Protein AF-0000000066074441 (afdb_homodimer)

Foldseek 3Di:
DPPPPDPPPPVVVVVCVQVVLQLVQLLLLLVLVVCCVVVPPPRDPVVSVVCVVDDDPDPDPSVVSSVVVLCPQWQFQWFADQWKKFKAFLPQQWTQKIWPCCQVVQFPAPPPPPDDDDGPRDDGRDHVPSFWDVVQSVLVNVCSPDPDSQVSFFGWTATPRHRWIWTWGWDDDDRIIMTITGTDDPVCVVVVVVVLVVLQVLLVVLLVVLVPDPFQDPLVSQQSLQVSCCVSAVFQKKFWWFADPSQKIARCYMDGDPPDDDRHGPIGGNSVQRSSNQVLCVVAFKEKDQFLPDDIIGMGGHPDDPDRTTCSHPNGRRDDPVVSVVCVVSLQGIKMKGWQKAFDPPPPPPPPPVDDPPPPGDIDGGTMIMGGHNHGDDDDPSNRVSSNVSSHSSSVSVRVNVVVVVVVVVVLVVVLVVVQVVQCVVPVDPVCQPPNVVHVCVSDPDQWDWDQDPNDIDIDHPDDDPVVVVVVVVVCVVPPVDPPDDDDPDPVVVD/DPPPPDPPPPVVVVVCVQVVLQLVQLLLLLVLVVCCVVVPPPRDPVVSVVCVVDDDPDDDPSVVSSVVVLCPQWQFQWFADQWKKFKAFLPQQWTQKIWPCCQVVQFPAPPPPPDDDDGPRDDGGDHVPSFWDVVQSVLVNVCSPDPPSQVSFFGWTATPRHRWIWTWGWDDDVRIIMTITGTDDPVCVVVVVVVLVVLQVLLVVLLVVLVPDPFQDPLVSQQSLQVSCCVSAVFQKKFWWFADPSQKIARCYMDGDPPDDDRHGPIGGNSVQGSSNQVLCVVAFKEKDQFLPDDIIGMGGHPDDPDRTTCSHPNGRRDDPVVSVVCVVSLQGIKMKGWQKAFDPPPPDPDPPPDPCPPPGDIDGGTMIMGGHNHGDDDDPSNRVSSNVSSHSSSVSVRVNVVVVVVVVVVLVVVLVVVQVVQCVVPVDPVCQPVNVVHVCVSDPDQWDWDQDPNDIDIDHPDDDPVVVVVVVVVCVVPPVDPPDDDDPDPVVVD

pLDDT: mean 79.34, std 18.64, range [24.34, 98.81]

Radius of gyration: 34.81 Å; Cα contacts (8 Å, |Δi|>4): 1486; chains: 2; bounding box: 88×107×91 Å

InterPro domains:
  IPR001294 Phytochrome [PR01033] (132-154)
  IPR001294 Phytochrome [PR01033] (232-251)
  IPR001294 Phytochrome [PR01033] (317-338)
  IPR001294 Phytochrome [PR01033] (433-453)
  IPR003018 GAF domain [PF01590] (218-399)
  IPR003018 GAF domain [SM00065] (217-412)
  IPR013515 Phytochrome, central region [PF00360] (416-493)
  IPR013516 Phytochrome chromophore binding site [PS00245] (317-326)
  IPR013654 PAS fold-2 [PF08446] (68-184)
  IPR016132 Phytochrome chromophore attachment domain [PS50046] (217-392)
  IPR029016 GAF-like domain superfamily [G3DSA:3.30.450.40] (186-406)
  IPR035965 PAS domain superfamily [SSF55785] (73-185)
  IPR043150 Phytochrome, PHY domain superfamily [G3DSA:3.30.450.270] (407-492)

Organism: Avena sativa (NCBI:txid4498)

Solvent-accessible surface area (backbone atoms only — not comparable to full-atom values): 54812 Å² total; per-residue (Å²): 136,82,77,79,74,78,82,65,63,62,68,57,52,55,51,53,44,52,55,47,47,50,52,53,45,34,42,50,36,23,51,52,50,53,46,29,70,71,47,52,94,67,56,59,68,66,58,51,58,57,55,63,73,45,78,86,76,83,77,77,76,46,58,59,45,30,48,51,41,47,45,53,74,42,52,44,58,33,22,39,73,81,41,34,37,40,28,24,32,70,85,79,44,22,26,44,26,34,26,71,59,27,47,62,72,51,42,46,58,59,78,78,71,79,73,78,75,81,64,78,72,73,47,76,63,36,49,52,62,75,46,24,32,70,68,26,29,50,54,57,55,53,46,70,74,41,90,66,38,64,72,57,49,55,38,73,31,30,22,54,66,44,56,52,44,26,37,34,38,51,35,85,39,79,80,27,36,38,32,41,34,33,72,53,59,68,90,34,48,88,39,35,27,49,47,39,49,40,31,42,50,53,31,51,52,43,46,50,55,61,68,68,52,89,70,85,43,70,64,60,54,44,46,50,52,30,50,42,50,32,70,72,69,64,47,44,26,22,28,35,34,36,46,46,95,86,47,28,34,28,26,75,26,68,48,65,46,89,90,62,85,83,58,64,71,42,68,44,61,38,68,78,58,33,56,65,56,54,51,44,31,72,73,32,42,57,46,58,42,40,44,55,84,57,69,68,38,50,52,47,63,49,90,84,59,93,63,75,72,55,35,64,74,47,66,46,45,43,78,54,69,70,58,33,51,52,28,54,76,68,51,29,27,7,40,42,36,32,40,25,57,27,64,54,79,75,76,78,74,74,68,71,78,76,65,82,76,75,66,79,66,54,71,37,77,45,30,34,41,41,29,32,19,72,48,68,49,83,75,57,66,52,48,49,51,24,49,43,50,42,35,51,53,49,18,53,51,50,45,46,40,51,51,49,51,51,48,49,50,51,45,48,50,38,50,38,50,38,52,49,47,53,44,39,65,72,64,74,32,80,58,36,46,74,71,35,92,73,26,51,63,75,62,39,96,57,76,40,42,74,49,80,53,94,90,39,77,48,74,37,86,67,42,78,52,71,69,50,49,51,50,50,52,51,46,35,62,70,73,48,73,62,89,83,70,88,88,73,98,40,69,74,80,73,104,135,84,79,78,76,78,81,65,63,62,68,58,51,56,51,53,44,52,55,47,46,50,51,52,45,34,43,50,37,23,52,52,49,52,46,30,71,71,47,51,94,70,57,58,68,67,59,52,59,56,54,64,74,46,79,86,77,85,77,78,78,45,59,58,46,29,48,51,41,47,44,52,73,42,50,45,58,34,23,38,72,81,42,32,36,40,28,24,33,70,84,81,43,20,26,44,26,35,25,72,59,27,45,60,72,50,42,46,57,58,79,78,68,75,74,84,74,76,66,79,74,73,47,75,61,36,48,53,63,75,48,24,32,68,68,26,29,50,53,57,54,53,44,69,74,41,90,67,38,64,71,58,48,56,37,72,30,30,22,56,67,43,57,52,44,26,37,35,39,53,34,83,39,80,82,29,35,39,32,42,35,33,73,53,58,68,90,34,48,89,39,35,29,48,46,38,51,41,30,41,49,53,31,49,52,44,45,51,55,62,67,66,51,90,70,87,44,69,65,59,54,46,47,50,52,30,51,43,50,32,70,72,69,65,48,45,27,22,28,33,34,36,45,47,94,86,47,28,33,30,26,74,28,68,49,63,46,91,90,62,83,82,58,65,71,42,70,43,61,39,67,77,57,34,56,65,56,54,50,44,33,72,73,31,43,58,47,57,43,38,43,55,83,58,68,69,36,50,51,48,63,50,92,82,57,95,62,76,71,56,36,63,75,47,67,46,45,43,78,54,70,69,58,32,50,53,28,55,77,67,50,29,26,8,38,41,35,33,40,25,58,27,65,54,78,76,75,76,74,75,70,70,79,75,64,84,73,77,65,77,67,52,73,37,76,45,30,33,41,41,30,32,19,72,48,70,49,84,75,58,66,51,47,50,51,25,50,44,51,42,35,51,53,48,17,54,51,52,46,46,41,52,52,49,51,51,49,51,51,51,46,49,50,37,50,38,49,39,53,50,48,52,47,39,65,71,63,74,33,78,59,37,44,73,70,35,93,72,26,51,63,78,63,39,98,58,75,40,44,73,47,79,56,93,90,40,77,48,74,37,85,66,43,77,52,71,71,52,48,51,52,50,51,50,45,35,61,70,73,48,72,62,89,82,67,88,88,72,97,39,70,74,79,73,106

Structure (mmCIF, N/CA/C/O backbone):
data_AF-0000000066074441-model_v1
#
loop_
_entity.id
_entity.type
_entity.pdbx_description
1 polymer 'Phytochrome A type 5'
#
loop_
_atom_site.group_PDB
_atom_site.id
_atom_site.type_symbol
_atom_site.label_atom_id
_atom_site.label_alt_id
_atom_site.label_comp_id
_atom_site.label_asym_id
_atom_site.label_entity_id
_atom_site.label_seq_id
_atom_site.pdbx_PDB_ins_code
_atom_site.Cartn_x
_atom_site.Cartn_y
_atom_site.Cartn_z
_atom_site.occupancy
_atom_site.B_iso_or_equiv
_atom_site.auth_seq_id
_atom_site.auth_comp_id
_atom_site.auth_asym_id
_atom_site.auth_atom_id
_atom_site.pdbx_PDB_model_num
ATOM 1 N N . MET A 1 1 ? 4.07 55.906 -12.766 1 24.48 1 MET A N 1
ATOM 2 C CA . MET A 1 1 ? 3.779 54.781 -13.656 1 24.48 1 MET A CA 1
ATOM 3 C C . MET A 1 1 ? 4.777 53.656 -13.445 1 24.48 1 MET A C 1
ATOM 5 O O . MET A 1 1 ? 5.672 53.438 -14.266 1 24.48 1 MET A O 1
ATOM 9 N N . SER A 1 2 ? 5.23 53.312 -12.219 1 24.97 2 SER A N 1
ATOM 10 C CA . SER A 1 2 ? 6.363 52.531 -11.758 1 24.97 2 SER A CA 1
ATOM 11 C C . SER A 1 2 ? 6.168 51.062 -12.102 1 24.97 2 SER A C 1
ATOM 13 O O . SER A 1 2 ? 5.145 50.469 -11.758 1 24.97 2 SER A O 1
ATOM 15 N N . SER A 1 3 ? 6.691 50.594 -13.273 1 27.22 3 SER A N 1
ATOM 16 C CA . SER A 1 3 ? 6.703 49.312 -13.922 1 27.22 3 SER A CA 1
ATOM 17 C C . SER A 1 3 ? 7.176 48.219 -12.961 1 27.22 3 SER A C 1
ATOM 19 O O . SER A 1 3 ? 8.234 48.344 -12.344 1 27.22 3 SER A O 1
ATOM 21 N N . SER A 1 4 ? 6.219 47.594 -12.289 1 29.89 4 SER A N 1
ATOM 22 C CA . SER A 1 4 ? 6.355 46.5 -11.344 1 29.89 4 SER A CA 1
ATOM 23 C C . SER A 1 4 ? 7.141 45.344 -11.953 1 29.89 4 SER A C 1
ATOM 25 O O . SER A 1 4 ? 6.75 44.781 -12.984 1 29.89 4 SER A O 1
ATOM 27 N N . ARG A 1 5 ? 8.508 45.438 -11.867 1 32.75 5 ARG A N 1
ATOM 28 C CA . ARG A 1 5 ? 9.438 44.438 -12.367 1 32.75 5 ARG A CA 1
ATOM 29 C C . ARG A 1 5 ? 9.047 43.062 -11.891 1 32.75 5 ARG A C 1
ATOM 31 O O . ARG A 1 5 ? 8.82 42.844 -10.695 1 32.75 5 ARG A O 1
ATOM 38 N N . PRO A 1 6 ? 8.617 42.188 -12.844 1 31.47 6 PRO A N 1
ATOM 39 C CA . PRO A 1 6 ? 8.109 40.844 -12.578 1 31.47 6 PRO A CA 1
ATOM 40 C C . PRO A 1 6 ? 9.125 39.969 -11.836 1 31.47 6 PRO A C 1
ATOM 42 O O . PRO A 1 6 ? 10.328 40.031 -12.102 1 31.47 6 PRO A O 1
ATOM 45 N N . ALA A 1 7 ? 8.883 39.594 -10.617 1 32.12 7 ALA A N 1
ATOM 46 C CA . ALA A 1 7 ? 9.523 38.719 -9.641 1 32.12 7 ALA A CA 1
ATOM 47 C C . ALA A 1 7 ? 9.734 37.312 -10.211 1 32.12 7 ALA A C 1
ATOM 49 O O . ALA A 1 7 ? 9.867 36.344 -9.461 1 32.12 7 ALA A O 1
ATOM 50 N N . SER A 1 8 ? 9.742 37.156 -11.625 1 31.59 8 SER A N 1
ATOM 51 C CA . SER A 1 8 ? 9.766 35.812 -12.188 1 31.59 8 SER A CA 1
ATOM 52 C C . SER A 1 8 ? 11.125 35.156 -11.977 1 31.59 8 SER A C 1
ATOM 54 O O . SER A 1 8 ? 11.367 34.031 -12.461 1 31.59 8 SER A O 1
ATOM 56 N N . SER A 1 9 ? 12.148 35.875 -11.562 1 31.39 9 SER A N 1
ATOM 57 C CA . SER A 1 9 ? 13.492 35.375 -11.844 1 31.39 9 SER A CA 1
ATOM 58 C C . SER A 1 9 ? 13.852 34.188 -10.961 1 31.39 9 SER A C 1
ATOM 60 O O . SER A 1 9 ? 14.82 33.469 -11.227 1 31.39 9 SER A O 1
ATOM 62 N N . SER A 1 10 ? 13.156 34.062 -9.859 1 33.94 10 SER A N 1
ATOM 63 C CA . SER A 1 10 ? 13.828 33.125 -8.953 1 33.94 10 SER A CA 1
ATOM 64 C C . SER A 1 10 ? 13.555 31.672 -9.344 1 33.94 10 SER A C 1
ATOM 66 O O . SER A 1 10 ? 14.32 30.781 -8.992 1 33.94 10 SER A O 1
ATOM 68 N N . SER A 1 11 ? 12.383 31.406 -9.93 1 37.59 11 SER A N 1
ATOM 69 C CA . SER A 1 11 ? 12.023 30.031 -10.219 1 37.59 11 SER A CA 1
ATOM 70 C C . SER A 1 11 ? 12.93 29.438 -11.297 1 37.59 11 SER A C 1
ATOM 72 O O . SER A 1 11 ? 13.141 28.219 -11.336 1 37.59 11 SER A O 1
ATOM 74 N N . SER A 1 12 ? 13.297 30.234 -12.273 1 38.34 12 SER A N 1
ATOM 75 C CA . SER A 1 12 ? 14.148 29.844 -13.391 1 38.34 12 SER A CA 1
ATOM 76 C C . SER A 1 12 ? 15.562 29.516 -12.906 1 38.34 12 SER A C 1
ATOM 78 O O . SER A 1 12 ? 16.266 28.734 -13.555 1 38.34 12 SER A O 1
ATOM 80 N N . ARG A 1 13 ? 15.914 30.094 -11.82 1 37.94 13 ARG A N 1
ATOM 81 C CA . ARG A 1 13 ? 17.297 29.922 -11.398 1 37.94 13 ARG A CA 1
ATOM 82 C C . ARG A 1 13 ? 17.516 28.578 -10.711 1 37.94 13 ARG A C 1
ATOM 84 O O . ARG A 1 13 ? 18.531 27.922 -10.906 1 37.94 13 ARG A O 1
ATOM 91 N N . ASN A 1 14 ? 16.438 28.047 -10.016 1 42.72 14 ASN A N 1
ATOM 92 C CA . ASN A 1 14 ? 16.656 26.797 -9.305 1 42.72 14 ASN A CA 1
ATOM 93 C C . ASN A 1 14 ? 16.562 25.594 -10.242 1 42.72 14 ASN A C 1
ATOM 95 O O . ASN A 1 14 ? 17.297 24.625 -10.086 1 42.72 14 ASN A O 1
ATOM 99 N N . ARG A 1 15 ? 15.648 25.703 -11.234 1 45.44 15 ARG A N 1
ATOM 100 C CA . ARG A 1 15 ? 15.602 24.688 -12.281 1 45.44 15 ARG A CA 1
ATOM 101 C C . ARG A 1 15 ? 16.875 24.703 -13.109 1 45.44 15 ARG A C 1
ATOM 103 O O . ARG A 1 15 ? 17.375 23.641 -13.5 1 45.44 15 ARG A O 1
ATOM 110 N N . GLN A 1 16 ? 17.203 25.812 -13.508 1 47.09 16 GLN A N 1
ATOM 111 C CA . GLN A 1 16 ? 18.453 25.969 -14.258 1 47.09 16 GLN A CA 1
ATOM 112 C C . GLN A 1 16 ? 19.641 25.391 -13.484 1 47.09 16 GLN A C 1
ATOM 114 O O . GLN A 1 16 ? 20.547 24.797 -14.07 1 47.09 16 GLN A O 1
ATOM 119 N N . SER A 1 17 ? 19.25 25.312 -12.109 1 61.41 17 SER A N 1
ATOM 120 C CA . SER A 1 17 ? 20.328 24.812 -11.266 1 61.41 17 SER A CA 1
ATOM 121 C C . SER A 1 17 ? 20.344 23.297 -11.219 1 61.41 17 SER A C 1
ATOM 123 O O . SER A 1 17 ? 21.422 22.672 -11.305 1 61.41 17 SER A O 1
ATOM 125 N N . SER A 1 18 ? 19.141 22.672 -11.344 1 63.56 18 SER A N 1
ATOM 126 C CA . SER A 1 18 ? 19.125 21.219 -11.297 1 63.56 18 SER A CA 1
ATOM 127 C C . SER A 1 18 ? 19.594 20.625 -12.617 1 63.56 18 SER A C 1
ATOM 129 O O . SER A 1 18 ? 20.375 19.672 -12.641 1 63.56 18 SER A O 1
ATOM 131 N N . GLN A 1 19 ? 19.062 21.172 -13.711 1 62.84 19 GLN A N 1
ATOM 132 C CA . GLN A 1 19 ? 19.484 20.688 -15.023 1 62.84 19 GLN A CA 1
ATOM 133 C C . GLN A 1 19 ? 20.969 20.922 -15.25 1 62.84 19 GLN A C 1
ATOM 135 O O . GLN A 1 19 ? 21.656 20.062 -15.828 1 62.84 19 GLN A O 1
ATOM 140 N N . ALA A 1 20 ? 21.328 22.109 -14.805 1 62.06 20 ALA A N 1
ATOM 141 C CA . ALA A 1 20 ? 22.75 22.422 -14.93 1 62.06 20 ALA A CA 1
ATOM 142 C C . ALA A 1 20 ? 23.609 21.453 -14.125 1 62.06 20 ALA A C 1
ATOM 144 O O . ALA A 1 20 ? 24.672 21.016 -14.578 1 62.06 20 ALA A O 1
ATOM 145 N N . ARG A 1 21 ? 23.109 21.062 -13.055 1 68.75 21 ARG A N 1
ATOM 146 C CA . ARG A 1 21 ? 23.828 20.109 -12.211 1 68.75 21 ARG A CA 1
ATOM 147 C C . ARG A 1 21 ? 23.859 18.734 -12.867 1 68.75 21 ARG A C 1
ATOM 149 O O . ARG A 1 21 ? 24.891 18.062 -12.859 1 68.75 21 ARG A O 1
ATOM 156 N N . VAL A 1 22 ? 22.781 18.344 -13.445 1 70.12 22 VAL A N 1
ATOM 157 C CA . VAL A 1 22 ? 22.688 17.047 -14.102 1 70.12 22 VAL A CA 1
ATOM 158 C C . VAL A 1 22 ? 23.641 17 -15.297 1 70.12 22 VAL A C 1
ATOM 160 O O . VAL A 1 22 ? 24.359 16.016 -15.492 1 70.12 22 VAL A O 1
ATOM 163 N N . LEU A 1 23 ? 23.641 18.047 -16.047 1 66.5 23 LEU A N 1
ATOM 164 C CA . LEU A 1 23 ? 24.516 18.109 -17.219 1 66.5 23 LEU A CA 1
ATOM 165 C C . LEU A 1 23 ? 25.969 18.094 -16.797 1 66.5 23 LEU A C 1
ATOM 167 O O . LEU A 1 23 ? 26.797 17.422 -17.422 1 66.5 23 LEU A O 1
ATOM 171 N N . ALA A 1 24 ? 26.203 18.891 -15.75 1 68 24 ALA A N 1
ATOM 172 C CA . ALA A 1 24 ? 27.562 18.922 -15.234 1 68 24 ALA A CA 1
ATOM 173 C C . ALA A 1 24 ? 28.016 17.547 -14.758 1 68 24 ALA A C 1
ATOM 175 O O . ALA A 1 24 ? 29.125 17.109 -15.062 1 68 24 ALA A O 1
ATOM 176 N N . GLN A 1 25 ? 27.219 16.891 -14.141 1 70.31 25 GLN A N 1
ATOM 177 C CA . GLN A 1 25 ? 27.562 15.562 -13.633 1 70.31 25 GLN A CA 1
ATOM 178 C C . GLN A 1 25 ? 27.672 14.555 -14.773 1 70.31 25 GLN A C 1
ATOM 180 O O . GLN A 1 25 ? 28.531 13.672 -14.742 1 70.31 25 GLN A O 1
ATOM 185 N N . THR A 1 26 ? 26.812 14.656 -15.719 1 68.06 26 THR A N 1
ATOM 186 C CA . THR A 1 26 ? 26.875 13.75 -16.859 1 68.06 26 THR A CA 1
ATOM 187 C C . THR A 1 26 ? 28.219 13.859 -17.578 1 68.06 26 THR A C 1
ATOM 189 O O . THR A 1 26 ? 28.781 12.859 -18 1 68.06 26 THR A O 1
ATOM 192 N N . THR A 1 27 ? 28.578 15.086 -17.734 1 63.53 27 THR A N 1
ATOM 193 C CA . THR A 1 27 ? 29.875 15.328 -18.359 1 63.53 27 THR A CA 1
ATOM 194 C C . THR A 1 27 ? 30.984 14.688 -17.547 1 63.53 27 THR A C 1
ATOM 196 O O . THR A 1 27 ? 31.875 14.039 -18.109 1 63.53 27 THR A O 1
ATOM 199 N N . LEU A 1 28 ? 30.922 14.906 -16.266 1 67.44 28 LEU A N 1
ATOM 200 C CA . LEU A 1 28 ? 31.906 14.305 -15.383 1 67.44 28 LEU A CA 1
ATOM 201 C C . LEU A 1 28 ? 31.859 12.789 -15.453 1 67.44 28 LEU A C 1
ATOM 203 O O . LEU A 1 28 ? 32.906 12.125 -15.469 1 67.44 28 LEU A O 1
ATOM 207 N N . ASP A 1 29 ? 30.797 12.25 -15.469 1 69.44 29 ASP A N 1
ATOM 208 C CA . ASP A 1 29 ? 30.609 10.812 -15.578 1 69.44 29 ASP A CA 1
ATOM 209 C C . ASP A 1 29 ? 31.281 10.266 -16.844 1 69.44 29 ASP A C 1
ATOM 211 O O . ASP A 1 29 ? 31.953 9.227 -16.797 1 69.44 29 ASP A O 1
ATOM 215 N N . ALA A 1 30 ? 31 10.953 -17.906 1 68.38 30 ALA A N 1
ATOM 216 C CA . ALA A 1 30 ? 31.578 10.539 -19.188 1 68.38 30 ALA A CA 1
ATOM 217 C C . ALA A 1 30 ? 33.094 10.562 -19.156 1 68.38 30 ALA A C 1
ATOM 219 O O . ALA A 1 30 ? 33.75 9.664 -19.672 1 68.38 30 ALA A O 1
ATOM 220 N N . GLU A 1 31 ? 33.594 11.562 -18.547 1 67.44 31 GLU A N 1
ATOM 221 C CA . GLU A 1 31 ? 35.031 11.68 -18.422 1 67.44 31 GLU A CA 1
ATOM 222 C C . GLU A 1 31 ? 35.625 10.555 -17.578 1 67.44 31 GLU A C 1
ATOM 224 O O . GLU A 1 31 ? 36.656 9.977 -17.922 1 67.44 31 GLU A O 1
ATOM 229 N N . LEU A 1 32 ? 34.938 10.312 -16.531 1 65.31 32 LEU A N 1
ATOM 230 C CA . LEU A 1 32 ? 35.375 9.25 -15.648 1 65.31 32 LEU A CA 1
ATOM 231 C C . LEU A 1 32 ? 35.344 7.895 -16.359 1 65.31 32 LEU A C 1
ATOM 233 O O . LEU A 1 32 ? 36.25 7.078 -16.203 1 65.31 32 LEU A O 1
ATOM 237 N N . ASN A 1 33 ? 34.375 7.652 -17.031 1 65.56 33 ASN A N 1
ATOM 238 C CA . ASN A 1 33 ? 34.25 6.406 -17.781 1 65.56 33 ASN A CA 1
ATOM 239 C C . ASN A 1 33 ? 35.344 6.258 -18.828 1 65.56 33 ASN A C 1
ATOM 241 O O . ASN A 1 33 ? 35.906 5.172 -19 1 65.56 33 ASN A O 1
ATOM 245 N N . ALA A 1 34 ? 35.562 7.34 -19.547 1 65.69 34 ALA A N 1
ATOM 246 C CA . ALA A 1 34 ? 36.625 7.328 -20.562 1 65.69 34 ALA A CA 1
ATOM 247 C C . ALA A 1 34 ? 37.969 7.004 -19.938 1 65.69 34 ALA A C 1
ATOM 249 O O . ALA A 1 34 ? 38.75 6.227 -20.5 1 65.69 34 ALA A O 1
ATOM 250 N N . GLU A 1 35 ? 38.188 7.594 -18.812 1 65.25 35 GLU A N 1
ATOM 251 C CA . GLU A 1 35 ? 39.438 7.328 -18.109 1 65.25 35 GLU A CA 1
ATOM 252 C C . GLU A 1 35 ? 39.531 5.867 -17.672 1 65.25 35 GLU A C 1
ATOM 254 O O . GLU A 1 35 ? 40.594 5.258 -17.719 1 65.25 35 GLU A O 1
ATOM 259 N N . TYR A 1 36 ? 38.469 5.426 -17.234 1 63.94 36 TYR A N 1
ATOM 260 C CA . TYR A 1 36 ? 38.438 4.027 -16.812 1 63.94 36 TYR A CA 1
ATOM 261 C C . TYR A 1 36 ? 38.719 3.102 -18 1 63.94 36 TYR A C 1
ATOM 263 O O . TYR A 1 36 ? 39.469 2.133 -17.859 1 63.94 36 TYR A O 1
ATOM 271 N N . GLU A 1 37 ? 38.031 3.352 -19.078 1 67.5 37 GLU A N 1
ATOM 272 C CA . GLU A 1 37 ? 38.219 2.508 -20.25 1 67.5 37 GLU A CA 1
ATOM 273 C C . GLU A 1 37 ? 39.656 2.541 -20.734 1 67.5 37 GLU A C 1
ATOM 275 O O . GLU A 1 37 ? 40.188 1.543 -21.234 1 67.5 37 GLU A O 1
ATOM 280 N N . GLU A 1 38 ? 40.188 3.725 -20.5 1 62.16 38 GLU A N 1
ATOM 281 C CA . GLU A 1 38 ? 41.594 3.881 -20.922 1 62.16 38 GLU A CA 1
ATOM 282 C C . GLU A 1 38 ? 42.531 3.244 -19.922 1 62.16 38 GLU A C 1
ATOM 284 O O . GLU A 1 38 ? 43.531 2.623 -20.312 1 62.16 38 GLU A O 1
ATOM 289 N N . SER A 1 39 ? 42.156 3.496 -18.625 1 59.28 39 SER A N 1
ATOM 290 C CA . SER A 1 39 ? 43.094 3.098 -17.594 1 59.28 39 SER A CA 1
ATOM 291 C C . SER A 1 39 ? 42.906 1.646 -17.172 1 59.28 39 SER A C 1
ATOM 293 O O . SER A 1 39 ? 43.781 1.021 -16.609 1 59.28 39 SER A O 1
ATOM 295 N N . GLY A 1 40 ? 41.75 1.029 -17.641 1 52.41 40 GLY A N 1
ATOM 296 C CA . GLY A 1 40 ? 41.469 -0.354 -17.297 1 52.41 40 GLY A CA 1
ATOM 297 C C . GLY A 1 40 ? 41.469 -0.598 -15.797 1 52.41 40 GLY A C 1
ATOM 298 O O . GLY A 1 40 ? 40.781 0.107 -15.055 1 52.41 40 GLY A O 1
ATOM 299 N N . ASP A 1 41 ? 42.281 -1.611 -15.211 1 52.22 41 ASP A N 1
ATOM 300 C CA . ASP A 1 41 ? 42.375 -2.096 -13.836 1 52.22 41 ASP A CA 1
ATOM 301 C C . ASP A 1 41 ? 43 -1.039 -12.922 1 52.22 41 ASP A C 1
ATOM 303 O O . ASP A 1 41 ? 42.969 -1.177 -11.703 1 52.22 41 ASP A O 1
ATOM 307 N N . SER A 1 42 ? 43.625 -0.051 -13.391 1 49.91 42 SER A N 1
ATOM 308 C CA . SER A 1 42 ? 44.375 0.905 -12.594 1 49.91 42 SER A CA 1
ATOM 309 C C . SER A 1 42 ? 43.562 2.176 -12.336 1 49.91 42 SER A C 1
ATOM 311 O O . SER A 1 42 ? 44.125 3.201 -11.938 1 49.91 42 SER A O 1
ATOM 313 N N . PHE A 1 43 ? 42.344 2.078 -12.539 1 48.19 43 PHE A N 1
ATOM 314 C CA . PHE A 1 43 ? 41.531 3.27 -12.383 1 48.19 43 PHE A CA 1
ATOM 315 C C . PHE A 1 43 ? 41.438 3.676 -10.914 1 48.19 43 PHE A C 1
ATOM 317 O O . PHE A 1 43 ? 41.156 2.846 -10.047 1 48.19 43 PHE A O 1
ATOM 324 N N . ASP A 1 44 ? 42.125 4.816 -10.43 1 45.81 44 ASP A N 1
ATOM 325 C CA . ASP A 1 44 ? 42.062 5.395 -9.094 1 45.81 44 ASP A CA 1
ATOM 326 C C . ASP A 1 44 ? 41 6.488 -9.016 1 45.81 44 ASP A C 1
ATOM 328 O O . ASP A 1 44 ? 41.188 7.598 -9.508 1 45.81 44 ASP A O 1
ATOM 332 N N . TYR A 1 45 ? 39.906 6.219 -8.547 1 48.38 45 TYR A N 1
ATOM 333 C CA . TYR A 1 45 ? 38.75 7.102 -8.383 1 48.38 45 TYR A CA 1
ATOM 334 C C . TYR A 1 45 ? 39.125 8.352 -7.605 1 48.38 45 TYR A C 1
ATOM 336 O O . TYR A 1 45 ? 38.594 9.438 -7.859 1 48.38 45 TYR A O 1
ATOM 344 N N . SER A 1 46 ? 40.062 8.227 -6.637 1 46.75 46 SER A N 1
ATOM 345 C CA . SER A 1 46 ? 40.438 9.352 -5.785 1 46.75 46 SER A CA 1
ATOM 346 C C . SER A 1 46 ? 41.094 10.461 -6.594 1 46.75 46 SER A C 1
ATOM 348 O O . SER A 1 46 ? 40.938 11.641 -6.281 1 46.75 46 SER A O 1
ATOM 350 N N . LYS A 1 47 ? 41.844 10.078 -7.508 1 47.16 47 LYS A N 1
ATOM 351 C CA . LYS A 1 47 ? 42.531 11.094 -8.281 1 47.16 47 LYS A CA 1
ATOM 352 C C . LYS A 1 47 ? 41.562 11.945 -9.086 1 47.16 47 LYS A C 1
ATOM 354 O O . LYS A 1 47 ? 41.812 13.141 -9.289 1 47.16 47 LYS A O 1
ATOM 359 N N . LEU A 1 48 ? 40.562 11.305 -9.484 1 43.91 48 LEU A N 1
ATOM 360 C CA . LEU A 1 48 ? 39.625 12.039 -10.32 1 43.91 48 LEU A CA 1
ATOM 361 C C . LEU A 1 48 ? 38.781 12.992 -9.484 1 43.91 48 LEU A C 1
ATOM 363 O O . LEU A 1 48 ? 38.469 14.109 -9.922 1 43.91 48 LEU A O 1
ATOM 367 N N . VAL A 1 49 ? 38.5 12.609 -8.32 1 45.25 49 VAL A N 1
ATOM 368 C CA . VAL A 1 49 ? 37.781 13.516 -7.426 1 45.25 49 VAL A CA 1
ATOM 369 C C . VAL A 1 49 ? 38.656 14.75 -7.145 1 45.25 49 VAL A C 1
ATOM 371 O O . VAL A 1 49 ? 38.125 15.867 -7.074 1 45.25 49 VAL A O 1
ATOM 374 N N . GLU A 1 50 ? 39.938 14.492 -7.035 1 44.09 50 GLU A N 1
ATOM 375 C CA . GLU A 1 50 ? 40.844 15.602 -6.781 1 44.09 50 GLU A CA 1
ATOM 376 C C . GLU A 1 50 ? 40.938 16.516 -8 1 44.09 50 GLU A C 1
ATOM 378 O O . GLU A 1 50 ? 41.062 17.734 -7.855 1 44.09 50 GLU A O 1
ATOM 383 N N . ALA A 1 51 ? 40.938 15.969 -9.156 1 42.62 51 ALA A N 1
ATOM 384 C CA . ALA A 1 51 ? 41.094 16.781 -10.359 1 42.62 51 ALA A CA 1
ATOM 385 C C . ALA A 1 51 ? 39.875 17.656 -10.602 1 42.62 51 ALA A C 1
ATOM 387 O O . ALA A 1 51 ? 39.969 18.719 -11.203 1 42.62 51 ALA A O 1
ATOM 388 N N . GLN A 1 52 ? 38.719 17.156 -10.281 1 41.69 52 GLN A N 1
ATOM 389 C CA . GLN A 1 52 ? 37.469 17.891 -10.477 1 41.69 52 GLN A CA 1
ATOM 390 C C . GLN A 1 52 ? 37.406 19.094 -9.539 1 41.69 52 GLN A C 1
ATOM 392 O O . GLN A 1 52 ? 36.594 20 -9.742 1 41.69 52 GLN A O 1
ATOM 397 N N . ARG A 1 53 ? 38 19.016 -8.414 1 39.91 53 ARG A N 1
ATOM 398 C CA . ARG A 1 53 ? 38.062 20.219 -7.582 1 39.91 53 ARG A CA 1
ATOM 399 C C . ARG A 1 53 ? 38.719 21.359 -8.344 1 39.91 53 ARG A C 1
ATOM 401 O O . ARG A 1 53 ? 38.594 22.531 -7.941 1 39.91 53 ARG A O 1
ATOM 408 N N . ASP A 1 54 ? 39.625 20.938 -9.227 1 39.03 54 ASP A N 1
ATOM 409 C CA . ASP A 1 54 ? 40.219 22.047 -9.961 1 39.03 54 ASP A CA 1
ATOM 410 C C . ASP A 1 54 ? 39.25 22.578 -11.016 1 39.03 54 ASP A C 1
ATOM 412 O O . ASP A 1 54 ? 38.25 21.938 -11.336 1 39.03 54 ASP A O 1
ATOM 416 N N . GLY A 1 55 ? 39.562 23.562 -12.023 1 38.34 55 GLY A N 1
ATOM 417 C CA . GLY A 1 55 ? 38.906 24.516 -12.898 1 38.34 55 GLY A CA 1
ATOM 418 C C . GLY A 1 55 ? 38.062 23.859 -13.969 1 38.34 55 GLY A C 1
ATOM 419 O O . GLY A 1 55 ? 38.156 22.656 -14.203 1 38.34 55 GLY A O 1
ATOM 420 N N . PRO A 1 56 ? 36.969 24.531 -14.492 1 39.47 56 PRO A N 1
ATOM 421 C CA . PRO A 1 56 ? 35.938 24.219 -15.5 1 39.47 56 PRO A CA 1
ATOM 422 C C . PRO A 1 56 ? 36.531 23.609 -16.766 1 39.47 56 PRO A C 1
ATOM 424 O O . PRO A 1 56 ? 37.438 24.203 -17.391 1 39.47 56 PRO A O 1
ATOM 427 N N . PRO A 1 57 ? 36.75 22.266 -16.969 1 39.28 57 PRO A N 1
ATOM 428 C CA . PRO A 1 57 ? 37.406 21.906 -18.234 1 39.28 57 PRO A CA 1
ATOM 429 C C . PRO A 1 57 ? 36.719 22.531 -19.438 1 39.28 57 PRO A C 1
ATOM 431 O O . PRO A 1 57 ? 35.531 22.891 -19.359 1 39.28 57 PRO A O 1
ATOM 434 N N . VAL A 1 58 ? 37.406 22.703 -20.594 1 38.41 58 VAL A N 1
ATOM 435 C CA . VAL A 1 58 ? 37.125 23.266 -21.906 1 38.41 58 VAL A CA 1
ATOM 436 C C . VAL A 1 58 ? 35.938 22.547 -22.531 1 38.41 58 VAL A C 1
ATOM 438 O O . VAL A 1 58 ? 35.812 21.328 -22.438 1 38.41 58 VAL A O 1
ATOM 441 N N . GLN A 1 59 ? 34.781 23.172 -23.094 1 39.19 59 GLN A N 1
ATOM 442 C CA . GLN A 1 59 ? 33.406 23.031 -23.562 1 39.19 59 GLN A CA 1
ATOM 443 C C . GLN A 1 59 ? 33.312 21.984 -24.672 1 39.19 59 GLN A C 1
ATOM 445 O O . GLN A 1 59 ? 32.25 21.328 -24.812 1 39.19 59 GLN A O 1
ATOM 450 N N . GLN A 1 60 ? 34.125 21.922 -25.781 1 38.88 60 GLN A N 1
ATOM 451 C CA . GLN A 1 60 ? 33.781 21.406 -27.109 1 38.88 60 GLN A CA 1
ATOM 452 C C . GLN A 1 60 ? 33.719 19.891 -27.094 1 38.88 60 GLN A C 1
ATOM 454 O O . GLN A 1 60 ? 32.812 19.312 -27.719 1 38.88 60 GLN A O 1
ATOM 459 N N . GLY A 1 61 ? 34.75 19.109 -26.797 1 42.28 61 GLY A N 1
ATOM 460 C CA . GLY A 1 61 ? 34.906 17.672 -26.969 1 42.28 61 GLY A CA 1
ATOM 461 C C . GLY A 1 61 ? 34.031 16.859 -26.016 1 42.28 61 GLY A C 1
ATOM 462 O O . GLY A 1 61 ? 34.094 15.633 -25.984 1 42.28 61 GLY A O 1
ATOM 463 N N . ARG A 1 62 ? 33.281 17.438 -25.172 1 47.72 62 ARG A N 1
ATOM 464 C CA . ARG A 1 62 ? 32.531 17 -24 1 47.72 62 ARG A CA 1
ATOM 465 C C . ARG A 1 62 ? 31.188 16.375 -24.406 1 47.72 62 ARG A C 1
ATOM 467 O O . ARG A 1 62 ? 30.797 15.344 -23.875 1 47.72 62 ARG A O 1
ATOM 474 N N . SER A 1 63 ? 30.625 16.922 -25.469 1 54.91 63 SER A N 1
ATOM 475 C CA . SER A 1 63 ? 29.281 16.5 -25.859 1 54.91 63 SER A CA 1
ATOM 476 C C . SER A 1 63 ? 29.297 15.102 -26.484 1 54.91 63 SER A C 1
ATOM 478 O O . SER A 1 63 ? 28.438 14.273 -26.172 1 54.91 63 SER A O 1
ATOM 480 N N . GLU A 1 64 ? 30.438 14.805 -27.188 1 54.09 64 GLU A N 1
ATOM 481 C CA . GLU A 1 64 ? 30.469 13.516 -27.875 1 54.09 64 GLU A CA 1
ATOM 482 C C . GLU A 1 64 ? 30.703 12.375 -26.891 1 54.09 64 GLU A C 1
ATOM 484 O O . GLU A 1 64 ? 30.094 11.305 -27 1 54.09 64 GLU A O 1
ATOM 489 N N . LYS A 1 65 ? 31.594 12.664 -25.969 1 54.19 65 LYS A N 1
ATOM 490 C CA . LYS A 1 65 ? 31.906 11.633 -24.984 1 54.19 65 LYS A CA 1
ATOM 491 C C . LYS A 1 65 ? 30.688 11.352 -24.094 1 54.19 65 LYS A C 1
ATOM 493 O O . LYS A 1 65 ? 30.422 10.195 -23.766 1 54.19 65 LYS A O 1
ATOM 498 N N . VAL A 1 66 ? 30.047 12.375 -23.844 1 57.28 66 VAL A N 1
ATOM 499 C CA . VAL A 1 66 ? 28.844 12.234 -23.016 1 57.28 66 VAL A CA 1
ATOM 500 C C . VAL A 1 66 ? 27.797 11.406 -23.75 1 57.28 66 VAL A C 1
ATOM 502 O O . VAL A 1 66 ? 27.188 10.5 -23.172 1 57.28 66 VAL A O 1
ATOM 505 N N . ILE A 1 67 ? 27.672 11.664 -24.969 1 56.06 67 ILE A N 1
ATOM 506 C CA . ILE A 1 67 ? 26.688 10.93 -25.781 1 56.06 67 ILE A CA 1
ATOM 507 C C . ILE A 1 67 ? 27.109 9.461 -25.875 1 56.06 67 ILE A C 1
ATOM 509 O O . ILE A 1 67 ? 26.266 8.562 -25.719 1 56.06 67 ILE A O 1
ATOM 513 N N . ALA A 1 68 ? 28.375 9.328 -26.172 1 58.88 68 ALA A N 1
ATOM 514 C CA . ALA A 1 68 ? 28.875 7.961 -26.297 1 58.88 68 ALA A CA 1
ATOM 515 C C . ALA A 1 68 ? 28.688 7.184 -25 1 58.88 68 ALA A C 1
ATOM 517 O O . ALA A 1 68 ? 28.312 6.012 -25.016 1 58.88 68 ALA A O 1
ATOM 518 N N . TYR A 1 69 ? 28.953 7.852 -23.984 1 60.78 69 TYR A N 1
ATOM 519 C CA . TYR A 1 69 ? 28.797 7.234 -22.672 1 60.78 69 TYR A CA 1
ATOM 520 C C . TYR A 1 69 ? 27.328 6.863 -22.422 1 60.78 69 TYR A C 1
ATOM 522 O O . TYR A 1 69 ? 27.031 5.75 -21.969 1 60.78 69 TYR A O 1
ATOM 530 N N . LEU A 1 70 ? 26.547 7.719 -22.75 1 60.56 70 LEU A N 1
ATOM 531 C CA . LEU A 1 70 ? 25.125 7.469 -22.547 1 60.56 70 LEU A CA 1
ATOM 532 C C . LEU A 1 70 ? 24.641 6.324 -23.422 1 60.56 70 LEU A C 1
ATOM 534 O O . LEU A 1 70 ? 23.844 5.484 -22.984 1 60.56 70 LEU A O 1
ATOM 538 N N . GLN A 1 71 ? 25.141 6.367 -24.609 1 59.56 71 GLN A N 1
ATOM 539 C CA . GLN A 1 71 ? 24.797 5.285 -25.516 1 59.56 71 GLN A CA 1
ATOM 540 C C . GLN A 1 71 ? 25.312 3.943 -25 1 59.56 71 GLN A C 1
ATOM 542 O O . GLN A 1 71 ? 24.625 2.926 -25.125 1 59.56 71 GLN A O 1
ATOM 547 N N . HIS A 1 72 ? 26.5 4.082 -24.484 1 62.03 72 HIS A N 1
ATOM 548 C CA . HIS A 1 72 ? 27.125 2.867 -23.984 1 62.03 72 HIS A CA 1
ATOM 549 C C . HIS A 1 72 ? 26.344 2.301 -22.797 1 62.03 72 HIS A C 1
ATOM 551 O O . HIS A 1 72 ? 26.141 1.088 -22.703 1 62.03 72 HIS A O 1
ATOM 557 N N . ILE A 1 73 ? 25.922 3.119 -22.016 1 62.97 73 ILE A N 1
ATOM 558 C CA . ILE A 1 73 ? 25.219 2.674 -20.812 1 62.97 73 ILE A CA 1
ATOM 559 C C . ILE A 1 73 ? 23.828 2.162 -21.188 1 62.97 73 ILE A C 1
ATOM 561 O O . ILE A 1 73 ? 23.312 1.231 -20.562 1 62.97 73 ILE A O 1
ATOM 565 N N . GLN A 1 74 ? 23.297 2.701 -22.266 1 61.19 74 GLN A N 1
ATOM 566 C CA . GLN A 1 74 ? 21.922 2.371 -22.641 1 61.19 74 GLN A CA 1
ATOM 567 C C . GLN A 1 74 ? 21.891 1.195 -23.609 1 61.19 74 GLN A C 1
ATOM 569 O O . GLN A 1 74 ? 20.891 0.466 -23.672 1 61.19 74 GLN A O 1
ATOM 574 N N . LYS A 1 75 ? 22.922 1.132 -24.438 1 60.44 75 LYS A N 1
ATOM 575 C CA . LYS A 1 75 ? 22.828 0.201 -25.562 1 60.44 75 LYS A CA 1
ATOM 576 C C . LYS A 1 75 ? 23.703 -1.03 -25.328 1 60.44 75 LYS A C 1
ATOM 578 O O . LYS A 1 75 ? 24.578 -1.337 -26.125 1 60.44 75 LYS A O 1
ATOM 583 N N . GLY A 1 76 ? 23.547 -1.609 -24.172 1 64.31 76 GLY A N 1
ATOM 584 C CA . GLY A 1 76 ? 24.344 -2.812 -23.984 1 64.31 76 GLY A CA 1
ATOM 585 C C . GLY A 1 76 ? 23.812 -4.012 -24.734 1 64.31 76 GLY A C 1
ATOM 586 O O . GLY A 1 76 ? 22.594 -4.121 -24.953 1 64.31 76 GLY A O 1
ATOM 587 N N . LYS A 1 77 ? 24.656 -4.633 -25.562 1 85.25 77 LYS A N 1
ATOM 588 C CA . LYS A 1 77 ? 24.281 -5.844 -26.281 1 85.25 77 LYS A CA 1
ATOM 589 C C . LYS A 1 77 ? 24.703 -7.098 -25.531 1 85.25 77 LYS A C 1
ATOM 591 O O . LYS A 1 77 ? 25.047 -8.117 -26.125 1 85.25 77 LYS A O 1
ATOM 596 N N . LEU A 1 78 ? 24.859 -6.867 -24.234 1 93.25 78 LEU A N 1
ATOM 597 C CA . LEU A 1 78 ? 25.25 -7.977 -23.375 1 93.25 78 LEU A CA 1
ATOM 598 C C . LEU A 1 78 ? 24.188 -8.219 -22.297 1 93.25 78 LEU A C 1
ATOM 600 O O . LEU A 1 78 ? 23.562 -7.273 -21.812 1 93.25 78 LEU A O 1
ATOM 604 N N . ILE A 1 79 ? 24.031 -9.5 -21.984 1 96.31 79 ILE A N 1
ATOM 605 C CA . ILE A 1 79 ? 23.078 -9.82 -20.938 1 96.31 79 ILE A CA 1
ATOM 606 C C . ILE A 1 79 ? 23.75 -10.695 -19.875 1 96.31 79 ILE A C 1
ATOM 608 O O . ILE A 1 79 ? 24.844 -11.211 -20.094 1 96.31 79 ILE A O 1
ATOM 612 N N . GLN A 1 80 ? 23.156 -10.781 -18.734 1 96.81 80 GLN A N 1
ATOM 613 C CA . GLN A 1 80 ? 23.609 -11.68 -17.672 1 96.81 80 GLN A CA 1
ATOM 614 C C . GLN A 1 80 ? 23.281 -13.133 -18.016 1 96.81 80 GLN A C 1
ATOM 616 O O . GLN A 1 80 ? 22.484 -13.406 -18.906 1 96.81 80 GLN A O 1
ATOM 621 N N . THR A 1 81 ? 23.766 -14.094 -17.234 1 96.06 81 THR A N 1
ATOM 622 C CA . THR A 1 81 ? 23.734 -15.508 -17.594 1 96.06 81 THR A CA 1
ATOM 623 C C . THR A 1 81 ? 22.531 -16.203 -16.953 1 96.06 81 THR A C 1
ATOM 625 O O . THR A 1 81 ? 22.25 -17.359 -17.266 1 96.06 81 THR A O 1
ATOM 628 N N . PHE A 1 82 ? 21.812 -15.547 -16.047 1 95.56 82 PHE A N 1
ATOM 629 C CA . PHE A 1 82 ? 20.781 -16.25 -15.281 1 95.56 82 PHE A CA 1
ATOM 630 C C . PHE A 1 82 ? 19.547 -16.484 -16.125 1 95.56 82 PHE A C 1
ATOM 632 O O . PHE A 1 82 ? 18.641 -17.25 -15.734 1 95.56 82 PHE A O 1
ATOM 639 N N . GLY A 1 83 ? 19.484 -15.914 -17.312 1 96.94 83 GLY A N 1
ATOM 640 C CA . GLY A 1 83 ? 18.422 -16.094 -18.281 1 96.94 83 GLY A CA 1
ATOM 641 C C . GLY A 1 83 ? 18.875 -15.93 -19.703 1 96.94 83 GLY A C 1
ATOM 642 O O . GLY A 1 83 ? 20.078 -15.875 -19.984 1 96.94 83 GLY A O 1
ATOM 643 N N . CYS A 1 84 ? 17.891 -16.031 -20.641 1 97.25 84 CYS A N 1
ATOM 644 C CA . CYS A 1 84 ? 18.188 -15.75 -22.047 1 97.25 84 CYS A CA 1
ATOM 645 C C . CYS A 1 84 ? 17.172 -14.773 -22.625 1 97.25 84 CYS A C 1
ATOM 647 O O . CYS A 1 84 ? 16.172 -14.445 -21.984 1 97.25 84 CYS A O 1
ATOM 649 N N . LEU A 1 85 ? 17.484 -14.25 -23.781 1 97.31 85 LEU A N 1
ATOM 650 C CA . LEU A 1 85 ? 16.719 -13.141 -24.328 1 97.31 85 LEU A CA 1
ATOM 651 C C . LEU A 1 85 ? 16.344 -13.398 -25.781 1 97.31 85 LEU A C 1
ATOM 653 O O . LEU A 1 85 ? 17.172 -13.883 -26.562 1 97.31 85 LEU A O 1
ATOM 657 N N . LEU A 1 86 ? 15.125 -13.133 -26.156 1 96.75 86 LEU A N 1
ATOM 658 C CA . LEU A 1 86 ? 14.672 -13.047 -27.547 1 96.75 86 LEU A CA 1
ATOM 659 C C . LEU A 1 86 ? 14.07 -11.68 -27.844 1 96.75 86 LEU A C 1
ATOM 661 O O . LEU A 1 86 ? 13.352 -11.117 -27 1 96.75 86 LEU A O 1
ATOM 665 N N . ALA A 1 87 ? 14.391 -11.094 -28.906 1 95.81 87 ALA A N 1
ATOM 666 C CA . ALA A 1 87 ? 13.672 -9.938 -29.438 1 95.81 87 ALA A CA 1
ATOM 667 C C . ALA A 1 87 ? 12.766 -10.344 -30.594 1 95.81 87 ALA A C 1
ATOM 669 O O . ALA A 1 87 ? 13.203 -11.008 -31.531 1 95.81 87 ALA A O 1
ATOM 670 N N . LEU A 1 88 ? 11.562 -9.953 -30.516 1 94.94 88 LEU A N 1
ATOM 671 C CA . LEU A 1 88 ? 10.555 -10.367 -31.484 1 94.94 88 LEU A CA 1
ATOM 672 C C . LEU A 1 88 ? 10.039 -9.18 -32.281 1 94.94 88 LEU A C 1
ATOM 674 O O . LEU A 1 88 ? 9.812 -8.102 -31.734 1 94.94 88 LEU A O 1
ATOM 678 N N . ASP A 1 89 ? 9.945 -9.453 -33.5 1 92.06 89 ASP A N 1
ATOM 679 C CA . ASP A 1 89 ? 9.281 -8.461 -34.344 1 92.06 89 ASP A CA 1
ATOM 680 C C . ASP A 1 89 ? 7.805 -8.328 -34 1 92.06 89 ASP A C 1
ATOM 682 O O . ASP A 1 89 ? 7.109 -9.336 -33.844 1 92.06 89 ASP A O 1
ATOM 686 N N . GLU A 1 90 ? 7.281 -7.148 -33.844 1 87.75 90 GLU A N 1
ATOM 687 C CA . GLU A 1 90 ? 5.93 -6.902 -33.344 1 87.75 90 GLU A CA 1
ATOM 688 C C . GLU A 1 90 ? 4.879 -7.383 -34.344 1 87.75 90 GLU A C 1
ATOM 690 O O . GLU A 1 90 ? 3.775 -7.766 -33.938 1 87.75 90 GLU A O 1
ATOM 695 N N . LYS A 1 91 ? 5.168 -7.402 -35.562 1 86.94 91 LYS A N 1
ATOM 696 C CA . LYS A 1 91 ? 4.191 -7.75 -36.594 1 86.94 91 LYS A CA 1
ATOM 697 C C . LYS A 1 91 ? 4.242 -9.242 -36.906 1 86.94 91 LYS A C 1
ATOM 699 O O . LYS A 1 91 ? 3.221 -9.93 -36.875 1 86.94 91 LYS A O 1
ATOM 704 N N . SER A 1 92 ? 5.453 -9.742 -37.188 1 88.75 92 SER A N 1
ATOM 705 C CA . SER A 1 92 ? 5.598 -11.117 -37.656 1 88.75 92 SER A CA 1
ATOM 706 C C . SER A 1 92 ? 5.762 -12.094 -36.5 1 88.75 92 SER A C 1
ATOM 708 O O . SER A 1 92 ? 5.586 -13.305 -36.688 1 88.75 92 SER A O 1
ATOM 710 N N . PHE A 1 93 ? 6.223 -11.625 -35.281 1 92.75 93 PHE A N 1
ATOM 711 C CA . PHE A 1 93 ? 6.457 -12.438 -34.094 1 92.75 93 PHE A CA 1
ATOM 712 C C . PHE A 1 93 ? 7.645 -13.375 -34.312 1 92.75 93 PHE A C 1
ATOM 714 O O . PHE A 1 93 ? 7.773 -14.383 -33.625 1 92.75 93 PHE A O 1
ATOM 721 N N . ASN A 1 94 ? 8.469 -12.977 -35.344 1 93.56 94 ASN A N 1
ATOM 722 C CA . ASN A 1 94 ? 9.703 -13.703 -35.594 1 93.56 94 ASN A CA 1
ATOM 723 C C . ASN A 1 94 ? 10.852 -13.172 -34.75 1 93.56 94 ASN A C 1
ATOM 725 O O . ASN A 1 94 ? 10.875 -11.992 -34.406 1 93.56 94 ASN A O 1
ATOM 729 N N . VAL A 1 95 ? 11.773 -14.031 -34.5 1 95.5 95 VAL A N 1
ATOM 730 C CA . VAL A 1 95 ? 12.961 -13.656 -33.719 1 95.5 95 VAL A CA 1
ATOM 731 C C . VAL A 1 95 ? 13.867 -12.773 -34.594 1 95.5 95 VAL A C 1
ATOM 733 O O . VAL A 1 95 ? 14.25 -13.156 -35.688 1 95.5 95 VAL A O 1
ATOM 736 N N . ILE A 1 96 ? 14.18 -11.586 -34.125 1 95.38 96 ILE A N 1
ATOM 737 C CA . ILE A 1 96 ? 15.062 -10.695 -34.844 1 95.38 96 ILE A CA 1
ATOM 738 C C . ILE A 1 96 ? 16.391 -10.562 -34.125 1 95.38 96 ILE A C 1
ATOM 740 O O . ILE A 1 96 ? 17.375 -10.062 -34.688 1 95.38 96 ILE A O 1
ATOM 744 N N . ALA A 1 97 ? 16.453 -10.969 -32.906 1 95.62 97 ALA A N 1
ATOM 745 C CA . ALA A 1 97 ? 17.672 -11.039 -32.094 1 95.62 97 ALA A CA 1
ATOM 746 C C . ALA A 1 97 ? 17.531 -12.055 -30.969 1 95.62 97 ALA A C 1
ATOM 748 O O . ALA A 1 97 ? 16.422 -12.367 -30.531 1 95.62 97 ALA A O 1
ATOM 749 N N . PHE A 1 98 ? 18.562 -12.672 -30.531 1 96.38 98 PHE A N 1
ATOM 750 C CA . PHE A 1 98 ? 18.547 -13.609 -29.422 1 96.38 98 PHE A CA 1
ATOM 751 C C . PHE A 1 98 ? 19.906 -13.688 -28.75 1 96.38 98 PHE A C 1
ATOM 753 O O . PHE A 1 98 ? 20.922 -13.352 -29.359 1 96.38 98 PHE A O 1
ATOM 760 N N . SER A 1 99 ? 19.906 -13.984 -27.516 1 97.25 99 SER A N 1
ATOM 761 C CA . SER A 1 99 ? 21.172 -14.141 -26.812 1 97.25 99 SER A CA 1
ATOM 762 C C . SER A 1 99 ? 21.859 -15.445 -27.203 1 97.25 99 SER A C 1
ATOM 764 O O . SER A 1 99 ? 21.203 -16.438 -27.5 1 97.25 99 SER A O 1
ATOM 766 N N . GLU A 1 100 ? 23.141 -15.492 -27.109 1 96.19 100 GLU A N 1
ATOM 767 C CA . GLU A 1 100 ? 23.969 -16.609 -27.531 1 96.19 100 GLU A CA 1
ATOM 768 C C . GLU A 1 100 ? 23.578 -17.891 -26.812 1 96.19 100 GLU A C 1
ATOM 770 O O . GLU A 1 100 ? 23.703 -19 -27.359 1 96.19 100 GLU A O 1
ATOM 775 N N . ASN A 1 101 ? 23.109 -17.797 -25.641 1 95.56 101 ASN A N 1
ATOM 776 C CA . ASN A 1 101 ? 22.797 -18.984 -24.844 1 95.56 101 ASN A CA 1
ATOM 777 C C . ASN A 1 101 ? 21.344 -19.406 -25.016 1 95.56 101 ASN A C 1
ATOM 779 O O . ASN A 1 101 ? 20.922 -20.391 -24.406 1 95.56 101 ASN A O 1
ATOM 783 N N . ALA A 1 102 ? 20.594 -18.703 -25.781 1 96.12 102 ALA A N 1
ATOM 784 C CA . ALA A 1 102 ? 19.156 -18.953 -25.922 1 96.12 102 ALA A CA 1
ATOM 785 C C . ALA A 1 102 ? 18.906 -20.328 -26.531 1 96.12 102 ALA A C 1
ATOM 787 O O . ALA A 1 102 ? 18.078 -21.094 -26.047 1 96.12 102 ALA A O 1
ATOM 788 N N . PRO A 1 103 ? 19.656 -20.75 -27.625 1 93.31 103 PRO A N 1
ATOM 789 C CA . PRO A 1 103 ? 19.406 -22.062 -28.203 1 93.31 103 PRO A CA 1
ATOM 790 C C . PRO A 1 103 ? 19.625 -23.203 -27.219 1 93.31 103 PRO A C 1
ATOM 792 O O . PRO A 1 103 ? 18.812 -24.125 -27.141 1 93.31 103 PRO A O 1
ATOM 795 N N . GLU A 1 104 ? 20.625 -23.078 -26.469 1 91.75 104 GLU A N 1
ATOM 796 C CA . GLU A 1 104 ? 20.906 -24.125 -25.484 1 91.75 104 GLU A CA 1
ATOM 797 C C . GLU A 1 104 ? 19.875 -24.125 -24.359 1 91.75 104 GLU A C 1
ATOM 799 O O . GLU A 1 104 ? 19.438 -25.188 -23.906 1 91.75 104 GLU A O 1
ATOM 804 N N . MET A 1 105 ? 19.469 -23 -23.953 1 93.31 105 MET A N 1
ATOM 805 C CA . MET A 1 105 ? 18.562 -22.891 -22.812 1 93.31 105 MET A CA 1
ATOM 806 C C . MET A 1 105 ? 17.141 -23.266 -23.203 1 93.31 105 MET A C 1
ATOM 808 O O . MET A 1 105 ? 16.422 -23.906 -22.422 1 93.31 105 MET A O 1
ATOM 812 N N . LEU A 1 106 ? 16.75 -22.922 -24.391 1 92.69 106 LEU A N 1
ATOM 813 C CA . LEU A 1 106 ? 15.352 -23.062 -24.766 1 92.69 106 LEU A CA 1
ATOM 814 C C . LEU A 1 106 ? 15.133 -24.344 -25.562 1 92.69 106 LEU A C 1
ATOM 816 O O . LEU A 1 106 ? 14.016 -24.859 -25.625 1 92.69 106 LEU A O 1
ATOM 820 N N . THR A 1 107 ? 16.078 -24.875 -26.328 1 80 107 THR A N 1
ATOM 821 C CA . THR A 1 107 ? 15.82 -25.969 -27.266 1 80 107 THR A CA 1
ATOM 822 C C . THR A 1 107 ? 16.547 -27.234 -26.828 1 80 107 THR A C 1
ATOM 824 O O . THR A 1 107 ? 16.344 -28.312 -27.422 1 80 107 THR A O 1
ATOM 827 N N . THR A 1 108 ? 17.469 -27.125 -25.906 1 66.88 108 THR A N 1
ATOM 828 C CA . THR A 1 108 ? 18.219 -28.344 -25.578 1 66.88 108 THR A CA 1
ATOM 829 C C . THR A 1 108 ? 17.297 -29.422 -25.047 1 66.88 108 THR A C 1
ATOM 831 O O . THR A 1 108 ? 16.469 -29.172 -24.156 1 66.88 108 THR A O 1
ATOM 834 N N . VAL A 1 109 ? 17.188 -30.562 -25.859 1 61.06 109 VAL A N 1
ATOM 835 C CA . VAL A 1 109 ? 16.359 -31.734 -25.594 1 61.06 109 VAL A CA 1
ATOM 836 C C . VAL A 1 109 ? 16.859 -32.469 -24.359 1 61.06 109 VAL A C 1
ATOM 838 O O . VAL A 1 109 ? 18.062 -32.531 -24.109 1 61.06 109 VAL A O 1
ATOM 841 N N . SER A 1 110 ? 16.172 -32.531 -23.25 1 53.16 110 SER A N 1
ATOM 842 C CA . SER A 1 110 ? 16.5 -33.469 -22.188 1 53.16 110 SER A CA 1
ATOM 843 C C . SER A 1 110 ? 16.812 -34.875 -22.766 1 53.16 110 SER A C 1
ATOM 845 O O . SER A 1 110 ? 16.219 -35.281 -23.766 1 53.16 110 SER A O 1
ATOM 847 N N . HIS A 1 111 ? 18.031 -35.344 -22.703 1 47.88 111 HIS A N 1
ATOM 848 C CA . HIS A 1 111 ? 18.578 -36.594 -23.219 1 47.88 111 HIS A CA 1
ATOM 849 C C . HIS A 1 111 ? 17.5 -37.656 -23.281 1 47.88 111 HIS A C 1
ATOM 851 O O . HIS A 1 111 ? 17.766 -38.781 -23.703 1 47.88 111 HIS A O 1
ATOM 857 N N . ALA A 1 112 ? 16.516 -37.812 -22.375 1 44.72 112 ALA A N 1
ATOM 858 C CA . ALA A 1 112 ? 15.867 -39.094 -22.328 1 44.72 112 ALA A CA 1
ATOM 859 C C . ALA A 1 112 ? 15.234 -39.438 -23.672 1 44.72 112 ALA A C 1
ATOM 861 O O . ALA A 1 112 ? 14.812 -40.594 -23.906 1 44.72 112 ALA A O 1
ATOM 862 N N . VAL A 1 113 ? 14.445 -38.562 -24.25 1 42.62 113 VAL A N 1
ATOM 863 C CA . VAL A 1 113 ? 13.688 -39.188 -25.344 1 42.62 113 VAL A CA 1
ATOM 864 C C . VAL A 1 113 ? 14.484 -39.062 -26.641 1 42.62 113 VAL A C 1
ATOM 866 O O . VAL A 1 113 ? 14.797 -37.938 -27.078 1 42.62 113 VAL A O 1
ATOM 869 N N . PRO A 1 114 ? 15.25 -40.094 -27.031 1 40.47 114 PRO A N 1
ATOM 870 C CA . PRO A 1 114 ? 16.047 -40.219 -28.266 1 40.47 114 PRO A CA 1
ATOM 871 C C . PRO A 1 114 ? 15.352 -39.594 -29.484 1 40.47 114 PRO A C 1
ATOM 873 O O . PRO A 1 114 ? 15.875 -39.688 -30.594 1 40.47 114 PRO A O 1
ATOM 876 N N . SER A 1 115 ? 14.008 -39.875 -29.641 1 40.5 115 SER A N 1
ATOM 877 C CA . SER A 1 115 ? 13.5 -40.094 -31 1 40.5 115 SER A CA 1
ATOM 878 C C . SER A 1 115 ? 13.734 -38.875 -31.875 1 40.5 115 SER A C 1
ATOM 880 O O . SER A 1 115 ? 13.719 -38.969 -33.094 1 40.5 115 SER A O 1
ATOM 882 N N . VAL A 1 116 ? 12.914 -37.781 -31.594 1 44.25 116 VAL A N 1
ATOM 883 C CA . VAL A 1 116 ? 12.32 -37.062 -32.719 1 44.25 116 VAL A CA 1
ATOM 884 C C . VAL A 1 116 ? 13.414 -36.312 -33.5 1 44.25 116 VAL A C 1
ATOM 886 O O . VAL A 1 116 ? 14.5 -36.062 -32.938 1 44.25 116 VAL A O 1
ATOM 889 N N . ASP A 1 117 ? 12.984 -35.594 -34.688 1 46.31 117 ASP A N 1
ATOM 890 C CA . ASP A 1 117 ? 13.492 -34.719 -35.75 1 46.31 117 ASP A CA 1
ATOM 891 C C . ASP A 1 117 ? 14.344 -33.594 -35.156 1 46.31 117 ASP A C 1
ATOM 893 O O . ASP A 1 117 ? 14.258 -33.312 -33.969 1 46.31 117 ASP A O 1
ATOM 897 N N . ASP A 1 118 ? 15.219 -33 -36 1 50.28 118 ASP A N 1
ATOM 898 C CA . ASP A 1 118 ? 16.141 -31.859 -35.844 1 50.28 118 ASP A CA 1
ATOM 899 C C . ASP A 1 118 ? 15.531 -30.797 -34.938 1 50.28 118 ASP A C 1
ATOM 901 O O . ASP A 1 118 ? 14.477 -30.234 -35.25 1 50.28 118 ASP A O 1
ATOM 905 N N . PRO A 1 119 ? 15.742 -30.891 -33.719 1 55.09 119 PRO A N 1
ATOM 906 C CA . PRO A 1 119 ? 15.172 -29.859 -32.844 1 55.09 119 PRO A CA 1
ATOM 907 C C . PRO A 1 119 ? 15.188 -28.484 -33.5 1 55.09 119 PRO A C 1
ATOM 909 O O . PRO A 1 119 ? 16.078 -28.172 -34.312 1 55.09 119 PRO A O 1
ATOM 912 N N . PRO A 1 120 ? 14.008 -27.828 -33.688 1 60.22 120 PRO A N 1
ATOM 913 C CA . PRO A 1 120 ? 14.008 -26.484 -34.281 1 60.22 120 PRO A CA 1
ATOM 914 C C . PRO A 1 120 ? 15.172 -25.625 -33.812 1 60.22 120 PRO A C 1
ATOM 916 O O . PRO A 1 120 ? 15.453 -25.578 -32.594 1 60.22 120 PRO A O 1
ATOM 919 N N . ARG A 1 121 ? 16.172 -25.406 -34.656 1 78.25 121 ARG A N 1
ATOM 920 C CA . ARG A 1 121 ? 17.297 -24.516 -34.406 1 78.25 121 ARG A CA 1
ATOM 921 C C . ARG A 1 121 ? 16.844 -23.078 -34.219 1 78.25 121 ARG A C 1
ATOM 923 O O . ARG A 1 121 ? 16.125 -22.531 -35.094 1 78.25 121 ARG A O 1
ATOM 930 N N . LEU A 1 122 ? 16.969 -22.641 -33.031 1 90.06 122 LEU A N 1
ATOM 931 C CA . LEU A 1 122 ? 16.688 -21.234 -32.781 1 90.06 122 LEU A CA 1
ATOM 932 C C . LEU A 1 122 ? 17.656 -20.344 -33.562 1 90.06 122 LEU A C 1
ATOM 934 O O . LEU A 1 122 ? 18.875 -20.5 -33.469 1 90.06 122 LEU A O 1
ATOM 938 N N . GLY A 1 123 ? 17.156 -19.594 -34.5 1 91 123 GLY A N 1
ATOM 939 C CA . GLY A 1 123 ? 17.891 -18.625 -35.281 1 91 123 GLY A CA 1
ATOM 940 C C . GLY A 1 123 ? 17.062 -17.391 -35.625 1 91 123 GLY A C 1
ATOM 941 O O . GLY A 1 123 ? 15.914 -17.281 -35.219 1 91 123 GLY A O 1
ATOM 942 N N . ILE A 1 124 ? 17.703 -16.484 -36.312 1 94.19 124 ILE A N 1
ATOM 943 C CA . ILE A 1 124 ? 17 -15.312 -36.781 1 94.19 124 ILE A CA 1
ATOM 944 C C . ILE A 1 124 ? 15.891 -15.734 -37.75 1 94.19 124 ILE A C 1
ATOM 946 O O . ILE A 1 124 ? 16.094 -16.578 -38.594 1 94.19 124 ILE A O 1
ATOM 950 N N . GLY A 1 125 ? 14.703 -15.242 -37.5 1 93.25 125 GLY A N 1
ATOM 951 C CA . GLY A 1 125 ? 13.57 -15.562 -38.344 1 93.25 125 GLY A CA 1
ATOM 952 C C . GLY A 1 125 ? 12.688 -16.656 -37.781 1 93.25 125 GLY A C 1
ATOM 953 O O . GLY A 1 125 ? 11.578 -16.891 -38.25 1 93.25 125 GLY A O 1
ATOM 954 N N . THR A 1 126 ? 13.18 -17.359 -36.75 1 93.31 126 THR A N 1
ATOM 955 C CA . THR A 1 126 ? 12.391 -18.406 -36.094 1 93.31 126 THR A CA 1
ATOM 956 C C . THR A 1 126 ? 11.109 -17.828 -35.531 1 93.31 126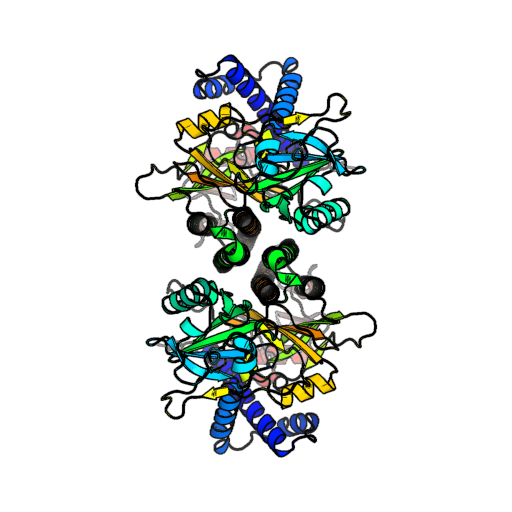 THR A C 1
ATOM 958 O O . THR A 1 126 ? 11.125 -16.75 -34.906 1 93.31 126 THR A O 1
ATOM 961 N N . ASN A 1 127 ? 10 -18.484 -35.781 1 92.94 127 ASN A N 1
ATOM 962 C CA . ASN A 1 127 ? 8.742 -18.094 -35.156 1 92.94 127 ASN A CA 1
ATOM 963 C C . ASN A 1 127 ? 8.625 -18.609 -33.719 1 92.94 127 ASN A C 1
ATOM 965 O O . ASN A 1 127 ? 8.859 -19.797 -33.469 1 92.94 127 ASN A O 1
ATOM 969 N N . VAL A 1 128 ? 8.297 -17.781 -32.875 1 91 128 VAL A N 1
ATOM 970 C CA . VAL A 1 128 ? 8.281 -18.094 -31.438 1 91 128 VAL A CA 1
ATOM 971 C C . VAL A 1 128 ? 7.301 -19.234 -31.156 1 91 128 VAL A C 1
ATOM 973 O O . VAL A 1 128 ? 7.465 -19.969 -30.188 1 91 128 VAL A O 1
ATOM 976 N N . ARG A 1 129 ? 6.254 -19.438 -32 1 91.31 129 ARG A N 1
ATOM 977 C CA . ARG A 1 129 ? 5.246 -20.484 -31.844 1 91.31 129 ARG A CA 1
ATOM 978 C C . ARG A 1 129 ? 5.879 -21.875 -31.938 1 91.31 129 ARG A C 1
ATOM 980 O O . ARG A 1 129 ? 5.344 -22.844 -31.391 1 91.31 129 ARG A O 1
ATOM 987 N N . SER A 1 130 ? 7 -21.953 -32.562 1 91.62 130 SER A N 1
ATOM 988 C CA . SER A 1 130 ? 7.676 -23.234 -32.719 1 91.62 130 SER A CA 1
ATOM 989 C C . SER A 1 130 ? 8.516 -23.578 -31.5 1 91.62 130 SER A C 1
ATOM 991 O O . SER A 1 130 ? 8.938 -24.719 -31.344 1 91.62 130 SER A O 1
ATOM 993 N N . LEU A 1 131 ? 8.75 -22.625 -30.641 1 93 131 LEU A N 1
ATOM 994 C CA . LEU A 1 131 ? 9.672 -22.797 -29.531 1 93 131 LEU A CA 1
ATOM 995 C C . LEU A 1 131 ? 8.93 -23.203 -28.266 1 93 131 LEU A C 1
ATOM 997 O O . LEU A 1 131 ? 9.5 -23.844 -27.375 1 93 131 LEU A O 1
ATOM 1001 N N . PHE A 1 132 ? 7.656 -22.828 -28.188 1 93 132 PHE A N 1
ATOM 1002 C CA . PHE A 1 132 ? 6.93 -23.016 -26.938 1 93 132 PHE A CA 1
ATOM 1003 C C . PHE A 1 132 ? 5.621 -23.766 -27.172 1 93 132 PHE A C 1
ATOM 1005 O O . PHE A 1 132 ? 5.191 -23.922 -28.312 1 93 132 PHE A O 1
ATOM 1012 N N . SER A 1 133 ? 5.113 -24.297 -26 1 90.62 133 SER A N 1
ATOM 1013 C CA . SER A 1 133 ? 3.797 -24.922 -26.062 1 90.62 133 SER A CA 1
ATOM 1014 C C . SER A 1 133 ? 2.748 -23.969 -26.609 1 90.62 133 SER A C 1
ATOM 1016 O O . SER A 1 133 ? 2.951 -22.75 -26.594 1 90.62 133 SER A O 1
ATOM 1018 N N . ASP A 1 134 ? 1.603 -24.453 -27.078 1 89.56 134 ASP A N 1
ATOM 1019 C CA . ASP A 1 134 ? 0.543 -23.641 -27.672 1 89.56 134 ASP A CA 1
ATOM 1020 C C . ASP A 1 134 ? 0.008 -22.625 -26.672 1 89.56 134 ASP A C 1
ATOM 1022 O O . ASP A 1 134 ? -0.263 -21.469 -27.031 1 89.56 134 ASP A O 1
ATOM 1026 N N . GLN A 1 135 ? -0.09 -23.062 -25.547 1 84.25 135 GLN A N 1
ATOM 1027 C CA . GLN A 1 135 ? -0.592 -22.172 -24.516 1 84.25 135 GLN A CA 1
ATOM 1028 C C . GLN A 1 135 ? 0.374 -21.016 -24.266 1 84.25 135 GLN A C 1
ATOM 1030 O O . GLN A 1 135 ? -0.04 -19.844 -24.219 1 84.25 135 GLN A O 1
ATOM 1035 N N . GLY A 1 136 ? 1.628 -21.375 -24.172 1 87.56 136 GLY A N 1
ATOM 1036 C CA . GLY A 1 136 ? 2.639 -20.359 -23.938 1 87.56 136 GLY A CA 1
ATOM 1037 C C . GLY A 1 136 ? 2.789 -19.406 -25.109 1 87.56 136 GLY A C 1
ATOM 1038 O O . GLY A 1 136 ? 2.881 -18.188 -24.922 1 87.56 136 GLY A O 1
ATOM 1039 N N . ALA A 1 137 ? 2.734 -19.984 -26.25 1 90.19 137 ALA A N 1
ATOM 1040 C CA . ALA A 1 137 ? 2.877 -19.172 -27.453 1 90.19 137 ALA A CA 1
ATOM 1041 C C . ALA A 1 137 ? 1.691 -18.219 -27.625 1 90.19 137 ALA A C 1
ATOM 1043 O O . ALA A 1 137 ? 1.863 -17.062 -28.016 1 90.19 137 ALA A O 1
ATOM 1044 N N . THR A 1 138 ? 0.561 -18.672 -27.359 1 89.81 138 THR A N 1
ATOM 1045 C CA . THR A 1 138 ? -0.643 -17.859 -27.453 1 89.81 138 THR A CA 1
ATOM 1046 C C . THR A 1 138 ? -0.607 -16.719 -26.438 1 89.81 138 THR A C 1
ATOM 1048 O O . THR A 1 138 ? -0.979 -15.586 -26.766 1 89.81 138 THR A O 1
ATOM 1051 N N . ALA A 1 139 ? -0.149 -17.031 -25.281 1 86.25 139 ALA A N 1
ATOM 1052 C CA . ALA A 1 139 ? -0.043 -16.016 -24.234 1 86.25 139 ALA A CA 1
ATOM 1053 C C . ALA A 1 139 ? 0.943 -14.914 -24.641 1 86.25 139 ALA A C 1
ATOM 1055 O O . ALA A 1 139 ? 0.679 -13.727 -24.453 1 86.25 139 ALA A O 1
ATOM 1056 N N . LEU A 1 140 ? 2.057 -15.281 -25.219 1 89.5 140 LEU A N 1
ATOM 1057 C CA . LEU A 1 140 ? 3.055 -14.32 -25.672 1 89.5 140 LEU A CA 1
ATOM 1058 C C . LEU A 1 140 ? 2.508 -13.469 -26.812 1 89.5 140 LEU A C 1
ATOM 1060 O O . LEU A 1 140 ? 2.762 -12.266 -26.875 1 89.5 140 LEU A O 1
ATOM 1064 N N . HIS A 1 141 ? 1.762 -14.117 -27.609 1 89.44 141 HIS A N 1
ATOM 1065 C CA . HIS A 1 141 ? 1.174 -13.406 -28.75 1 89.44 141 HIS A CA 1
ATOM 1066 C C . HIS A 1 141 ? 0.164 -12.359 -28.281 1 89.44 141 HIS A C 1
ATOM 1068 O O . HIS A 1 141 ? 0.073 -11.273 -28.844 1 89.44 141 HIS A O 1
ATOM 1074 N N . LYS A 1 142 ? -0.574 -12.711 -27.312 1 84.38 142 LYS A N 1
ATOM 1075 C CA . LYS A 1 142 ? -1.546 -11.773 -26.75 1 84.38 142 LYS A CA 1
ATOM 1076 C C . LYS A 1 142 ? -0.858 -10.523 -26.203 1 84.38 142 LYS A C 1
ATOM 1078 O O . LYS A 1 142 ? -1.429 -9.438 -26.234 1 84.38 142 LYS A O 1
ATOM 1083 N N . ALA A 1 143 ? 0.346 -10.68 -25.672 1 84.75 143 ALA A N 1
ATOM 1084 C CA . ALA A 1 143 ? 1.113 -9.562 -25.125 1 84.75 143 ALA A CA 1
ATOM 1085 C C . ALA A 1 143 ? 1.397 -8.516 -26.203 1 84.75 143 ALA A C 1
ATOM 1087 O O . ALA A 1 143 ? 1.536 -7.328 -25.906 1 84.75 143 ALA A O 1
ATOM 1088 N N . LEU A 1 144 ? 1.377 -8.906 -27.453 1 81.19 144 LEU A N 1
ATOM 1089 C CA . LEU A 1 144 ? 1.634 -8 -28.562 1 81.19 144 LEU A CA 1
ATOM 1090 C C . LEU A 1 144 ? 0.544 -6.938 -28.672 1 81.19 144 LEU A C 1
ATOM 1092 O O . LEU A 1 144 ? 0.807 -5.809 -29.094 1 81.19 144 LEU A O 1
ATOM 1096 N N . GLY A 1 145 ? -0.637 -7.281 -28.188 1 79.75 145 GLY A N 1
ATOM 1097 C CA . GLY A 1 145 ? -1.766 -6.379 -28.328 1 79.75 145 GLY A CA 1
ATOM 1098 C C . GLY A 1 145 ? -1.997 -5.5 -27.125 1 79.75 145 GLY A C 1
ATOM 1099 O O . GLY A 1 145 ? -2.885 -4.645 -27.125 1 79.75 145 GLY A O 1
ATOM 1100 N N . PHE A 1 146 ? -1.176 -5.695 -26.172 1 81.44 146 PHE A N 1
ATOM 1101 C CA . PHE A 1 146 ? -1.415 -4.949 -24.938 1 81.44 146 PHE A CA 1
ATOM 1102 C C . PHE A 1 146 ? -0.554 -3.693 -24.891 1 81.44 146 PHE A C 1
ATOM 1104 O O . PHE A 1 146 ? 0.627 -3.73 -25.25 1 81.44 146 PHE A O 1
ATOM 1111 N N . ALA A 1 147 ? -1.208 -2.576 -24.578 1 78.25 147 ALA A N 1
ATOM 1112 C CA . ALA A 1 147 ? -0.476 -1.316 -24.469 1 78.25 147 ALA A CA 1
ATOM 1113 C C . ALA A 1 147 ? 0.53 -1.368 -23.328 1 78.25 147 ALA A C 1
ATOM 1115 O O . ALA A 1 147 ? 1.708 -1.053 -23.5 1 78.25 147 ALA A O 1
ATOM 1116 N N . ASP A 1 148 ? 0.115 -1.82 -22.172 1 79.62 148 ASP A N 1
ATOM 1117 C CA . ASP A 1 148 ? 1.002 -1.991 -21.031 1 79.62 148 ASP A CA 1
ATOM 1118 C C . ASP A 1 148 ? 1.302 -3.467 -20.781 1 79.62 148 ASP A C 1
ATOM 1120 O O . ASP A 1 148 ? 0.606 -4.125 -20 1 79.62 148 ASP A O 1
ATOM 1124 N N . VAL A 1 149 ? 2.381 -3.916 -21.359 1 85.88 149 VAL A N 1
ATOM 1125 C CA . VAL A 1 149 ? 2.734 -5.332 -21.344 1 85.88 149 VAL A CA 1
ATOM 1126 C C . VAL A 1 149 ? 3.178 -5.746 -19.953 1 85.88 149 VAL A C 1
ATOM 1128 O O . VAL A 1 149 ? 3.191 -6.934 -19.625 1 85.88 149 VAL A O 1
ATOM 1131 N N . SER A 1 150 ? 3.576 -4.738 -19.094 1 81.44 150 SER A N 1
ATOM 1132 C CA . SER A 1 150 ? 4.086 -5.055 -17.766 1 81.44 150 SER A CA 1
ATOM 1133 C C . SER A 1 150 ? 3.018 -5.723 -16.906 1 81.44 150 SER A C 1
ATOM 1135 O O . SER A 1 150 ? 3.338 -6.461 -15.969 1 81.44 150 SER A O 1
ATOM 1137 N N . LEU A 1 151 ? 1.772 -5.555 -17.234 1 75.31 151 LEU A N 1
ATOM 1138 C CA . LEU A 1 151 ? 0.665 -6.105 -16.469 1 75.31 151 LEU A CA 1
ATOM 1139 C C . LEU A 1 151 ? 0.541 -7.609 -16.688 1 75.31 151 LEU A C 1
ATOM 1141 O O . LEU A 1 151 ? -0.073 -8.312 -15.875 1 75.31 151 LEU A O 1
ATOM 1145 N N . LEU A 1 152 ? 1.139 -8.07 -17.766 1 81.31 152 LEU A N 1
ATOM 1146 C CA . LEU A 1 152 ? 1.034 -9.484 -18.109 1 81.31 152 LEU A CA 1
ATOM 1147 C C . LEU A 1 152 ? 2.223 -10.273 -17.562 1 81.31 152 LEU A C 1
ATOM 1149 O O . LEU A 1 152 ? 2.189 -11.5 -17.516 1 81.31 152 LEU A O 1
ATOM 1153 N N . ASN A 1 153 ? 3.248 -9.469 -17.125 1 86.5 153 ASN A N 1
ATOM 1154 C CA . ASN A 1 153 ? 4.469 -10.125 -16.672 1 86.5 153 ASN A CA 1
ATOM 1155 C C . ASN A 1 153 ? 4.285 -10.773 -15.305 1 86.5 153 ASN A C 1
ATOM 1157 O O . ASN A 1 153 ? 3.594 -10.227 -14.445 1 86.5 153 ASN A O 1
ATOM 1161 N N . PRO A 1 154 ? 4.758 -11.961 -14.992 1 86.12 154 PRO A N 1
ATOM 1162 C CA . PRO A 1 154 ? 5.438 -12.805 -15.977 1 86.12 154 PRO A CA 1
ATOM 1163 C C . PRO A 1 154 ? 4.477 -13.742 -16.703 1 86.12 154 PRO A C 1
ATOM 1165 O O . PRO A 1 154 ? 3.391 -14.039 -16.203 1 86.12 154 PRO A O 1
ATOM 1168 N N . ILE A 1 155 ? 4.859 -14.148 -17.875 1 86.5 155 ILE A N 1
ATOM 1169 C CA . ILE A 1 155 ? 4.117 -15.156 -18.625 1 86.5 155 ILE A CA 1
ATOM 1170 C C . ILE A 1 155 ? 4.816 -16.516 -18.5 1 86.5 155 ILE A C 1
ATOM 1172 O O . ILE A 1 155 ? 6 -16.641 -18.828 1 86.5 155 ILE A O 1
ATOM 1176 N N . LEU A 1 156 ? 4.094 -17.469 -17.969 1 84.38 156 LEU A N 1
ATOM 1177 C CA . LEU A 1 156 ? 4.672 -18.812 -17.875 1 84.38 156 LEU A CA 1
ATOM 1178 C C . LEU A 1 156 ? 4.613 -19.531 -19.219 1 84.38 156 LEU A C 1
ATOM 1180 O O . LEU A 1 156 ? 3.539 -19.688 -19.797 1 84.38 156 LEU A O 1
ATOM 1184 N N . VAL A 1 157 ? 5.766 -19.938 -19.703 1 89.25 157 VAL A N 1
ATOM 1185 C CA . VAL A 1 157 ? 5.828 -20.656 -20.969 1 89.25 157 VAL A CA 1
ATOM 1186 C C . VAL A 1 157 ? 6.594 -21.969 -20.781 1 89.25 157 VAL A C 1
ATOM 1188 O O . VAL A 1 157 ? 7.418 -22.094 -19.875 1 89.25 157 VAL A O 1
ATOM 1191 N N . GLN A 1 158 ? 6.219 -22.891 -21.578 1 89.25 158 GLN A N 1
ATOM 1192 C CA . GLN A 1 158 ? 6.906 -24.172 -21.594 1 89.25 158 GLN A CA 1
ATOM 1193 C C . GLN A 1 158 ? 7.531 -24.453 -22.969 1 89.25 158 GLN A C 1
ATOM 1195 O O . GLN A 1 158 ? 6.879 -24.297 -24 1 89.25 158 GLN A O 1
ATOM 1200 N N . CYS A 1 159 ? 8.805 -24.812 -22.875 1 90.69 159 CYS A N 1
ATOM 1201 C CA . CYS A 1 159 ? 9.469 -25.141 -24.141 1 90.69 159 CYS A CA 1
ATOM 1202 C C . CYS A 1 159 ? 8.852 -26.391 -24.75 1 90.69 159 CYS A C 1
ATOM 1204 O O . CYS A 1 159 ? 8.547 -27.359 -24.047 1 90.69 159 CYS A O 1
ATOM 1206 N N . LYS A 1 160 ? 8.688 -26.375 -26 1 87.62 160 LYS A N 1
ATOM 1207 C CA . LYS A 1 160 ? 8.086 -27.5 -26.703 1 87.62 160 LYS A CA 1
ATOM 1208 C C . LYS A 1 160 ? 9.008 -28.719 -26.688 1 87.62 160 LYS A C 1
ATOM 1210 O O . LYS A 1 160 ? 8.555 -29.844 -26.5 1 87.62 160 LYS A O 1
ATOM 1215 N N . THR A 1 161 ? 10.281 -28.5 -26.812 1 84.62 161 THR A N 1
ATOM 1216 C CA . THR A 1 161 ? 11.242 -29.578 -26.969 1 84.62 161 THR A CA 1
ATOM 1217 C C . THR A 1 161 ? 11.633 -30.156 -25.609 1 84.62 161 THR A C 1
ATOM 1219 O O . THR A 1 161 ? 11.617 -31.359 -25.406 1 84.62 161 THR A O 1
ATOM 1222 N N . SER A 1 162 ? 12.008 -29.359 -24.609 1 81.69 162 SER A N 1
ATOM 1223 C CA . SER A 1 162 ? 12.531 -29.812 -23.328 1 81.69 162 SER A CA 1
ATOM 1224 C C . SER A 1 162 ? 11.43 -29.875 -22.266 1 81.69 162 SER A C 1
ATOM 1226 O O . SER A 1 162 ? 11.586 -30.531 -21.234 1 81.69 162 SER A O 1
ATOM 1228 N N . GLY A 1 163 ? 10.375 -29.141 -22.5 1 84.31 163 GLY A N 1
ATOM 1229 C CA . GLY A 1 163 ? 9.32 -29.062 -21.5 1 84.31 163 GLY A CA 1
ATOM 1230 C C . GLY A 1 163 ? 9.68 -28.203 -20.312 1 84.31 163 GLY A C 1
ATOM 1231 O O . GLY A 1 163 ? 8.891 -28.078 -19.359 1 84.31 163 GLY A O 1
ATOM 1232 N N . LYS A 1 164 ? 10.82 -27.641 -20.375 1 86.38 164 LYS A N 1
ATOM 1233 C CA . LYS A 1 164 ? 11.273 -26.812 -19.266 1 86.38 164 LYS A CA 1
ATOM 1234 C C . LYS A 1 164 ? 10.445 -25.531 -19.156 1 86.38 164 LYS A C 1
ATOM 1236 O O . LYS A 1 164 ? 10.172 -24.875 -20.172 1 86.38 164 LYS A O 1
ATOM 1241 N N . PRO A 1 165 ? 9.977 -25.203 -17.969 1 88.25 165 PRO A N 1
ATOM 1242 C CA . PRO A 1 165 ? 9.211 -23.969 -17.781 1 88.25 165 PRO A CA 1
ATOM 1243 C C . PRO A 1 165 ? 10.102 -22.734 -17.625 1 88.25 165 PRO A C 1
ATOM 1245 O O . PRO A 1 165 ? 11.18 -22.828 -17.031 1 88.25 165 PRO A O 1
ATOM 1248 N N . PHE A 1 166 ? 9.609 -21.594 -18.172 1 90.69 166 PHE A N 1
ATOM 1249 C CA . PHE A 1 166 ? 10.289 -20.297 -18.047 1 90.69 166 PHE A CA 1
ATOM 1250 C C . PHE A 1 166 ? 9.297 -19.203 -17.688 1 90.69 166 PHE A C 1
ATOM 1252 O O . PHE A 1 166 ? 8.133 -19.25 -18.094 1 90.69 166 PHE A O 1
ATOM 1259 N N . TYR A 1 167 ? 9.758 -18.266 -16.875 1 89.12 167 TYR A N 1
ATOM 1260 C CA . TYR A 1 167 ? 9.094 -16.969 -16.828 1 89.12 167 TYR A CA 1
ATOM 1261 C C . TYR A 1 167 ? 9.5 -16.109 -18.031 1 89.12 167 TYR A C 1
ATOM 1263 O O . TYR A 1 167 ? 10.688 -15.859 -18.234 1 89.12 167 TYR A O 1
ATOM 1271 N N . ALA A 1 168 ? 8.555 -15.789 -18.797 1 93.62 168 ALA A N 1
ATOM 1272 C CA . ALA A 1 168 ? 8.781 -14.82 -19.859 1 93.62 168 ALA A CA 1
ATOM 1273 C C . ALA A 1 168 ? 8.398 -13.414 -19.422 1 93.62 168 ALA A C 1
ATOM 1275 O O . ALA A 1 168 ? 7.23 -13.141 -19.109 1 93.62 168 ALA A O 1
ATOM 1276 N N . ILE A 1 169 ? 9.367 -12.531 -19.359 1 93.81 169 ILE A N 1
ATOM 1277 C CA . ILE A 1 169 ? 9.148 -11.141 -18.984 1 93.81 169 ILE A CA 1
ATOM 1278 C C . ILE A 1 169 ? 9.266 -10.25 -20.219 1 93.81 169 ILE A C 1
ATOM 1280 O O . ILE A 1 169 ? 10.352 -10.094 -20.781 1 93.81 169 ILE A O 1
ATOM 1284 N N . VAL A 1 170 ? 8.141 -9.625 -20.562 1 93.44 170 VAL A N 1
ATOM 1285 C CA . VAL A 1 170 ? 8.047 -8.922 -21.844 1 93.44 170 VAL A CA 1
ATOM 1286 C C . VAL A 1 170 ? 8.227 -7.426 -21.625 1 93.44 170 VAL A C 1
ATOM 1288 O O . VAL A 1 170 ? 7.688 -6.859 -20.672 1 93.44 170 VAL A O 1
ATOM 1291 N N . HIS A 1 171 ? 9.016 -6.812 -22.484 1 91.62 171 HIS A N 1
ATOM 1292 C CA . HIS A 1 171 ? 9.211 -5.367 -22.531 1 91.62 171 HIS A CA 1
ATOM 1293 C C . HIS A 1 171 ? 9.094 -4.836 -23.953 1 91.62 171 HIS A C 1
ATOM 1295 O O . HIS A 1 171 ? 9.562 -5.473 -24.891 1 91.62 171 HIS A O 1
ATOM 1301 N N . ARG A 1 172 ? 8.43 -3.717 -24 1 89.44 172 ARG A N 1
ATOM 1302 C CA . ARG A 1 172 ? 8.32 -3.092 -25.312 1 89.44 172 ARG A CA 1
ATOM 1303 C C . ARG A 1 172 ? 9.5 -2.164 -25.578 1 89.44 172 ARG A C 1
ATOM 1305 O O . ARG A 1 172 ? 9.891 -1.387 -24.703 1 89.44 172 ARG A O 1
ATOM 1312 N N . ALA A 1 173 ? 10.156 -2.344 -26.609 1 85.69 173 ALA A N 1
ATOM 1313 C CA . ALA A 1 173 ? 11.227 -1.477 -27.109 1 85.69 173 ALA A CA 1
ATOM 1314 C C . ALA A 1 173 ? 10.906 -0.956 -28.5 1 85.69 173 ALA A C 1
ATOM 1316 O O . ALA A 1 173 ? 9.891 -1.321 -29.094 1 85.69 173 ALA A O 1
ATOM 1317 N N . THR A 1 174 ? 11.695 -0.029 -28.859 1 81.19 174 THR A N 1
ATOM 1318 C CA . THR A 1 174 ? 11.469 0.562 -30.172 1 81.19 174 THR A CA 1
ATOM 1319 C C . THR A 1 174 ? 11.469 -0.512 -31.266 1 81.19 174 THR A C 1
ATOM 1321 O O . THR A 1 174 ? 12.492 -1.157 -31.5 1 81.19 174 THR A O 1
ATOM 1324 N N . GLY A 1 175 ? 10.359 -0.78 -31.828 1 81 175 GLY A N 1
ATOM 1325 C CA . GLY A 1 175 ? 10.242 -1.612 -33 1 81 175 GLY A CA 1
ATOM 1326 C C . GLY A 1 175 ? 10.156 -3.094 -32.688 1 81 175 GLY A C 1
ATOM 1327 O O . GLY A 1 175 ? 10.109 -3.926 -33.594 1 81 175 GLY A O 1
ATOM 1328 N N . CYS A 1 176 ? 10.227 -3.465 -31.453 1 90.38 176 CYS A N 1
ATOM 1329 C CA . CYS A 1 176 ? 10.219 -4.895 -31.141 1 90.38 176 CYS A CA 1
ATOM 1330 C C . CYS A 1 176 ? 9.781 -5.145 -29.703 1 90.38 176 CYS A C 1
ATOM 1332 O O . CYS A 1 176 ? 9.578 -4.203 -28.938 1 90.38 176 CYS A O 1
ATOM 1334 N N . LEU A 1 177 ? 9.516 -6.418 -29.422 1 92.75 177 LEU A N 1
ATOM 1335 C CA . LEU A 1 177 ? 9.281 -6.902 -28.062 1 92.75 177 LEU A CA 1
ATOM 1336 C C . LEU A 1 177 ? 10.492 -7.672 -27.547 1 92.75 177 LEU A C 1
ATOM 1338 O O . LEU A 1 177 ? 10.945 -8.633 -28.188 1 92.75 177 LEU A O 1
ATOM 1342 N N . VAL A 1 178 ? 11.039 -7.172 -26.531 1 94.81 178 VAL A N 1
ATOM 1343 C CA . VAL A 1 178 ? 12.141 -7.871 -25.875 1 94.81 178 VAL A CA 1
ATOM 1344 C C . VAL A 1 178 ? 11.609 -8.766 -24.766 1 94.81 178 VAL A C 1
ATOM 1346 O O . VAL A 1 178 ? 10.875 -8.305 -23.891 1 94.81 178 VAL A O 1
ATOM 1349 N N . VAL A 1 179 ? 11.961 -10.078 -24.828 1 96.56 179 VAL A N 1
ATOM 1350 C CA . VAL A 1 179 ? 11.445 -11.031 -23.844 1 96.56 179 VAL A CA 1
ATOM 1351 C C . VAL A 1 179 ? 12.609 -11.672 -23.094 1 96.56 179 VAL A C 1
ATOM 1353 O O . VAL A 1 179 ? 13.461 -12.328 -23.688 1 96.56 179 VAL A O 1
ATOM 1356 N N . ASP A 1 180 ? 12.656 -11.438 -21.781 1 97 180 ASP A N 1
ATOM 1357 C CA . ASP A 1 180 ? 13.578 -12.156 -20.891 1 97 180 ASP A CA 1
ATOM 1358 C C . ASP A 1 180 ? 13 -13.508 -20.484 1 97 180 ASP A C 1
ATOM 1360 O O . ASP A 1 180 ? 11.867 -13.578 -19.984 1 97 180 ASP A O 1
ATOM 1364 N N . PHE A 1 181 ? 13.766 -14.562 -20.672 1 96.31 181 PHE A N 1
ATOM 1365 C CA . PHE A 1 181 ? 13.359 -15.883 -20.203 1 96.31 181 PHE A CA 1
ATOM 1366 C C . PHE A 1 181 ? 14.195 -16.312 -19.016 1 96.31 181 PHE A C 1
ATOM 1368 O O . PHE A 1 181 ? 15.414 -16.453 -19.109 1 96.31 181 PHE A O 1
ATOM 1375 N N . GLU A 1 182 ? 13.531 -16.469 -17.922 1 94.81 182 GLU A N 1
ATOM 1376 C CA . GLU A 1 182 ? 14.172 -16.938 -16.703 1 94.81 182 GLU A CA 1
ATOM 1377 C C . GLU A 1 182 ? 13.688 -18.344 -16.344 1 94.81 182 GLU A C 1
ATOM 1379 O O . GLU A 1 182 ? 12.484 -18.578 -16.203 1 94.81 182 GLU A O 1
ATOM 1384 N N . PRO A 1 183 ? 14.633 -19.297 -16.25 1 92 183 PRO A N 1
ATOM 1385 C CA . PRO A 1 183 ? 14.211 -20.656 -15.914 1 92 183 PRO A CA 1
ATOM 1386 C C . PRO A 1 183 ? 13.516 -20.75 -14.562 1 92 183 PRO A C 1
ATOM 1388 O O . PRO A 1 183 ? 13.891 -20.047 -13.617 1 92 183 PRO A O 1
ATOM 1391 N N . VAL A 1 184 ? 12.43 -21.578 -14.547 1 85 184 VAL A N 1
ATOM 1392 C CA . VAL A 1 184 ? 11.711 -21.828 -13.305 1 85 184 VAL A CA 1
ATOM 1393 C C . VAL A 1 184 ? 12.172 -23.156 -12.695 1 85 184 VAL A C 1
ATOM 1395 O O . VAL A 1 184 ? 12.164 -24.188 -13.375 1 85 184 VAL A O 1
ATOM 1398 N N . LYS A 1 185 ? 12.711 -23.109 -11.523 1 72.5 185 LYS A N 1
ATOM 1399 C CA . LYS A 1 185 ? 13.156 -24.344 -10.883 1 72.5 185 LYS A CA 1
ATOM 1400 C C . LYS A 1 185 ? 11.969 -25.188 -10.43 1 72.5 185 LYS A C 1
ATOM 1402 O O . LYS A 1 185 ? 10.961 -24.656 -9.961 1 72.5 185 LYS A O 1
ATOM 1407 N N . PRO A 1 186 ? 11.945 -26.594 -10.812 1 57.31 186 PRO A N 1
ATOM 1408 C CA . PRO A 1 186 ? 10.859 -27.516 -10.469 1 57.31 186 PRO A CA 1
ATOM 1409 C C . PRO A 1 186 ? 10.438 -27.406 -9 1 57.31 186 PRO A C 1
ATOM 1411 O O . PRO A 1 186 ? 9.258 -27.594 -8.68 1 57.31 186 PRO A O 1
ATOM 1414 N N . THR A 1 187 ? 11.461 -27.484 -8.172 1 53 187 THR A N 1
ATOM 1415 C CA . THR A 1 187 ? 11.094 -27.406 -6.762 1 53 187 THR A CA 1
ATOM 1416 C C . THR A 1 187 ? 10.195 -26.188 -6.508 1 53 187 THR A C 1
ATOM 1418 O O . THR A 1 187 ? 9.5 -26.141 -5.496 1 53 187 THR A O 1
ATOM 1421 N N . GLU A 1 188 ? 10.188 -25.422 -7.551 1 48.69 188 GLU A N 1
ATOM 1422 C CA . GLU A 1 188 ? 9.43 -24.172 -7.426 1 48.69 188 GLU A CA 1
ATOM 1423 C C . GLU A 1 188 ? 8.062 -24.297 -8.094 1 48.69 188 GLU A C 1
ATOM 1425 O O . GLU A 1 188 ? 7.219 -23.406 -7.957 1 48.69 188 GLU A O 1
ATOM 1430 N N . PHE A 1 189 ? 7.766 -25.438 -8.883 1 42.81 189 PHE A N 1
ATOM 1431 C CA . PHE A 1 189 ? 6.641 -25.5 -9.805 1 42.81 189 PHE A CA 1
ATOM 1432 C C . PHE A 1 189 ? 5.316 -25.406 -9.055 1 42.81 189 PHE A C 1
ATOM 1434 O O . PHE A 1 189 ? 4.453 -24.609 -9.406 1 42.81 189 PHE A O 1
ATOM 1441 N N . PRO A 1 190 ? 4.703 -26.672 -8.656 1 45.94 190 PRO A N 1
ATOM 1442 C CA . PRO A 1 190 ? 3.467 -26.5 -7.891 1 45.94 190 PRO A CA 1
ATOM 1443 C C . PRO A 1 190 ? 3.541 -25.344 -6.895 1 45.94 190 PRO A C 1
ATOM 1445 O O . PRO A 1 190 ? 2.531 -24.688 -6.629 1 45.94 190 PRO A O 1
ATOM 1448 N N . ALA A 1 191 ? 4.77 -25.234 -6.43 1 47.06 191 ALA A N 1
ATOM 1449 C CA . ALA A 1 191 ? 5.371 -24.344 -5.438 1 47.06 191 ALA A CA 1
ATOM 1450 C C . ALA A 1 191 ? 5.41 -22.906 -5.945 1 47.06 191 ALA A C 1
ATOM 1452 O O . ALA A 1 191 ? 5.5 -21.969 -5.152 1 47.06 191 ALA A O 1
ATOM 1453 N N . THR A 1 192 ? 5.18 -22.891 -7.316 1 53.22 192 THR A N 1
ATOM 1454 C CA . THR A 1 192 ? 5.406 -21.594 -7.93 1 53.22 192 THR A CA 1
ATOM 1455 C C . THR A 1 192 ? 4.285 -20.625 -7.566 1 53.22 192 THR A C 1
ATOM 1457 O O . THR A 1 192 ? 4.547 -19.469 -7.195 1 53.22 192 THR A O 1
ATOM 1460 N N . ALA A 1 193 ? 3.045 -21.25 -7.727 1 60.19 193 ALA A N 1
ATOM 1461 C CA . ALA A 1 193 ? 1.953 -20.328 -7.391 1 60.19 193 ALA A CA 1
ATOM 1462 C C . ALA A 1 193 ? 1.998 -19.953 -5.914 1 60.19 193 ALA A C 1
ATOM 1464 O O . ALA A 1 193 ? 1.865 -18.766 -5.57 1 60.19 193 ALA A O 1
ATOM 1465 N N . ALA A 1 194 ? 2.285 -21.047 -5.152 1 63.72 194 ALA A N 1
ATOM 1466 C CA . ALA A 1 194 ? 2.342 -20.812 -3.711 1 63.72 194 ALA A CA 1
ATOM 1467 C C . ALA A 1 194 ? 3.498 -19.891 -3.35 1 63.72 194 ALA A C 1
ATOM 1469 O O . ALA A 1 194 ? 3.355 -19 -2.502 1 63.72 194 ALA A O 1
ATOM 1470 N N . GLY A 1 195 ? 4.57 -20.078 -4.145 1 67.44 195 GLY A N 1
ATOM 1471 C CA . GLY A 1 195 ? 5.719 -19.234 -3.891 1 67.44 195 GLY A CA 1
ATOM 1472 C C . GLY A 1 195 ? 5.477 -17.781 -4.27 1 67.44 195 GLY A C 1
ATOM 1473 O O . GLY A 1 195 ? 5.859 -16.875 -3.535 1 67.44 195 GLY A O 1
ATOM 1474 N N . ALA A 1 196 ? 4.816 -17.703 -5.438 1 71.88 196 ALA A N 1
ATOM 1475 C CA . ALA A 1 196 ? 4.5 -16.344 -5.883 1 71.88 196 ALA A CA 1
ATOM 1476 C C . ALA A 1 196 ? 3.553 -15.656 -4.902 1 71.88 196 ALA A C 1
ATOM 1478 O O . ALA A 1 196 ? 3.762 -14.5 -4.543 1 71.88 196 ALA A O 1
ATOM 1479 N N . LEU A 1 197 ? 2.623 -16.375 -4.441 1 75.25 197 LEU A N 1
ATOM 1480 C CA . LEU A 1 197 ? 1.655 -15.828 -3.5 1 75.25 197 LEU A CA 1
ATOM 1481 C C . LEU A 1 197 ? 2.322 -15.484 -2.172 1 75.25 197 LEU A C 1
ATOM 1483 O O . LEU A 1 197 ? 2.006 -14.461 -1.559 1 75.25 197 LEU A O 1
ATOM 1487 N N . GLN A 1 198 ? 3.203 -16.281 -1.799 1 78.12 198 GLN A N 1
ATOM 1488 C CA . GLN A 1 198 ? 3.908 -16.062 -0.543 1 78.12 198 GLN A CA 1
ATOM 1489 C C . GLN A 1 198 ? 4.719 -14.766 -0.597 1 78.12 198 GLN A C 1
ATOM 1491 O O . GLN A 1 198 ? 4.773 -14.016 0.384 1 78.12 198 GLN A O 1
ATOM 1496 N N . SER A 1 199 ? 5.379 -14.516 -1.742 1 81.44 199 SER A N 1
ATOM 1497 C CA . SER A 1 199 ? 6.164 -13.297 -1.901 1 81.44 199 SER A CA 1
ATOM 1498 C C . SER A 1 199 ? 5.297 -12.055 -1.715 1 81.44 199 SER A C 1
ATOM 1500 O O . SER A 1 199 ? 5.691 -11.117 -1.028 1 81.44 199 SER A O 1
ATOM 1502 N N . TYR A 1 200 ? 4.164 -12.094 -2.195 1 78.69 200 TYR A N 1
ATOM 1503 C CA . TYR A 1 200 ? 3.27 -10.938 -2.111 1 78.69 200 TYR A CA 1
ATOM 1504 C C . TYR A 1 200 ? 2.709 -10.789 -0.703 1 78.69 200 TYR A C 1
ATOM 1506 O O . TYR A 1 200 ? 2.523 -9.664 -0.22 1 78.69 200 TYR A O 1
ATOM 1514 N N . LYS A 1 201 ? 2.449 -11.867 -0.113 1 81 201 LYS A N 1
ATOM 1515 C CA . LYS A 1 201 ? 1.937 -11.812 1.253 1 81 201 LYS A CA 1
ATOM 1516 C C . LYS A 1 201 ? 2.967 -11.203 2.201 1 81 201 LYS A C 1
ATOM 1518 O O . LYS A 1 201 ? 2.619 -10.398 3.068 1 81 201 LYS A O 1
ATOM 1523 N N . LEU A 1 202 ? 4.137 -11.656 2.006 1 82.81 202 LEU A N 1
ATOM 1524 C CA . LEU A 1 202 ? 5.207 -11.109 2.832 1 82.81 202 LEU A CA 1
ATOM 1525 C C . LEU A 1 202 ? 5.387 -9.617 2.572 1 82.81 202 LEU A C 1
ATOM 1527 O O . LEU A 1 202 ? 5.574 -8.844 3.508 1 82.81 202 LEU A O 1
ATOM 1531 N N . ALA A 1 203 ? 5.289 -9.266 1.312 1 86.5 203 ALA A N 1
ATOM 1532 C CA . ALA A 1 203 ? 5.375 -7.852 0.973 1 86.5 203 ALA A CA 1
ATOM 1533 C C . ALA A 1 203 ? 4.195 -7.078 1.554 1 86.5 203 ALA A C 1
ATOM 1535 O O . ALA A 1 203 ? 4.359 -5.953 2.039 1 86.5 203 ALA A O 1
ATOM 1536 N N . ALA A 1 204 ? 3.047 -7.629 1.474 1 83.5 204 ALA A N 1
ATOM 1537 C CA . ALA A 1 204 ? 1.855 -6.996 2.035 1 83.5 204 ALA A CA 1
ATOM 1538 C C . ALA A 1 204 ? 2.01 -6.773 3.537 1 83.5 204 ALA A C 1
ATOM 1540 O O . ALA A 1 204 ? 1.627 -5.723 4.059 1 83.5 204 ALA A O 1
ATOM 1541 N N . LYS A 1 205 ? 2.527 -7.707 4.188 1 84.75 205 LYS A N 1
ATOM 1542 C CA . LYS A 1 205 ? 2.791 -7.566 5.617 1 84.75 205 LYS A CA 1
ATOM 1543 C C . LYS A 1 205 ? 3.777 -6.438 5.887 1 84.75 205 LYS A C 1
ATOM 1545 O O . LYS A 1 205 ? 3.586 -5.645 6.816 1 84.75 205 LYS A O 1
ATOM 1550 N N . ALA A 1 206 ? 4.789 -6.414 5.133 1 90.38 206 ALA A N 1
ATOM 1551 C CA . ALA A 1 206 ? 5.773 -5.34 5.25 1 90.38 206 ALA A CA 1
ATOM 1552 C C . ALA A 1 206 ? 5.125 -3.975 5.027 1 90.38 206 ALA A C 1
ATOM 1554 O O . ALA A 1 206 ? 5.383 -3.029 5.773 1 90.38 206 ALA A O 1
ATOM 1555 N N . ILE A 1 207 ? 4.332 -3.904 4.082 1 87.5 207 ILE A N 1
ATOM 1556 C CA . ILE A 1 207 ? 3.633 -2.67 3.74 1 87.5 207 ILE A CA 1
ATOM 1557 C C . ILE A 1 207 ? 2.727 -2.252 4.898 1 87.5 207 ILE A C 1
ATOM 1559 O O . ILE A 1 207 ? 2.688 -1.076 5.27 1 87.5 207 ILE A O 1
ATOM 1563 N N . SER A 1 208 ? 2.082 -3.18 5.461 1 83.94 208 SER A N 1
ATOM 1564 C CA . SER A 1 208 ? 1.214 -2.898 6.602 1 83.94 208 SER A CA 1
ATOM 1565 C C . SER A 1 208 ? 2.004 -2.312 7.766 1 83.94 208 SER A C 1
ATOM 1567 O O . SER A 1 208 ? 1.524 -1.412 8.461 1 83.94 208 SER A O 1
ATOM 1569 N N . LYS A 1 209 ? 3.143 -2.754 7.965 1 88.75 209 LYS A N 1
ATOM 1570 C CA . LYS A 1 209 ? 4.004 -2.242 9.023 1 88.75 209 LYS A CA 1
ATOM 1571 C C . LYS A 1 209 ? 4.398 -0.793 8.758 1 88.75 209 LYS A C 1
ATOM 1573 O O . LYS A 1 209 ? 4.375 0.039 9.672 1 88.75 209 LYS A O 1
ATOM 1578 N N . ILE A 1 210 ? 4.734 -0.568 7.566 1 89.69 210 ILE A N 1
ATOM 1579 C CA . ILE A 1 210 ? 5.117 0.784 7.176 1 89.69 210 ILE A CA 1
ATOM 1580 C C . ILE A 1 210 ? 3.932 1.729 7.359 1 89.69 210 ILE A C 1
ATOM 1582 O O . ILE A 1 210 ? 4.086 2.838 7.875 1 89.69 210 ILE A O 1
ATOM 1586 N N . GLN A 1 211 ? 2.836 1.277 7.023 1 81.94 211 GLN A N 1
ATOM 1587 C CA . GLN A 1 211 ? 1.619 2.08 7.074 1 81.94 211 GLN A CA 1
ATOM 1588 C C . GLN A 1 211 ? 1.209 2.367 8.516 1 81.94 211 GLN A C 1
ATOM 1590 O O . GLN A 1 211 ? 0.559 3.377 8.797 1 81.94 211 GLN A O 1
ATOM 1595 N N . SER A 1 212 ? 1.582 1.529 9.398 1 82 212 SER A N 1
ATOM 1596 C CA . SER A 1 212 ? 1.182 1.652 10.797 1 82 212 SER A CA 1
ATOM 1597 C C . SER A 1 212 ? 2.096 2.611 11.547 1 82 212 SER A C 1
ATOM 1599 O O . SER A 1 212 ? 1.83 2.951 12.703 1 82 212 SER A O 1
ATOM 1601 N N . LEU A 1 213 ? 3.045 3.068 10.891 1 86.62 213 LEU A N 1
ATOM 1602 C CA . LEU A 1 213 ? 3.965 3.998 11.531 1 86.62 213 LEU A CA 1
ATOM 1603 C C . LEU A 1 213 ? 3.305 5.355 11.75 1 86.62 213 LEU A C 1
ATOM 1605 O O . LEU A 1 213 ? 2.541 5.82 10.898 1 86.62 213 LEU A O 1
ATOM 1609 N N . PRO A 1 214 ? 3.4 6.062 12.891 1 76.62 214 PRO A N 1
ATOM 1610 C CA . PRO A 1 214 ? 2.775 7.352 13.188 1 76.62 214 PRO A CA 1
ATOM 1611 C C . PRO A 1 214 ? 3.246 8.461 12.25 1 76.62 214 PRO A C 1
ATOM 1613 O O . PRO A 1 214 ? 2.551 9.469 12.086 1 76.62 214 PRO A O 1
ATOM 1616 N N . GLY A 1 215 ? 4.184 8.352 11.516 1 78.62 215 GLY A N 1
ATOM 1617 C CA . GLY A 1 215 ? 4.727 9.422 10.688 1 78.62 215 GLY A CA 1
ATOM 1618 C C . GLY A 1 215 ? 5.594 10.398 11.461 1 78.62 215 GLY A C 1
ATOM 1619 O O . GLY A 1 215 ? 5.609 10.375 12.688 1 78.62 215 GLY A O 1
ATOM 1620 N N . GLY A 1 216 ? 6.316 11.273 10.836 1 82.69 216 GLY A N 1
ATOM 1621 C CA . GLY A 1 216 ? 7.109 12.32 11.445 1 82.69 216 GLY A CA 1
ATOM 1622 C C . GLY A 1 216 ? 8.57 11.953 11.602 1 82.69 216 GLY A C 1
ATOM 1623 O O . GLY A 1 216 ? 9.359 12.719 12.164 1 82.69 216 GLY A O 1
ATOM 1624 N N . SER A 1 217 ? 8.852 10.812 11.227 1 90.94 217 SER A N 1
ATOM 1625 C CA . SER A 1 217 ? 10.25 10.406 11.336 1 90.94 217 SER A CA 1
ATOM 1626 C C . SER A 1 217 ? 10.703 9.641 10.102 1 90.94 217 SER A C 1
ATOM 1628 O O . SER A 1 217 ? 10.438 8.445 9.977 1 90.94 217 SER A O 1
ATOM 1630 N N . MET A 1 218 ? 11.492 10.273 9.359 1 93.88 218 MET A N 1
ATOM 1631 C CA . MET A 1 218 ? 12.07 9.641 8.18 1 93.88 218 MET A CA 1
ATOM 1632 C C . MET A 1 218 ? 12.992 8.492 8.578 1 93.88 218 MET A C 1
ATOM 1634 O O . MET A 1 218 ? 13.039 7.469 7.891 1 93.88 218 MET A O 1
ATOM 1638 N N . GLU A 1 219 ? 13.656 8.695 9.641 1 95.44 219 GLU A N 1
ATOM 1639 C CA . GLU A 1 219 ? 14.578 7.676 10.133 1 95.44 219 GLU A CA 1
ATOM 1640 C C . GLU A 1 219 ? 13.844 6.387 10.477 1 95.44 219 GLU A C 1
ATOM 1642 O O . GLU A 1 219 ? 14.266 5.297 10.086 1 95.44 219 GLU A O 1
ATOM 1647 N N . MET A 1 220 ? 12.781 6.559 11.188 1 95.44 220 MET A N 1
ATOM 1648 C CA . MET A 1 220 ? 11.984 5.395 11.555 1 95.44 220 MET A CA 1
ATOM 1649 C C . MET A 1 220 ? 11.422 4.703 10.32 1 95.44 220 MET A C 1
ATOM 1651 O O . MET A 1 220 ? 11.398 3.475 10.242 1 95.44 220 MET A O 1
ATOM 1655 N N . LEU A 1 221 ? 10.922 5.496 9.453 1 96.56 221 LEU A N 1
ATOM 1656 C CA . LEU A 1 221 ? 10.383 4.98 8.203 1 96.56 221 LEU A CA 1
ATOM 1657 C C . LEU A 1 221 ? 11.438 4.18 7.445 1 96.56 221 LEU A C 1
ATOM 1659 O O . LEU A 1 221 ? 11.195 3.037 7.055 1 96.56 221 LEU A O 1
ATOM 1663 N N . CYS A 1 222 ? 12.664 4.688 7.297 1 97.88 222 CYS A N 1
ATOM 1664 C CA . CYS A 1 222 ? 13.75 4.043 6.566 1 97.88 222 CYS A CA 1
ATOM 1665 C C . CYS A 1 222 ? 14.227 2.793 7.293 1 97.88 222 CYS A C 1
ATOM 1667 O O . CYS A 1 222 ? 14.484 1.765 6.664 1 97.88 222 CYS A O 1
ATOM 1669 N N . ASN A 1 223 ? 14.336 2.914 8.578 1 97.75 223 ASN A N 1
ATOM 1670 C CA . ASN A 1 223 ? 14.75 1.752 9.352 1 97.75 223 ASN A CA 1
ATOM 1671 C C . ASN A 1 223 ? 13.773 0.59 9.195 1 97.75 223 ASN A C 1
ATOM 1673 O O . ASN A 1 223 ? 14.188 -0.563 9.07 1 97.75 223 ASN A O 1
ATOM 1677 N N . THR A 1 224 ? 12.516 0.891 9.203 1 97.31 224 THR A N 1
ATOM 1678 C CA . THR A 1 224 ? 11.5 -0.142 9.078 1 97.31 224 THR A CA 1
ATOM 1679 C C . THR A 1 224 ? 11.562 -0.808 7.707 1 97.31 224 THR A C 1
ATOM 1681 O O . THR A 1 224 ? 11.547 -2.035 7.605 1 97.31 224 THR A O 1
ATOM 1684 N N . VAL A 1 225 ? 11.633 -0.045 6.656 1 97.94 225 VAL A N 1
ATOM 1685 C CA . VAL A 1 225 ? 11.625 -0.606 5.312 1 97.94 225 VAL A CA 1
ATOM 1686 C C . VAL A 1 225 ? 12.883 -1.441 5.086 1 97.94 225 VAL A C 1
ATOM 1688 O O . VAL A 1 225 ? 12.82 -2.508 4.469 1 97.94 225 VAL A O 1
ATOM 1691 N N . VAL A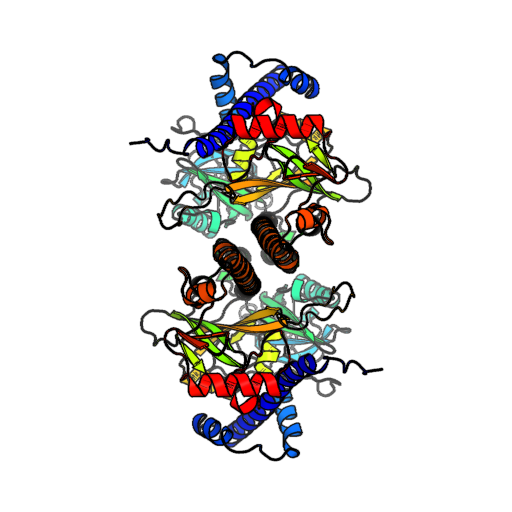 1 226 ? 14.039 -0.958 5.555 1 98.38 226 VAL A N 1
ATOM 1692 C CA . VAL A 1 226 ? 15.297 -1.682 5.41 1 98.38 226 VAL A CA 1
ATOM 1693 C C . VAL A 1 226 ? 15.203 -3.035 6.109 1 98.38 226 VAL A C 1
ATOM 1695 O O . VAL A 1 226 ? 15.641 -4.055 5.574 1 98.38 226 VAL A O 1
ATOM 1698 N N . LYS A 1 227 ? 14.625 -3.043 7.234 1 97.81 227 LYS A N 1
ATOM 1699 C CA . LYS A 1 227 ? 14.445 -4.289 7.973 1 97.81 227 LYS A CA 1
ATOM 1700 C C . LYS A 1 227 ? 13.523 -5.242 7.219 1 97.81 227 LYS A C 1
ATOM 1702 O O . LYS A 1 227 ? 13.812 -6.434 7.102 1 97.81 227 LYS A O 1
ATOM 1707 N N . GLU A 1 228 ? 12.414 -4.738 6.734 1 96.38 228 GLU A N 1
ATOM 1708 C CA . GLU A 1 228 ? 11.453 -5.562 6.008 1 96.38 228 GLU A CA 1
ATOM 1709 C C . GLU A 1 228 ? 12.07 -6.141 4.742 1 96.38 228 GLU A C 1
ATOM 1711 O O . GLU A 1 228 ? 11.875 -7.32 4.43 1 96.38 228 GLU A O 1
ATOM 1716 N N . VAL A 1 229 ? 12.82 -5.363 3.996 1 97.56 229 VAL A N 1
ATOM 1717 C CA . VAL A 1 229 ? 13.477 -5.836 2.781 1 97.56 229 VAL A CA 1
ATOM 1718 C C . VAL A 1 229 ? 14.523 -6.891 3.133 1 97.56 229 VAL A C 1
ATOM 1720 O O . VAL A 1 229 ? 14.664 -7.891 2.426 1 97.56 229 VAL A O 1
ATOM 1723 N N . PHE A 1 230 ? 15.25 -6.656 4.199 1 97.75 230 PHE A N 1
ATOM 1724 C CA . PHE A 1 230 ? 16.25 -7.605 4.68 1 97.75 230 PHE A CA 1
ATOM 1725 C C . PHE A 1 230 ? 15.617 -8.961 4.949 1 97.75 230 PHE A C 1
ATOM 1727 O O . PHE A 1 230 ? 16.109 -9.992 4.484 1 97.75 230 PHE A O 1
ATOM 1734 N N . ASP A 1 231 ? 14.492 -8.977 5.594 1 94.12 231 ASP A N 1
ATOM 1735 C CA . ASP A 1 231 ? 13.789 -10.211 5.938 1 94.12 231 ASP A CA 1
ATOM 1736 C C . ASP A 1 231 ? 13.195 -10.875 4.699 1 94.12 231 ASP A C 1
ATOM 1738 O O . ASP A 1 231 ? 13.18 -12.102 4.586 1 94.12 231 ASP A O 1
ATOM 1742 N N . LEU A 1 232 ? 12.734 -10.086 3.791 1 92.31 232 LEU A N 1
ATOM 1743 C CA . LEU A 1 232 ? 12.047 -10.57 2.6 1 92.31 232 LEU A CA 1
ATOM 1744 C C . LEU A 1 232 ? 13.039 -11.203 1.621 1 92.31 232 LEU A C 1
ATOM 1746 O O . LEU A 1 232 ? 12.742 -12.227 1.003 1 92.31 232 LEU A O 1
ATOM 1750 N N . THR A 1 233 ? 14.164 -10.633 1.455 1 95.31 233 THR A N 1
ATOM 1751 C CA . THR A 1 233 ? 15.047 -11 0.357 1 95.31 233 THR A CA 1
ATOM 1752 C C . THR A 1 233 ? 16.141 -11.953 0.841 1 95.31 233 THR A C 1
ATOM 1754 O O . THR A 1 233 ? 16.688 -12.734 0.059 1 95.31 233 THR A O 1
ATOM 1757 N N . GLY A 1 234 ? 16.578 -11.797 2.09 1 95.44 234 GLY A N 1
ATOM 1758 C CA . GLY A 1 234 ? 17.625 -12.633 2.648 1 95.44 234 GLY A CA 1
ATOM 1759 C C . GLY A 1 234 ? 19.016 -12.203 2.242 1 95.44 234 GLY A C 1
ATOM 1760 O O . GLY A 1 234 ? 19.969 -12.961 2.377 1 95.44 234 GLY A O 1
ATOM 1761 N N . TYR A 1 235 ? 19.156 -11.055 1.7 1 98.19 235 TYR A N 1
ATOM 1762 C CA . TYR A 1 235 ? 20.484 -10.531 1.354 1 98.19 235 TYR A CA 1
ATOM 1763 C C . TYR A 1 235 ? 21.312 -10.266 2.605 1 98.19 235 TYR A C 1
ATOM 1765 O O . TYR A 1 235 ? 20.766 -10.125 3.701 1 98.19 235 TYR A O 1
ATOM 1773 N N . ASP A 1 236 ? 22.641 -10.164 2.447 1 98.38 236 ASP A N 1
ATOM 1774 C CA . ASP A 1 236 ? 23.562 -10.008 3.572 1 98.38 236 ASP A CA 1
ATOM 1775 C C . ASP A 1 236 ? 23.516 -8.586 4.129 1 98.38 236 ASP A C 1
ATOM 1777 O O . ASP A 1 236 ? 23.812 -8.367 5.305 1 98.38 236 ASP A O 1
ATOM 1781 N N . ARG A 1 237 ? 23.219 -7.684 3.283 1 98.31 237 ARG A N 1
ATOM 1782 C CA . ARG A 1 237 ? 23.188 -6.266 3.625 1 98.31 237 ARG A CA 1
ATOM 1783 C C . ARG A 1 237 ? 22.062 -5.547 2.875 1 98.31 237 ARG A C 1
ATOM 1785 O O . ARG A 1 237 ? 21.891 -5.742 1.67 1 98.31 237 ARG A O 1
ATOM 1792 N N . VAL A 1 238 ? 21.281 -4.766 3.586 1 98.81 238 VAL A N 1
ATOM 1793 C CA . VAL A 1 238 ? 20.281 -3.91 2.969 1 98.81 238 VAL A CA 1
ATOM 1794 C C . VAL A 1 238 ? 20.438 -2.475 3.463 1 98.81 238 VAL A C 1
ATOM 1796 O O . VAL A 1 238 ? 20.641 -2.242 4.66 1 98.81 238 VAL A O 1
ATOM 1799 N N . MET A 1 239 ? 20.391 -1.503 2.52 1 98.69 239 MET A N 1
ATOM 1800 C CA . MET A 1 239 ? 20.625 -0.097 2.842 1 98.69 239 MET A CA 1
ATOM 1801 C C . MET A 1 239 ? 19.562 0.789 2.193 1 98.69 239 MET A C 1
ATOM 1803 O O . MET A 1 239 ? 19.109 0.509 1.083 1 98.69 239 MET A O 1
ATOM 1807 N N . ALA A 1 240 ? 19.203 1.785 2.916 1 98.69 240 ALA A N 1
ATOM 1808 C CA . ALA A 1 240 ? 18.547 2.938 2.293 1 98.69 240 ALA A CA 1
ATOM 1809 C C . ALA A 1 240 ? 19.578 4.008 1.926 1 98.69 240 ALA A C 1
ATOM 1811 O O . ALA A 1 240 ? 20.188 4.613 2.805 1 98.69 240 ALA A O 1
ATOM 1812 N N . TYR A 1 241 ? 19.75 4.211 0.678 1 98 241 TYR A N 1
ATOM 1813 C CA . TYR A 1 241 ? 20.703 5.164 0.124 1 98 241 TYR A CA 1
ATOM 1814 C C . TYR A 1 241 ? 20 6.422 -0.369 1 98 241 TYR A C 1
ATOM 1816 O O . TYR A 1 241 ? 19.266 6.383 -1.362 1 98 241 TYR A O 1
ATOM 1824 N N . LYS A 1 242 ? 20.25 7.504 0.235 1 97.19 242 LYS A N 1
ATOM 1825 C CA . LYS A 1 242 ? 19.531 8.75 -0.019 1 97.19 242 LYS A CA 1
ATOM 1826 C C . LYS A 1 242 ? 20.406 9.742 -0.78 1 97.19 242 LYS A C 1
ATOM 1828 O O . LYS A 1 242 ? 21.594 9.875 -0.501 1 97.19 242 LYS A O 1
ATOM 1833 N N . PHE A 1 243 ? 19.781 10.477 -1.746 1 95.12 243 PHE A N 1
ATOM 1834 C CA . PHE A 1 243 ? 20.469 11.547 -2.459 1 95.12 243 PHE A CA 1
ATOM 1835 C C . PHE A 1 243 ? 20.172 12.898 -1.828 1 95.12 243 PHE A C 1
ATOM 1837 O O . PHE A 1 243 ? 19.016 13.188 -1.479 1 95.12 243 PHE A O 1
ATOM 1844 N N . HIS A 1 244 ? 21.109 13.625 -1.716 1 92.56 244 HIS A N 1
ATOM 1845 C CA . HIS A 1 244 ? 20.953 14.984 -1.215 1 92.56 244 HIS A CA 1
ATOM 1846 C C . HIS A 1 244 ? 20.781 15.977 -2.359 1 92.56 244 HIS A C 1
ATOM 1848 O O . HIS A 1 244 ? 20.797 15.586 -3.531 1 92.56 244 HIS A O 1
ATOM 1854 N N . GLU A 1 245 ? 20.578 17.125 -2.092 1 85.19 245 GLU A N 1
ATOM 1855 C CA . GLU A 1 245 ? 20.281 18.156 -3.08 1 85.19 245 GLU A CA 1
ATOM 1856 C C . GLU A 1 245 ? 21.422 18.297 -4.086 1 85.19 245 GLU A C 1
ATOM 1858 O O . GLU A 1 245 ? 21.188 18.531 -5.273 1 85.19 245 GLU A O 1
ATOM 1863 N N . ASP A 1 246 ? 22.641 18.156 -3.594 1 82.38 246 ASP A N 1
ATOM 1864 C CA . ASP A 1 246 ? 23.797 18.266 -4.484 1 82.38 246 ASP A CA 1
ATOM 1865 C C . ASP A 1 246 ? 24.109 16.922 -5.145 1 82.38 246 ASP A C 1
ATOM 1867 O O . ASP A 1 246 ? 25.188 16.719 -5.699 1 82.38 246 ASP A O 1
ATOM 1871 N N . ASP A 1 247 ? 23.266 15.93 -4.961 1 88.25 247 ASP A N 1
ATOM 1872 C CA . ASP A 1 247 ? 23.234 14.648 -5.66 1 88.25 247 ASP A CA 1
ATOM 1873 C C . ASP A 1 247 ? 24.234 13.664 -5.055 1 88.25 247 ASP A C 1
ATOM 1875 O O . ASP A 1 247 ? 24.406 12.555 -5.562 1 88.25 247 ASP A O 1
ATOM 1879 N N . HIS A 1 248 ? 24.938 14.117 -4.055 1 90.19 248 HIS A N 1
ATOM 1880 C CA . HIS A 1 248 ? 25.734 13.07 -3.408 1 90.19 248 HIS A CA 1
ATOM 1881 C C . HIS A 1 248 ? 24.844 12.109 -2.637 1 90.19 248 HIS A C 1
ATOM 1883 O O . HIS A 1 248 ? 23.688 12.43 -2.328 1 90.19 248 HIS A O 1
ATOM 1889 N N . GLY A 1 249 ? 25.344 10.914 -2.305 1 94.25 249 GLY A N 1
ATOM 1890 C CA . GLY A 1 249 ? 24.547 9.898 -1.644 1 94.25 249 GLY A CA 1
ATOM 1891 C C . GLY A 1 249 ? 24.984 9.625 -0.218 1 94.25 249 GLY A C 1
ATOM 1892 O O . GLY A 1 249 ? 26.141 9.891 0.145 1 94.25 249 GLY A O 1
ATOM 1893 N N . GLU A 1 250 ? 24.047 9.188 0.531 1 97.56 250 GLU A N 1
ATOM 1894 C CA . GLU A 1 250 ? 24.297 8.812 1.921 1 97.56 250 GLU A CA 1
ATOM 1895 C C . GLU A 1 250 ? 23.594 7.504 2.271 1 97.56 250 GLU A C 1
ATOM 1897 O O . GLU A 1 250 ? 22.438 7.289 1.903 1 97.56 250 GLU A O 1
ATOM 1902 N N . VAL A 1 251 ? 24.406 6.656 2.916 1 98.06 251 VAL A N 1
ATOM 1903 C CA . VAL A 1 251 ? 23.766 5.492 3.52 1 98.06 251 VAL A CA 1
ATOM 1904 C C . VAL A 1 251 ? 23 5.914 4.773 1 98.06 251 VAL A C 1
ATOM 1906 O O . VAL A 1 251 ? 23.562 5.984 5.863 1 98.06 251 VAL A O 1
ATOM 1909 N N . PHE A 1 252 ? 21.75 6.094 4.641 1 98 252 PHE A N 1
ATOM 1910 C CA . PHE A 1 252 ? 20.906 6.699 5.66 1 98 252 PHE A CA 1
ATOM 1911 C C . PHE A 1 252 ? 20.453 5.656 6.676 1 98 252 PHE A C 1
ATOM 1913 O O . PHE A 1 252 ? 20.234 5.977 7.844 1 98 252 PHE A O 1
ATOM 1920 N N . SER A 1 253 ? 20.266 4.469 6.309 1 98.44 253 SER A N 1
ATOM 1921 C CA . SER A 1 253 ? 19.891 3.324 7.129 1 98.44 253 SER A CA 1
ATOM 1922 C C . SER A 1 253 ? 20.516 2.035 6.605 1 98.44 253 SER A C 1
ATOM 1924 O O . SER A 1 253 ? 20.781 1.91 5.41 1 98.44 253 SER A O 1
ATOM 1926 N N . GLU A 1 254 ? 20.75 1.104 7.566 1 98.56 254 GLU A N 1
ATOM 1927 C CA . GLU A 1 254 ? 21.406 -0.133 7.156 1 98.56 254 GLU A CA 1
ATOM 1928 C C . GLU A 1 254 ? 21.109 -1.27 8.125 1 98.56 254 GLU A C 1
ATOM 1930 O O . GLU A 1 254 ? 20.969 -1.044 9.336 1 98.56 254 GLU A O 1
ATOM 1935 N N . ILE A 1 255 ? 21 -2.43 7.547 1 98.25 255 ILE A N 1
ATOM 1936 C CA . ILE A 1 255 ? 21 -3.668 8.312 1 98.25 255 ILE A CA 1
ATOM 1937 C C . ILE A 1 255 ? 21.906 -4.695 7.652 1 98.25 255 ILE A C 1
ATOM 1939 O O . ILE A 1 255 ? 21.953 -4.797 6.422 1 98.25 255 ILE A O 1
ATOM 1943 N N . THR A 1 256 ? 22.688 -5.422 8.445 1 97.56 256 THR A N 1
ATOM 1944 C CA . THR A 1 256 ? 23.625 -6.418 7.914 1 97.56 256 THR A CA 1
ATOM 1945 C C . THR A 1 256 ? 23.531 -7.715 8.711 1 97.56 256 THR A C 1
ATOM 1947 O O . THR A 1 256 ? 23.062 -7.719 9.852 1 97.56 256 THR A O 1
ATOM 1950 N N . LYS A 1 257 ? 23.906 -8.727 8.031 1 96.19 257 LYS A N 1
ATOM 1951 C CA . LYS A 1 257 ? 24.234 -9.93 8.805 1 96.19 257 LYS A CA 1
ATOM 1952 C C . LYS A 1 257 ? 25.406 -9.672 9.742 1 96.19 257 LYS A C 1
ATOM 1954 O O . LYS A 1 257 ? 26.203 -8.766 9.516 1 96.19 257 LYS A O 1
ATOM 1959 N N . PRO A 1 258 ? 25.422 -10.5 10.758 1 94.25 258 PRO A N 1
ATOM 1960 C CA . PRO A 1 258 ? 26.547 -10.312 11.688 1 94.25 258 PRO A CA 1
ATOM 1961 C C . PRO A 1 258 ? 27.906 -10.492 11.016 1 94.25 258 PRO A C 1
ATOM 1963 O O . PRO A 1 258 ? 28.062 -11.367 10.172 1 94.25 258 PRO A O 1
ATOM 1966 N N . GLY A 1 259 ? 28.875 -9.586 11.383 1 92.94 259 GLY A N 1
ATOM 1967 C CA . GLY A 1 259 ? 30.234 -9.742 10.93 1 92.94 259 GLY A CA 1
ATOM 1968 C C . GLY A 1 259 ? 30.609 -8.805 9.797 1 92.94 259 GLY A C 1
ATOM 1969 O O . GLY A 1 259 ? 31.781 -8.664 9.453 1 92.94 259 GLY A O 1
ATOM 1970 N N . LEU A 1 260 ? 29.703 -8.141 9.18 1 95.44 260 LEU A N 1
ATOM 1971 C CA . LEU A 1 260 ? 30 -7.242 8.062 1 95.44 260 LEU A CA 1
ATOM 1972 C C . LEU A 1 260 ? 30.328 -5.84 8.57 1 95.44 260 LEU A C 1
ATOM 1974 O O . LEU A 1 260 ? 29.719 -5.363 9.523 1 95.44 260 LEU A O 1
ATOM 1978 N N . GLU A 1 261 ? 31.266 -5.195 7.887 1 93.88 261 GLU A N 1
ATOM 1979 C CA . GLU A 1 261 ? 31.594 -3.812 8.203 1 93.88 261 GLU A CA 1
ATOM 1980 C C . GLU A 1 261 ? 30.438 -2.873 7.867 1 93.88 261 GLU A C 1
ATOM 1982 O O . GLU A 1 261 ? 29.922 -2.9 6.75 1 93.88 261 GLU A O 1
ATOM 1987 N N . PRO A 1 262 ? 30.109 -2.02 8.75 1 94.69 262 PRO A N 1
ATOM 1988 C CA . PRO A 1 262 ? 28.969 -1.129 8.516 1 94.69 262 PRO A CA 1
ATOM 1989 C C . PRO A 1 262 ? 29.297 -0.005 7.535 1 94.69 262 PRO A C 1
ATOM 1991 O O . PRO A 1 262 ? 30.406 0.506 7.523 1 94.69 262 PRO A O 1
ATOM 1994 N N . TYR A 1 263 ? 28.328 0.417 6.734 1 96.19 263 TYR A N 1
ATOM 1995 C CA . TYR A 1 263 ? 28.406 1.545 5.812 1 96.19 263 TYR A CA 1
ATOM 1996 C C . TYR A 1 263 ? 27.516 2.689 6.281 1 96.19 263 TYR A C 1
ATOM 1998 O O . TYR A 1 263 ? 27.484 3.754 5.656 1 96.19 263 TYR A O 1
ATOM 2006 N N . LEU A 1 264 ? 26.828 2.51 7.375 1 97.19 264 LEU A N 1
ATOM 2007 C CA . LEU A 1 264 ? 25.844 3.471 7.875 1 97.19 264 LEU A CA 1
ATOM 2008 C C . LEU A 1 264 ? 26.484 4.848 8.047 1 97.19 264 LEU A C 1
ATOM 2010 O O . LEU A 1 264 ? 27.562 4.969 8.648 1 97.19 264 LEU A O 1
ATOM 2014 N N . GLY A 1 265 ? 25.875 5.82 7.469 1 96.25 265 GLY A N 1
ATOM 2015 C CA . GLY A 1 265 ? 26.312 7.195 7.664 1 96.25 265 GLY A CA 1
ATOM 2016 C C . GLY A 1 265 ? 27.375 7.629 6.672 1 96.25 265 GLY A C 1
ATOM 2017 O O . GLY A 1 265 ? 27.719 8.812 6.609 1 96.25 265 GLY A O 1
ATOM 2018 N N . LEU A 1 266 ? 27.859 6.766 5.863 1 94.69 266 LEU A N 1
ATOM 2019 C CA . LEU A 1 266 ? 28.859 7.109 4.867 1 94.69 266 LEU A CA 1
ATOM 2020 C C . LEU A 1 266 ? 28.25 7.898 3.717 1 94.69 266 LEU A C 1
ATOM 2022 O O . LEU A 1 266 ? 27.109 7.645 3.324 1 94.69 266 LEU A O 1
ATOM 2026 N N . HIS A 1 267 ? 28.984 8.797 3.18 1 94.75 267 HIS A N 1
ATOM 2027 C CA . HIS A 1 267 ? 28.594 9.609 2.035 1 94.75 267 HIS A CA 1
ATOM 2028 C C . HIS A 1 267 ? 29.438 9.281 0.812 1 94.75 267 HIS A C 1
ATOM 2030 O O . HIS A 1 267 ? 30.641 9.039 0.937 1 94.75 267 HIS A O 1
ATOM 2036 N N . TYR A 1 268 ? 28.875 9.289 -0.213 1 90.5 268 TYR A N 1
ATOM 2037 C CA . TYR A 1 268 ? 29.547 9.031 -1.477 1 90.5 268 TYR A CA 1
ATOM 2038 C C . TYR A 1 268 ? 29.328 10.172 -2.463 1 90.5 268 TYR A C 1
ATOM 2040 O O . TYR A 1 268 ? 28.25 10.766 -2.5 1 90.5 268 TYR A O 1
ATOM 2048 N N . PRO A 1 269 ? 30.312 10.445 -3.262 1 86.88 269 PRO A N 1
ATOM 2049 C CA . PRO A 1 269 ? 30.156 11.547 -4.223 1 86.88 269 PRO A CA 1
ATOM 2050 C C . PRO A 1 269 ? 29.062 11.281 -5.25 1 86.88 269 PRO A C 1
ATOM 2052 O O . PRO A 1 269 ? 28.672 10.133 -5.465 1 86.88 269 PRO A O 1
ATOM 2055 N N . ALA A 1 270 ? 28.594 12.273 -5.883 1 84.69 270 ALA A N 1
ATOM 2056 C CA . ALA A 1 270 ? 27.516 12.195 -6.867 1 84.69 270 ALA A CA 1
ATOM 2057 C C . ALA A 1 270 ? 27.906 11.289 -8.039 1 84.69 270 ALA A C 1
ATOM 2059 O O . ALA A 1 270 ? 27.047 10.633 -8.625 1 84.69 270 ALA A O 1
ATOM 2060 N N . THR A 1 271 ? 29.125 11.203 -8.328 1 78.56 271 THR A N 1
ATOM 2061 C CA . THR A 1 271 ? 29.609 10.477 -9.492 1 78.56 271 THR A CA 1
ATOM 2062 C C . THR A 1 271 ? 29.609 8.969 -9.242 1 78.56 271 THR A C 1
ATOM 2064 O O . THR A 1 271 ? 29.766 8.18 -10.172 1 78.56 271 THR A O 1
ATOM 2067 N N . ASP A 1 272 ? 29.453 8.648 -8.016 1 80.62 272 ASP A N 1
ATOM 2068 C CA . ASP A 1 272 ? 29.422 7.227 -7.688 1 80.62 272 ASP A CA 1
ATOM 2069 C C . ASP A 1 272 ? 28.266 6.531 -8.414 1 80.62 272 ASP A C 1
ATOM 2071 O O . ASP A 1 272 ? 28.375 5.359 -8.781 1 80.62 272 ASP A O 1
ATOM 2075 N N . ILE A 1 273 ? 27.219 7.188 -8.539 1 85.19 273 ILE A N 1
ATOM 2076 C CA . ILE A 1 273 ? 26.094 6.738 -9.359 1 85.19 273 ILE A CA 1
ATOM 2077 C C . ILE A 1 273 ? 25.875 7.719 -10.508 1 85.19 273 ILE A C 1
ATOM 2079 O O . ILE A 1 273 ? 25.25 8.766 -10.32 1 85.19 273 ILE A O 1
ATOM 2083 N N . PRO A 1 274 ? 26.312 7.309 -11.625 1 82.12 274 PRO A N 1
ATOM 2084 C CA . PRO A 1 274 ? 26.219 8.203 -12.781 1 82.12 274 PRO A CA 1
ATOM 2085 C C . PRO A 1 274 ? 24.781 8.602 -13.109 1 82.12 274 PRO A C 1
ATOM 2087 O O . PRO A 1 274 ? 23.844 7.871 -12.789 1 82.12 274 PRO A O 1
ATOM 2090 N N . GLN A 1 275 ? 24.594 9.719 -13.766 1 78.88 275 GLN A N 1
ATOM 2091 C CA . GLN A 1 275 ? 23.281 10.227 -14.141 1 78.88 275 GLN A CA 1
ATOM 2092 C C . GLN A 1 275 ? 22.562 9.25 -15.062 1 78.88 275 GLN A C 1
ATOM 2094 O O . GLN A 1 275 ? 21.344 9.078 -14.969 1 78.88 275 GLN A O 1
ATOM 2099 N N . ALA A 1 276 ? 23.359 8.656 -15.906 1 78.56 276 ALA A N 1
ATOM 2100 C CA . ALA A 1 276 ? 22.75 7.676 -16.812 1 78.56 276 ALA A CA 1
ATOM 2101 C C . ALA A 1 276 ? 22.141 6.516 -16.016 1 78.56 276 ALA A C 1
ATOM 2103 O O . ALA A 1 276 ? 21.062 6.027 -16.375 1 78.56 276 ALA A O 1
ATOM 2104 N N . ALA A 1 277 ? 22.891 6.102 -15.016 1 84.31 277 ALA A N 1
ATOM 2105 C CA . ALA A 1 277 ? 22.375 5.023 -14.172 1 84.31 277 ALA A CA 1
ATOM 2106 C C . ALA A 1 277 ? 21.125 5.461 -13.43 1 84.31 277 ALA A C 1
ATOM 2108 O O . ALA A 1 277 ? 20.172 4.688 -13.289 1 84.31 277 ALA A O 1
ATOM 2109 N N . ARG A 1 278 ? 21.125 6.688 -12.938 1 86.69 278 ARG A N 1
ATOM 2110 C CA . ARG A 1 278 ? 19.953 7.23 -12.258 1 86.69 278 ARG A CA 1
ATOM 2111 C C . ARG A 1 278 ? 18.75 7.262 -13.18 1 86.69 278 ARG A C 1
ATOM 2113 O O . ARG A 1 278 ? 17.641 6.938 -12.766 1 86.69 278 ARG A O 1
ATOM 2120 N N . PHE A 1 279 ? 19 7.594 -14.391 1 82.5 279 PHE A N 1
ATOM 2121 C CA . PHE A 1 279 ? 17.938 7.594 -15.391 1 82.5 279 PHE A CA 1
ATOM 2122 C C . PHE A 1 279 ? 17.391 6.188 -15.602 1 82.5 279 PHE A C 1
ATOM 2124 O O . PHE A 1 279 ? 16.188 6 -15.719 1 82.5 279 PHE A O 1
ATOM 2131 N N . LEU A 1 280 ? 18.266 5.266 -15.68 1 84.5 280 LEU A N 1
ATOM 2132 C CA . LEU A 1 280 ? 17.859 3.881 -15.883 1 84.5 280 LEU A CA 1
ATOM 2133 C C . LEU A 1 280 ? 17.031 3.383 -14.711 1 84.5 280 LEU A C 1
ATOM 2135 O O . LEU A 1 280 ? 16.078 2.617 -14.898 1 84.5 280 LEU A O 1
ATOM 2139 N N . PHE A 1 281 ? 17.375 3.838 -13.5 1 89.06 281 PHE A N 1
ATOM 2140 C CA . PHE A 1 281 ? 16.594 3.461 -12.32 1 89.06 281 PHE A CA 1
ATOM 2141 C C . PHE A 1 281 ? 15.188 4.023 -12.398 1 89.06 281 PHE A C 1
ATOM 2143 O O . PHE A 1 281 ? 14.242 3.406 -11.891 1 89.06 281 PHE A O 1
ATOM 2150 N N . MET A 1 282 ? 15.055 5.133 -13.023 1 86.38 282 MET A N 1
ATOM 2151 C CA . MET A 1 282 ? 13.734 5.738 -13.18 1 86.38 282 MET A CA 1
ATOM 2152 C C . MET A 1 282 ? 12.875 4.938 -14.148 1 86.38 282 MET A C 1
ATOM 2154 O O . MET A 1 282 ? 11.648 4.871 -14 1 86.38 282 MET A O 1
ATOM 2158 N N . LYS A 1 283 ? 13.547 4.332 -15.047 1 80.38 283 LYS A N 1
ATOM 2159 C CA . LYS A 1 283 ? 12.836 3.561 -16.062 1 80.38 283 LYS A CA 1
ATOM 2160 C C . LYS A 1 283 ? 12.562 2.137 -15.578 1 80.38 283 LYS A C 1
ATOM 2162 O O . LYS A 1 283 ? 11.445 1.636 -15.703 1 80.38 283 LYS A O 1
ATOM 2167 N N . ASN A 1 284 ? 13.625 1.522 -15.133 1 85.56 284 ASN A N 1
ATOM 2168 C CA . ASN A 1 284 ? 13.57 0.189 -14.547 1 85.56 284 ASN A CA 1
ATOM 2169 C C . ASN A 1 284 ? 13.781 0.233 -13.039 1 85.56 284 ASN A C 1
ATOM 2171 O O . ASN A 1 284 ? 14.922 0.302 -12.562 1 85.56 284 ASN A O 1
ATOM 2175 N N . LYS A 1 285 ? 12.797 0.078 -12.32 1 90.81 285 LYS A N 1
ATOM 2176 C CA . LYS A 1 285 ? 12.781 0.404 -10.898 1 90.81 285 LYS A CA 1
ATOM 2177 C C . LYS A 1 285 ? 13.477 -0.676 -10.078 1 90.81 285 LYS A C 1
ATOM 2179 O O . LYS A 1 285 ? 13.766 -0.478 -8.891 1 90.81 285 LYS A O 1
ATOM 2184 N N . VAL A 1 286 ? 13.75 -1.797 -10.727 1 94.75 286 VAL A N 1
ATOM 2185 C CA . VAL A 1 286 ? 14.43 -2.875 -10.016 1 94.75 286 VAL A CA 1
ATOM 2186 C C . VAL A 1 286 ? 15.602 -3.385 -10.859 1 94.75 286 VAL A C 1
ATOM 2188 O O . VAL A 1 286 ? 15.438 -3.658 -12.055 1 94.75 286 VAL A O 1
ATOM 2191 N N . ARG A 1 287 ? 16.75 -3.455 -10.273 1 95.69 287 ARG A N 1
ATOM 2192 C CA . ARG A 1 287 ? 17.953 -3.967 -10.938 1 95.69 287 ARG A CA 1
ATOM 2193 C C . ARG A 1 287 ? 18.594 -5.082 -10.117 1 95.69 287 ARG A C 1
ATOM 2195 O O . ARG A 1 287 ? 18.938 -4.883 -8.953 1 95.69 287 ARG A O 1
ATOM 2202 N N . MET A 1 288 ? 18.688 -6.238 -10.742 1 97.25 288 MET A N 1
ATOM 2203 C CA . MET A 1 288 ? 19.328 -7.379 -10.086 1 97.25 288 MET A CA 1
ATOM 2204 C C . MET A 1 288 ? 20.594 -7.785 -10.82 1 97.25 288 MET A C 1
ATOM 2206 O O . MET A 1 288 ? 20.609 -7.887 -12.047 1 97.25 288 MET A O 1
ATOM 2210 N N . ILE A 1 289 ? 21.672 -7.879 -10.156 1 97.5 289 ILE A N 1
ATOM 2211 C CA . ILE A 1 289 ? 22.906 -8.516 -10.625 1 97.5 289 ILE A CA 1
ATOM 2212 C C . ILE A 1 289 ? 23.156 -9.805 -9.844 1 97.5 289 ILE A C 1
ATOM 2214 O O . ILE A 1 289 ? 23.406 -9.766 -8.641 1 97.5 289 ILE A O 1
ATOM 2218 N N . CYS A 1 290 ? 23.156 -10.938 -10.5 1 97.62 290 CYS A N 1
ATOM 2219 C CA . CYS A 1 290 ? 23.188 -12.242 -9.852 1 97.62 290 CYS A CA 1
ATOM 2220 C C . CYS A 1 290 ? 24.609 -12.609 -9.453 1 97.62 290 CYS A C 1
ATOM 2222 O O . CYS A 1 290 ? 24.844 -13.172 -8.383 1 97.62 290 CYS A O 1
ATOM 2224 N N . ASP A 1 291 ? 25.5 -12.375 -10.289 1 97.81 291 ASP A N 1
ATOM 2225 C CA . ASP A 1 291 ? 26.906 -12.695 -10.102 1 97.81 291 ASP A CA 1
ATOM 2226 C C . ASP A 1 291 ? 27.797 -11.727 -10.867 1 97.81 291 ASP A C 1
ATOM 2228 O O . ASP A 1 291 ? 27.906 -11.812 -12.094 1 97.81 291 ASP A O 1
ATOM 2232 N N . CYS A 1 292 ? 28.531 -10.867 -10.117 1 96.06 292 CYS A N 1
ATOM 2233 C CA . CYS A 1 292 ? 29.312 -9.836 -10.781 1 96.06 292 CYS A CA 1
ATOM 2234 C C . CYS A 1 292 ? 30.562 -10.422 -11.422 1 96.06 292 CYS A C 1
ATOM 2236 O O . CYS A 1 292 ? 31.219 -9.766 -12.219 1 96.06 292 CYS A O 1
ATOM 2238 N N . ARG A 1 293 ? 30.844 -11.703 -11.148 1 96.12 293 ARG A N 1
ATOM 2239 C CA . ARG A 1 293 ? 32.031 -12.344 -11.695 1 96.12 293 ARG A CA 1
ATOM 2240 C C . ARG A 1 293 ? 31.703 -13.156 -12.938 1 96.12 293 ARG A C 1
ATOM 2242 O O . ARG A 1 293 ? 32.594 -13.641 -13.633 1 96.12 293 ARG A O 1
ATOM 2249 N N . ALA A 1 294 ? 30.422 -13.336 -13.188 1 96.12 294 ALA A N 1
ATOM 2250 C CA . ALA A 1 294 ? 30 -14.148 -14.328 1 96.12 294 ALA A CA 1
ATOM 2251 C C . ALA A 1 294 ? 30.281 -13.43 -15.648 1 96.12 294 ALA A C 1
ATOM 2253 O O . ALA A 1 294 ? 30.188 -12.203 -15.727 1 96.12 294 ALA A O 1
ATOM 2254 N N . ARG A 1 295 ? 30.547 -14.18 -16.609 1 93.69 295 ARG A N 1
ATOM 2255 C CA . ARG A 1 295 ? 30.766 -13.617 -17.938 1 93.69 295 ARG A CA 1
ATOM 2256 C C . ARG A 1 295 ? 29.453 -13.188 -18.578 1 93.69 295 ARG A C 1
ATOM 2258 O O . ARG A 1 295 ? 28.438 -13.867 -18.453 1 93.69 295 ARG A O 1
ATOM 2265 N N . SER A 1 296 ? 29.531 -12.07 -19.234 1 94.19 296 SER A N 1
ATOM 2266 C CA . SER A 1 296 ? 28.344 -11.578 -19.938 1 94.19 296 SER A CA 1
ATOM 2267 C C . SER A 1 296 ? 28.125 -12.344 -21.25 1 94.19 296 SER A C 1
ATOM 2269 O O . SER A 1 296 ? 29.062 -12.914 -21.797 1 94.19 296 SER A O 1
ATOM 2271 N N . ILE A 1 297 ? 26.906 -12.375 -21.703 1 96.31 297 ILE A N 1
ATOM 2272 C CA . ILE A 1 297 ? 26.5 -13.094 -22.906 1 96.31 297 ILE A CA 1
ATOM 2273 C C . ILE A 1 297 ? 26.109 -12.094 -24 1 96.31 297 ILE A C 1
ATOM 2275 O O . ILE A 1 297 ? 25.375 -11.141 -23.734 1 96.31 297 ILE A O 1
ATOM 2279 N N . LYS A 1 298 ? 26.516 -12.391 -25.188 1 95.31 298 LYS A N 1
ATOM 2280 C CA . LYS A 1 298 ? 26.266 -11.484 -26.312 1 95.31 298 LYS A CA 1
ATOM 2281 C C . LYS A 1 298 ? 24.875 -11.711 -26.891 1 95.31 298 LYS A C 1
ATOM 2283 O O . LYS A 1 298 ? 24.391 -12.852 -26.938 1 95.31 298 LYS A O 1
ATOM 2288 N N . VAL A 1 299 ? 24.297 -10.625 -27.359 1 95 299 VAL A N 1
ATOM 2289 C CA . VAL A 1 299 ? 23.047 -10.695 -28.109 1 95 299 VAL A CA 1
ATOM 2290 C C . VAL A 1 299 ? 23.344 -10.641 -29.609 1 95 299 VAL A C 1
ATOM 2292 O O . VAL A 1 299 ? 24 -9.711 -30.078 1 95 299 VAL A O 1
ATOM 2295 N N . ILE A 1 300 ? 22.891 -11.648 -30.281 1 94.75 300 ILE A N 1
ATOM 2296 C CA . ILE A 1 300 ? 23.047 -11.734 -31.719 1 94.75 300 ILE A CA 1
ATOM 2297 C C . ILE A 1 300 ? 21.844 -11.109 -32.406 1 94.75 300 ILE A C 1
ATOM 2299 O O . ILE A 1 300 ? 20.703 -11.484 -32.156 1 94.75 300 ILE A O 1
ATOM 2303 N N . GLU A 1 301 ? 22.094 -10.117 -33.25 1 92.25 301 GLU A N 1
ATOM 2304 C CA . GLU A 1 301 ? 21.016 -9.406 -33.938 1 92.25 301 GLU A CA 1
ATOM 2305 C C . GLU A 1 301 ? 21 -9.742 -35.406 1 92.25 301 GLU A C 1
ATOM 2307 O O . GLU A 1 301 ? 22.031 -10.133 -35.969 1 92.25 301 GLU A O 1
ATOM 2312 N N . ALA A 1 302 ? 19.922 -9.562 -35.906 1 89.75 302 ALA A N 1
ATOM 2313 C CA . ALA A 1 302 ? 19.797 -9.695 -37.375 1 89.75 302 ALA A CA 1
ATOM 2314 C C . ALA A 1 302 ? 20.609 -8.617 -38.094 1 89.75 302 ALA A C 1
ATOM 2316 O O . ALA A 1 302 ? 20.781 -7.512 -37.562 1 89.75 302 ALA A O 1
ATOM 2317 N N . GLU A 1 303 ? 21.344 -8.867 -39.188 1 82.5 303 GLU A N 1
ATOM 2318 C CA . GLU A 1 303 ? 22.234 -7.969 -39.906 1 82.5 303 GLU A CA 1
ATOM 2319 C C . GLU A 1 303 ? 21.5 -6.707 -40.344 1 82.5 303 GLU A C 1
ATOM 2321 O O . GLU A 1 303 ? 22.062 -5.605 -40.281 1 82.5 303 GLU A O 1
ATOM 2326 N N . ALA A 1 304 ? 20.297 -6.66 -40.719 1 77.94 304 ALA A N 1
ATOM 2327 C CA . ALA A 1 304 ? 19.656 -5.523 -41.344 1 77.94 304 ALA A CA 1
ATOM 2328 C C . ALA A 1 304 ? 18.547 -4.957 -40.469 1 77.94 304 ALA A C 1
ATOM 2330 O O . ALA A 1 304 ? 17.516 -4.5 -40.969 1 77.94 304 ALA A O 1
ATOM 2331 N N . LEU A 1 305 ? 18.922 -4.801 -39.188 1 83.19 305 LEU A N 1
ATOM 2332 C CA . LEU A 1 305 ? 17.859 -4.199 -38.375 1 83.19 305 LEU A CA 1
ATOM 2333 C C . LEU A 1 305 ? 17.891 -2.68 -38.469 1 83.19 305 LEU A C 1
ATOM 2335 O O . LEU A 1 305 ? 18.953 -2.061 -38.375 1 83.19 305 LEU A O 1
ATOM 2339 N N . PRO A 1 306 ? 16.859 -1.995 -38.812 1 80.06 306 PRO A N 1
ATOM 2340 C CA . PRO A 1 306 ? 16.797 -0.543 -39 1 80.06 306 PRO A CA 1
ATOM 2341 C C . PRO A 1 306 ? 16.875 0.222 -37.688 1 80.06 306 PRO A C 1
ATOM 2343 O O . PRO A 1 306 ? 16.922 1.455 -37.688 1 80.06 306 PRO A O 1
ATOM 2346 N N . PHE A 1 307 ? 16.844 -0.439 -36.594 1 80.75 307 PHE A N 1
ATOM 2347 C CA . PHE A 1 307 ? 16.891 0.216 -35.281 1 80.75 307 PHE A CA 1
ATOM 2348 C C . PHE A 1 307 ? 17.797 -0.544 -34.312 1 80.75 307 PHE A C 1
ATOM 2350 O O . PHE A 1 307 ? 18.141 -1.701 -34.594 1 80.75 307 PHE A O 1
ATOM 2357 N N . ASP A 1 308 ? 18.281 0.192 -33.312 1 81 308 ASP A N 1
ATOM 2358 C CA . ASP A 1 308 ? 19.047 -0.436 -32.25 1 81 308 ASP A CA 1
ATOM 2359 C C . ASP A 1 308 ? 18.141 -0.968 -31.141 1 81 308 ASP A C 1
ATOM 2361 O O . ASP A 1 308 ? 17.25 -0.256 -30.672 1 81 308 ASP A O 1
ATOM 2365 N N . ILE A 1 309 ? 18.312 -2.18 -30.828 1 86.75 309 ILE A N 1
ATOM 2366 C CA . ILE A 1 309 ? 17.5 -2.781 -29.781 1 86.75 309 ILE A CA 1
ATOM 2367 C C . ILE A 1 309 ? 17.969 -2.279 -28.406 1 86.75 309 ILE A C 1
ATOM 2369 O O . ILE A 1 309 ? 19.141 -2.42 -28.062 1 86.75 309 ILE A O 1
ATOM 2373 N N . SER A 1 310 ? 17.109 -1.665 -27.734 1 86.44 310 SER A N 1
ATOM 2374 C CA . SER A 1 310 ? 17.406 -1.184 -26.391 1 86.44 310 SER A CA 1
ATOM 2375 C C . SER A 1 310 ? 17.109 -2.246 -25.344 1 86.44 310 SER A C 1
ATOM 2377 O O . SER A 1 310 ? 16.031 -2.85 -25.359 1 86.44 310 SER A O 1
ATOM 2379 N N . LEU A 1 311 ? 18.031 -2.439 -24.453 1 89.19 311 LEU A N 1
ATOM 2380 C CA . LEU A 1 311 ? 17.828 -3.393 -23.375 1 89.19 311 LEU A CA 1
ATOM 2381 C C . LEU A 1 311 ? 17.547 -2.67 -22.062 1 89.19 311 LEU A C 1
ATOM 2383 O O . LEU A 1 311 ? 17.672 -3.252 -20.984 1 89.19 311 LEU A O 1
ATOM 2387 N N . CYS A 1 312 ? 17.141 -1.414 -22.125 1 83.56 312 CYS A N 1
ATOM 2388 C CA . CYS A 1 312 ? 16.922 -0.583 -20.938 1 83.56 312 CYS A CA 1
ATOM 2389 C C . CYS A 1 312 ? 15.859 -1.182 -20.031 1 83.56 312 CYS A C 1
ATOM 2391 O O . CYS A 1 312 ? 15.938 -1.067 -18.812 1 83.56 312 CYS A O 1
ATOM 2393 N N . GLY A 1 313 ? 14.93 -1.893 -20.594 1 88.31 313 GLY A N 1
ATOM 2394 C CA . GLY A 1 313 ? 13.836 -2.457 -19.812 1 88.31 313 GLY A CA 1
ATOM 2395 C C . GLY A 1 313 ? 14.102 -3.881 -19.359 1 88.31 313 GLY A C 1
ATOM 2396 O O . GLY A 1 313 ? 13.359 -4.426 -18.531 1 88.31 313 GLY A O 1
ATOM 2397 N N . SER A 1 314 ? 15.172 -4.465 -19.844 1 91.88 314 SER A N 1
ATOM 2398 C CA . SER A 1 314 ? 15.469 -5.867 -19.562 1 91.88 314 SER A CA 1
ATOM 2399 C C . SER A 1 314 ? 16.156 -6.027 -18.203 1 91.88 314 SER A C 1
ATOM 2401 O O . SER A 1 314 ? 17.109 -5.297 -17.891 1 91.88 314 SER A O 1
ATOM 2403 N N . ALA A 1 315 ? 15.68 -6.98 -17.453 1 91.94 315 ALA A N 1
ATOM 2404 C CA . ALA A 1 315 ? 16.328 -7.309 -16.188 1 91.94 315 ALA A CA 1
ATOM 2405 C C . ALA A 1 315 ? 17.625 -8.078 -16.422 1 91.94 315 ALA A C 1
ATOM 2407 O O . ALA A 1 315 ? 18.469 -8.195 -15.531 1 91.94 315 ALA A O 1
ATOM 2408 N N . LEU A 1 316 ? 17.828 -8.547 -17.641 1 95.5 316 LEU A N 1
ATOM 2409 C CA . LEU A 1 316 ? 18.984 -9.367 -17.953 1 95.5 316 LEU A CA 1
ATOM 2410 C C . LEU A 1 316 ? 20.172 -8.508 -18.406 1 95.5 316 LEU A C 1
ATOM 2412 O O . LEU A 1 316 ? 21.297 -8.992 -18.531 1 95.5 316 LEU A O 1
ATOM 2416 N N . ARG A 1 317 ? 19.938 -7.234 -18.625 1 92.69 317 ARG A N 1
ATOM 2417 C CA . ARG A 1 317 ? 21 -6.352 -19.094 1 92.69 317 ARG A CA 1
ATOM 2418 C C . ARG A 1 317 ? 22.266 -6.512 -18.25 1 92.69 317 ARG A C 1
ATOM 2420 O O . ARG A 1 317 ? 22.188 -6.492 -17.031 1 92.69 317 ARG A O 1
ATOM 2427 N N . ALA A 1 318 ? 23.359 -6.676 -18.891 1 93.5 318 ALA A N 1
ATOM 2428 C CA . ALA A 1 318 ? 24.625 -6.828 -18.188 1 93.5 318 ALA A CA 1
ATOM 2429 C C . ALA A 1 318 ? 25.094 -5.496 -17.609 1 93.5 318 ALA A C 1
ATOM 2431 O O . ALA A 1 318 ? 24.922 -4.445 -18.234 1 93.5 318 ALA A O 1
ATOM 2432 N N . PRO A 1 319 ? 25.672 -5.57 -16.406 1 89.75 319 PRO A N 1
ATOM 2433 C CA . PRO A 1 319 ? 26.266 -4.344 -15.867 1 89.75 319 PRO A CA 1
ATOM 2434 C C . PRO A 1 319 ? 27.547 -3.938 -16.609 1 89.75 319 PRO A C 1
ATOM 2436 O O . PRO A 1 319 ? 28.188 -4.773 -17.25 1 89.75 319 PRO A O 1
ATOM 2439 N N . HIS A 1 320 ? 27.828 -2.723 -16.453 1 83.06 320 HIS A N 1
ATOM 2440 C CA . HIS A 1 320 ? 29.078 -2.221 -17.031 1 83.06 320 HIS A CA 1
ATOM 2441 C C . HIS A 1 320 ? 30.281 -2.721 -16.25 1 83.06 320 HIS A C 1
ATOM 2443 O O . HIS A 1 320 ? 30.188 -2.992 -15.055 1 83.06 320 HIS A O 1
ATOM 2449 N N . SER A 1 321 ? 31.438 -2.707 -16.906 1 82.12 321 SER A N 1
ATOM 2450 C CA . SER A 1 321 ? 32.656 -3.273 -16.344 1 82.12 321 SER A CA 1
ATOM 2451 C C . SER A 1 321 ? 33.094 -2.516 -15.094 1 82.12 321 SER A C 1
ATOM 2453 O O . SER A 1 321 ? 33.531 -3.123 -14.117 1 82.12 321 SER A O 1
ATOM 2455 N N . CYS A 1 322 ? 33 -1.195 -15.117 1 78.75 322 CYS A N 1
ATOM 2456 C CA . CYS A 1 322 ? 33.406 -0.399 -13.969 1 78.75 322 CYS A CA 1
ATOM 2457 C C . CYS A 1 322 ? 32.562 -0.75 -12.742 1 78.75 322 CYS A C 1
ATOM 2459 O O . CYS A 1 322 ? 33.094 -0.83 -11.633 1 78.75 322 CYS A O 1
ATOM 2461 N N . HIS A 1 323 ? 31.297 -0.933 -12.984 1 86.69 323 HIS A N 1
ATOM 2462 C CA . HIS A 1 323 ? 30.406 -1.286 -11.883 1 86.69 323 HIS A CA 1
ATOM 2463 C C . HIS A 1 323 ? 30.734 -2.668 -11.328 1 86.69 323 HIS A C 1
ATOM 2465 O O . HIS A 1 323 ? 30.688 -2.885 -10.117 1 86.69 323 HIS A O 1
ATOM 2471 N N . LEU A 1 324 ? 31.062 -3.561 -12.227 1 90.19 324 LEU A N 1
ATOM 2472 C CA . LEU A 1 324 ? 31.422 -4.91 -11.812 1 90.19 324 LEU A CA 1
ATOM 2473 C C . LEU A 1 324 ? 32.656 -4.895 -10.93 1 90.19 324 LEU A C 1
ATOM 2475 O O . LEU A 1 324 ? 32.719 -5.574 -9.898 1 90.19 324 LEU A O 1
ATOM 2479 N N . GLN A 1 325 ? 33.594 -4.098 -11.32 1 87.06 325 GLN A N 1
ATOM 2480 C CA . GLN A 1 325 ? 34.812 -3.973 -10.531 1 87.06 325 GLN A CA 1
ATOM 2481 C C . GLN A 1 325 ? 34.5 -3.355 -9.164 1 87.06 325 GLN A C 1
ATOM 2483 O O . GLN A 1 325 ? 35.062 -3.789 -8.148 1 87.06 325 GLN A O 1
ATOM 2488 N N . TYR A 1 326 ? 33.688 -2.367 -9.203 1 85.81 326 TYR A N 1
ATOM 2489 C CA . TYR A 1 326 ? 33.281 -1.72 -7.965 1 85.81 326 TYR A CA 1
ATOM 2490 C C . TYR A 1 326 ? 32.625 -2.729 -7.012 1 85.81 326 TYR A C 1
ATOM 2492 O O . TYR A 1 326 ? 33 -2.777 -5.832 1 85.81 326 TYR A O 1
ATOM 2500 N N . MET A 1 327 ? 31.797 -3.543 -7.48 1 93.19 327 MET A N 1
ATOM 2501 C CA . MET A 1 327 ? 31.094 -4.551 -6.684 1 93.19 327 MET A CA 1
ATOM 2502 C C . MET A 1 327 ? 32.094 -5.586 -6.141 1 93.19 327 MET A C 1
ATOM 2504 O O . MET A 1 327 ? 32 -5.953 -4.969 1 93.19 327 MET A O 1
ATOM 2508 N N . GLU A 1 328 ? 32.938 -5.996 -7 1 92.5 328 GLU A N 1
ATOM 2509 C CA . GLU A 1 328 ? 33.938 -6.992 -6.59 1 92.5 328 GLU A CA 1
ATOM 2510 C C . GLU A 1 328 ? 34.812 -6.461 -5.473 1 92.5 328 GLU A C 1
ATOM 2512 O O . GLU A 1 328 ? 35.125 -7.176 -4.512 1 92.5 328 GLU A O 1
ATOM 2517 N N . ASN A 1 329 ? 35.219 -5.203 -5.605 1 89.5 329 ASN A N 1
ATOM 2518 C CA . ASN A 1 329 ? 36.062 -4.574 -4.598 1 89.5 329 ASN A CA 1
ATOM 2519 C C . ASN A 1 329 ? 35.344 -4.469 -3.254 1 89.5 329 ASN A C 1
ATOM 2521 O O . ASN A 1 329 ? 35.969 -4.531 -2.199 1 89.5 329 ASN A O 1
ATOM 2525 N N . MET A 1 330 ? 34.031 -4.406 -3.32 1 91.31 330 MET A N 1
ATOM 2526 C CA . MET A 1 330 ? 33.25 -4.277 -2.102 1 91.31 330 MET A CA 1
ATOM 2527 C C . MET A 1 330 ? 32.812 -5.648 -1.589 1 91.31 330 MET A C 1
ATOM 2529 O O . MET A 1 330 ? 32.125 -5.746 -0.57 1 91.31 330 MET A O 1
ATOM 2533 N N . ASN A 1 331 ? 33.188 -6.629 -2.299 1 93.81 331 ASN A N 1
ATOM 2534 C CA . ASN A 1 331 ? 32.75 -7.996 -2.006 1 93.81 331 ASN A CA 1
ATOM 2535 C C . ASN A 1 331 ? 31.234 -8.125 -2.047 1 93.81 331 ASN A C 1
ATOM 2537 O O . ASN A 1 331 ? 30.656 -8.844 -1.235 1 93.81 331 ASN A O 1
ATOM 2541 N N . SER A 1 332 ? 30.609 -7.383 -2.822 1 95.75 332 SER A N 1
ATOM 2542 C CA . SER A 1 332 ? 29.188 -7.492 -3.164 1 95.75 332 SER A CA 1
ATOM 2543 C C . SER A 1 332 ? 29 -8.258 -4.469 1 95.75 332 SER A C 1
ATOM 2545 O O . SER A 1 332 ? 28.812 -7.648 -5.527 1 95.75 332 SER A O 1
ATOM 2547 N N . ILE A 1 333 ? 28.984 -9.539 -4.359 1 98.19 333 ILE A N 1
ATOM 2548 C CA . ILE A 1 333 ? 29 -10.391 -5.543 1 98.19 333 ILE A CA 1
ATOM 2549 C C . ILE A 1 333 ? 27.625 -10.352 -6.223 1 98.19 333 ILE A C 1
ATOM 2551 O O . ILE A 1 333 ? 27.547 -10.383 -7.453 1 98.19 333 ILE A O 1
ATOM 2555 N N . ALA A 1 334 ? 26.625 -10.32 -5.461 1 98.44 334 ALA A N 1
ATOM 2556 C CA . ALA A 1 334 ? 25.266 -10.133 -5.969 1 98.44 334 ALA A CA 1
ATOM 2557 C C . ALA A 1 334 ? 24.641 -8.867 -5.395 1 98.44 334 ALA A C 1
ATOM 2559 O O . ALA A 1 334 ? 25.031 -8.398 -4.32 1 98.44 334 ALA A O 1
ATOM 2560 N N . SER A 1 335 ? 23.703 -8.32 -6.16 1 98.12 335 SER A N 1
ATOM 2561 C CA . SER A 1 335 ? 23.031 -7.109 -5.691 1 98.12 335 SER A CA 1
ATOM 2562 C C . SER A 1 335 ? 21.594 -7.039 -6.207 1 98.12 335 SER A C 1
ATOM 2564 O O . SER A 1 335 ? 21.266 -7.641 -7.23 1 98.12 335 SER A O 1
ATOM 2566 N N . LEU A 1 336 ? 20.734 -6.457 -5.477 1 98.38 336 LEU A N 1
ATOM 2567 C CA . LEU A 1 336 ? 19.359 -6.078 -5.809 1 98.38 336 LEU A CA 1
ATOM 2568 C C . LEU A 1 336 ? 19.078 -4.637 -5.406 1 98.38 336 LEU A C 1
ATOM 2570 O O . LEU A 1 336 ? 19.25 -4.27 -4.242 1 98.38 336 LEU A O 1
ATOM 2574 N N . VAL A 1 337 ? 18.734 -3.818 -6.391 1 98.06 337 VAL A N 1
ATOM 2575 C CA . VAL A 1 337 ? 18.562 -2.395 -6.129 1 98.06 337 VAL A CA 1
ATOM 2576 C C . VAL A 1 337 ? 17.156 -1.966 -6.566 1 98.06 337 VAL A C 1
ATOM 2578 O O . VAL A 1 337 ? 16.703 -2.332 -7.652 1 98.06 337 VAL A O 1
ATOM 2581 N N . MET A 1 338 ? 16.438 -1.271 -5.754 1 97.94 338 MET A N 1
ATOM 2582 C CA . MET A 1 338 ? 15.125 -0.716 -6.055 1 97.94 338 MET A CA 1
ATOM 2583 C C . MET A 1 338 ? 15.141 0.807 -5.977 1 97.94 338 MET A C 1
ATOM 2585 O O . MET A 1 338 ? 15.703 1.378 -5.043 1 97.94 338 MET A O 1
ATOM 2589 N N . ALA A 1 339 ? 14.508 1.391 -6.957 1 96.94 339 ALA A N 1
ATOM 2590 C CA . ALA A 1 339 ? 14.469 2.85 -7.008 1 96.94 339 ALA A CA 1
ATOM 2591 C C . ALA A 1 339 ? 13.367 3.4 -6.105 1 96.94 339 ALA A C 1
ATOM 2593 O O . ALA A 1 339 ? 12.281 2.822 -6.016 1 96.94 339 ALA A O 1
ATOM 2594 N N . VAL A 1 340 ? 13.68 4.438 -5.398 1 97.25 340 VAL A N 1
ATOM 2595 C CA . VAL A 1 340 ? 12.695 5.184 -4.625 1 97.25 340 VAL A CA 1
ATOM 2596 C C . VAL A 1 340 ? 12.422 6.527 -5.297 1 97.25 340 VAL A C 1
ATOM 2598 O O . VAL A 1 340 ? 13.211 7.469 -5.16 1 97.25 340 VAL A O 1
ATOM 2601 N N . VAL A 1 341 ? 11.312 6.621 -5.949 1 93.38 341 VAL A N 1
ATOM 2602 C CA . VAL A 1 341 ? 10.977 7.797 -6.742 1 93.38 341 VAL A CA 1
ATOM 2603 C C . VAL A 1 341 ? 9.867 8.586 -6.055 1 93.38 341 VAL A C 1
ATOM 2605 O O . VAL A 1 341 ? 8.805 8.039 -5.75 1 93.38 341 VAL A O 1
ATOM 2608 N N . VAL A 1 342 ? 10.078 9.789 -5.766 1 91.69 342 VAL A N 1
ATOM 2609 C CA . VAL A 1 342 ? 9.109 10.625 -5.055 1 91.69 342 VAL A CA 1
ATOM 2610 C C . VAL A 1 342 ? 8.719 11.82 -5.918 1 91.69 342 VAL A C 1
ATOM 2612 O O . VAL A 1 342 ? 9.281 12.023 -6.996 1 91.69 342 VAL A O 1
ATOM 2615 N N . ASN A 1 343 ? 7.688 12.523 -5.426 1 83.06 343 ASN A N 1
ATOM 2616 C CA . ASN A 1 343 ? 7.27 13.742 -6.105 1 83.06 343 ASN A CA 1
ATOM 2617 C C . ASN A 1 343 ? 8.219 14.898 -5.812 1 83.06 343 ASN A C 1
ATOM 2619 O O . ASN A 1 343 ? 8.742 15.016 -4.703 1 83.06 343 ASN A O 1
ATOM 2623 N N . GLU A 1 344 ? 8.414 15.664 -6.809 1 73.38 344 GLU A N 1
ATOM 2624 C CA . GLU A 1 344 ? 9.258 16.844 -6.605 1 73.38 344 GLU A CA 1
ATOM 2625 C C . GLU A 1 344 ? 8.508 17.938 -5.852 1 73.38 344 GLU A C 1
ATOM 2627 O O . GLU A 1 344 ? 7.367 18.25 -6.184 1 73.38 344 GLU A O 1
ATOM 2632 N N . ASN A 1 345 ? 8.633 18.109 -4.465 1 57.97 345 ASN A N 1
ATOM 2633 C CA . ASN A 1 345 ? 8.008 19.156 -3.664 1 57.97 345 ASN A CA 1
ATOM 2634 C C . ASN A 1 345 ? 8.242 20.531 -4.266 1 57.97 345 ASN A C 1
ATOM 2636 O O . ASN A 1 345 ? 9.383 20.906 -4.562 1 57.97 345 ASN A O 1
ATOM 2640 N N . GLU A 1 346 ? 7.336 21.109 -4.984 1 48.91 346 GLU A N 1
ATOM 2641 C CA . GLU A 1 346 ? 7.488 22.484 -5.465 1 48.91 346 GLU A CA 1
ATOM 2642 C C . GLU A 1 346 ? 7.543 23.469 -4.305 1 48.91 346 GLU A C 1
ATOM 2644 O O . GLU A 1 346 ? 6.543 23.672 -3.607 1 48.91 346 GLU A O 1
ATOM 2649 N N . GLU A 1 347 ? 8.281 23.391 -3.283 1 43.25 347 GLU A N 1
ATOM 2650 C CA . GLU A 1 347 ? 8.297 24.5 -2.322 1 43.25 347 GLU A CA 1
ATOM 2651 C C . GLU A 1 347 ? 7.805 25.797 -2.961 1 43.25 347 GLU A C 1
ATOM 2653 O O . GLU A 1 347 ? 7.051 26.547 -2.342 1 43.25 347 GLU A O 1
ATOM 2658 N N . ASP A 1 348 ? 8.703 26.5 -3.729 1 37.19 348 ASP A N 1
ATOM 2659 C CA . ASP A 1 348 ? 8.797 27.953 -3.859 1 37.19 348 ASP A CA 1
ATOM 2660 C C . ASP A 1 348 ? 7.617 28.516 -4.652 1 37.19 348 ASP A C 1
ATOM 2662 O O . ASP A 1 348 ? 7.469 29.734 -4.785 1 37.19 348 ASP A O 1
ATOM 2666 N N . ASP A 1 349 ? 7.18 27.984 -5.816 1 35.53 349 ASP A N 1
ATOM 2667 C CA . ASP A 1 349 ? 6.434 28.953 -6.617 1 35.53 349 ASP A CA 1
ATOM 2668 C C . ASP A 1 349 ? 4.98 29.047 -6.152 1 35.53 349 ASP A C 1
ATOM 2670 O O . ASP A 1 349 ? 4.152 28.203 -6.508 1 35.53 349 ASP A O 1
ATOM 2674 N N . GLU A 1 350 ? 4.727 29.406 -4.965 1 35.47 350 GLU A N 1
ATOM 2675 C CA . GLU A 1 350 ? 3.41 29.984 -4.699 1 35.47 350 GLU A CA 1
ATOM 2676 C C . GLU A 1 350 ? 2.92 30.797 -5.887 1 35.47 350 GLU A C 1
ATOM 2678 O O . GLU A 1 350 ? 1.996 31.609 -5.75 1 35.47 350 GLU A O 1
ATOM 2683 N N . ALA A 1 351 ? 3.686 31.344 -6.914 1 33.97 351 ALA A N 1
ATOM 2684 C CA . ALA A 1 351 ? 2.938 32.156 -7.867 1 33.97 351 ALA A CA 1
ATOM 2685 C C . ALA A 1 351 ? 1.64 31.453 -8.273 1 33.97 351 ALA A C 1
ATOM 2687 O O . ALA A 1 351 ? 1.554 30.234 -8.266 1 33.97 351 ALA A O 1
ATOM 2688 N N . GLU A 1 352 ? 0.573 32.219 -8.562 1 34.19 352 GLU A N 1
ATOM 2689 C CA . GLU A 1 352 ? -0.82 32.281 -8.992 1 34.19 352 GLU A CA 1
ATOM 2690 C C . GLU A 1 352 ? -1.096 31.297 -10.117 1 34.19 352 GLU A C 1
ATOM 2692 O O . GLU A 1 352 ? -2.088 31.422 -10.836 1 34.19 352 GLU A O 1
ATOM 2697 N N . SER A 1 353 ? -0.147 30.625 -10.719 1 34.16 353 SER A N 1
ATOM 2698 C CA . SER A 1 353 ? -0.856 30.141 -11.898 1 34.16 353 SER A CA 1
ATOM 2699 C C . SER A 1 353 ? -2.115 29.375 -11.523 1 34.16 353 SER A C 1
ATOM 2701 O O . SER A 1 353 ? -2.094 28.562 -10.602 1 34.16 353 SER A O 1
ATOM 2703 N N . GLU A 1 354 ? -3.312 29.953 -11.672 1 33.41 354 GLU A N 1
ATOM 2704 C CA . GLU A 1 354 ? -4.727 29.578 -11.711 1 33.41 354 GLU A CA 1
ATOM 2705 C C . GLU A 1 354 ? -4.91 28.141 -12.18 1 33.41 354 GLU A C 1
ATOM 2707 O O . GLU A 1 354 ? -6.043 27.672 -12.336 1 33.41 354 GLU A O 1
ATOM 2712 N N . GLN A 1 355 ? -4.07 27.75 -13.203 1 34.84 355 GLN A N 1
ATOM 2713 C CA . GLN A 1 355 ? -4.648 26.594 -13.891 1 34.84 355 GLN A CA 1
ATOM 2714 C C . GLN A 1 355 ? -4.77 25.406 -12.953 1 34.84 355 GLN A C 1
ATOM 2716 O O . GLN A 1 355 ? -3.891 25.156 -12.125 1 34.84 355 GLN A O 1
ATOM 2721 N N . PRO A 1 356 ? -6 24.906 -12.812 1 38.28 356 PRO A N 1
ATOM 2722 C CA . PRO A 1 356 ? -6.316 23.688 -12.086 1 38.28 356 PRO A CA 1
ATOM 2723 C C . PRO A 1 356 ? -5.184 22.656 -12.141 1 38.28 356 PRO A C 1
ATOM 2725 O O . PRO A 1 356 ? -4.621 22.406 -13.211 1 38.28 356 PRO A O 1
ATOM 2728 N N . ALA A 1 357 ? -4.355 22.516 -11.203 1 39.31 357 ALA A N 1
ATOM 2729 C CA . ALA A 1 357 ? -3.16 21.766 -10.836 1 39.31 357 ALA A CA 1
ATOM 2730 C C . ALA A 1 357 ? -3.27 20.312 -11.281 1 39.31 357 ALA A C 1
ATOM 2732 O O . ALA A 1 357 ? -3.646 19.438 -10.492 1 39.31 357 ALA A O 1
ATOM 2733 N N . GLN A 1 358 ? -4.012 19.891 -12.203 1 39.84 358 GLN A N 1
ATOM 2734 C CA . GLN A 1 358 ? -3.857 18.5 -12.625 1 39.84 358 GLN A CA 1
ATOM 2735 C C . GLN A 1 358 ? -2.404 18.188 -12.977 1 39.84 358 GLN A C 1
ATOM 2737 O O . GLN A 1 358 ? -2.131 17.328 -13.805 1 39.84 358 GLN A O 1
ATOM 2742 N N . GLN A 1 359 ? -1.412 19.031 -12.891 1 41.66 359 GLN A N 1
ATOM 2743 C CA . GLN A 1 359 ? -0.078 18.812 -13.438 1 41.66 359 GLN A CA 1
ATOM 2744 C C . GLN A 1 359 ? 0.61 17.641 -12.758 1 41.66 359 GLN A C 1
ATOM 2746 O O . GLN 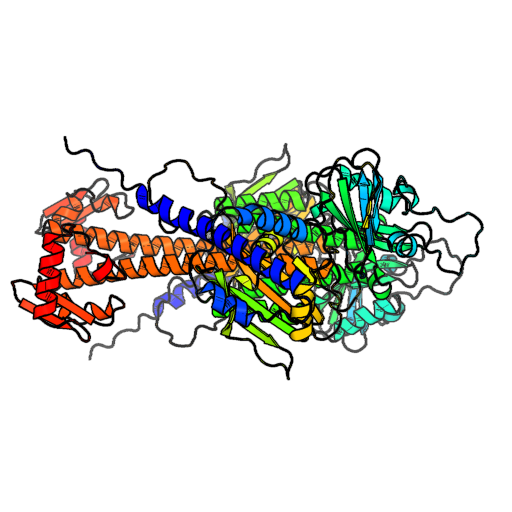A 1 359 ? 0.619 17.547 -11.531 1 41.66 359 GLN A O 1
ATOM 2751 N N . GLN A 1 360 ? 0.74 16.594 -13.461 1 51.03 360 GLN A N 1
ATOM 2752 C CA . GLN A 1 360 ? 1.587 15.461 -13.094 1 51.03 360 GLN A CA 1
ATOM 2753 C C . GLN A 1 360 ? 2.838 15.93 -12.359 1 51.03 360 GLN A C 1
ATOM 2755 O O . GLN A 1 360 ? 3.641 16.688 -12.898 1 51.03 360 GLN A O 1
ATOM 2760 N N . LYS A 1 361 ? 2.85 15.93 -11.023 1 60.81 361 LYS A N 1
ATOM 2761 C CA . LYS A 1 361 ? 4.004 16.281 -10.203 1 60.81 361 LYS A CA 1
ATOM 2762 C C . LYS A 1 361 ? 5.281 15.648 -10.742 1 60.81 361 LYS A C 1
ATOM 2764 O O . LYS A 1 361 ? 5.293 14.469 -11.102 1 60.81 361 LYS A O 1
ATOM 2769 N N . LYS A 1 362 ? 6.18 16.406 -11.094 1 80.12 362 LYS A N 1
ATOM 2770 C CA . LYS A 1 362 ? 7.488 15.914 -11.523 1 80.12 362 LYS A CA 1
ATOM 2771 C C . LYS A 1 362 ? 8.062 14.93 -10.516 1 80.12 362 LYS A C 1
ATOM 2773 O O . LYS A 1 362 ? 7.891 15.094 -9.312 1 80.12 362 LYS A O 1
ATOM 2778 N N . LYS A 1 363 ? 8.609 13.828 -11.055 1 87.12 363 LYS A N 1
ATOM 2779 C CA . LYS A 1 363 ? 9.164 12.758 -10.219 1 87.12 363 LYS A CA 1
ATOM 2780 C C . LYS A 1 363 ? 10.672 12.898 -10.086 1 87.12 363 LYS A C 1
ATOM 2782 O O . LYS A 1 363 ? 11.344 13.406 -10.984 1 87.12 363 LYS A O 1
ATOM 2787 N N . LYS A 1 364 ? 11.164 12.641 -9.023 1 88.81 364 LYS A N 1
ATOM 2788 C CA . LYS A 1 364 ? 12.602 12.656 -8.758 1 88.81 364 LYS A CA 1
ATOM 2789 C C . LYS A 1 364 ? 13.031 11.398 -8.016 1 88.81 364 LYS A C 1
ATOM 2791 O O . LYS A 1 364 ? 12.266 10.836 -7.234 1 88.81 364 LYS A O 1
ATOM 2796 N N . LEU A 1 365 ? 14.266 10.984 -8.328 1 94.19 365 LEU A N 1
ATOM 2797 C CA . LEU A 1 365 ? 14.867 9.875 -7.602 1 94.19 365 LEU A CA 1
ATOM 2798 C C . LEU A 1 365 ? 15.352 10.328 -6.227 1 94.19 365 LEU A C 1
ATOM 2800 O O . LEU A 1 365 ? 16.359 11.023 -6.113 1 94.19 365 LEU A O 1
ATOM 2804 N N . TRP A 1 366 ? 14.688 10.008 -5.199 1 95.81 366 TRP A N 1
ATOM 2805 C CA . TRP A 1 366 ? 15.016 10.391 -3.826 1 95.81 366 TRP A CA 1
ATOM 2806 C C . TRP A 1 366 ? 16.172 9.555 -3.295 1 95.81 366 TRP A C 1
ATOM 2808 O O . TRP A 1 366 ? 17.047 10.07 -2.59 1 95.81 366 TRP A O 1
ATOM 2818 N N . GLY A 1 367 ? 16.125 8.336 -3.676 1 97.5 367 GLY A N 1
ATOM 2819 C CA . GLY A 1 367 ? 17.141 7.41 -3.201 1 97.5 367 GLY A CA 1
ATOM 2820 C C . GLY A 1 367 ? 16.953 6.004 -3.748 1 97.5 367 GLY A C 1
ATOM 2821 O O . GLY A 1 367 ? 16.25 5.805 -4.738 1 97.5 367 GLY A O 1
ATOM 2822 N N . LEU A 1 368 ? 17.734 5.043 -3.111 1 98 368 LEU A N 1
ATOM 2823 C CA . LEU A 1 368 ? 17.719 3.637 -3.504 1 98 368 LEU A CA 1
ATOM 2824 C C . LEU A 1 368 ? 17.641 2.73 -2.279 1 98 368 LEU A C 1
ATOM 2826 O O . LEU A 1 368 ? 18.156 3.08 -1.209 1 98 368 LEU A O 1
ATOM 2830 N N . LEU A 1 369 ? 16.938 1.692 -2.436 1 98.56 369 LEU A N 1
ATOM 2831 C CA . LEU A 1 369 ? 17.109 0.555 -1.541 1 98.56 369 LEU A CA 1
ATOM 2832 C C . LEU A 1 369 ? 18.109 -0.442 -2.123 1 98.56 369 LEU A C 1
ATOM 2834 O O . LEU A 1 369 ? 17.844 -1.051 -3.162 1 98.56 369 LEU A O 1
ATOM 2838 N N . VAL A 1 370 ? 19.219 -0.613 -1.459 1 98.31 370 VAL A N 1
ATOM 2839 C CA . VAL A 1 370 ? 20.328 -1.379 -2.025 1 98.31 370 VAL A CA 1
ATOM 2840 C C . VAL A 1 370 ? 20.562 -2.639 -1.194 1 98.31 370 VAL A C 1
ATOM 2842 O O . VAL A 1 370 ? 20.734 -2.561 0.025 1 98.31 370 VAL A O 1
ATOM 2845 N N . CYS A 1 371 ? 20.547 -3.742 -1.843 1 98.69 371 CYS A N 1
ATOM 2846 C CA . CYS A 1 371 ? 20.859 -5.016 -1.208 1 98.69 371 CYS A CA 1
ATOM 2847 C C . CYS A 1 371 ? 22.172 -5.586 -1.746 1 98.69 371 CYS A C 1
ATOM 2849 O O . CYS A 1 371 ? 22.375 -5.645 -2.961 1 98.69 371 CYS A O 1
ATOM 2851 N N . HIS A 1 372 ? 23.062 -6 -0.867 1 98.19 372 HIS A N 1
ATOM 2852 C CA . HIS A 1 372 ? 24.328 -6.641 -1.218 1 98.19 372 HIS A CA 1
ATOM 2853 C C . HIS A 1 372 ? 24.391 -8.07 -0.689 1 98.19 372 HIS A C 1
ATOM 2855 O O . HIS A 1 372 ? 23.859 -8.359 0.384 1 98.19 372 HIS A O 1
ATOM 2861 N N . HIS A 1 373 ? 24.969 -8.938 -1.412 1 98.44 373 HIS A N 1
ATOM 2862 C CA . HIS A 1 373 ? 25.203 -10.32 -1.009 1 98.44 373 HIS A CA 1
ATOM 2863 C C . HIS A 1 373 ? 26.625 -10.758 -1.348 1 98.44 373 HIS A C 1
ATOM 2865 O O . HIS A 1 373 ? 27.141 -10.43 -2.418 1 98.44 373 HIS A O 1
ATOM 2871 N N . GLU A 1 374 ? 27.234 -11.508 -0.547 1 97.62 374 GLU A N 1
ATOM 2872 C CA . GLU A 1 374 ? 28.656 -11.844 -0.693 1 97.62 374 GLU A CA 1
ATOM 2873 C C . GLU A 1 374 ? 28.844 -13.055 -1.603 1 97.62 374 GLU A C 1
ATOM 2875 O O . GLU A 1 374 ? 29.969 -13.414 -1.947 1 97.62 374 GLU A O 1
ATOM 2880 N N . SER A 1 375 ? 27.812 -13.727 -1.985 1 97.75 375 SER A N 1
ATOM 2881 C CA . SER A 1 375 ? 27.812 -14.844 -2.928 1 97.75 375 SER A CA 1
ATOM 2882 C C . SER A 1 375 ? 26.734 -14.664 -3.992 1 97.75 375 SER A C 1
ATOM 2884 O O . SER A 1 375 ? 25.828 -13.852 -3.83 1 97.75 375 SER A O 1
ATOM 2886 N N . PRO A 1 376 ? 26.938 -15.344 -5.109 1 97.69 376 PRO A N 1
ATOM 2887 C CA . PRO A 1 376 ? 25.891 -15.219 -6.141 1 97.69 376 PRO A CA 1
ATOM 2888 C C . PRO A 1 376 ? 24.5 -15.516 -5.605 1 97.69 376 PRO A C 1
ATOM 2890 O O . PRO A 1 376 ? 24.328 -16.391 -4.746 1 97.69 376 PRO A O 1
ATOM 2893 N N . ARG A 1 377 ? 23.531 -14.773 -6.125 1 97 377 ARG A N 1
ATOM 2894 C CA . ARG A 1 377 ? 22.156 -14.938 -5.648 1 97 377 ARG A CA 1
ATOM 2895 C C . ARG A 1 377 ? 21.156 -14.523 -6.715 1 97 377 ARG A C 1
ATOM 2897 O O . ARG A 1 377 ? 21.25 -13.43 -7.277 1 97 377 ARG A O 1
ATOM 2904 N N . TYR A 1 378 ? 20.281 -15.422 -6.98 1 95.19 378 TYR A N 1
ATOM 2905 C CA . TYR A 1 378 ? 19.172 -15.172 -7.898 1 95.19 378 TYR A CA 1
ATOM 2906 C C . TYR A 1 378 ? 17.875 -14.953 -7.137 1 95.19 378 TYR A C 1
ATOM 2908 O O . TYR A 1 378 ? 17.547 -15.711 -6.215 1 95.19 378 TYR A O 1
ATOM 2916 N N . VAL A 1 379 ? 17.141 -13.883 -7.469 1 93.44 379 VAL A N 1
ATOM 2917 C CA . VAL A 1 379 ? 15.828 -13.609 -6.898 1 93.44 379 VAL A CA 1
ATOM 2918 C C . VAL A 1 379 ? 14.75 -13.82 -7.957 1 93.44 379 VAL A C 1
ATOM 2920 O O . VAL A 1 379 ? 14.711 -13.109 -8.961 1 93.44 379 VAL A O 1
ATOM 2923 N N . PRO A 1 380 ? 13.875 -14.758 -7.75 1 88.69 380 PRO A N 1
ATOM 2924 C CA . PRO A 1 380 ? 12.82 -15.008 -8.742 1 88.69 380 PRO A CA 1
ATOM 2925 C C . PRO A 1 380 ? 11.945 -13.789 -8.992 1 88.69 380 PRO A C 1
ATOM 2927 O O . PRO A 1 380 ? 11.82 -12.914 -8.125 1 88.69 380 PRO A O 1
ATOM 2930 N N . PHE A 1 381 ? 11.297 -13.758 -10.156 1 88.38 381 PHE A N 1
ATOM 2931 C CA . PHE A 1 381 ? 10.555 -12.586 -10.625 1 88.38 381 PHE A CA 1
ATOM 2932 C C . PHE A 1 381 ? 9.461 -12.203 -9.633 1 88.38 381 PHE A C 1
ATOM 2934 O O . PHE A 1 381 ? 9.312 -11.031 -9.289 1 88.38 381 PHE A O 1
ATOM 2941 N N . PRO A 1 382 ? 8.648 -13.141 -9.102 1 84.25 382 PRO A N 1
ATOM 2942 C CA . PRO A 1 382 ? 7.57 -12.734 -8.188 1 84.25 382 PRO A CA 1
ATOM 2943 C C . PRO A 1 382 ? 8.086 -11.984 -6.961 1 84.25 382 PRO A C 1
ATOM 2945 O O . PRO A 1 382 ? 7.477 -11 -6.531 1 84.25 382 PRO A O 1
ATOM 2948 N N . LEU A 1 383 ? 9.188 -12.445 -6.434 1 89.06 383 LEU A N 1
ATOM 2949 C CA . LEU A 1 383 ? 9.758 -11.781 -5.266 1 89.06 383 LEU A CA 1
ATOM 2950 C C . LEU A 1 383 ? 10.305 -10.406 -5.637 1 89.06 383 LEU A C 1
ATOM 2952 O O . LEU A 1 383 ? 10.156 -9.453 -4.875 1 89.06 383 LEU A O 1
ATOM 2956 N N . ARG A 1 384 ? 10.969 -10.266 -6.77 1 92.44 384 ARG A N 1
ATOM 2957 C CA . ARG A 1 384 ? 11.461 -8.977 -7.23 1 92.44 384 ARG A CA 1
ATOM 2958 C C . ARG A 1 384 ? 10.312 -7.98 -7.391 1 92.44 384 ARG A C 1
ATOM 2960 O O . ARG A 1 384 ? 10.43 -6.816 -7.004 1 92.44 384 ARG A O 1
ATOM 2967 N N . TYR A 1 385 ? 9.289 -8.492 -7.977 1 87.38 385 TYR A N 1
ATOM 2968 C CA . TYR A 1 385 ? 8.125 -7.641 -8.188 1 87.38 385 TYR A CA 1
ATOM 2969 C C . TYR A 1 385 ? 7.52 -7.203 -6.859 1 87.38 385 TYR A C 1
ATOM 2971 O O . TYR A 1 385 ? 7.07 -6.062 -6.723 1 87.38 385 TYR A O 1
ATOM 2979 N N . ALA A 1 386 ? 7.395 -8.141 -5.934 1 88.25 386 ALA A N 1
ATOM 2980 C CA . ALA A 1 386 ? 6.918 -7.809 -4.594 1 88.25 386 ALA A CA 1
ATOM 2981 C C . ALA A 1 386 ? 7.781 -6.727 -3.953 1 88.25 386 ALA A C 1
ATOM 2983 O O . ALA A 1 386 ? 7.266 -5.797 -3.328 1 88.25 386 ALA A O 1
ATOM 2984 N N . CYS A 1 387 ? 9.039 -6.836 -4.105 1 93.56 387 CYS A N 1
ATOM 2985 C CA . CYS A 1 387 ? 9.969 -5.852 -3.564 1 93.56 387 CYS A CA 1
ATOM 2986 C C . CYS A 1 387 ? 9.781 -4.496 -4.238 1 93.56 387 CYS A C 1
ATOM 2988 O O . CYS A 1 387 ? 9.859 -3.457 -3.584 1 93.56 387 CYS A O 1
ATOM 2990 N N . GLU A 1 388 ? 9.617 -4.551 -5.531 1 92.38 388 GLU A N 1
ATOM 2991 C CA . GLU A 1 388 ? 9.352 -3.316 -6.266 1 92.38 388 GLU A CA 1
ATOM 2992 C C . GLU A 1 388 ? 8.117 -2.604 -5.719 1 92.38 388 GLU A C 1
ATOM 2994 O O . GLU A 1 388 ? 8.125 -1.383 -5.555 1 92.38 388 GLU A O 1
ATOM 2999 N N . PHE A 1 389 ? 7.121 -3.355 -5.488 1 88.69 389 PHE A N 1
ATOM 3000 C CA . PHE A 1 389 ? 5.883 -2.799 -4.949 1 88.69 389 PHE A CA 1
ATOM 3001 C C . PHE A 1 389 ? 6.113 -2.207 -3.564 1 88.69 389 PHE A C 1
ATOM 3003 O O . PHE A 1 389 ? 5.609 -1.125 -3.256 1 88.69 389 PHE A O 1
ATOM 3010 N N . LEU A 1 390 ? 6.754 -2.932 -2.752 1 92.69 390 LEU A N 1
ATOM 3011 C CA . LEU A 1 390 ? 7.105 -2.43 -1.428 1 92.69 390 LEU A CA 1
ATOM 3012 C C . LEU A 1 390 ? 7.855 -1.105 -1.531 1 92.69 390 LEU A C 1
ATOM 3014 O O . LEU A 1 390 ? 7.562 -0.163 -0.792 1 92.69 390 LEU A O 1
ATOM 3018 N N . ALA A 1 391 ? 8.797 -1.014 -2.424 1 94.81 391 ALA A N 1
ATOM 3019 C CA . ALA A 1 391 ? 9.57 0.208 -2.629 1 94.81 391 ALA A CA 1
ATOM 3020 C C . ALA A 1 391 ? 8.672 1.358 -3.074 1 94.81 391 ALA A C 1
ATOM 3022 O O . ALA A 1 391 ? 8.883 2.508 -2.68 1 94.81 391 ALA A O 1
ATOM 3023 N N . GLN A 1 392 ? 7.738 1.094 -3.883 1 90.12 392 GLN A N 1
ATOM 3024 C CA . GLN A 1 392 ? 6.793 2.109 -4.332 1 90.12 392 GLN A CA 1
ATOM 3025 C C . GLN A 1 392 ? 5.984 2.664 -3.164 1 90.12 392 GLN A C 1
ATOM 3027 O O . GLN A 1 392 ? 5.781 3.875 -3.061 1 90.12 392 GLN A O 1
ATOM 3032 N N . VAL A 1 393 ? 5.492 1.729 -2.396 1 89.25 393 VAL A N 1
ATOM 3033 C CA . VAL A 1 393 ? 4.738 2.152 -1.222 1 89.25 393 VAL A CA 1
ATOM 3034 C C . VAL A 1 393 ? 5.637 2.979 -0.302 1 89.25 393 VAL A C 1
ATOM 3036 O O . VAL A 1 393 ? 5.207 4.004 0.236 1 89.25 393 VAL A O 1
ATOM 3039 N N . PHE A 1 394 ? 6.773 2.561 -0.082 1 93.75 394 PHE A N 1
ATOM 3040 C CA . PHE A 1 394 ? 7.758 3.312 0.689 1 93.75 394 PHE A CA 1
ATOM 3041 C C . PHE A 1 394 ? 7.902 4.73 0.147 1 93.75 394 PHE A C 1
ATOM 3043 O O . PHE A 1 394 ? 7.91 5.695 0.914 1 93.75 394 PHE A O 1
ATOM 3050 N N . ALA A 1 395 ? 8.008 4.848 -1.145 1 93 395 ALA A N 1
ATOM 3051 C CA . ALA A 1 395 ? 8.156 6.156 -1.776 1 93 395 ALA A CA 1
ATOM 3052 C C . ALA A 1 395 ? 6.977 7.062 -1.438 1 93 395 ALA A C 1
ATOM 3054 O O . ALA A 1 395 ? 7.156 8.258 -1.189 1 93 395 ALA A O 1
ATOM 3055 N N . VAL A 1 396 ? 5.859 6.543 -1.438 1 86.75 396 VAL A N 1
ATOM 3056 C CA . VAL A 1 396 ? 4.66 7.301 -1.09 1 86.75 396 VAL A CA 1
ATOM 3057 C C . VAL A 1 396 ? 4.77 7.812 0.344 1 86.75 396 VAL A C 1
ATOM 3059 O O . VAL A 1 396 ? 4.418 8.961 0.629 1 86.75 396 VAL A O 1
ATOM 3062 N N . HIS A 1 397 ? 5.23 6.969 1.209 1 90.25 397 HIS A N 1
ATOM 3063 C CA . HIS A 1 397 ? 5.363 7.352 2.609 1 90.25 397 HIS A CA 1
ATOM 3064 C C . HIS A 1 397 ? 6.488 8.367 2.797 1 90.25 397 HIS A C 1
ATOM 3066 O O . HIS A 1 397 ? 6.418 9.219 3.686 1 90.25 397 HIS A O 1
ATOM 3072 N N . VAL A 1 398 ? 7.477 8.25 2.004 1 93.25 398 VAL A N 1
ATOM 3073 C CA . VAL A 1 398 ? 8.508 9.289 2.008 1 93.25 398 VAL A CA 1
ATOM 3074 C C . VAL A 1 398 ? 7.887 10.633 1.649 1 93.25 398 VAL A C 1
ATOM 3076 O O . VAL A 1 398 ? 8.133 11.641 2.324 1 93.25 398 VAL A O 1
ATOM 3079 N N . ASN A 1 399 ? 7.102 10.648 0.636 1 89.12 399 ASN A N 1
ATOM 3080 C CA . ASN A 1 399 ? 6.391 11.867 0.258 1 89.12 399 ASN A CA 1
ATOM 3081 C C . ASN A 1 399 ? 5.539 12.398 1.408 1 89.12 399 ASN A C 1
ATOM 3083 O O . ASN A 1 399 ? 5.473 13.609 1.626 1 89.12 399 ASN A O 1
ATOM 3087 N N . ARG A 1 400 ? 4.938 11.531 2.027 1 84.88 400 ARG A N 1
ATOM 3088 C CA . ARG A 1 400 ? 4.086 11.914 3.152 1 84.88 400 ARG A CA 1
ATOM 3089 C C . ARG A 1 400 ? 4.91 12.547 4.27 1 84.88 400 ARG A C 1
ATOM 3091 O O . ARG A 1 400 ? 4.473 13.523 4.887 1 84.88 400 ARG A O 1
ATOM 3098 N N . GLU A 1 401 ? 5.969 11.961 4.484 1 89.5 401 GLU A N 1
ATOM 3099 C CA . GLU A 1 401 ? 6.848 12.523 5.504 1 89.5 401 GLU A CA 1
ATOM 3100 C C . GLU A 1 401 ? 7.234 13.961 5.16 1 89.5 401 GLU A C 1
ATOM 3102 O O . GLU A 1 401 ? 7.289 14.82 6.039 1 89.5 401 GLU A O 1
ATOM 3107 N N . PHE A 1 402 ? 7.477 14.242 3.934 1 88.62 402 PHE A N 1
ATOM 3108 C CA . PHE A 1 402 ? 7.801 15.594 3.498 1 88.62 402 PHE A CA 1
ATOM 3109 C C . PHE A 1 402 ? 6.621 16.531 3.721 1 88.62 402 PHE A C 1
ATOM 3111 O O . PHE A 1 402 ? 6.801 17.672 4.176 1 88.62 402 PHE A O 1
ATOM 3118 N N . GLU A 1 403 ? 5.539 16.094 3.381 1 84.19 403 GLU A N 1
ATOM 3119 C CA . GLU A 1 403 ? 4.336 16.891 3.547 1 84.19 403 GLU A CA 1
ATOM 3120 C C . GLU A 1 403 ? 4.074 17.203 5.02 1 84.19 403 GLU A C 1
ATOM 3122 O O . GLU A 1 403 ? 3.695 18.312 5.371 1 84.19 403 GLU A O 1
ATOM 3127 N N . LEU A 1 404 ? 4.223 16.203 5.82 1 84.19 404 LEU A N 1
ATOM 3128 C CA . LEU A 1 404 ? 4.02 16.391 7.254 1 84.19 404 LEU A CA 1
ATOM 3129 C C . LEU A 1 404 ? 5.02 17.391 7.828 1 84.19 404 LEU A C 1
ATOM 3131 O O . LEU A 1 404 ? 4.656 18.234 8.648 1 84.19 404 LEU A O 1
ATOM 3135 N N . GLU A 1 405 ? 6.164 17.25 7.398 1 86.06 405 GLU A N 1
ATOM 3136 C CA . GLU A 1 405 ? 7.191 18.188 7.848 1 86.06 405 GLU A CA 1
ATOM 3137 C C . GLU A 1 405 ? 6.848 19.609 7.445 1 86.06 405 GLU A C 1
ATOM 3139 O O . GLU A 1 405 ? 7.039 20.547 8.227 1 86.06 405 GLU A O 1
ATOM 3144 N N . LYS A 1 406 ? 6.434 19.766 6.289 1 85.44 406 LYS A N 1
ATOM 3145 C CA . LYS A 1 406 ? 6.027 21.078 5.801 1 85.44 406 LYS A CA 1
ATOM 3146 C C . LYS A 1 406 ? 4.863 21.641 6.613 1 85.44 406 LYS A C 1
ATOM 3148 O O . LYS A 1 406 ? 4.859 22.812 6.984 1 85.44 406 LYS A O 1
ATOM 3153 N N . GLN A 1 407 ? 3.977 20.812 6.867 1 82.75 407 GLN A N 1
ATOM 3154 C CA . GLN A 1 407 ? 2.811 21.219 7.645 1 82.75 407 GLN A CA 1
ATOM 3155 C C . GLN A 1 407 ? 3.203 21.594 9.07 1 82.75 407 GLN A C 1
ATOM 3157 O O . GLN A 1 407 ? 2.693 22.578 9.625 1 82.75 407 GLN A O 1
ATOM 3162 N N . LEU A 1 408 ? 4.008 20.797 9.602 1 83.88 408 LEU A N 1
ATOM 3163 C CA . LEU A 1 408 ? 4.473 21.062 10.953 1 83.88 408 LEU A CA 1
ATOM 3164 C C . LEU A 1 408 ? 5.219 22.391 11.016 1 83.88 408 LEU A C 1
ATOM 3166 O O . LEU A 1 408 ? 5.062 23.156 11.969 1 83.88 408 LEU A O 1
ATOM 3170 N N . ARG A 1 409 ? 5.965 22.641 10.047 1 84.44 409 ARG A N 1
ATOM 3171 C CA . ARG A 1 409 ? 6.68 23.922 9.977 1 84.44 409 ARG A CA 1
ATOM 3172 C C . ARG A 1 409 ? 5.703 25.094 9.875 1 84.44 409 ARG A C 1
ATOM 3174 O O . ARG A 1 409 ? 5.859 26.094 10.562 1 84.44 409 ARG A O 1
ATOM 3181 N N . GLU A 1 410 ? 4.824 24.938 9.047 1 84.56 410 GLU A N 1
ATOM 3182 C CA . GLU A 1 410 ? 3.811 25.969 8.883 1 84.56 410 GLU A CA 1
ATOM 3183 C C . GLU A 1 410 ? 3.035 26.203 10.172 1 84.56 410 GLU A C 1
ATOM 3185 O O . GLU A 1 410 ? 2.785 27.344 10.562 1 84.56 410 GLU A O 1
ATOM 3190 N N . LYS A 1 411 ? 2.678 25.188 10.805 1 83.81 411 LYS A N 1
ATOM 3191 C CA . LYS A 1 411 ? 1.965 25.281 12.07 1 83.81 411 LYS A CA 1
ATOM 3192 C C . LYS A 1 411 ? 2.811 25.969 13.133 1 83.81 411 LYS A C 1
ATOM 3194 O O . LYS A 1 411 ? 2.301 26.797 13.906 1 83.81 411 LYS A O 1
ATOM 3199 N N . ASN A 1 412 ? 3.969 25.609 13.109 1 83.94 412 ASN A N 1
ATOM 3200 C CA . ASN A 1 412 ? 4.875 26.234 14.07 1 83.94 412 ASN A CA 1
ATOM 3201 C C . ASN A 1 412 ? 5.004 27.734 13.82 1 83.94 412 ASN A C 1
ATOM 3203 O O . ASN A 1 412 ? 5.066 28.531 14.766 1 83.94 412 ASN A O 1
ATOM 3207 N N . ILE A 1 413 ? 5.047 28.078 12.633 1 84.25 413 ILE A N 1
ATOM 3208 C CA . ILE A 1 413 ? 5.133 29.484 12.266 1 84.25 413 ILE A CA 1
ATOM 3209 C C . ILE A 1 413 ? 3.879 30.219 12.734 1 84.25 413 ILE A C 1
ATOM 3211 O O . ILE A 1 413 ? 3.969 31.297 13.344 1 84.25 413 ILE A O 1
ATOM 3215 N N . LEU A 1 414 ? 2.783 29.656 12.5 1 84.31 414 LEU A N 1
ATOM 3216 C CA . LEU A 1 414 ? 1.521 30.266 12.891 1 84.31 414 LEU A CA 1
ATOM 3217 C C . LEU A 1 414 ? 1.409 30.344 14.414 1 84.31 414 LEU A C 1
ATOM 3219 O O . LEU A 1 414 ? 0.958 31.359 14.945 1 84.31 414 LEU A O 1
ATOM 3223 N N . LYS A 1 415 ? 1.83 29.344 15.07 1 83.69 415 LYS A N 1
ATOM 3224 C CA . LYS A 1 415 ? 1.818 29.344 16.531 1 83.69 415 LYS A CA 1
ATOM 3225 C C . LYS A 1 415 ? 2.725 30.438 17.094 1 83.69 415 LYS A C 1
ATOM 3227 O O . LYS A 1 415 ? 2.365 31.109 18.062 1 83.69 415 LYS A O 1
ATOM 3232 N N . MET A 1 416 ? 3.852 30.516 16.484 1 81.94 416 MET A N 1
ATOM 3233 C CA . MET A 1 416 ? 4.793 31.547 16.891 1 81.94 416 MET A CA 1
ATOM 3234 C C . MET A 1 416 ? 4.203 32.938 16.688 1 81.94 416 MET A C 1
ATOM 3236 O O . MET A 1 416 ? 4.371 33.812 17.531 1 81.94 416 MET A O 1
ATOM 3240 N N . GLN A 1 417 ? 3.596 33.094 15.609 1 80.69 417 GLN A N 1
ATOM 3241 C CA . GLN A 1 417 ? 2.957 34.375 15.32 1 80.69 417 GLN A CA 1
ATOM 3242 C C . GLN A 1 417 ? 1.89 34.719 16.359 1 80.69 417 GLN A C 1
ATOM 3244 O O . GLN A 1 417 ? 1.793 35.844 16.812 1 80.69 417 GLN A O 1
ATOM 3249 N N . THR A 1 418 ? 1.188 33.75 16.688 1 79.06 418 THR A N 1
ATOM 3250 C CA . THR A 1 418 ? 0.142 33.906 17.688 1 79.06 418 THR A CA 1
ATOM 3251 C C . THR A 1 418 ? 0.747 34.25 19.047 1 79.06 418 THR A C 1
ATOM 3253 O O . THR A 1 418 ? 0.265 35.156 19.75 1 79.06 418 THR A O 1
ATOM 3256 N N . MET A 1 419 ? 1.757 33.625 19.344 1 79.62 419 MET A N 1
ATOM 3257 C CA . MET A 1 419 ? 2.42 33.844 20.625 1 79.62 419 MET A CA 1
ATOM 3258 C C . MET A 1 419 ? 3.037 35.25 20.688 1 79.62 419 MET A C 1
ATOM 3260 O O . MET A 1 419 ? 2.941 35.938 21.703 1 79.62 419 MET A O 1
ATOM 3264 N N . LEU A 1 420 ? 3.584 35.656 19.578 1 78.62 420 LEU A N 1
ATOM 3265 C CA . LEU A 1 420 ? 4.191 36.969 19.516 1 78.62 420 LEU A CA 1
ATOM 3266 C C . LEU A 1 420 ? 3.135 38.062 19.609 1 78.62 420 LEU A C 1
ATOM 3268 O O . LEU A 1 420 ? 3.338 39.062 20.297 1 78.62 420 LEU A O 1
ATOM 3272 N N . SER A 1 421 ? 2.131 37.906 18.969 1 76.44 421 SER A N 1
ATOM 3273 C CA . SER A 1 421 ? 1.032 38.844 19.031 1 76.44 421 SER A CA 1
ATOM 3274 C C . SER A 1 421 ? 0.485 38.969 20.453 1 76.44 421 SER A C 1
ATOM 3276 O O . SER A 1 421 ? 0.212 40.062 20.922 1 76.44 421 SER A O 1
ATOM 3278 N N . ASP A 1 422 ? 0.333 37.812 21.062 1 75.38 422 ASP A N 1
ATOM 3279 C CA . ASP A 1 422 ? -0.153 37.812 22.438 1 75.38 422 ASP A CA 1
ATOM 3280 C C . ASP A 1 422 ? 0.798 38.562 23.359 1 75.38 422 ASP A C 1
ATOM 3282 O O . ASP A 1 422 ? 0.358 39.344 24.219 1 75.38 422 ASP A O 1
ATOM 3286 N N . MET A 1 423 ? 2.037 38.438 23.141 1 74.25 423 MET A N 1
ATOM 3287 C CA . MET A 1 423 ? 3.061 39.094 23.938 1 74.25 423 MET A CA 1
ATOM 3288 C C . MET A 1 423 ? 3.021 40.625 23.719 1 74.25 423 MET A C 1
ATOM 3290 O O . MET A 1 423 ? 3.092 41.375 24.672 1 74.25 423 MET A O 1
ATOM 3294 N N . LEU A 1 424 ? 2.828 40.969 22.5 1 74.56 424 LEU A N 1
ATOM 3295 C CA . LEU A 1 424 ? 2.836 42.375 22.141 1 74.56 424 LEU A CA 1
ATOM 3296 C C . LEU A 1 424 ? 1.565 43.062 22.625 1 74.56 424 LEU A C 1
ATOM 3298 O O . LEU A 1 424 ? 1.592 44.25 22.969 1 74.56 424 LEU A O 1
ATOM 3302 N N . PHE A 1 425 ? 0.58 42.312 22.672 1 72 425 PHE A N 1
ATOM 3303 C CA . PHE A 1 425 ? -0.697 42.875 23.078 1 72 425 PHE A CA 1
ATOM 3304 C C . PHE A 1 425 ? -0.743 43.031 24.594 1 72 425 PHE A C 1
ATOM 3306 O O . PHE A 1 425 ? -1.342 44 25.109 1 72 425 PHE A O 1
ATOM 3313 N N . ARG A 1 426 ? -0.147 42.188 25.234 1 70.12 426 ARG A N 1
ATOM 3314 C CA . ARG A 1 426 ? -0.173 42.219 26.703 1 70.12 426 ARG A CA 1
ATOM 3315 C C . ARG A 1 426 ? 0.689 43.375 27.219 1 70.12 426 ARG A C 1
ATOM 3317 O O . ARG A 1 426 ? 0.29 44.094 28.141 1 70.12 426 ARG A O 1
ATOM 3324 N N . GLU A 1 427 ? 1.878 43.562 26.766 1 64.19 427 GLU A N 1
ATOM 3325 C CA . GLU A 1 427 ? 2.811 44.5 27.406 1 64.19 427 GLU A CA 1
ATOM 3326 C C . GLU A 1 427 ? 3.016 45.75 26.547 1 64.19 427 GLU A C 1
ATOM 3328 O O . GLU A 1 427 ? 3.543 46.75 27.031 1 64.19 427 GLU A O 1
ATOM 3333 N N . ALA A 1 428 ? 2.244 45.969 25.484 1 62.5 428 ALA A N 1
ATOM 3334 C CA . ALA A 1 428 ? 2.264 47.094 24.578 1 62.5 428 ALA A CA 1
ATOM 3335 C C . ALA A 1 428 ? 3.693 47.531 24.266 1 62.5 428 ALA A C 1
ATOM 3337 O O . ALA A 1 428 ? 3.951 48.719 24.062 1 62.5 428 ALA A O 1
ATOM 3338 N N . SER A 1 429 ? 4.703 46.781 24.688 1 71.69 429 SER A N 1
ATOM 3339 C CA . SER A 1 429 ? 6.078 47.156 24.391 1 71.69 429 SER A CA 1
ATOM 3340 C C . SER A 1 429 ? 6.793 46.062 23.594 1 71.69 429 SER A C 1
ATOM 3342 O O . SER A 1 429 ? 6.676 44.875 23.922 1 71.69 429 SER A O 1
ATOM 3344 N N . PRO A 1 430 ? 7.484 46.469 22.469 1 77.81 430 PRO A N 1
ATOM 3345 C CA . PRO A 1 430 ? 8.273 45.5 21.703 1 77.81 430 PRO A CA 1
ATOM 3346 C C . PRO A 1 430 ? 9.391 44.844 22.516 1 77.81 430 PRO A C 1
ATOM 3348 O O . PRO A 1 430 ? 9.93 43.812 22.141 1 77.81 430 PRO A O 1
ATOM 3351 N N . LEU A 1 431 ? 9.617 45.469 23.641 1 80.5 431 LEU A N 1
ATOM 3352 C CA . LEU A 1 431 ? 10.672 44.969 24.516 1 80.5 431 LEU A CA 1
ATOM 3353 C C . LEU A 1 431 ? 10.297 43.594 25.062 1 80.5 431 LEU A C 1
ATOM 3355 O O . LEU A 1 431 ? 11.18 42.812 25.453 1 80.5 431 LEU A O 1
ATOM 3359 N N . THR A 1 432 ? 9.094 43.375 25 1 79.81 432 THR A N 1
ATOM 3360 C CA . THR A 1 432 ? 8.609 42.094 25.547 1 79.81 432 THR A CA 1
ATOM 3361 C C . THR A 1 432 ? 9.117 40.906 24.719 1 79.81 432 THR A C 1
ATOM 3363 O O . THR A 1 432 ? 9.25 39.812 25.219 1 79.81 432 THR A O 1
ATOM 3366 N N . ILE A 1 433 ? 9.43 41.125 23.516 1 82.75 433 ILE A N 1
ATOM 3367 C CA . ILE A 1 433 ? 9.883 40.062 22.594 1 82.75 433 ILE A CA 1
ATOM 3368 C C . ILE A 1 433 ? 11.266 39.594 23.031 1 82.75 433 ILE A C 1
ATOM 3370 O O . ILE A 1 433 ? 11.602 38.406 22.812 1 82.75 433 ILE A O 1
ATOM 3374 N N . VAL A 1 434 ? 12.008 40.469 23.625 1 83.62 434 VAL A N 1
ATOM 3375 C CA . VAL A 1 434 ? 13.375 40.125 24.016 1 83.62 434 VAL A CA 1
ATOM 3376 C C . VAL A 1 434 ? 13.445 39.875 25.516 1 83.62 434 VAL A C 1
ATOM 3378 O O . VAL A 1 434 ? 14.344 39.188 26 1 83.62 434 VAL A O 1
ATOM 3381 N N . SER A 1 435 ? 12.617 40.594 26.203 1 77.94 435 SER A N 1
ATOM 3382 C CA . SER A 1 435 ? 12.75 40.562 27.656 1 77.94 435 SER A CA 1
ATOM 3383 C C . SER A 1 435 ? 11.68 39.656 28.281 1 77.94 435 SER A C 1
ATOM 3385 O O . SER A 1 435 ? 11.734 39.375 29.484 1 77.94 435 SER A O 1
ATOM 3387 N N . GLY A 1 436 ? 10.797 39.281 27.484 1 75.38 436 GLY A N 1
ATOM 3388 C CA . GLY A 1 436 ? 9.688 38.5 28.031 1 75.38 436 GLY A CA 1
ATOM 3389 C C . GLY A 1 436 ? 10.016 37.031 28.172 1 75.38 436 GLY A C 1
ATOM 3390 O O . GLY A 1 436 ? 11.141 36.594 27.906 1 75.38 436 GLY A O 1
ATOM 3391 N N . ASN A 1 437 ? 9.031 36.188 28.906 1 77.75 437 ASN A N 1
ATOM 3392 C CA . ASN A 1 437 ? 9.062 34.75 29 1 77.75 437 ASN A CA 1
ATOM 3393 C C . ASN A 1 437 ? 7.758 34.125 28.484 1 77.75 437 ASN A C 1
ATOM 3395 O O . ASN A 1 437 ? 6.734 34.188 29.172 1 77.75 437 ASN A O 1
ATOM 3399 N N . PRO A 1 438 ? 7.879 33.594 27.297 1 78.69 438 PRO A N 1
ATOM 3400 C CA . PRO A 1 438 ? 9.031 33.312 26.438 1 78.69 438 PRO A CA 1
ATOM 3401 C C . PRO A 1 438 ? 9.492 34.531 25.641 1 78.69 438 PRO A C 1
ATOM 3403 O O . PRO A 1 438 ? 8.781 35.531 25.578 1 78.69 438 PRO A O 1
ATOM 3406 N N . ASN A 1 439 ? 10.719 34.469 25.266 1 85 439 ASN A N 1
ATOM 3407 C CA . ASN A 1 439 ? 11.242 35.5 24.375 1 85 439 ASN A CA 1
ATOM 3408 C C . ASN A 1 439 ? 11.422 35 22.953 1 85 439 ASN A C 1
ATOM 3410 O O . ASN A 1 439 ? 11.008 33.875 22.641 1 85 439 ASN A O 1
ATOM 3414 N N . ILE A 1 440 ? 11.984 35.719 22.047 1 83.06 440 ILE A N 1
ATOM 3415 C CA . ILE A 1 440 ? 12.031 35.438 20.609 1 83.06 440 ILE A CA 1
ATOM 3416 C C . ILE A 1 440 ? 12.859 34.188 20.359 1 83.06 440 ILE A C 1
ATOM 3418 O O . ILE A 1 440 ? 12.609 33.438 19.391 1 83.06 440 ILE A O 1
ATOM 3422 N N . MET A 1 441 ? 13.805 33.938 21.188 1 86.31 441 MET A N 1
ATOM 3423 C CA . MET A 1 441 ? 14.695 32.781 20.969 1 86.31 441 MET A CA 1
ATOM 3424 C C . MET A 1 441 ? 13.977 31.484 21.281 1 86.31 441 MET A C 1
ATOM 3426 O O . MET A 1 441 ? 14.398 30.422 20.828 1 86.31 441 MET A O 1
ATOM 3430 N N . ASP A 1 442 ? 12.992 31.625 22.062 1 81.31 442 ASP A N 1
ATOM 3431 C CA . ASP A 1 442 ? 12.188 30.453 22.359 1 81.31 442 ASP A CA 1
ATOM 3432 C C . ASP A 1 442 ? 11.211 30.141 21.234 1 81.31 442 ASP A C 1
ATOM 3434 O O . ASP A 1 442 ? 10.734 29.016 21.094 1 81.31 442 ASP A O 1
ATOM 3438 N N . LEU A 1 443 ? 11.023 31.172 20.453 1 79.69 443 LEU A N 1
ATOM 3439 C CA . LEU A 1 443 ? 9.992 31.062 19.422 1 79.69 443 LEU A CA 1
ATOM 3440 C C . LEU A 1 443 ? 10.602 30.703 18.078 1 79.69 443 LEU A C 1
ATOM 3442 O O . LEU A 1 443 ? 9.984 30 17.266 1 79.69 443 LEU A O 1
ATOM 3446 N N . VAL A 1 444 ? 11.773 31.281 17.812 1 80.69 444 VAL A N 1
ATOM 3447 C CA . VAL A 1 444 ? 12.469 31.031 16.562 1 80.69 444 VAL A CA 1
ATOM 3448 C C . VAL A 1 444 ? 13.781 30.297 16.828 1 80.69 444 VAL A C 1
ATOM 3450 O O . VAL A 1 444 ? 14.516 30.656 17.75 1 80.69 444 VAL A O 1
ATOM 3453 N N . LYS A 1 445 ? 13.906 29.312 16.047 1 80.38 445 LYS A N 1
ATOM 3454 C CA . LYS A 1 445 ? 15.164 28.578 16.203 1 80.38 445 LYS A CA 1
ATOM 3455 C C . LYS A 1 445 ? 16.359 29.438 15.773 1 80.38 445 LYS A C 1
ATOM 3457 O O . LYS A 1 445 ? 16.625 29.578 14.57 1 80.38 445 LYS A O 1
ATOM 3462 N N . CYS A 1 446 ? 17.094 30.016 16.734 1 85.75 446 CYS A N 1
ATOM 3463 C CA . CYS A 1 446 ? 18.266 30.859 16.453 1 85.75 446 CYS A CA 1
ATOM 3464 C C . CYS A 1 446 ? 19.266 30.812 17.594 1 85.75 446 CYS A C 1
ATOM 3466 O O . CYS A 1 446 ? 18.906 30.484 18.734 1 85.75 446 CYS A O 1
ATOM 3468 N N . ASP A 1 447 ? 20.5 31.078 17.25 1 91.25 447 ASP A N 1
ATOM 3469 C CA . ASP A 1 447 ? 21.578 31.078 18.25 1 91.25 447 ASP A CA 1
ATOM 3470 C C . ASP A 1 447 ? 21.672 32.438 18.953 1 91.25 447 ASP A C 1
ATOM 3472 O O . ASP A 1 447 ? 22.281 32.562 20.016 1 91.25 447 ASP A O 1
ATOM 3476 N N . GLY A 1 448 ? 21.172 33.469 18.438 1 90.62 448 GLY A N 1
ATOM 3477 C CA . GLY A 1 448 ? 21.172 34.812 18.969 1 90.62 448 GLY A CA 1
ATOM 3478 C C . GLY A 1 448 ? 20.141 35.719 18.328 1 90.62 448 GLY A C 1
ATOM 3479 O O . GLY A 1 448 ? 19.609 35.406 17.25 1 90.62 448 GLY A O 1
ATOM 3480 N N . ALA A 1 449 ? 19.797 36.719 19 1 92.19 449 ALA A N 1
ATOM 3481 C CA . ALA A 1 449 ? 18.844 37.688 18.484 1 92.19 449 ALA A CA 1
ATOM 3482 C C . ALA A 1 449 ? 19.141 39.094 19.031 1 92.19 449 ALA A C 1
ATOM 3484 O O . ALA A 1 449 ? 19.844 39.219 20.047 1 92.19 449 ALA A O 1
ATOM 3485 N N . ALA A 1 450 ? 18.734 40.156 18.297 1 91.94 450 ALA A N 1
ATOM 3486 C CA . ALA A 1 450 ? 18.906 41.531 18.766 1 91.94 450 ALA A CA 1
ATOM 3487 C C . ALA A 1 450 ? 17.719 42.406 18.375 1 91.94 450 ALA A C 1
ATOM 3489 O O . ALA A 1 450 ? 17.109 42.188 17.312 1 91.94 450 ALA A O 1
ATOM 3490 N N . LEU A 1 451 ? 17.375 43.281 19.234 1 91.06 451 LEU A N 1
ATOM 3491 C CA . LEU A 1 451 ? 16.344 44.281 18.969 1 91.06 451 LEU A CA 1
ATOM 3492 C C . LEU A 1 451 ? 16.938 45.688 18.984 1 91.06 451 LEU A C 1
ATOM 3494 O O . LEU A 1 451 ? 17.625 46.062 19.938 1 91.06 451 LEU A O 1
ATOM 3498 N N . LEU A 1 452 ? 16.812 46.375 17.938 1 91.06 452 LEU A N 1
ATOM 3499 C CA . LEU A 1 452 ? 17.109 47.812 17.891 1 91.06 452 LEU A CA 1
ATOM 3500 C C . LEU A 1 452 ? 15.82 48.625 17.891 1 91.06 452 LEU A C 1
ATOM 3502 O O . LEU A 1 452 ? 15.047 48.594 16.938 1 91.06 452 LEU A O 1
ATOM 3506 N N . TYR A 1 453 ? 15.672 49.25 18.953 1 88.31 453 TYR A N 1
ATOM 3507 C CA . TYR A 1 453 ? 14.469 50.062 19.125 1 88.31 453 TYR A CA 1
ATOM 3508 C C . TYR A 1 453 ? 14.773 51.375 19.828 1 88.31 453 TYR A C 1
ATOM 3510 O O . TYR A 1 453 ? 15.367 51.375 20.906 1 88.31 453 TYR A O 1
ATOM 3518 N N . GLY A 1 454 ? 14.336 52.406 19.281 1 87.25 454 GLY A N 1
ATOM 3519 C CA . GLY A 1 454 ? 14.57 53.719 19.875 1 87.25 454 GLY A CA 1
ATOM 3520 C C . GLY A 1 454 ? 16.047 54.062 20.047 1 87.25 454 GLY A C 1
ATOM 3521 O O . GLY A 1 454 ? 16.438 54.625 21.047 1 87.25 454 GLY A O 1
ATOM 3522 N N . GLY A 1 455 ? 16.766 53.531 19.172 1 87.38 455 GLY A N 1
ATOM 3523 C CA . GLY A 1 455 ? 18.203 53.812 19.219 1 87.38 455 GLY A CA 1
ATOM 3524 C C . GLY A 1 455 ? 18.938 52.906 20.203 1 87.38 455 GLY A C 1
ATOM 3525 O O . GLY A 1 455 ? 20.172 52.969 20.281 1 87.38 455 GLY A O 1
ATOM 3526 N N . LYS A 1 456 ? 18.203 52.156 20.922 1 91.25 456 LYS A N 1
ATOM 3527 C CA . LYS A 1 456 ? 18.812 51.25 21.906 1 91.25 456 LYS A CA 1
ATOM 3528 C C . LYS A 1 456 ? 18.859 49.812 21.375 1 91.25 456 LYS A C 1
ATOM 3530 O O . LYS A 1 456 ? 17.953 49.375 20.641 1 91.25 456 LYS A O 1
ATOM 3535 N N . VAL A 1 457 ? 20 49.125 21.781 1 93.81 457 VAL A N 1
ATOM 3536 C CA . VAL A 1 457 ? 20.188 47.75 21.328 1 93.81 457 VAL A CA 1
ATOM 3537 C C . VAL A 1 457 ? 20.047 46.781 22.5 1 93.81 457 VAL A C 1
ATOM 3539 O O . VAL A 1 457 ? 20.641 47 23.562 1 93.81 457 VAL A O 1
ATOM 3542 N N . TRP A 1 458 ? 19.172 45.812 22.359 1 92.38 458 TRP A N 1
ATOM 3543 C CA . TRP A 1 458 ? 19.062 44.688 23.281 1 92.38 458 TRP A CA 1
ATOM 3544 C C . TRP A 1 458 ? 19.562 43.406 22.625 1 92.38 458 TRP A C 1
ATOM 3546 O O . TRP A 1 458 ? 19.062 43 21.562 1 92.38 458 TRP A O 1
ATOM 3556 N N . ARG A 1 459 ? 20.5 42.812 23.172 1 92.75 459 ARG A N 1
ATOM 3557 C CA . ARG A 1 459 ? 21.094 41.594 22.609 1 92.75 459 ARG A CA 1
ATOM 3558 C C . ARG A 1 459 ? 20.719 40.375 23.453 1 92.75 459 ARG A C 1
ATOM 3560 O O . ARG A 1 459 ? 20.656 40.469 24.672 1 92.75 459 ARG A O 1
ATOM 3567 N N . LEU A 1 460 ? 20.469 39.344 22.75 1 91.44 460 LEU A N 1
ATOM 3568 C CA . LEU A 1 460 ? 20.219 38.062 23.391 1 91.44 460 LEU A CA 1
ATOM 3569 C C . LEU A 1 460 ? 21.25 37.031 22.938 1 91.44 460 LEU A C 1
ATOM 3571 O O . LEU A 1 460 ? 21.438 36.812 21.734 1 91.44 460 LEU A O 1
ATOM 3575 N N . ARG A 1 461 ? 21.953 36.406 23.875 1 92 461 ARG A N 1
ATOM 3576 C CA . ARG A 1 461 ? 22.891 35.312 23.672 1 92 461 ARG A CA 1
ATOM 3577 C C . ARG A 1 461 ? 23.922 35.688 22.609 1 92 461 ARG A C 1
ATOM 3579 O O . ARG A 1 461 ? 24.609 36.688 22.719 1 92 461 ARG A O 1
ATOM 3586 N N . ASN A 1 462 ? 24.031 34.812 21.453 1 92.44 462 ASN A N 1
ATOM 3587 C CA . ASN A 1 462 ? 25.109 34.969 20.469 1 92.44 462 ASN A CA 1
ATOM 3588 C C . ASN A 1 462 ? 24.703 35.969 19.359 1 92.44 462 ASN A C 1
ATOM 3590 O O . ASN A 1 462 ? 24.375 35.531 18.25 1 92.44 462 ASN A O 1
ATOM 3594 N N . ALA A 1 463 ? 24.719 37.219 19.719 1 92.62 463 ALA A N 1
ATOM 3595 C CA . ALA A 1 463 ? 24.406 38.281 18.75 1 92.62 463 ALA A CA 1
ATOM 3596 C C . ALA A 1 463 ? 25.625 39.156 18.469 1 92.62 463 ALA A C 1
ATOM 3598 O O . ALA A 1 463 ? 26.516 39.25 19.312 1 92.62 463 ALA A O 1
ATOM 3599 N N . PRO A 1 464 ? 25.719 39.781 17.312 1 91.75 464 PRO A N 1
ATOM 3600 C CA . PRO A 1 464 ? 26.812 40.719 17.016 1 91.75 464 PRO A CA 1
ATOM 3601 C C . PRO A 1 464 ? 26.906 41.844 18.031 1 91.75 464 PRO A C 1
ATOM 3603 O O . PRO A 1 464 ? 26.016 42 18.875 1 91.75 464 PRO A O 1
ATOM 3606 N N . THR A 1 465 ? 28.031 42.562 17.969 1 92.94 465 THR A N 1
ATOM 3607 C CA . THR A 1 465 ? 28.25 43.688 18.875 1 92.94 465 THR A CA 1
ATOM 3608 C C . THR A 1 465 ? 27.281 44.844 18.562 1 92.94 465 THR A C 1
ATOM 3610 O O . THR A 1 465 ? 26.703 44.875 17.484 1 92.94 465 THR A O 1
ATOM 3613 N N . GLU A 1 466 ? 27.141 45.719 19.531 1 93.38 466 GLU A N 1
ATOM 3614 C CA . GLU A 1 466 ? 26.219 46.844 19.359 1 93.38 466 GLU A CA 1
ATOM 3615 C C . GLU A 1 466 ? 26.594 47.656 18.125 1 93.38 466 GLU A C 1
ATOM 3617 O O . GLU A 1 466 ? 25.719 48.094 17.375 1 93.38 466 GLU A O 1
ATOM 3622 N N . SER A 1 467 ? 27.922 47.875 17.984 1 93.44 467 SER A N 1
ATOM 3623 C CA . SER A 1 467 ? 28.375 48.625 16.828 1 93.44 467 SER A CA 1
ATOM 3624 C C . SER A 1 467 ? 28.016 47.938 15.523 1 93.44 467 SER A C 1
ATOM 3626 O O . SER A 1 467 ? 27.594 48.562 14.555 1 93.44 467 SER A O 1
ATOM 3628 N N . GLN A 1 468 ? 28.156 46.656 15.578 1 92.75 468 GLN A N 1
ATOM 3629 C CA . GLN A 1 468 ? 27.859 45.844 14.391 1 92.75 468 GLN A CA 1
ATOM 3630 C C . GLN A 1 468 ? 26.375 45.875 14.078 1 92.75 468 GLN A C 1
ATOM 3632 O O . GLN A 1 468 ? 25.984 45.906 12.906 1 92.75 468 GLN A O 1
ATOM 3637 N N . ILE A 1 469 ? 25.578 45.812 15.023 1 93.62 469 ILE A N 1
ATOM 3638 C CA . ILE A 1 469 ? 24.141 45.812 14.844 1 93.62 469 ILE A CA 1
ATOM 3639 C C . ILE A 1 469 ? 23.688 47.125 14.234 1 93.62 469 ILE A C 1
ATOM 3641 O O . ILE A 1 469 ? 22.828 47.156 13.352 1 93.62 469 ILE A O 1
ATOM 3645 N N . HIS A 1 470 ? 24.266 48.156 14.656 1 93.06 470 HIS A N 1
ATOM 3646 C CA . HIS A 1 470 ? 23.969 49.469 14.078 1 93.06 470 HIS A CA 1
ATOM 3647 C C . HIS A 1 470 ? 24.391 49.531 12.609 1 93.06 470 HIS A C 1
ATOM 3649 O O . HIS A 1 470 ? 23.672 50.094 11.773 1 93.06 470 HIS A O 1
ATOM 3655 N N . ASP A 1 471 ? 25.531 48.969 12.367 1 89.56 471 ASP A N 1
ATOM 3656 C CA . ASP A 1 471 ? 26.016 48.906 10.984 1 89.56 471 ASP A CA 1
ATOM 3657 C C . ASP A 1 471 ? 25.047 48.125 10.094 1 89.56 471 ASP A C 1
ATOM 3659 O O . ASP A 1 471 ? 24.766 48.562 8.969 1 89.56 471 ASP A O 1
ATOM 3663 N N . ILE A 1 472 ? 24.625 47 10.578 1 89.19 472 ILE A N 1
ATOM 3664 C CA . ILE A 1 472 ? 23.719 46.156 9.82 1 89.19 472 ILE A CA 1
ATOM 3665 C C . ILE A 1 472 ? 22.391 46.875 9.594 1 89.19 472 ILE A C 1
ATOM 3667 O O . ILE A 1 472 ? 21.828 46.812 8.508 1 89.19 472 ILE A O 1
ATOM 3671 N N . ALA A 1 473 ? 21.891 47.5 10.633 1 87.81 473 ALA A N 1
ATOM 3672 C CA . ALA A 1 473 ? 20.625 48.219 10.547 1 87.81 473 ALA A CA 1
ATOM 3673 C C . ALA A 1 473 ? 20.719 49.344 9.508 1 87.81 473 ALA A C 1
ATOM 3675 O O . ALA A 1 473 ? 19.766 49.562 8.75 1 87.81 473 ALA A O 1
ATOM 3676 N N . PHE A 1 474 ? 21.828 50 9.578 1 86.25 474 PHE A N 1
ATOM 3677 C CA . PHE A 1 474 ? 22.047 51.062 8.609 1 86.25 474 PHE A CA 1
ATOM 3678 C C . PHE A 1 474 ? 22.078 50.531 7.191 1 86.25 474 PHE A C 1
ATOM 3680 O O . PHE A 1 474 ? 21.5 51.094 6.277 1 86.25 474 PHE A O 1
ATOM 3687 N N . TRP A 1 475 ? 22.797 49.469 7.078 1 85.5 475 TRP A N 1
ATOM 3688 C CA . TRP A 1 475 ? 22.891 48.812 5.781 1 85.5 475 TRP A CA 1
ATOM 3689 C C . TRP A 1 475 ? 21.516 48.375 5.285 1 85.5 475 TRP A C 1
ATOM 3691 O O . TRP A 1 475 ? 21.172 48.594 4.117 1 85.5 475 TRP A O 1
ATOM 3701 N N . LEU A 1 476 ? 20.75 47.719 6.078 1 83.62 476 LEU A N 1
ATOM 3702 C CA . LEU A 1 476 ? 19.422 47.25 5.723 1 83.62 476 LEU A CA 1
ATOM 3703 C C . LEU A 1 476 ? 18.531 48.406 5.305 1 83.62 476 LEU A C 1
ATOM 3705 O O . LEU A 1 476 ? 17.719 48.281 4.379 1 83.62 476 LEU A O 1
ATOM 3709 N N . SER A 1 477 ? 18.594 49.438 6.027 1 81.88 477 SER A N 1
ATOM 3710 C CA . SER A 1 477 ? 17.766 50.594 5.754 1 81.88 477 SER A CA 1
ATOM 3711 C C . SER A 1 477 ? 18.156 51.25 4.434 1 81.88 477 SER A C 1
ATOM 3713 O O . SER A 1 477 ? 17.312 51.844 3.75 1 81.88 477 SER A O 1
ATOM 3715 N N . ASP A 1 478 ? 19.406 51.094 4.195 1 80.12 478 ASP A N 1
ATOM 3716 C CA . ASP A 1 478 ? 19.922 51.75 2.998 1 80.12 478 ASP A CA 1
ATOM 3717 C C . ASP A 1 478 ? 19.688 50.875 1.759 1 80.12 478 ASP A C 1
ATOM 3719 O O . ASP A 1 478 ? 19.328 51.375 0.699 1 80.12 478 ASP A O 1
ATOM 3723 N N . VAL A 1 479 ? 19.953 49.594 1.951 1 74.62 479 VAL A N 1
ATOM 3724 C CA . VAL A 1 479 ? 20 48.719 0.786 1 74.62 479 VAL A CA 1
ATOM 3725 C C . VAL A 1 479 ? 18.672 47.969 0.65 1 74.62 479 VAL A C 1
ATOM 3727 O O . VAL A 1 479 ? 18.234 47.688 -0.463 1 74.62 479 VAL A O 1
ATOM 3730 N N . HIS A 1 480 ? 18.109 47.5 1.752 1 67.75 480 HIS A N 1
ATOM 3731 C CA . HIS A 1 480 ? 16.906 46.656 1.737 1 67.75 480 HIS A CA 1
ATOM 3732 C C . HIS A 1 480 ? 15.75 47.344 2.439 1 67.75 480 HIS A C 1
ATOM 3734 O O . HIS A 1 480 ? 15.578 47.188 3.652 1 67.75 480 HIS A O 1
ATOM 3740 N N . ARG A 1 481 ? 15.109 48.125 1.831 1 63.88 481 ARG A N 1
ATOM 3741 C CA . ARG A 1 481 ? 14.047 48.938 2.418 1 63.88 481 ARG A CA 1
ATOM 3742 C C . ARG A 1 481 ? 12.781 48.125 2.635 1 63.88 481 ARG A C 1
ATOM 3744 O O . ARG A 1 481 ? 11.742 48.656 3.014 1 63.88 481 ARG A O 1
ATOM 3751 N N . ASP A 1 482 ? 13.016 46.812 2.369 1 60.25 482 ASP A N 1
ATOM 3752 C CA . ASP A 1 482 ? 11.758 46.062 2.406 1 60.25 482 ASP A CA 1
ATOM 3753 C C . ASP A 1 482 ? 11.336 45.781 3.844 1 60.25 482 ASP A C 1
ATOM 3755 O O . ASP A 1 482 ? 12.188 45.562 4.711 1 60.25 482 ASP A O 1
ATOM 3759 N N . SER A 1 483 ? 10.07 46.031 4.191 1 61.5 483 SER A N 1
ATOM 3760 C CA . SER A 1 483 ? 9.445 45.812 5.496 1 61.5 483 SER A CA 1
ATOM 3761 C C . SER A 1 483 ? 9.422 44.344 5.871 1 61.5 483 SER A C 1
ATOM 3763 O O . SER A 1 483 ? 9.242 44 7.039 1 61.5 483 SER A O 1
ATOM 3765 N N . THR A 1 484 ? 9.578 43.438 5.02 1 61.56 484 THR A N 1
ATOM 3766 C CA . THR A 1 484 ? 9.312 42.031 5.328 1 61.56 484 THR A CA 1
ATOM 3767 C C . THR A 1 484 ? 10.594 41.312 5.75 1 61.56 484 THR A C 1
ATOM 3769 O O . THR A 1 484 ? 10.547 40.188 6.242 1 61.56 484 THR A O 1
ATOM 3772 N N . GLY A 1 485 ? 11.609 41.781 5.82 1 69.31 485 GLY A N 1
ATOM 3773 C CA . GLY A 1 485 ? 12.836 41.188 6.34 1 69.31 485 GLY A CA 1
ATOM 3774 C C . GLY A 1 485 ? 13.695 40.562 5.266 1 69.31 485 GLY A C 1
ATOM 3775 O O . GLY A 1 485 ? 13.25 40.406 4.125 1 69.31 485 GLY A O 1
ATOM 3776 N N . LEU A 1 486 ? 14.969 40.5 5.363 1 75 486 LEU A N 1
ATOM 3777 C CA . LEU A 1 486 ? 15.977 39.875 4.512 1 75 486 LEU A CA 1
ATOM 3778 C C . LEU A 1 486 ? 16.484 38.594 5.137 1 75 486 LEU A C 1
ATOM 3780 O O . LEU A 1 486 ? 16.734 38.531 6.344 1 75 486 LEU A O 1
ATOM 3784 N N . SER A 1 487 ? 16.406 37.438 4.352 1 78.62 487 SER A N 1
ATOM 3785 C CA . SER A 1 487 ? 17.016 36.188 4.75 1 78.62 487 SER A CA 1
ATOM 3786 C C . SER A 1 487 ? 18.188 35.844 3.826 1 78.62 487 SER A C 1
ATOM 3788 O O . SER A 1 487 ? 18.031 35.844 2.602 1 78.62 487 SER A O 1
ATOM 3790 N N . THR A 1 488 ? 19.375 35.688 4.359 1 76.94 488 THR A N 1
ATOM 3791 C CA . THR A 1 488 ? 20.531 35.375 3.541 1 76.94 488 THR A CA 1
ATOM 3792 C C . THR A 1 488 ? 21.5 34.469 4.297 1 76.94 488 THR A C 1
ATOM 3794 O O . THR A 1 488 ? 21.531 34.5 5.531 1 76.94 488 THR A O 1
ATOM 3797 N N . ASP A 1 489 ? 22.094 33.594 3.516 1 74.81 489 ASP A N 1
ATOM 3798 C CA . ASP A 1 489 ? 23.125 32.75 4.102 1 74.81 489 ASP A CA 1
ATOM 3799 C C . ASP A 1 489 ? 24.484 33.469 4.129 1 74.81 489 ASP A C 1
ATOM 3801 O O . ASP A 1 489 ? 25.438 32.969 4.727 1 74.81 489 ASP A O 1
ATOM 3805 N N . SER A 1 490 ? 24.516 34.625 3.422 1 76.25 490 SER A N 1
ATOM 3806 C CA . SER A 1 490 ? 25.75 35.406 3.359 1 76.25 490 SER A CA 1
ATOM 3807 C C . SER A 1 490 ? 25.453 36.906 3.311 1 76.25 490 SER A C 1
ATOM 3809 O O . SER A 1 490 ? 24.906 37.406 2.326 1 76.25 490 SER A O 1
ATOM 3811 N N . LEU A 1 491 ? 25.953 37.625 4.375 1 76.12 491 LEU A N 1
ATOM 3812 C CA . LEU A 1 491 ? 25.734 39.062 4.418 1 76.12 491 LEU A CA 1
ATOM 3813 C C . LEU A 1 491 ? 26.594 39.781 3.379 1 76.12 491 LEU A C 1
ATOM 3815 O O . LEU A 1 491 ? 26.172 40.781 2.789 1 76.12 491 LEU A O 1
ATOM 3819 N N . HIS A 1 492 ? 27.688 39.062 3.264 1 71.38 492 HIS A N 1
ATOM 3820 C CA . HIS A 1 492 ? 28.609 39.656 2.289 1 71.38 492 HIS A CA 1
ATOM 3821 C C . HIS A 1 492 ? 28.016 39.594 0.882 1 71.38 492 HIS A C 1
ATOM 3823 O O . HIS A 1 492 ? 28.078 40.594 0.147 1 71.38 492 HIS A O 1
ATOM 3829 N N . ASP A 1 493 ? 27.359 38.438 0.623 1 69.88 493 ASP A N 1
ATOM 3830 C CA . ASP A 1 493 ? 26.844 38.25 -0.724 1 69.88 493 ASP A CA 1
ATOM 3831 C C . ASP A 1 493 ? 25.562 39.031 -0.939 1 69.88 493 ASP A C 1
ATOM 3833 O O . ASP A 1 493 ? 25.219 39.375 -2.074 1 69.88 493 ASP A O 1
ATOM 3837 N N . ALA A 1 494 ? 25.016 39.344 0.12 1 69.12 494 ALA A N 1
ATOM 3838 C CA . ALA A 1 494 ? 23.75 40.062 0.019 1 69.12 494 ALA A CA 1
ATOM 3839 C C . ALA A 1 494 ? 23.969 41.562 -0.157 1 69.12 494 ALA A C 1
ATOM 3841 O O . ALA A 1 494 ? 23.047 42.281 -0.546 1 69.12 494 ALA A O 1
ATOM 3842 N N . GLY A 1 495 ? 25.234 42.188 0.003 1 66.38 495 GLY A N 1
ATOM 3843 C CA . GLY A 1 495 ? 25.562 43.562 -0.245 1 66.38 495 GLY A CA 1
ATOM 3844 C C . GLY A 1 495 ? 26.422 44.188 0.848 1 66.38 495 GLY A C 1
ATOM 3845 O O . GLY A 1 495 ? 26.844 45.344 0.735 1 66.38 495 GLY A O 1
ATOM 3846 N N . MET B 1 1 ? -8.07 26.891 50.344 1 24.34 1 MET B N 1
ATOM 3847 C CA . MET B 1 1 ? -7.59 25.547 50.031 1 24.34 1 MET B CA 1
ATOM 3848 C C . MET B 1 1 ? -8.492 24.875 49 1 24.34 1 MET B C 1
ATOM 3850 O O . MET B 1 1 ? -9.289 24 49.375 1 24.34 1 MET B O 1
ATOM 3854 N N . SER B 1 2 ? -9.023 25.547 47.969 1 24.97 2 SER B N 1
ATOM 3855 C CA . SER B 1 2 ? -10.102 25.234 47.031 1 24.97 2 SER B CA 1
ATOM 3856 C C . SER B 1 2 ? -9.727 24.062 46.125 1 24.97 2 SER B C 1
ATOM 3858 O O . SER B 1 2 ? -8.688 24.094 45.469 1 24.97 2 SER B O 1
ATOM 3860 N N . SER B 1 3 ? -10.109 22.812 46.5 1 27.52 3 SER B N 1
ATOM 3861 C CA . SER B 1 3 ? -9.914 21.484 45.938 1 27.52 3 SER B CA 1
ATOM 3862 C C . SER B 1 3 ? -10.344 21.453 44.469 1 27.52 3 SER B C 1
ATOM 3864 O O . SER B 1 3 ? -11.453 21.875 44.125 1 27.52 3 SER B O 1
ATOM 3866 N N . SER B 1 4 ? -9.383 21.656 43.562 1 29.66 4 SER B N 1
ATOM 3867 C CA . SER B 1 4 ? -9.477 21.656 42.125 1 29.66 4 SER B CA 1
ATOM 3868 C C . SER B 1 4 ? -10.102 20.359 41.625 1 29.66 4 SER B C 1
ATOM 3870 O O . SER B 1 4 ? -9.594 19.266 41.875 1 29.66 4 SER B O 1
ATOM 3872 N N . ARG B 1 5 ? -11.477 20.328 41.625 1 32.38 5 ARG B N 1
ATOM 3873 C CA . ARG B 1 5 ? -12.266 19.203 41.156 1 32.38 5 ARG B CA 1
ATOM 3874 C C . ARG B 1 5 ? -11.789 18.719 39.781 1 32.38 5 ARG B C 1
ATOM 3876 O O . ARG B 1 5 ? -11.648 19.531 38.844 1 32.38 5 ARG B O 1
ATOM 3883 N N . PRO B 1 6 ? -11.18 17.5 39.75 1 31.36 6 PRO B N 1
ATOM 3884 C CA . PRO B 1 6 ? -10.57 16.906 38.562 1 31.36 6 PRO B CA 1
ATOM 3885 C C . PRO B 1 6 ? -11.555 16.781 37.406 1 31.36 6 PRO B C 1
ATOM 3887 O O . PRO B 1 6 ? -12.742 16.5 37.625 1 31.36 6 PRO B O 1
ATOM 3890 N N . ALA B 1 7 ? -11.367 17.5 36.312 1 31.69 7 ALA B N 1
ATOM 3891 C CA . ALA B 1 7 ? -12 17.594 35 1 31.69 7 ALA B CA 1
ATOM 3892 C C . ALA B 1 7 ? -12.047 16.234 34.312 1 31.69 7 ALA B C 1
ATOM 3894 O O . ALA B 1 7 ? -12.102 16.156 33.094 1 31.69 7 ALA B O 1
ATOM 3895 N N . SER B 1 8 ? -11.977 15.07 35.125 1 31.7 8 SER B N 1
ATOM 3896 C CA . SER B 1 8 ? -11.852 13.758 34.5 1 31.7 8 SER B CA 1
ATOM 3897 C C . SER B 1 8 ? -13.156 13.359 33.812 1 31.7 8 SER B C 1
ATOM 3899 O O . SER B 1 8 ? -13.273 12.25 33.281 1 31.7 8 SER B O 1
ATOM 3901 N N . SER B 1 9 ? -14.266 14.047 34.031 1 31.33 9 SER B N 1
ATOM 3902 C CA . SER B 1 9 ? -15.547 13.398 33.781 1 31.33 9 SER B CA 1
ATOM 3903 C C . SER B 1 9 ? -15.82 13.242 32.281 1 31.33 9 SER B C 1
ATOM 3905 O O . SER B 1 9 ? -16.703 12.477 31.891 1 31.33 9 SER B O 1
ATOM 3907 N N . SER B 1 10 ? -15.148 14.047 31.5 1 33.69 10 SER B N 1
ATOM 3908 C CA . SER B 1 10 ? -15.766 14.039 30.172 1 33.69 10 SER B CA 1
ATOM 3909 C C . SER B 1 10 ? -15.344 12.82 29.359 1 33.69 10 SER B C 1
ATOM 3911 O O . SER B 1 10 ? -16.031 12.422 28.422 1 33.69 10 SER B O 1
ATOM 3913 N N . SER B 1 11 ? -14.133 12.32 29.609 1 37.19 11 SER B N 1
ATOM 3914 C CA . SER B 1 11 ? -13.641 11.219 28.797 1 37.19 11 SER B CA 1
ATOM 3915 C C . SER B 1 11 ? -14.453 9.945 29.016 1 37.19 11 SER B C 1
ATOM 3917 O O . SER B 1 11 ? -14.578 9.117 28.109 1 37.19 11 SER B O 1
ATOM 3919 N N . SER B 1 12 ? -14.852 9.703 30.234 1 38.03 12 SER B N 1
ATOM 3920 C CA . SER B 1 12 ? -15.633 8.539 30.641 1 38.03 12 SER B CA 1
ATOM 3921 C C . SER B 1 12 ? -17.016 8.562 30.016 1 38.03 12 SER B C 1
ATOM 3923 O O . SER B 1 12 ? -17.641 7.508 29.828 1 38.03 12 SER B O 1
ATOM 3925 N N . ARG B 1 13 ? -17.469 9.719 29.703 1 37.94 13 ARG B N 1
ATOM 3926 C CA . ARG B 1 13 ? -18.844 9.805 29.25 1 37.94 13 ARG B CA 1
ATOM 3927 C C . ARG B 1 13 ? -18.969 9.422 27.781 1 37.94 13 ARG B C 1
ATOM 3929 O O . ARG B 1 13 ? -19.922 8.758 27.375 1 37.94 13 ARG B O 1
ATOM 3936 N N . ASN B 1 14 ? -17.891 9.688 26.984 1 42.38 14 ASN B N 1
ATOM 3937 C CA . ASN B 1 14 ? -18.031 9.383 25.562 1 42.38 14 ASN B CA 1
ATOM 3938 C C . ASN B 1 14 ? -17.781 7.898 25.281 1 42.38 14 ASN B C 1
ATOM 3940 O O . ASN B 1 14 ? -18.453 7.312 24.422 1 42.38 14 ASN B O 1
ATOM 3944 N N . ARG B 1 15 ? -16.844 7.305 26.031 1 45.38 15 ARG B N 1
ATOM 3945 C CA . ARG B 1 15 ? -16.672 5.859 25.969 1 45.38 15 ARG B CA 1
ATOM 3946 C C . ARG B 1 15 ? -17.906 5.137 26.484 1 45.38 15 ARG B C 1
ATOM 3948 O O . ARG B 1 15 ? -18.297 4.105 25.938 1 45.38 15 ARG B O 1
ATOM 3955 N N . GLN B 1 16 ? -18.312 5.52 27.578 1 47.09 16 GLN B N 1
ATOM 3956 C CA . GLN B 1 16 ? -19.531 4.969 28.156 1 47.09 16 GLN B CA 1
ATOM 3957 C C . GLN B 1 16 ? -20.688 5.07 27.172 1 47.09 16 GLN B C 1
ATOM 3959 O O . GLN B 1 16 ? -21.531 4.164 27.094 1 47.09 16 GLN B O 1
ATOM 3964 N N . SER B 1 17 ? -20.344 6.066 26.203 1 61.47 17 SER B N 1
ATOM 3965 C CA . SER B 1 17 ? -21.422 6.289 25.234 1 61.47 17 SER B CA 1
ATOM 3966 C C . SER B 1 17 ? -21.312 5.316 24.062 1 61.47 17 SER B C 1
ATOM 3968 O O . SER B 1 17 ? -22.328 4.758 23.625 1 61.47 17 SER B O 1
ATOM 3970 N N . SER B 1 18 ? -20.047 4.922 23.719 1 63.47 18 SER B N 1
ATOM 3971 C CA . SER B 1 18 ? -19.922 4 22.594 1 63.47 18 SER B CA 1
ATOM 3972 C C . SER B 1 18 ? -20.281 2.576 23.016 1 63.47 18 SER B C 1
ATOM 3974 O O . SER B 1 18 ? -21 1.876 22.297 1 63.47 18 SER B O 1
ATOM 3976 N N . GLN B 1 19 ? -19.75 2.164 24.156 1 62.72 19 GLN B N 1
ATOM 3977 C CA . GLN B 1 19 ? -20.078 0.832 24.656 1 62.72 19 GLN B CA 1
ATOM 3978 C C . GLN B 1 19 ? -21.562 0.688 24.938 1 62.72 19 GLN B C 1
ATOM 3980 O O . GLN B 1 19 ? -22.156 -0.359 24.656 1 62.72 19 GLN B O 1
ATOM 3985 N N . ALA B 1 20 ? -22.031 1.77 25.516 1 62.72 20 ALA B N 1
ATOM 3986 C CA . ALA B 1 20 ? -23.469 1.766 25.797 1 62.72 20 ALA B CA 1
ATOM 3987 C C . ALA B 1 20 ? -24.281 1.661 24.5 1 62.72 20 ALA B C 1
ATOM 3989 O O . ALA B 1 20 ? -25.281 0.953 24.453 1 62.72 20 ALA B O 1
ATOM 3990 N N . ARG B 1 21 ? -23.797 2.262 23.516 1 68.75 21 ARG B N 1
ATOM 3991 C CA . ARG B 1 21 ? -24.469 2.201 22.234 1 68.75 21 ARG B CA 1
ATOM 3992 C C . ARG B 1 21 ? -24.375 0.805 21.625 1 68.75 21 ARG B C 1
ATOM 3994 O O . ARG B 1 21 ? -25.359 0.285 21.078 1 68.75 21 ARG B O 1
ATOM 4001 N N . VAL B 1 22 ? -23.25 0.21 21.75 1 70 22 VAL B N 1
ATOM 4002 C CA . VAL B 1 22 ? -23.031 -1.129 21.219 1 70 22 VAL B CA 1
ATOM 4003 C C . VAL B 1 22 ? -23.922 -2.131 21.938 1 70 22 VAL B C 1
ATOM 4005 O O . VAL B 1 22 ? -24.547 -2.986 21.312 1 70 22 VAL B O 1
ATOM 4008 N N . LEU B 1 23 ? -23.953 -2.01 23.219 1 67 23 LEU B N 1
ATOM 4009 C CA . LEU B 1 23 ? -24.781 -2.914 24.016 1 67 23 LEU B CA 1
ATOM 4010 C C . LEU B 1 23 ? -26.266 -2.727 23.688 1 67 23 LEU B C 1
ATOM 4012 O O . LEU B 1 23 ? -27 -3.703 23.578 1 67 23 LEU B O 1
ATOM 4016 N N . ALA B 1 24 ? -26.609 -1.447 23.578 1 68.44 24 ALA B N 1
ATOM 4017 C CA . ALA B 1 24 ? -27.984 -1.148 23.219 1 68.44 24 ALA B CA 1
ATOM 4018 C C . ALA B 1 24 ? -28.344 -1.735 21.859 1 68.44 24 ALA B C 1
ATOM 4020 O O . ALA B 1 24 ? -29.406 -2.34 21.703 1 68.44 24 ALA B O 1
ATOM 4021 N N . GLN B 1 25 ? -27.547 -1.626 20.984 1 70.19 25 GLN B N 1
ATOM 4022 C CA . GLN B 1 25 ? -27.781 -2.15 19.641 1 70.19 25 GLN B CA 1
ATOM 4023 C C . GLN B 1 25 ? -27.781 -3.676 19.641 1 70.19 25 GLN B C 1
ATOM 4025 O O . GLN B 1 25 ? -28.562 -4.301 18.922 1 70.19 25 GLN B O 1
ATOM 4030 N N . THR B 1 26 ? -26.891 -4.238 20.359 1 68.06 26 THR B N 1
ATOM 4031 C CA . THR B 1 26 ? -26.828 -5.695 20.438 1 68.06 26 THR B CA 1
ATOM 4032 C C . THR B 1 26 ? -28.156 -6.266 20.938 1 68.06 26 THR B C 1
ATOM 4034 O O . THR B 1 26 ? -28.625 -7.293 20.453 1 68.06 26 THR B O 1
ATOM 4037 N N . THR B 1 27 ? -28.609 -5.617 21.953 1 63.91 27 THR B N 1
ATOM 4038 C CA . THR B 1 27 ? -29.891 -6.031 22.516 1 63.91 27 THR B CA 1
ATOM 4039 C C . THR B 1 27 ? -30.984 -5.934 21.453 1 63.91 27 THR B C 1
ATOM 4041 O O . THR B 1 27 ? -31.797 -6.855 21.297 1 63.91 27 THR B O 1
ATOM 4044 N N . LEU B 1 28 ? -30.984 -4.836 20.781 1 67.5 28 LEU B N 1
ATOM 4045 C CA . LEU B 1 28 ? -31.953 -4.641 19.703 1 67.5 28 LEU B CA 1
ATOM 4046 C C . LEU B 1 28 ? -31.781 -5.688 18.609 1 67.5 28 LEU B C 1
ATOM 4048 O O . LEU B 1 28 ? -32.75 -6.219 18.094 1 67.5 28 LEU B O 1
ATOM 4052 N N . ASP B 1 29 ? -30.688 -5.961 18.25 1 69.38 29 ASP B N 1
ATOM 4053 C CA . ASP B 1 29 ? -30.375 -6.98 17.25 1 69.38 29 ASP B CA 1
ATOM 4054 C C . ASP B 1 29 ? -30.953 -8.336 17.641 1 69.38 29 ASP B C 1
ATOM 4056 O O . ASP B 1 29 ? -31.547 -9.031 16.812 1 69.38 29 ASP B O 1
ATOM 4060 N N . ALA B 1 30 ? -30.688 -8.664 18.891 1 68.69 30 ALA B N 1
ATOM 4061 C CA . ALA B 1 30 ? -31.172 -9.945 19.406 1 68.69 30 ALA B CA 1
ATOM 4062 C C . ALA B 1 30 ? -32.688 -10.023 19.344 1 68.69 30 ALA B C 1
ATOM 4064 O O . ALA B 1 30 ? -33.25 -11.062 19 1 68.69 30 ALA B O 1
ATOM 4065 N N . GLU B 1 31 ? -33.281 -8.945 19.688 1 67.5 31 GLU B N 1
ATOM 4066 C CA . GLU B 1 31 ? -34.75 -8.898 19.641 1 67.5 31 GLU B CA 1
ATOM 4067 C C . GLU B 1 31 ? -35.281 -9.055 18.219 1 67.5 31 GLU B C 1
ATOM 4069 O O . GLU B 1 31 ? -36.25 -9.773 17.984 1 67.5 31 GLU B O 1
ATOM 4074 N N . LEU B 1 32 ? -34.625 -8.375 17.375 1 65 32 LEU B N 1
ATOM 4075 C CA . LEU B 1 32 ? -35.031 -8.445 15.969 1 65 32 LEU B CA 1
ATOM 4076 C C . LEU B 1 32 ? -34.844 -9.859 15.422 1 65 32 LEU B C 1
ATOM 4078 O O . LEU B 1 32 ? -35.688 -10.352 14.68 1 65 32 LEU B O 1
ATOM 4082 N N . ASN B 1 33 ? -33.812 -10.453 15.719 1 65.56 33 ASN B N 1
ATOM 4083 C CA . ASN B 1 33 ? -33.562 -11.82 15.281 1 65.56 33 ASN B CA 1
ATOM 4084 C C . ASN B 1 33 ? -34.594 -12.789 15.82 1 65.56 33 ASN B C 1
ATOM 4086 O O . ASN B 1 33 ? -35.062 -13.688 15.102 1 65.56 33 ASN B O 1
ATOM 4090 N N . ALA B 1 34 ? -34.875 -12.641 17.109 1 65.56 34 ALA B N 1
ATOM 4091 C CA . ALA B 1 34 ? -35.875 -13.492 17.734 1 65.56 34 ALA B CA 1
ATOM 4092 C C . ALA B 1 34 ? -37.219 -13.352 17.016 1 65.56 34 ALA B C 1
ATOM 4094 O O . ALA B 1 34 ? -37.938 -14.344 16.781 1 65.56 34 ALA B O 1
ATOM 4095 N N . GLU B 1 35 ? -37.531 -12.141 16.719 1 65.06 35 GLU B N 1
ATOM 4096 C CA . GLU B 1 35 ? -38.812 -11.898 16.016 1 65.06 35 GLU B CA 1
ATOM 4097 C C . GLU B 1 35 ? -38.781 -12.523 14.625 1 65.06 35 GLU B C 1
ATOM 4099 O O . GLU B 1 35 ? -39.781 -13.055 14.164 1 65.06 35 GLU B O 1
ATOM 4104 N N . TYR B 1 36 ? -37.719 -12.398 14.047 1 64.19 36 TYR B N 1
ATOM 4105 C CA . TYR B 1 36 ? -37.594 -13 12.727 1 64.19 36 TYR B CA 1
ATOM 4106 C C . TYR B 1 36 ? -37.75 -14.516 12.805 1 64.19 36 TYR B C 1
ATOM 4108 O O . TYR B 1 36 ? -38.406 -15.117 11.961 1 64.19 36 TYR B O 1
ATOM 4116 N N . GLU B 1 37 ? -37.031 -15.117 13.719 1 67.69 37 GLU B N 1
ATOM 4117 C CA . GLU B 1 37 ? -37.125 -16.562 13.859 1 67.69 37 GLU B CA 1
ATOM 4118 C C . GLU B 1 37 ? -38.531 -17.016 14.148 1 67.69 37 GLU B C 1
ATOM 4120 O O . GLU B 1 37 ? -38.969 -18.094 13.719 1 67.69 37 GLU B O 1
ATOM 4125 N N . GLU B 1 38 ? -39.188 -16.125 14.875 1 61.97 38 GLU B N 1
ATOM 4126 C CA . GLU B 1 38 ? -40.562 -16.438 15.219 1 61.97 38 GLU B CA 1
ATOM 4127 C C . GLU B 1 38 ? -41.5 -16.188 14.039 1 61.97 38 GLU B C 1
ATOM 4129 O O . GLU B 1 38 ? -42.438 -16.969 13.797 1 61.97 38 GLU B O 1
ATOM 4134 N N . SER B 1 39 ? -41.188 -15.016 13.383 1 59.12 39 SER B N 1
ATOM 4135 C CA . SER B 1 39 ? -42.125 -14.586 12.367 1 59.12 39 SER B CA 1
ATOM 4136 C C . SER B 1 39 ? -41.844 -15.211 11.016 1 59.12 39 SER B C 1
ATOM 4138 O O . SER B 1 39 ? -42.688 -15.266 10.141 1 59.12 39 SER B O 1
ATOM 4140 N N . GLY B 1 40 ? -40.656 -15.875 10.898 1 52.72 40 GLY B N 1
ATOM 4141 C CA . GLY B 1 40 ? -40.281 -16.516 9.641 1 52.72 40 GLY B CA 1
ATOM 4142 C C . GLY B 1 40 ? -40.281 -15.555 8.461 1 52.72 40 GLY B C 1
ATOM 4143 O O . GLY B 1 40 ? -39.688 -14.484 8.516 1 52.72 40 GLY B O 1
ATOM 4144 N N . ASP B 1 41 ? -41.062 -15.852 7.289 1 52.59 41 ASP B N 1
ATOM 4145 C CA . ASP B 1 41 ? -41.156 -15.156 6.008 1 52.59 41 ASP B CA 1
ATOM 4146 C C . ASP B 1 41 ? -41.906 -13.82 6.168 1 52.59 41 ASP B C 1
ATOM 4148 O O . ASP B 1 41 ? -41.906 -13 5.246 1 52.59 41 ASP B O 1
ATOM 4152 N N . SER B 1 42 ? -42.562 -13.547 7.191 1 50 42 SER B N 1
ATOM 4153 C CA . SER B 1 42 ? -43.406 -12.375 7.34 1 50 42 SER B CA 1
ATOM 4154 C C . SER B 1 42 ? -42.719 -11.281 8.148 1 50 42 SER B C 1
ATOM 4156 O O . SER B 1 42 ? -43.375 -10.367 8.656 1 50 42 SER B O 1
ATOM 4158 N N . PHE B 1 43 ? -41.469 -11.406 8.258 1 48.09 43 PHE B N 1
ATOM 4159 C CA . PHE B 1 43 ? -40.75 -10.422 9.07 1 48.09 43 PHE B CA 1
ATOM 4160 C C . PHE B 1 43 ? -40.75 -9.062 8.391 1 48.09 43 PHE B C 1
ATOM 4162 O O . PHE B 1 43 ? -40.406 -8.945 7.211 1 48.09 43 PHE B O 1
ATOM 4169 N N . ASP B 1 44 ? -41.531 -8.008 8.883 1 46.06 44 ASP B N 1
ATOM 4170 C CA . ASP B 1 44 ? -41.562 -6.625 8.414 1 46.06 44 ASP B CA 1
ATOM 4171 C C . ASP B 1 44 ? -40.594 -5.758 9.211 1 46.06 44 ASP B C 1
ATOM 4173 O O . ASP B 1 44 ? -40.844 -5.414 10.367 1 46.06 44 ASP B O 1
ATOM 4177 N N . TYR B 1 45 ? -39.531 -5.5 8.742 1 48.38 45 TYR B N 1
ATOM 4178 C CA . TYR B 1 45 ? -38.469 -4.695 9.344 1 48.38 45 TYR B CA 1
ATOM 4179 C C . TYR B 1 45 ? -39 -3.322 9.75 1 48.38 45 TYR B C 1
ATOM 4181 O O . TYR B 1 45 ? -38.531 -2.748 10.742 1 48.38 45 TYR B O 1
ATOM 4189 N N . SER B 1 46 ? -39.938 -2.777 8.992 1 47.09 46 SER B N 1
ATOM 4190 C CA . SER B 1 46 ? -40.469 -1.443 9.258 1 47.09 46 SER B CA 1
ATOM 4191 C C . SER B 1 46 ? -41.188 -1.388 10.602 1 47.09 46 SER B C 1
ATOM 4193 O O . SER B 1 46 ? -41.156 -0.361 11.281 1 47.09 46 SER B O 1
ATOM 4195 N N . LYS B 1 47 ? -41.812 -2.402 10.875 1 47.59 47 LYS B N 1
ATOM 4196 C CA . LYS B 1 47 ? -42.594 -2.393 12.125 1 47.59 47 LYS B CA 1
ATOM 4197 C C . LYS B 1 47 ? -41.656 -2.336 13.328 1 47.59 47 LYS B C 1
ATOM 4199 O O . LYS B 1 47 ? -41.969 -1.736 14.352 1 47.59 47 LYS B O 1
ATOM 4204 N N . LEU B 1 48 ? -40.562 -2.918 13.133 1 44.03 48 LEU B N 1
ATOM 4205 C CA . LEU B 1 48 ? -39.656 -2.984 14.273 1 44.03 48 LEU B CA 1
ATOM 4206 C C . LEU B 1 48 ? -38.938 -1.653 14.477 1 44.03 48 LEU B C 1
ATOM 4208 O O . LEU B 1 48 ? -38.688 -1.235 15.609 1 44.03 48 LEU B O 1
ATOM 4212 N N . VAL B 1 49 ? -38.688 -1 13.43 1 45.53 49 VAL B N 1
ATOM 4213 C CA . VAL B 1 49 ? -38.094 0.332 13.555 1 45.53 49 VAL B CA 1
ATOM 4214 C C . VAL B 1 49 ? -39.094 1.259 14.273 1 45.53 49 VAL B C 1
ATOM 4216 O O . VAL B 1 49 ? -38.688 2.092 15.086 1 45.53 49 VAL B O 1
ATOM 4219 N N . GLU B 1 50 ? -40.312 1.052 13.969 1 44.47 50 GLU B N 1
ATOM 4220 C CA . GLU B 1 50 ? -41.344 1.882 14.609 1 44.47 50 GLU B CA 1
ATOM 4221 C C . GLU B 1 50 ? -41.469 1.558 16.094 1 44.47 50 GLU B C 1
ATOM 4223 O O . GLU B 1 50 ? -41.688 2.449 16.906 1 44.47 50 GLU B O 1
ATOM 4228 N N . ALA B 1 51 ? -41.344 0.327 16.438 1 42.47 51 ALA B N 1
ATOM 4229 C CA . ALA B 1 51 ? -41.5 -0.07 17.828 1 42.47 51 ALA B CA 1
ATOM 4230 C C . ALA B 1 51 ? -40.344 0.455 18.688 1 42.47 51 ALA B C 1
ATOM 4232 O O . ALA B 1 51 ? -40.531 0.683 19.891 1 42.47 51 ALA B O 1
ATOM 4233 N N . GLN B 1 52 ? -39.156 0.489 18.141 1 41.44 52 GLN B N 1
ATOM 4234 C CA . GLN B 1 52 ? -38 0.958 18.859 1 41.44 52 GLN B CA 1
ATOM 4235 C C . GLN B 1 52 ? -38.094 2.449 19.156 1 41.44 52 GLN B C 1
ATOM 4237 O O . GLN B 1 52 ? -37.344 2.971 20 1 41.44 52 GLN B O 1
ATOM 4242 N N . ARG B 1 53 ? -38.75 3.164 18.359 1 39.72 53 ARG B N 1
ATOM 4243 C CA . ARG B 1 53 ? -39 4.551 18.734 1 39.72 53 ARG B CA 1
ATOM 4244 C C . ARG B 1 53 ? -39.688 4.637 20.094 1 39.72 53 ARG B C 1
ATOM 4246 O O . ARG B 1 53 ? -39.719 5.699 20.719 1 39.72 53 ARG B O 1
ATOM 4253 N N . ASP B 1 54 ? -40.5 3.602 20.297 1 38.28 54 ASP B N 1
ATOM 4254 C CA . ASP B 1 54 ? -41.156 3.678 21.609 1 38.28 54 ASP B CA 1
ATOM 4255 C C . ASP B 1 54 ? -40.188 3.293 22.719 1 38.28 54 ASP B C 1
ATOM 4257 O O . ASP B 1 54 ? -39.156 2.707 22.469 1 38.28 54 ASP B O 1
ATOM 4261 N N . GLY B 1 55 ? -40.531 3.303 24.156 1 38.03 55 GLY B N 1
ATOM 4262 C CA . GLY B 1 55 ? -39.906 3.35 25.453 1 38.03 55 GLY B CA 1
ATOM 4263 C C . GLY B 1 55 ? -39 2.162 25.719 1 38.03 55 GLY B C 1
ATOM 4264 O O . GLY B 1 55 ? -39.031 1.167 24.984 1 38.03 55 GLY B O 1
ATOM 4265 N N . PRO B 1 56 ? -37.906 2.281 26.594 1 39.09 56 PRO B N 1
ATOM 4266 C CA . PRO B 1 56 ? -36.844 1.399 27.047 1 39.09 56 PRO B CA 1
ATOM 4267 C C . PRO B 1 56 ? -37.344 0.012 27.438 1 39.09 56 PRO B C 1
ATOM 4269 O O . PRO B 1 56 ? -38.219 -0.11 28.297 1 39.09 56 PRO B O 1
ATOM 4272 N N . PRO B 1 57 ? -37.5 -1.061 26.578 1 39.19 57 PRO B N 1
ATOM 4273 C CA . PRO B 1 57 ? -38.031 -2.283 27.156 1 39.19 57 PRO B CA 1
ATOM 4274 C C . PRO B 1 57 ? -37.312 -2.713 28.438 1 39.19 57 PRO B C 1
ATOM 4276 O O . PRO B 1 57 ? -36.156 -2.332 28.641 1 39.19 57 PRO B O 1
ATOM 4279 N N . VAL B 1 58 ? -37.938 -3.516 29.344 1 38 58 VAL B N 1
ATOM 4280 C CA . VAL B 1 58 ? -37.625 -4.09 30.641 1 38 58 VAL B CA 1
ATOM 4281 C C . VAL B 1 58 ? -36.375 -4.934 30.547 1 38 58 VAL B C 1
ATOM 4283 O O . VAL B 1 58 ? -36.156 -5.66 29.562 1 38 58 VAL B O 1
ATOM 4286 N N . GLN B 1 59 ? -35.219 -4.848 31.391 1 39.25 59 GLN B N 1
ATOM 4287 C CA . GLN B 1 59 ? -33.812 -5.184 31.625 1 39.25 59 GLN B CA 1
ATOM 4288 C C . GLN B 1 59 ? -33.594 -6.695 31.562 1 39.25 59 GLN B C 1
ATOM 4290 O O . GLN B 1 59 ? -32.5 -7.156 31.203 1 39.25 59 GLN B O 1
ATOM 4295 N N . GLN B 1 60 ? -34.375 -7.625 32.219 1 38.75 60 GLN B N 1
ATOM 4296 C CA . GLN B 1 60 ? -33.969 -8.93 32.719 1 38.75 60 GLN B CA 1
ATOM 4297 C C . GLN B 1 60 ? -33.75 -9.922 31.578 1 38.75 60 GLN B C 1
ATOM 4299 O O . GLN B 1 60 ? -32.812 -10.703 31.594 1 38.75 60 GLN B O 1
ATOM 4304 N N . GLY B 1 61 ? -34.719 -10.289 30.781 1 42.34 61 GLY B N 1
ATOM 4305 C CA . GLY B 1 61 ? -34.75 -11.367 29.797 1 42.34 61 GLY B CA 1
ATOM 4306 C C . GLY B 1 61 ? -33.875 -11.117 28.609 1 42.34 61 GLY B C 1
ATOM 4307 O O . GLY B 1 61 ? -33.844 -11.906 27.656 1 42.34 61 GLY B O 1
ATOM 4308 N N . ARG B 1 62 ? -33.219 -10.031 28.469 1 47.88 62 ARG B N 1
ATOM 4309 C CA . ARG B 1 62 ? -32.469 -9.383 27.406 1 47.88 62 ARG B CA 1
ATOM 4310 C C . ARG B 1 62 ? -31.078 -9.984 27.25 1 47.88 62 ARG B C 1
ATOM 4312 O O . ARG B 1 62 ? -30.609 -10.227 26.141 1 47.88 62 ARG B O 1
ATOM 4319 N N . SER B 1 63 ? -30.531 -10.359 28.391 1 55.16 63 SER B N 1
ATOM 4320 C CA . SER B 1 63 ? -29.141 -10.82 28.375 1 55.16 63 SER B CA 1
ATOM 4321 C C . SER B 1 63 ? -29.031 -12.203 27.734 1 55.16 63 SER B C 1
ATOM 4323 O O . SER B 1 63 ? -28.109 -12.453 26.938 1 55.16 63 SER B O 1
ATOM 4325 N N . GLU B 1 64 ? -30.094 -13.039 27.938 1 54.44 64 GLU B N 1
ATOM 4326 C CA . GLU B 1 64 ? -29.984 -14.398 27.422 1 54.44 64 GLU B CA 1
ATOM 4327 C C . GLU B 1 64 ? -30.172 -14.43 25.906 1 54.44 64 GLU B C 1
ATOM 4329 O O . GLU B 1 64 ? -29.484 -15.156 25.203 1 54.44 64 GLU B O 1
ATOM 4334 N N . LYS B 1 65 ? -31.125 -13.633 25.484 1 54.66 65 LYS B N 1
ATOM 4335 C CA . LYS B 1 65 ? -31.375 -13.594 24.047 1 54.66 65 LYS B CA 1
ATOM 4336 C C . LYS B 1 65 ? -30.188 -13.008 23.297 1 54.66 65 LYS B C 1
ATOM 4338 O O . LYS B 1 65 ? -29.828 -13.492 22.219 1 54.66 65 LYS B O 1
ATOM 4343 N N . VAL B 1 66 ? -29.641 -12.094 23.922 1 57.12 66 VAL B N 1
ATOM 4344 C CA . VAL B 1 66 ? -28.469 -11.461 23.312 1 57.12 66 VAL B CA 1
ATOM 4345 C C . VAL B 1 66 ? -27.328 -12.469 23.219 1 57.12 66 VAL B C 1
ATOM 4347 O O . VAL B 1 66 ? -26.672 -12.578 22.172 1 57.12 66 VAL B O 1
ATOM 4350 N N . ILE B 1 67 ? -27.172 -13.195 24.219 1 56.47 67 ILE B N 1
ATOM 4351 C CA . ILE B 1 67 ? -26.109 -14.188 24.234 1 56.47 67 ILE B CA 1
ATOM 4352 C C . ILE B 1 67 ? -26.391 -15.266 23.188 1 56.47 67 ILE B C 1
ATOM 4354 O O . ILE B 1 67 ? -25.5 -15.68 22.453 1 56.47 67 ILE B O 1
ATOM 4358 N N . ALA B 1 68 ? -27.641 -15.695 23.234 1 59.25 68 ALA B N 1
ATOM 4359 C CA . ALA B 1 68 ? -28.031 -16.734 22.281 1 59.25 68 ALA B CA 1
ATOM 4360 C C . ALA B 1 68 ? -27.828 -16.25 20.844 1 59.25 68 ALA B C 1
ATOM 4362 O O . ALA B 1 68 ? -27.344 -17 19.984 1 59.25 68 ALA B O 1
ATOM 4363 N N . TYR B 1 69 ? -28.172 -15.07 20.656 1 60.94 69 TYR B N 1
ATOM 4364 C CA . TYR B 1 69 ? -28 -14.484 19.328 1 60.94 69 TYR B CA 1
ATOM 4365 C C . TYR B 1 69 ? -26.531 -14.422 18.938 1 60.94 69 TYR B C 1
ATOM 4367 O O . TYR B 1 69 ? -26.172 -14.805 17.828 1 60.94 69 TYR B O 1
ATOM 4375 N N . LEU B 1 70 ? -25.812 -14.039 19.828 1 60.62 70 LEU B N 1
ATOM 4376 C CA . LEU B 1 70 ? -24.391 -13.938 19.562 1 60.62 70 LEU B CA 1
ATOM 4377 C C . LEU B 1 70 ? -23.781 -15.312 19.312 1 60.62 70 LEU B C 1
ATOM 4379 O O . LEU B 1 70 ? -22.938 -15.469 18.422 1 60.62 70 LEU B O 1
ATOM 4383 N N . GLN B 1 71 ? -24.234 -16.203 20.094 1 59.81 71 GLN B N 1
ATOM 4384 C CA . GLN B 1 71 ? -23.766 -17.562 19.906 1 59.81 71 GLN B CA 1
ATOM 4385 C C . GLN B 1 71 ? -24.188 -18.109 18.547 1 59.81 71 GLN B C 1
ATOM 4387 O O . GLN B 1 71 ? -23.422 -18.812 17.891 1 59.81 71 GLN B O 1
ATOM 4392 N N . HIS B 1 72 ? -25.406 -17.734 18.266 1 62.09 72 HIS B N 1
ATOM 4393 C CA . HIS B 1 72 ? -25.938 -18.203 16.984 1 62.09 72 HIS B CA 1
ATOM 4394 C C . HIS B 1 72 ? -25.156 -17.641 15.812 1 62.09 72 HIS B C 1
ATOM 4396 O O . HIS B 1 72 ? -24.844 -18.359 14.859 1 62.09 72 HIS B O 1
ATOM 4402 N N . ILE B 1 73 ? -24.844 -16.484 15.914 1 62.91 73 ILE B N 1
ATOM 4403 C CA . ILE B 1 73 ? -24.156 -15.82 14.805 1 62.91 73 ILE B CA 1
ATOM 4404 C C . ILE B 1 73 ? -22.703 -16.312 14.727 1 62.91 73 ILE B C 1
ATOM 4406 O O . ILE B 1 73 ? -22.141 -16.422 13.633 1 62.91 73 ILE B O 1
ATOM 4410 N N . GLN B 1 74 ? -22.188 -16.703 15.859 1 60.97 74 GLN B N 1
ATOM 4411 C CA . GLN B 1 74 ? -20.781 -17.094 15.922 1 60.97 74 GLN B CA 1
ATOM 4412 C C . GLN B 1 74 ? -20.609 -18.594 15.68 1 60.97 74 GLN B C 1
ATOM 4414 O O . GLN B 1 74 ? -19.562 -19.031 15.211 1 60.97 74 GLN B O 1
ATOM 4419 N N . LYS B 1 75 ? -21.594 -19.328 16.172 1 60.47 75 LYS B N 1
ATOM 4420 C CA . LYS B 1 75 ? -21.391 -20.781 16.203 1 60.47 75 LYS B CA 1
ATOM 4421 C C . LYS B 1 75 ? -22.172 -21.484 15.109 1 60.47 75 LYS B C 1
ATOM 4423 O O . LYS B 1 75 ? -23 -22.344 15.391 1 60.47 75 LYS B O 1
ATOM 4428 N N . GLY B 1 76 ? -22.031 -21 13.906 1 63.88 76 GLY B N 1
ATOM 4429 C CA . GLY B 1 76 ? -22.734 -21.703 12.859 1 63.88 76 GLY B CA 1
ATOM 4430 C C . GLY B 1 76 ? -22.078 -23.031 12.484 1 63.88 76 GLY B C 1
ATOM 4431 O O . GLY B 1 76 ? -20.844 -23.156 12.578 1 63.88 76 GLY B O 1
ATOM 4432 N N . LYS B 1 77 ? -22.844 -24.109 12.539 1 85.19 77 LYS B N 1
ATOM 4433 C CA . LYS B 1 77 ? -22.344 -25.422 12.133 1 85.19 77 LYS B CA 1
ATOM 4434 C C . LYS B 1 77 ? -22.688 -25.719 10.68 1 85.19 77 LYS B C 1
ATOM 4436 O O . LYS B 1 77 ? -22.891 -26.875 10.305 1 85.19 77 LYS B O 1
ATOM 4441 N N . LEU B 1 78 ? -22.906 -24.609 9.984 1 93.25 78 LEU B N 1
ATOM 4442 C CA . LEU B 1 78 ? -23.219 -24.734 8.562 1 93.25 78 LEU B CA 1
ATOM 4443 C C . LEU B 1 78 ? -22.188 -24 7.715 1 93.25 78 LEU B C 1
ATOM 4445 O O . LEU B 1 78 ? -21.656 -22.969 8.125 1 93.25 78 LEU B O 1
ATOM 4449 N N . ILE B 1 79 ? -21.922 -24.594 6.559 1 96.31 79 ILE B N 1
ATOM 4450 C CA . ILE B 1 79 ? -20.984 -23.938 5.648 1 96.31 79 ILE B CA 1
ATOM 4451 C C . ILE B 1 79 ? -21.625 -23.797 4.27 1 96.31 79 ILE B C 1
ATOM 4453 O O . ILE B 1 79 ? -22.672 -24.391 3.994 1 96.31 79 ILE B O 1
ATOM 4457 N N . GLN B 1 80 ? -21.078 -22.953 3.471 1 96.81 80 GLN B N 1
ATOM 4458 C CA . GLN B 1 80 ? -21.484 -22.797 2.078 1 96.81 80 GLN B CA 1
ATOM 4459 C C . GLN B 1 80 ? -21.031 -23.969 1.228 1 96.81 80 GLN B C 1
ATOM 4461 O O . GLN B 1 80 ? -20.188 -24.766 1.655 1 96.81 80 GLN B O 1
ATOM 4466 N N . THR B 1 81 ? -21.469 -24.062 -0.027 1 96.06 81 THR B N 1
ATOM 4467 C CA . THR B 1 81 ? -21.312 -25.266 -0.838 1 96.06 81 THR B CA 1
ATOM 4468 C C . THR B 1 81 ? -20.078 -25.156 -1.729 1 96.06 81 THR B C 1
ATOM 4470 O O . THR B 1 81 ? -19.688 -26.141 -2.373 1 96.06 81 THR B O 1
ATOM 4473 N N . PHE B 1 82 ? -19.438 -23.984 -1.829 1 95.56 82 PHE B N 1
ATOM 4474 C CA . PHE B 1 82 ? -18.391 -23.812 -2.824 1 95.56 82 PHE B CA 1
ATOM 4475 C C . PHE B 1 82 ? -17.109 -24.5 -2.383 1 95.56 82 PHE B C 1
ATOM 4477 O O . PHE B 1 82 ? -16.172 -24.625 -3.172 1 95.56 82 PHE B O 1
ATOM 4484 N N . GLY B 1 83 ? -17.062 -24.984 -1.168 1 96.94 83 GLY B N 1
ATOM 4485 C CA . GLY B 1 83 ? -15.945 -25.734 -0.615 1 96.94 83 GLY B CA 1
ATOM 4486 C C . GLY B 1 83 ? -16.359 -26.734 0.441 1 96.94 83 GLY B C 1
ATOM 4487 O O . GLY B 1 83 ? -17.562 -27 0.619 1 96.94 83 GLY B O 1
ATOM 4488 N N . CYS B 1 84 ? -15.336 -27.406 1.021 1 97.25 84 CYS B N 1
ATOM 4489 C CA . CYS B 1 84 ? -15.594 -28.297 2.15 1 97.25 84 CYS B CA 1
ATOM 4490 C C . CYS B 1 84 ? -14.641 -28 3.303 1 97.25 84 CYS B C 1
ATOM 4492 O O . CYS B 1 84 ? -13.695 -27.234 3.15 1 97.25 84 CYS B O 1
ATOM 4494 N N . LEU B 1 85 ? -14.961 -28.547 4.445 1 97.31 85 LEU B N 1
ATOM 4495 C CA . LEU B 1 85 ? -14.266 -28.156 5.668 1 97.31 85 LEU B CA 1
ATOM 4496 C C . LEU B 1 85 ? -13.82 -29.391 6.453 1 97.31 85 LEU B C 1
ATOM 4498 O O . LEU B 1 85 ? -14.578 -30.359 6.582 1 97.31 85 LEU B O 1
ATOM 4502 N N . LEU B 1 86 ? -12.609 -29.391 6.938 1 96.75 86 LEU B N 1
ATOM 4503 C CA . LEU B 1 86 ? -12.117 -30.328 7.938 1 96.75 86 LEU B CA 1
ATOM 4504 C C . LEU B 1 86 ? -11.617 -29.609 9.18 1 96.75 86 LEU B C 1
ATOM 4506 O O . LEU B 1 86 ? -10.969 -28.562 9.07 1 96.75 86 LEU B O 1
ATOM 4510 N N . ALA B 1 87 ? -11.945 -30.047 10.312 1 95.88 87 ALA B N 1
ATOM 4511 C CA . ALA B 1 87 ? -11.312 -29.625 11.555 1 95.88 87 ALA B CA 1
ATOM 4512 C C . ALA B 1 87 ? -10.328 -30.672 12.062 1 95.88 87 ALA B C 1
ATOM 4514 O O . ALA B 1 87 ? -10.68 -31.859 12.164 1 95.88 87 ALA B O 1
ATOM 4515 N N . LEU B 1 88 ? -9.156 -30.25 12.344 1 95 88 LEU B N 1
ATOM 4516 C CA . LEU B 1 88 ? -8.086 -31.172 12.711 1 95 88 LEU B CA 1
ATOM 4517 C C . LEU B 1 88 ? -7.645 -30.953 14.148 1 95 88 LEU B C 1
ATOM 4519 O O . LEU B 1 88 ? -7.527 -29.812 14.602 1 95 88 LEU B O 1
ATOM 4523 N N . ASP B 1 89 ? -7.461 -32.031 14.75 1 92.12 89 ASP B N 1
ATOM 4524 C CA . ASP B 1 89 ? -6.852 -31.953 16.078 1 92.12 89 ASP B CA 1
ATOM 4525 C C . ASP B 1 89 ? -5.402 -31.484 15.984 1 92.12 89 ASP B C 1
ATOM 4527 O O . ASP B 1 89 ? -4.637 -31.969 15.148 1 92.12 89 ASP B O 1
ATOM 4531 N N . GLU B 1 90 ? -4.988 -30.547 16.781 1 87.81 90 GLU B N 1
ATOM 4532 C CA . GLU B 1 90 ? -3.682 -29.906 16.688 1 87.81 90 GLU B CA 1
ATOM 4533 C C . GLU B 1 90 ? -2.561 -30.891 17.031 1 87.81 90 GLU B C 1
ATOM 4535 O O . GLU B 1 90 ? -1.442 -30.75 16.531 1 87.81 90 GLU B O 1
ATOM 4540 N N . LYS B 1 91 ? -2.805 -31.844 17.828 1 87 91 LYS B N 1
ATOM 4541 C CA . LYS B 1 91 ? -1.765 -32.781 18.281 1 87 91 LYS B CA 1
ATOM 4542 C C . LYS B 1 91 ? -1.688 -34 17.391 1 87 91 LYS B C 1
ATOM 4544 O O . LYS B 1 91 ? -0.618 -34.344 16.859 1 87 91 LYS B O 1
ATOM 4549 N N . SER B 1 92 ? -2.846 -34.625 17.125 1 88.81 92 SER B N 1
ATOM 4550 C CA . SER B 1 92 ? -2.861 -35.906 16.422 1 88.81 92 SER B CA 1
ATOM 4551 C C . SER B 1 92 ? -2.99 -35.688 14.922 1 88.81 92 SER B C 1
ATOM 4553 O O . SER B 1 92 ? -2.715 -36.625 14.141 1 88.81 92 SER B O 1
ATOM 4555 N N . PHE B 1 93 ? -3.525 -34.531 14.453 1 92.88 93 PHE B N 1
ATOM 4556 C CA . PHE B 1 93 ? -3.734 -34.188 13.047 1 92.88 93 PHE B CA 1
ATOM 4557 C C . PHE B 1 93 ? -4.836 -35.062 12.445 1 92.88 93 PHE B C 1
ATOM 4559 O O . PHE B 1 93 ? -4.902 -35.219 11.227 1 92.88 93 PHE B O 1
ATOM 4566 N N . ASN B 1 94 ? -5.656 -35.625 13.391 1 93.62 94 ASN B N 1
ATOM 4567 C CA . ASN B 1 94 ? -6.82 -36.406 12.977 1 93.62 94 ASN B CA 1
ATOM 4568 C C . ASN B 1 94 ? -8.039 -35.5 12.773 1 93.62 94 ASN B C 1
ATOM 4570 O O . ASN B 1 94 ? -8.164 -34.469 13.422 1 93.62 94 ASN B O 1
ATOM 4574 N N . VAL B 1 95 ? -8.898 -35.938 11.922 1 95.56 95 VAL B N 1
ATOM 4575 C CA . VAL B 1 95 ? -10.141 -35.219 11.656 1 95.56 95 VAL B CA 1
ATOM 4576 C C . VAL B 1 95 ? -11.086 -35.344 12.852 1 95.56 95 VAL B C 1
ATOM 4578 O O . VAL B 1 95 ? -11.391 -36.469 13.289 1 95.56 95 VAL B O 1
ATOM 4581 N N . ILE B 1 96 ? -11.5 -34.25 13.414 1 95.44 96 ILE B N 1
ATOM 4582 C CA . ILE B 1 96 ? -12.43 -34.281 14.539 1 95.44 96 ILE B CA 1
ATOM 4583 C C . ILE B 1 96 ? -13.789 -33.75 14.102 1 95.44 96 ILE B C 1
ATOM 4585 O O . ILE B 1 96 ? -14.789 -33.906 14.812 1 95.44 96 ILE B O 1
ATOM 4589 N N . ALA B 1 97 ? -13.867 -33.094 12.984 1 95.56 97 ALA B N 1
ATOM 4590 C CA . ALA B 1 97 ? -15.102 -32.656 12.359 1 95.56 97 ALA B CA 1
ATOM 4591 C C . ALA B 1 97 ? -14.922 -32.469 10.852 1 95.56 97 ALA B C 1
ATOM 4593 O O . ALA B 1 97 ? -13.805 -32.25 10.375 1 95.56 97 ALA B O 1
ATOM 4594 N N . PHE B 1 98 ? -15.906 -32.656 10.062 1 96.38 98 PHE B N 1
ATOM 4595 C CA . PHE B 1 98 ? -15.859 -32.438 8.625 1 96.38 98 PHE B CA 1
ATOM 4596 C C . PHE B 1 98 ? -17.234 -32.094 8.07 1 96.38 98 PHE B C 1
ATOM 4598 O O . PHE B 1 98 ? -18.25 -32.406 8.695 1 96.38 98 PHE B O 1
ATOM 4605 N N . SER B 1 99 ? -17.266 -31.359 7.031 1 97.25 99 SER B N 1
ATOM 4606 C CA . SER B 1 99 ? -18.547 -31.047 6.398 1 97.25 99 SER B CA 1
ATOM 4607 C C . SER B 1 99 ? -19.109 -32.25 5.652 1 97.25 99 SER B C 1
ATOM 4609 O O . SER B 1 99 ? -18.344 -33.062 5.141 1 97.25 99 SER B O 1
ATOM 4611 N N . GLU B 1 100 ? -20.375 -32.312 5.508 1 96.19 100 GLU B N 1
ATOM 4612 C CA . GLU B 1 100 ? -21.078 -33.438 4.926 1 96.19 100 GLU B CA 1
ATOM 4613 C C . GLU B 1 100 ? -20.625 -33.719 3.498 1 96.19 100 GLU B C 1
ATOM 4615 O O . GLU B 1 100 ? -20.641 -34.875 3.039 1 96.19 100 GLU B O 1
ATOM 4620 N N . ASN B 1 101 ? -20.203 -32.719 2.811 1 95.56 101 ASN B N 1
ATOM 4621 C CA . ASN B 1 101 ? -19.828 -32.875 1.408 1 95.56 101 ASN B CA 1
ATOM 4622 C C . ASN B 1 101 ? -18.344 -33.188 1.252 1 95.56 101 ASN B C 1
ATOM 4624 O O . ASN B 1 101 ? -17.859 -33.344 0.134 1 95.56 101 ASN B O 1
ATOM 4628 N N . ALA B 1 102 ? -17.625 -33.219 2.334 1 96.19 102 ALA B N 1
ATOM 4629 C CA . ALA B 1 102 ? -16.172 -33.375 2.283 1 96.19 102 ALA B CA 1
ATOM 4630 C C . ALA B 1 102 ? -15.789 -34.719 1.674 1 96.19 102 ALA B C 1
ATOM 4632 O O . ALA B 1 102 ? -14.906 -34.781 0.809 1 96.19 102 ALA B O 1
ATOM 4633 N N . PRO B 1 103 ? -16.438 -35.875 2.057 1 93.31 103 PRO B N 1
ATOM 4634 C CA . PRO B 1 103 ? -16.062 -37.156 1.468 1 93.31 103 PRO B CA 1
ATOM 4635 C C . PRO B 1 103 ? -16.234 -37.188 -0.05 1 93.31 103 PRO B C 1
ATOM 4637 O O . PRO B 1 103 ? -15.344 -37.688 -0.762 1 93.31 103 PRO B O 1
ATOM 4640 N N . GLU B 1 104 ? -17.25 -36.625 -0.497 1 91.81 104 GLU B N 1
ATOM 4641 C CA . GLU B 1 104 ? -17.5 -36.625 -1.937 1 91.81 104 GLU B CA 1
ATOM 4642 C C . GLU B 1 104 ? -16.516 -35.688 -2.645 1 91.81 104 GLU B C 1
ATOM 4644 O O . GLU B 1 104 ? -16.016 -36.031 -3.723 1 91.81 104 GLU B O 1
ATOM 4649 N N . MET B 1 105 ? -16.203 -34.594 -2.061 1 93.38 105 MET B N 1
ATOM 4650 C CA . MET B 1 105 ? -15.359 -33.594 -2.701 1 93.38 105 MET B CA 1
ATOM 4651 C C . MET B 1 105 ? -13.898 -34.031 -2.674 1 93.38 105 MET B C 1
ATOM 4653 O O . MET B 1 105 ? -13.164 -33.812 -3.641 1 93.38 105 MET B O 1
ATOM 4657 N N . LEU B 1 106 ? -13.492 -34.656 -1.605 1 92.69 106 LEU B N 1
ATOM 4658 C CA . LEU B 1 106 ? -12.07 -34.938 -1.412 1 92.69 106 LEU B CA 1
ATOM 4659 C C . LEU B 1 106 ? -11.727 -36.344 -1.837 1 92.69 106 LEU B C 1
ATOM 4661 O O . LEU B 1 106 ? -10.57 -36.656 -2.152 1 92.69 106 LEU B O 1
ATOM 4665 N N . THR B 1 107 ? -12.578 -37.344 -1.759 1 80.06 107 THR B N 1
ATOM 4666 C CA . THR B 1 107 ? -12.203 -38.75 -1.944 1 80.06 107 THR B CA 1
ATOM 4667 C C . THR B 1 107 ? -12.844 -39.312 -3.207 1 80.06 107 THR B C 1
ATOM 4669 O O . THR B 1 107 ? -12.523 -40.438 -3.621 1 80.06 107 THR B O 1
ATOM 4672 N N . THR B 1 108 ? -13.82 -38.625 -3.754 1 66.88 108 THR B N 1
ATOM 4673 C CA . THR B 1 108 ? -14.484 -39.25 -4.898 1 66.88 108 THR B CA 1
ATOM 4674 C C . THR B 1 108 ? -13.5 -39.469 -6.039 1 66.88 108 THR B C 1
ATOM 4676 O O . THR B 1 108 ? -12.758 -38.562 -6.414 1 66.88 108 THR B O 1
ATOM 4679 N N . VAL B 1 109 ? -13.242 -40.812 -6.348 1 61.06 109 VAL B N 1
ATOM 4680 C CA . VAL B 1 109 ? -12.336 -41.312 -7.383 1 61.06 109 VAL B CA 1
ATOM 4681 C C . VAL B 1 109 ? -12.852 -40.875 -8.758 1 61.06 109 VAL B C 1
ATOM 4683 O O . VAL B 1 109 ? -14.062 -40.844 -8.984 1 61.06 109 VAL B O 1
ATOM 4686 N N . SER B 1 110 ? -12.234 -40 -9.523 1 53 110 SER B N 1
ATOM 4687 C CA . SER B 1 110 ? -12.555 -39.875 -10.945 1 53 110 SER B CA 1
ATOM 4688 C C . SER B 1 110 ? -12.742 -41.25 -11.594 1 53 110 SER B C 1
ATOM 4690 O O . SER B 1 110 ? -12.078 -42.219 -11.219 1 53 110 SER B O 1
ATOM 4692 N N . HIS B 1 111 ? -13.945 -41.594 -12.008 1 47.47 111 HIS B N 1
ATOM 4693 C CA . HIS B 1 111 ? -14.383 -42.844 -12.602 1 47.47 111 HIS B CA 1
ATOM 4694 C C . HIS B 1 111 ? -13.234 -43.531 -13.336 1 47.47 111 HIS B C 1
ATOM 4696 O O . HIS B 1 111 ? -13.422 -44.625 -13.898 1 47.47 111 HIS B O 1
ATOM 4702 N N . ALA B 1 112 ? -12.258 -42.844 -13.992 1 45 112 ALA B N 1
ATOM 4703 C CA . ALA B 1 112 ? -11.547 -43.656 -14.969 1 45 112 ALA B CA 1
ATOM 4704 C C . ALA B 1 112 ? -10.883 -44.875 -14.312 1 45 112 ALA B C 1
ATOM 4706 O O . ALA B 1 112 ? -10.469 -45.812 -14.992 1 45 112 ALA B O 1
ATOM 4707 N N . VAL B 1 113 ? -10.094 -44.656 -13.273 1 42.19 113 VAL B N 1
ATOM 4708 C CA . VAL B 1 113 ? -9.32 -45.875 -12.977 1 42.19 113 VAL B CA 1
ATOM 4709 C C . VAL B 1 113 ? -10.078 -46.75 -11.977 1 42.19 113 VAL B C 1
ATOM 4711 O O . VAL B 1 113 ? -10.414 -46.281 -10.883 1 42.19 113 VAL B O 1
ATOM 4714 N N . PRO B 1 114 ? -10.758 -47.781 -12.406 1 39.84 114 PRO B N 1
ATOM 4715 C CA . PRO B 1 114 ? -11.43 -48.781 -11.586 1 39.84 114 PRO B CA 1
ATOM 4716 C C . PRO B 1 114 ? -10.609 -49.219 -10.367 1 39.84 114 PRO B C 1
ATOM 4718 O O . PRO B 1 114 ? -10.844 -50.281 -9.805 1 39.84 114 PRO B O 1
ATOM 4721 N N . SER B 1 115 ? -9.352 -48.812 -10.18 1 42.44 115 SER B N 1
ATOM 4722 C CA . SER B 1 115 ? -8.625 -49.719 -9.281 1 42.44 115 SER B CA 1
ATOM 4723 C C . SER B 1 115 ? -9.422 -49.969 -8.008 1 42.44 115 SER B C 1
ATOM 4725 O O . SER B 1 115 ? -10.312 -49.188 -7.652 1 42.44 115 SER B O 1
ATOM 4727 N N . VAL B 1 116 ? -9.086 -51.125 -7.273 1 43.78 116 VAL B N 1
ATOM 4728 C CA . VAL B 1 116 ? -9.508 -52.094 -6.281 1 43.78 116 VAL B CA 1
ATOM 4729 C C . VAL B 1 116 ? -9.922 -51.406 -4.992 1 43.78 116 VAL B C 1
ATOM 4731 O O . VAL B 1 116 ? -10.867 -51.812 -4.32 1 43.78 116 VAL B O 1
ATOM 4734 N N . ASP B 1 117 ? -8.812 -50.781 -4.211 1 46.59 117 ASP B N 1
ATOM 4735 C CA . ASP B 1 117 ? -8.883 -50.688 -2.756 1 46.59 117 ASP B CA 1
ATOM 4736 C C . ASP B 1 117 ? -9.883 -49.594 -2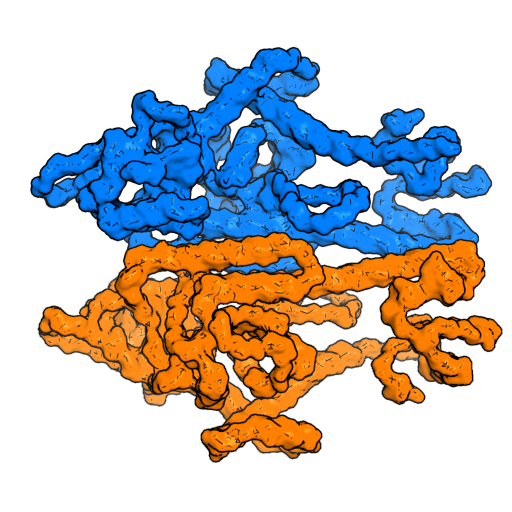.326 1 46.59 117 ASP B C 1
ATOM 4738 O O . ASP B 1 117 ? -10.102 -48.625 -3.053 1 46.59 117 ASP B O 1
ATOM 4742 N N . ASP B 1 118 ? -10.805 -49.906 -1.415 1 50.69 118 ASP B N 1
ATOM 4743 C CA . ASP B 1 118 ? -11.805 -49.094 -0.745 1 50.69 118 ASP B CA 1
ATOM 4744 C C . ASP B 1 118 ? -11.289 -47.656 -0.513 1 50.69 118 ASP B C 1
ATOM 4746 O O . ASP B 1 118 ? -10.258 -47.469 0.139 1 50.69 118 ASP B O 1
ATOM 4750 N N . PRO B 1 119 ? -11.539 -46.844 -1.355 1 55.38 119 PRO B N 1
ATOM 4751 C CA . PRO B 1 119 ? -11.039 -45.469 -1.124 1 55.38 119 PRO B CA 1
ATOM 4752 C C . PRO B 1 119 ? -11.156 -45.031 0.338 1 55.38 119 PRO B C 1
ATOM 4754 O O . PRO B 1 119 ? -12.047 -45.5 1.052 1 55.38 119 PRO B O 1
ATOM 4757 N N . PRO B 1 120 ? -10.016 -44.656 0.987 1 60.78 120 PRO B N 1
ATOM 4758 C CA . PRO B 1 120 ? -10.102 -44.219 2.383 1 60.78 120 PRO B CA 1
ATOM 4759 C C . PRO B 1 120 ? -11.328 -43.344 2.66 1 60.78 120 PRO B C 1
ATOM 4761 O O . PRO B 1 120 ? -11.648 -42.469 1.878 1 60.78 120 PRO B O 1
ATOM 4764 N N . ARG B 1 121 ? -12.336 -43.938 3.389 1 78.31 121 ARG B N 1
ATOM 4765 C CA . ARG B 1 121 ? -13.539 -43.25 3.828 1 78.31 121 ARG B CA 1
ATOM 4766 C C . ARG B 1 121 ? -13.195 -42.125 4.805 1 78.31 121 ARG B C 1
ATOM 4768 O O . ARG B 1 121 ? -12.516 -42.344 5.805 1 78.31 121 ARG B O 1
ATOM 4775 N N . LEU B 1 122 ? -13.398 -40.938 4.324 1 90.31 122 LEU B N 1
ATOM 4776 C CA . LEU B 1 122 ? -13.25 -39.812 5.223 1 90.31 122 LEU B CA 1
ATOM 4777 C C . LEU B 1 122 ? -14.25 -39.875 6.371 1 90.31 122 LEU B C 1
ATOM 4779 O O . LEU B 1 122 ? -15.453 -40 6.141 1 90.31 122 LEU B O 1
ATOM 4783 N N . GLY B 1 123 ? -13.789 -40.031 7.562 1 91.06 123 GLY B N 1
ATOM 4784 C CA . GLY B 1 123 ? -14.57 -40.062 8.789 1 91.06 123 GLY B CA 1
ATOM 4785 C C . GLY B 1 123 ? -13.844 -39.438 9.969 1 91.06 123 GLY B C 1
ATOM 4786 O O . GLY B 1 123 ? -12.711 -38.969 9.828 1 91.06 123 GLY B O 1
ATOM 4787 N N . ILE B 1 124 ? -14.555 -39.375 11.062 1 94.19 124 ILE B N 1
ATOM 4788 C CA . ILE B 1 124 ? -13.938 -38.906 12.297 1 94.19 124 ILE B CA 1
ATOM 4789 C C . ILE B 1 124 ? -12.758 -39.812 12.648 1 94.19 124 ILE B C 1
ATOM 4791 O O . ILE B 1 124 ? -12.859 -41.062 12.586 1 94.19 124 ILE B O 1
ATOM 4795 N N . GLY B 1 125 ? -11.625 -39.219 12.906 1 93.25 125 GLY B N 1
ATOM 4796 C CA . GLY B 1 125 ? -10.438 -39.969 13.273 1 93.25 125 GLY B CA 1
ATOM 4797 C C . GLY B 1 125 ? -9.492 -40.219 12.109 1 93.25 125 GLY B C 1
ATOM 4798 O O . GLY B 1 125 ? -8.352 -40.656 12.312 1 93.25 125 GLY B O 1
ATOM 4799 N N . THR B 1 126 ? -9.945 -39.938 10.883 1 93.31 126 THR B N 1
ATOM 4800 C CA . THR B 1 126 ? -9.094 -40.094 9.711 1 93.31 126 THR B CA 1
ATOM 4801 C C . THR B 1 126 ? -7.883 -39.156 9.797 1 93.31 126 THR B C 1
ATOM 4803 O O . THR B 1 126 ? -8.008 -38 10.203 1 93.31 126 THR B O 1
ATOM 4806 N N . ASN B 1 127 ? -6.711 -39.719 9.516 1 93.06 127 ASN B N 1
ATOM 4807 C CA . ASN B 1 127 ? -5.516 -38.875 9.453 1 93.06 127 ASN B CA 1
ATOM 4808 C C . ASN B 1 127 ? -5.406 -38.156 8.117 1 93.06 127 ASN B C 1
ATOM 4810 O O . ASN B 1 127 ? -5.551 -38.75 7.059 1 93.06 127 ASN B O 1
ATOM 4814 N N . VAL B 1 128 ? -5.18 -36.938 8.164 1 91.12 128 VAL B N 1
ATOM 4815 C CA . VAL B 1 128 ? -5.188 -36.062 6.988 1 91.12 128 VAL B CA 1
ATOM 4816 C C . VAL B 1 128 ? -4.129 -36.531 5.992 1 91.12 128 VAL B C 1
ATOM 4818 O O . VAL B 1 128 ? -4.266 -36.312 4.785 1 91.12 128 VAL B O 1
ATOM 4821 N N . ARG B 1 129 ? -3.035 -37.219 6.438 1 91.44 129 ARG B N 1
ATOM 4822 C CA . ARG B 1 129 ? -1.954 -37.719 5.59 1 91.44 129 ARG B CA 1
ATOM 4823 C C . ARG B 1 129 ? -2.467 -38.75 4.59 1 91.44 129 ARG B C 1
ATOM 4825 O O . ARG B 1 129 ? -1.876 -38.938 3.525 1 91.44 129 ARG B O 1
ATOM 4832 N N . SER B 1 130 ? -3.566 -39.344 4.906 1 91.62 130 SER B N 1
ATOM 4833 C CA . SER B 1 130 ? -4.133 -40.375 4.031 1 91.62 130 SER B CA 1
ATOM 4834 C C . SER B 1 130 ? -4.98 -39.75 2.93 1 91.62 130 SER B C 1
ATOM 4836 O O . SER B 1 130 ? -5.316 -40.406 1.946 1 91.62 130 SER B O 1
ATOM 4838 N N . LEU B 1 131 ? -5.32 -38.5 3.078 1 93.12 131 LEU B N 1
ATOM 4839 C CA . LEU B 1 131 ? -6.266 -37.844 2.172 1 93.12 131 LEU B CA 1
ATOM 4840 C C . LEU B 1 131 ? -5.535 -37.125 1.056 1 93.12 131 LEU B C 1
ATOM 4842 O O . LEU B 1 131 ? -6.086 -36.906 -0.03 1 93.12 131 LEU B O 1
ATOM 4846 N N . PHE B 1 132 ? -4.293 -36.719 1.322 1 93.06 132 PHE B N 1
ATOM 4847 C CA . PHE B 1 132 ? -3.602 -35.844 0.382 1 93.06 132 PHE B CA 1
ATOM 4848 C C . PHE B 1 132 ? -2.229 -36.406 0.031 1 93.06 132 PHE B C 1
ATOM 4850 O O . PHE B 1 132 ? -1.743 -37.312 0.688 1 93.06 132 PHE B O 1
ATOM 4857 N N . SER B 1 133 ? -1.728 -35.844 -1.132 1 90.69 133 SER B N 1
ATOM 4858 C CA . SER B 1 133 ? -0.363 -36.188 -1.513 1 90.69 133 SER B CA 1
ATOM 4859 C C . SER B 1 133 ? 0.622 -35.875 -0.393 1 90.69 133 SER B C 1
ATOM 4861 O O . SER B 1 133 ? 0.318 -35.094 0.503 1 90.69 133 SER B O 1
ATOM 4863 N N . ASP B 1 134 ? 1.814 -36.469 -0.396 1 89.62 134 ASP B N 1
ATOM 4864 C CA . ASP B 1 134 ? 2.824 -36.281 0.643 1 89.62 134 ASP B CA 1
ATOM 4865 C C . ASP B 1 134 ? 3.234 -34.812 0.762 1 89.62 134 ASP B C 1
ATOM 4867 O O . ASP B 1 134 ? 3.416 -34.312 1.869 1 89.62 134 ASP B O 1
ATOM 4871 N N . GLN B 1 135 ? 3.334 -34.25 -0.31 1 84.31 135 GLN B N 1
ATOM 4872 C CA . GLN B 1 135 ? 3.719 -32.844 -0.308 1 84.31 135 GLN B CA 1
ATOM 4873 C C . GLN B 1 135 ? 2.65 -31.984 0.359 1 84.31 135 GLN B C 1
ATOM 4875 O O . GLN B 1 135 ? 2.963 -31.141 1.203 1 84.31 135 GLN B O 1
ATOM 4880 N N . GLY B 1 136 ? 1.421 -32.25 -0.038 1 87.69 136 GLY B N 1
ATOM 4881 C CA . GLY B 1 136 ? 0.32 -31.5 0.54 1 87.69 136 GLY B CA 1
ATOM 4882 C C . GLY B 1 136 ? 0.135 -31.75 2.023 1 87.69 136 GLY B C 1
ATOM 4883 O O . GLY B 1 136 ? -0.061 -30.812 2.801 1 87.69 136 GLY B O 1
ATOM 4884 N N . ALA B 1 137 ? 0.283 -32.969 2.344 1 90.31 137 ALA B N 1
ATOM 4885 C CA . ALA B 1 137 ? 0.121 -33.375 3.746 1 90.31 137 ALA B CA 1
ATOM 4886 C C . ALA B 1 137 ? 1.229 -32.75 4.605 1 90.31 137 ALA B C 1
ATOM 4888 O O . ALA B 1 137 ? 0.976 -32.281 5.719 1 90.31 137 ALA B O 1
ATOM 4889 N N . THR B 1 138 ? 2.389 -32.75 4.133 1 89.88 138 THR B N 1
ATOM 4890 C CA . THR B 1 138 ? 3.525 -32.188 4.852 1 89.88 138 THR B CA 1
ATOM 4891 C C . THR B 1 138 ? 3.355 -30.688 5.031 1 89.88 138 THR B C 1
ATOM 4893 O O . THR B 1 138 ? 3.639 -30.141 6.102 1 89.88 138 THR B O 1
ATOM 4896 N N . ALA B 1 139 ? 2.877 -30.062 3.998 1 86.38 139 ALA B N 1
ATOM 4897 C CA . ALA B 1 139 ? 2.646 -28.625 4.07 1 86.38 139 ALA B CA 1
ATOM 4898 C C . ALA B 1 139 ? 1.59 -28.297 5.117 1 86.38 139 ALA B C 1
ATOM 4900 O O . ALA B 1 139 ? 1.747 -27.344 5.883 1 86.38 139 ALA B O 1
ATOM 4901 N N . LEU B 1 140 ? 0.536 -29.047 5.188 1 89.62 140 LEU B N 1
ATOM 4902 C CA . LEU B 1 140 ? -0.52 -28.844 6.172 1 89.62 140 LEU B CA 1
ATOM 4903 C C . LEU B 1 140 ? -0.002 -29.094 7.586 1 89.62 140 LEU B C 1
ATOM 4905 O O . LEU B 1 140 ? -0.351 -28.359 8.516 1 89.62 140 LEU B O 1
ATOM 4909 N N . HIS B 1 141 ? 0.822 -30.047 7.652 1 89.56 141 HIS B N 1
ATOM 4910 C CA . HIS B 1 141 ? 1.393 -30.375 8.953 1 89.56 141 HIS B CA 1
ATOM 4911 C C . HIS B 1 141 ? 2.293 -29.25 9.461 1 89.56 141 HIS B C 1
ATOM 4913 O O . HIS B 1 141 ? 2.314 -28.953 10.656 1 89.56 141 HIS B O 1
ATOM 4919 N N . LYS B 1 142 ? 3.025 -28.703 8.586 1 84.62 142 LYS B N 1
ATOM 4920 C CA . LYS B 1 142 ? 3.893 -27.578 8.945 1 84.62 142 LYS B CA 1
ATOM 4921 C C . LYS B 1 142 ? 3.082 -26.406 9.5 1 84.62 142 LYS B C 1
ATOM 4923 O O . LYS B 1 142 ? 3.561 -25.672 10.359 1 84.62 142 LYS B O 1
ATOM 4928 N N . ALA B 1 143 ? 1.876 -26.219 8.992 1 84.88 143 ALA B N 1
ATOM 4929 C CA . ALA B 1 143 ? 0.999 -25.141 9.438 1 84.88 143 ALA B CA 1
ATOM 4930 C C . ALA B 1 143 ? 0.667 -25.281 10.922 1 84.88 143 ALA B C 1
ATOM 4932 O O . ALA B 1 143 ? 0.418 -24.281 11.602 1 84.88 143 ALA B O 1
ATOM 4933 N N . LEU B 1 144 ? 0.77 -26.469 11.461 1 81.5 144 LEU B N 1
ATOM 4934 C CA . LEU B 1 144 ? 0.479 -26.719 12.867 1 81.5 144 LEU B CA 1
ATOM 4935 C C . LEU B 1 144 ? 1.48 -26 13.766 1 81.5 144 LEU B C 1
ATOM 4937 O O . LEU B 1 144 ? 1.141 -25.609 14.883 1 81.5 144 LEU B O 1
ATOM 4941 N N . GLY B 1 145 ? 2.674 -25.766 13.227 1 79.94 145 GLY B N 1
ATOM 4942 C CA . GLY B 1 145 ? 3.73 -25.203 14.047 1 79.94 145 GLY B CA 1
ATOM 4943 C C . GLY B 1 145 ? 3.846 -23.688 13.906 1 79.94 145 GLY B C 1
ATOM 4944 O O . GLY B 1 145 ? 4.668 -23.062 14.57 1 79.94 145 GLY B O 1
ATOM 4945 N N . PHE B 1 146 ? 3.01 -23.188 13.094 1 81.5 146 PHE B N 1
ATOM 4946 C CA . PHE B 1 146 ? 3.143 -21.75 12.844 1 81.5 146 PHE B CA 1
ATOM 4947 C C . PHE B 1 146 ? 2.176 -20.953 13.719 1 81.5 146 PHE B C 1
ATOM 4949 O O . PHE B 1 146 ? 1.015 -21.344 13.875 1 81.5 146 PHE B O 1
ATOM 4956 N N . ALA B 1 147 ? 2.725 -19.922 14.375 1 78.25 147 ALA B N 1
ATOM 4957 C CA . ALA B 1 147 ? 1.885 -19.078 15.211 1 78.25 147 ALA B CA 1
ATOM 4958 C C . ALA B 1 147 ? 0.85 -18.328 14.367 1 78.25 147 ALA B C 1
ATOM 4960 O O . ALA B 1 147 ? -0.345 -18.359 14.672 1 78.25 147 ALA B O 1
ATOM 4961 N N . ASP B 1 148 ? 1.266 -17.719 13.289 1 79.44 148 ASP B N 1
ATOM 4962 C CA . ASP B 1 148 ? 0.357 -17.047 12.367 1 79.44 148 ASP B CA 1
ATOM 4963 C C . ASP B 1 148 ? 0.169 -17.859 11.086 1 79.44 148 ASP B C 1
ATOM 4965 O O . ASP B 1 148 ? 0.885 -17.656 10.109 1 79.44 148 ASP B O 1
ATOM 4969 N N . VAL B 1 149 ? -0.853 -18.672 11.109 1 85.88 149 VAL B N 1
ATOM 4970 C CA . VAL B 1 149 ? -1.09 -19.641 10.031 1 85.88 149 VAL B CA 1
ATOM 4971 C C . VAL B 1 149 ? -1.551 -18.906 8.773 1 85.88 149 VAL B C 1
ATOM 4973 O O . VAL B 1 149 ? -1.479 -19.453 7.672 1 85.88 149 VAL B O 1
ATOM 4976 N N . SER B 1 150 ? -2.062 -17.641 8.945 1 81.38 150 SER B N 1
ATOM 4977 C CA . SER B 1 150 ? -2.594 -16.891 7.805 1 81.38 150 SER B CA 1
ATOM 4978 C C . SER B 1 150 ? -1.507 -16.609 6.773 1 81.38 150 SER B C 1
ATOM 4980 O O . SER B 1 150 ? -1.798 -16.422 5.59 1 81.38 150 SER B O 1
ATOM 4982 N N . LEU B 1 151 ? -0.269 -16.641 7.164 1 75.38 151 LEU B N 1
ATOM 4983 C CA . LEU B 1 151 ? 0.851 -16.344 6.281 1 75.38 151 LEU B CA 1
ATOM 4984 C C . LEU B 1 151 ? 1.104 -17.484 5.309 1 75.38 151 LEU B C 1
ATOM 4986 O O . LEU B 1 151 ? 1.742 -17.297 4.273 1 75.38 151 LEU B O 1
ATOM 4990 N N . LEU B 1 152 ? 0.595 -18.656 5.656 1 81.44 152 LEU B N 1
ATOM 4991 C CA . LEU B 1 152 ? 0.827 -19.828 4.832 1 81.44 152 LEU B CA 1
ATOM 4992 C C . LEU B 1 152 ? -0.315 -20.031 3.842 1 81.44 152 LEU B C 1
ATOM 4994 O O . LEU B 1 152 ? -0.186 -20.812 2.891 1 81.44 152 LEU B O 1
ATOM 4998 N N . ASN B 1 153 ? -1.418 -19.266 4.125 1 86.5 153 ASN B N 1
ATOM 4999 C CA . ASN B 1 153 ? -2.598 -19.453 3.289 1 86.5 153 ASN B CA 1
ATOM 5000 C C . ASN B 1 153 ? -2.408 -18.844 1.904 1 86.5 153 ASN B C 1
ATOM 5002 O O . ASN B 1 153 ? -1.797 -17.781 1.771 1 86.5 153 ASN B O 1
ATOM 5006 N N . PRO B 1 154 ? -2.791 -19.438 0.787 1 86.06 154 PRO B N 1
ATOM 5007 C CA . PRO B 1 154 ? -3.361 -20.781 0.783 1 86.06 154 PRO B CA 1
ATOM 5008 C C . PRO B 1 154 ? -2.305 -21.875 0.606 1 86.06 154 PRO B C 1
ATOM 5010 O O . PRO B 1 154 ? -1.217 -21.594 0.091 1 86.06 154 PRO B O 1
ATOM 5013 N N . ILE B 1 155 ? -2.611 -23.047 1.061 1 86.5 155 ILE B N 1
ATOM 5014 C CA . ILE B 1 155 ? -1.761 -24.203 0.827 1 86.5 155 ILE B CA 1
ATOM 5015 C C . ILE B 1 155 ? -2.354 -25.062 -0.289 1 86.5 155 ILE B C 1
ATOM 5017 O O . ILE B 1 155 ? -3.506 -25.484 -0.205 1 86.5 155 ILE B O 1
ATOM 5021 N N . LEU B 1 156 ? -1.574 -25.234 -1.328 1 84.44 156 LEU B N 1
ATOM 5022 C CA . LEU B 1 156 ? -2.047 -26.094 -2.414 1 84.44 156 LEU B CA 1
ATOM 5023 C C . LEU B 1 156 ? -1.882 -27.562 -2.061 1 84.44 156 LEU B C 1
ATOM 5025 O O . LEU B 1 156 ? -0.777 -28.016 -1.746 1 84.44 156 LEU B O 1
ATOM 5029 N N . VAL B 1 157 ? -2.971 -28.297 -2.092 1 89.38 157 VAL B N 1
ATOM 5030 C CA . VAL B 1 157 ? -2.93 -29.719 -1.781 1 89.38 157 VAL B CA 1
ATOM 5031 C C . VAL B 1 157 ? -3.594 -30.516 -2.904 1 89.38 157 VAL B C 1
ATOM 5033 O O . VAL B 1 157 ? -4.445 -29.984 -3.627 1 89.38 157 VAL B O 1
ATOM 5036 N N . GLN B 1 158 ? -3.098 -31.688 -3.049 1 89.31 158 GLN B N 1
ATOM 5037 C CA . GLN B 1 158 ? -3.672 -32.594 -4.023 1 89.31 158 GLN B CA 1
ATOM 5038 C C . GLN B 1 158 ? -4.223 -33.844 -3.344 1 89.31 158 GLN B C 1
ATOM 5040 O O . GLN B 1 158 ? -3.543 -34.469 -2.521 1 89.31 158 GLN B O 1
ATOM 5045 N N . CYS B 1 159 ? -5.465 -34.125 -3.721 1 90.75 159 CYS B N 1
ATOM 5046 C CA . CYS B 1 159 ? -6.055 -35.344 -3.166 1 90.75 159 CYS B CA 1
ATOM 5047 C C . CYS B 1 159 ? -5.316 -36.594 -3.658 1 90.75 159 CYS B C 1
ATOM 5049 O O . CYS B 1 159 ? -4.953 -36.656 -4.832 1 90.75 159 CYS B O 1
ATOM 5051 N N . LYS B 1 160 ? -5.113 -37.5 -2.801 1 87.69 160 LYS B N 1
ATOM 5052 C CA . LYS B 1 160 ? -4.398 -38.719 -3.15 1 87.69 160 LYS B CA 1
ATOM 5053 C C . LYS B 1 160 ? -5.215 -39.562 -4.109 1 87.69 160 LYS B C 1
ATOM 5055 O O . LYS B 1 160 ? -4.668 -40.156 -5.059 1 87.69 160 LYS B O 1
ATOM 5060 N N . THR B 1 161 ? -6.48 -39.625 -3.906 1 84.56 161 THR B N 1
ATOM 5061 C CA . THR B 1 161 ? -7.34 -40.562 -4.652 1 84.56 161 THR B CA 1
ATOM 5062 C C . THR B 1 161 ? -7.738 -39.938 -5.996 1 84.56 161 THR B C 1
ATOM 5064 O O . THR B 1 161 ? -7.625 -40.594 -7.035 1 84.56 161 THR B O 1
ATOM 5067 N N . SER B 1 162 ? -8.227 -38.688 -6.082 1 81.81 162 SER B N 1
ATOM 5068 C CA . SER B 1 162 ? -8.758 -38.062 -7.289 1 81.81 162 SER B CA 1
ATOM 5069 C C . SER B 1 162 ? -7.699 -37.25 -7.996 1 81.81 162 SER B C 1
ATOM 5071 O O . SER B 1 162 ? -7.836 -36.906 -9.18 1 81.81 162 SER B O 1
ATOM 5073 N N . GLY B 1 163 ? -6.695 -36.844 -7.262 1 84.31 163 GLY B N 1
ATOM 5074 C CA . GLY B 1 163 ? -5.684 -35.969 -7.828 1 84.31 163 GLY B CA 1
ATOM 5075 C C . GLY B 1 163 ? -6.16 -34.531 -7.992 1 84.31 163 GLY B C 1
ATOM 5076 O O . GLY B 1 163 ? -5.422 -33.688 -8.5 1 84.31 163 GLY B O 1
ATOM 5077 N N . LYS B 1 164 ? -7.34 -34.312 -7.574 1 86.38 164 LYS B N 1
ATOM 5078 C CA . LYS B 1 164 ? -7.902 -32.969 -7.707 1 86.38 164 LYS B CA 1
ATOM 5079 C C . LYS B 1 164 ? -7.191 -31.969 -6.789 1 86.38 164 LYS B C 1
ATOM 5081 O O . LYS B 1 164 ? -6.934 -32.281 -5.621 1 86.38 164 LYS B O 1
ATOM 5086 N N . PRO B 1 165 ? -6.793 -30.828 -7.332 1 88.25 165 PRO B N 1
ATOM 5087 C CA . PRO B 1 165 ? -6.133 -29.812 -6.504 1 88.25 165 PRO B CA 1
ATOM 5088 C C . PRO B 1 165 ? -7.125 -28.969 -5.719 1 88.25 165 PRO B C 1
ATOM 5090 O O . PRO B 1 165 ? -8.211 -28.656 -6.215 1 88.25 165 PRO B O 1
ATOM 5093 N N . PHE B 1 166 ? -6.715 -28.562 -4.473 1 90.56 166 PHE B N 1
ATOM 5094 C CA . PHE B 1 166 ? -7.5 -27.688 -3.617 1 90.56 166 PHE B CA 1
ATOM 5095 C C . PHE B 1 166 ? -6.621 -26.609 -2.998 1 90.56 166 PHE B C 1
ATOM 5097 O O . PHE B 1 166 ? -5.445 -26.844 -2.717 1 90.56 166 PHE B O 1
ATOM 5104 N N . TYR B 1 167 ? -7.184 -25.422 -2.867 1 89.19 167 TYR B N 1
ATOM 5105 C CA . TYR B 1 167 ? -6.633 -24.469 -1.901 1 89.19 167 TYR B CA 1
ATOM 5106 C C . TYR B 1 167 ? -7.062 -24.828 -0.484 1 89.19 167 TYR B C 1
ATOM 5108 O O . TYR B 1 167 ? -8.258 -24.922 -0.196 1 89.19 167 TYR B O 1
ATOM 5116 N N . ALA B 1 168 ? -6.125 -25.109 0.305 1 93.62 168 ALA B N 1
ATOM 5117 C CA . ALA B 1 168 ? -6.387 -25.281 1.73 1 93.62 168 ALA B CA 1
ATOM 5118 C C . ALA B 1 168 ? -6.137 -24 2.504 1 93.62 168 ALA B C 1
ATOM 5120 O O . ALA B 1 168 ? -5.012 -23.484 2.541 1 93.62 168 ALA B O 1
ATOM 5121 N N . ILE B 1 169 ? -7.18 -23.438 3.082 1 93.88 169 ILE B N 1
ATOM 5122 C CA . ILE B 1 169 ? -7.094 -22.234 3.885 1 93.88 169 ILE B CA 1
ATOM 5123 C C . ILE B 1 169 ? -7.234 -22.578 5.363 1 93.88 169 ILE B C 1
ATOM 5125 O O . ILE B 1 169 ? -8.312 -22.969 5.812 1 93.88 169 ILE B O 1
ATOM 5129 N N . VAL B 1 170 ? -6.156 -22.328 6.102 1 93.44 170 VAL B N 1
ATOM 5130 C CA . VAL B 1 170 ? -6.074 -22.812 7.477 1 93.44 170 VAL B CA 1
ATOM 5131 C C . VAL B 1 170 ? -6.383 -21.672 8.445 1 93.44 170 VAL B C 1
ATOM 5133 O O . VAL B 1 170 ? -5.926 -20.547 8.25 1 93.44 170 VAL B O 1
ATOM 5136 N N . HIS B 1 171 ? -7.188 -21.984 9.445 1 91.69 171 HIS B N 1
ATOM 5137 C CA . HIS B 1 171 ? -7.5 -21.078 10.547 1 91.69 171 HIS B CA 1
ATOM 5138 C C . HIS B 1 171 ? -7.363 -21.781 11.898 1 91.69 171 HIS B C 1
ATOM 5140 O O . HIS B 1 171 ? -7.738 -22.938 12.031 1 91.69 171 HIS B O 1
ATOM 5146 N N . ARG B 1 172 ? -6.793 -21.016 12.789 1 89.38 172 ARG B N 1
ATOM 5147 C CA . ARG B 1 172 ? -6.691 -21.578 14.133 1 89.38 172 ARG B CA 1
ATOM 5148 C C . ARG B 1 172 ? -7.938 -21.266 14.953 1 89.38 172 ARG B C 1
ATOM 5150 O O . ARG B 1 172 ? -8.43 -20.141 14.93 1 89.38 172 ARG B O 1
ATOM 5157 N N . ALA B 1 173 ? -8.531 -22.203 15.484 1 85.56 173 ALA B N 1
ATOM 5158 C CA . ALA B 1 173 ? -9.648 -22.078 16.422 1 85.56 173 ALA B CA 1
ATOM 5159 C C . ALA B 1 173 ? -9.328 -22.766 17.75 1 85.56 173 ALA B C 1
ATOM 5161 O O . ALA B 1 173 ? -8.266 -23.375 17.906 1 85.56 173 ALA B O 1
ATOM 5162 N N . THR B 1 174 ? -10.188 -22.484 18.656 1 81.06 174 THR B N 1
ATOM 5163 C CA . THR B 1 174 ? -9.961 -23.062 19.969 1 81.06 174 THR B CA 1
ATOM 5164 C C . THR B 1 174 ? -9.836 -24.578 19.891 1 81.06 174 THR B C 1
ATOM 5166 O O . THR B 1 174 ? -10.797 -25.266 19.531 1 81.06 174 THR B O 1
ATOM 5169 N N . GLY B 1 175 ? -8.695 -25.078 20.109 1 80.88 175 GLY B N 1
ATOM 5170 C CA . GLY B 1 175 ? -8.469 -26.5 20.281 1 80.88 175 GLY B CA 1
ATOM 5171 C C . GLY B 1 175 ? -8.266 -27.234 18.969 1 80.88 175 GLY B C 1
ATOM 5172 O O . GLY B 1 175 ? -8.117 -28.469 18.953 1 80.88 175 GLY B O 1
ATOM 5173 N N . CYS B 1 176 ? -8.344 -26.562 17.859 1 90.31 176 CYS B N 1
ATOM 5174 C CA . CYS B 1 176 ? -8.227 -27.281 16.594 1 90.31 176 CYS B CA 1
ATOM 5175 C C . CYS B 1 176 ? -7.82 -26.344 15.469 1 90.31 176 CYS B C 1
ATOM 5177 O O . CYS B 1 176 ? -7.723 -25.125 15.664 1 90.31 176 CYS B O 1
ATOM 5179 N N . LEU B 1 177 ? -7.465 -26.938 14.336 1 92.81 177 LEU B N 1
ATOM 5180 C CA . LEU B 1 177 ? -7.238 -26.234 13.078 1 92.81 177 LEU B CA 1
ATOM 5181 C C . LEU B 1 177 ? -8.398 -26.453 12.117 1 92.81 177 LEU B C 1
ATOM 5183 O O . LEU B 1 177 ? -8.75 -27.594 11.805 1 92.81 177 LEU B O 1
ATOM 5187 N N . VAL B 1 178 ? -9.016 -25.406 11.789 1 94.81 178 VAL B N 1
ATOM 5188 C CA . VAL B 1 178 ? -10.086 -25.469 10.797 1 94.81 178 VAL B CA 1
ATOM 5189 C C . VAL B 1 178 ? -9.523 -25.188 9.406 1 94.81 178 VAL B C 1
ATOM 5191 O O . VAL B 1 178 ? -8.859 -24.156 9.195 1 94.81 178 VAL B O 1
ATOM 5194 N N . VAL B 1 179 ? -9.758 -26.109 8.461 1 96.62 179 VAL B N 1
ATOM 5195 C CA . VAL B 1 179 ? -9.203 -25.969 7.113 1 96.62 179 VAL B CA 1
ATOM 5196 C C . VAL B 1 179 ? -10.336 -25.922 6.094 1 96.62 179 VAL B C 1
ATOM 5198 O O . VAL B 1 179 ? -11.109 -26.875 5.969 1 96.62 179 VAL B O 1
ATOM 5201 N N . ASP B 1 180 ? -10.453 -24.797 5.395 1 97 180 ASP B N 1
ATOM 5202 C CA . ASP B 1 180 ? -11.344 -24.688 4.242 1 97 180 ASP B CA 1
ATOM 5203 C C . ASP B 1 180 ? -10.672 -25.219 2.979 1 97 180 ASP B C 1
ATOM 5205 O O . ASP B 1 180 ? -9.57 -24.797 2.631 1 97 180 ASP B O 1
ATOM 5209 N N . PHE B 1 181 ? -11.344 -26.141 2.291 1 96.31 181 PHE B N 1
ATOM 5210 C CA . PHE B 1 181 ? -10.844 -26.625 1.012 1 96.31 181 PHE B CA 1
ATOM 5211 C C . PHE B 1 181 ? -11.68 -26.094 -0.139 1 96.31 181 PHE B C 1
ATOM 5213 O O . PHE B 1 181 ? -12.883 -26.359 -0.215 1 96.31 181 PHE B O 1
ATOM 5220 N N . GLU B 1 182 ? -11.055 -25.312 -0.955 1 94.75 182 GLU B N 1
ATOM 5221 C CA . GLU B 1 182 ? -11.703 -24.766 -2.146 1 94.75 182 GLU B CA 1
ATOM 5222 C C . GLU B 1 182 ? -11.117 -25.391 -3.418 1 94.75 182 GLU B C 1
ATOM 5224 O O . GLU B 1 182 ? -9.906 -25.328 -3.643 1 94.75 182 GLU B O 1
ATOM 5229 N N . PRO B 1 183 ? -11.969 -26.016 -4.227 1 91.88 183 PRO B N 1
ATOM 5230 C CA . PRO B 1 183 ? -11.453 -26.625 -5.445 1 91.88 183 PRO B CA 1
ATOM 5231 C C . PRO B 1 183 ? -10.805 -25.625 -6.391 1 91.88 183 PRO B C 1
ATOM 5233 O O . PRO B 1 183 ? -11.273 -24.484 -6.504 1 91.88 183 PRO B O 1
ATOM 5236 N N . VAL B 1 184 ? -9.656 -26.078 -6.98 1 84.88 184 VAL B N 1
ATOM 5237 C CA . VAL B 1 184 ? -8.969 -25.25 -7.969 1 84.88 184 VAL B CA 1
ATOM 5238 C C . VAL B 1 184 ? -9.344 -25.703 -9.375 1 84.88 184 VAL B C 1
ATOM 5240 O O . VAL B 1 184 ? -9.234 -26.891 -9.703 1 84.88 184 VAL B O 1
ATOM 5243 N N . LYS B 1 185 ? -9.93 -24.844 -10.133 1 72.56 185 LYS B N 1
ATOM 5244 C CA . LYS B 1 185 ? -10.305 -25.203 -11.5 1 72.56 185 LYS B CA 1
ATOM 5245 C C . LYS B 1 185 ? -9.07 -25.328 -12.391 1 72.56 185 LYS B C 1
ATOM 5247 O O . LYS B 1 185 ? -8.125 -24.547 -12.258 1 72.56 185 LYS B O 1
ATOM 5252 N N . PRO B 1 186 ? -8.906 -26.547 -13.188 1 57.62 186 PRO B N 1
ATOM 5253 C CA . PRO B 1 186 ? -7.77 -26.812 -14.07 1 57.62 186 PRO B CA 1
ATOM 5254 C C . PRO B 1 186 ? -7.41 -25.609 -14.938 1 57.62 186 PRO B C 1
ATOM 5256 O O . PRO B 1 186 ? -6.234 -25.391 -15.25 1 57.62 186 PRO B O 1
ATOM 5259 N N . THR B 1 187 ? -8.461 -25.109 -15.578 1 53.31 187 THR B N 1
ATOM 5260 C CA . THR B 1 187 ? -8.148 -23.969 -16.438 1 53.31 187 THR B CA 1
ATOM 5261 C C . THR B 1 187 ? -7.355 -22.906 -15.68 1 53.31 187 THR B C 1
ATOM 5263 O O . THR B 1 187 ? -6.688 -22.078 -16.281 1 53.31 187 THR B O 1
ATOM 5266 N N . GLU B 1 188 ? -7.371 -23.172 -14.406 1 48.88 188 GLU B N 1
ATOM 5267 C CA . GLU B 1 188 ? -6.711 -22.203 -13.539 1 48.88 188 GLU B CA 1
ATOM 5268 C C . GLU B 1 188 ? -5.32 -22.688 -13.125 1 48.88 188 GLU B C 1
ATOM 5270 O O . GLU B 1 188 ? -4.551 -21.938 -12.523 1 48.88 188 GLU B O 1
ATOM 5275 N N . PHE B 1 189 ? -4.918 -24 -13.438 1 43.03 189 PHE B N 1
ATOM 5276 C CA . PHE B 1 189 ? -3.762 -24.656 -12.836 1 43.03 189 PHE B CA 1
ATOM 5277 C C . PHE B 1 189 ? -2.473 -23.938 -13.219 1 43.03 189 PHE B C 1
ATOM 5279 O O . PHE B 1 189 ? -1.657 -23.625 -12.352 1 43.03 189 PHE B O 1
ATOM 5286 N N . PRO B 1 190 ? -1.786 -24.438 -14.406 1 45.84 190 PRO B N 1
ATOM 5287 C CA . PRO B 1 190 ? -0.579 -23.672 -14.734 1 45.84 190 PRO B CA 1
ATOM 5288 C C . PRO B 1 190 ? -0.749 -22.172 -14.523 1 45.84 190 PRO B C 1
ATOM 5290 O O . PRO B 1 190 ? 0.209 -21.484 -14.156 1 45.84 190 PRO B O 1
ATOM 5293 N N . ALA B 1 191 ? -1.988 -21.828 -14.805 1 47.06 191 ALA B N 1
ATOM 5294 C CA . ALA B 1 191 ? -2.676 -20.547 -14.828 1 47.06 191 ALA B CA 1
ATOM 5295 C C . ALA B 1 191 ? -2.822 -19.969 -13.422 1 47.06 191 ALA B C 1
ATOM 5297 O O . ALA B 1 191 ? -2.984 -18.766 -13.25 1 47.06 191 ALA B O 1
ATOM 5298 N N . THR B 1 192 ? -2.557 -20.969 -12.492 1 53.19 192 THR B N 1
ATOM 5299 C CA . THR B 1 192 ? -2.877 -20.578 -11.117 1 53.19 192 THR B CA 1
ATOM 5300 C C . THR B 1 192 ? -1.863 -19.578 -10.594 1 53.19 192 THR B C 1
ATOM 5302 O O . THR B 1 192 ? -2.24 -18.562 -10 1 53.19 192 THR B O 1
ATOM 5305 N N . ALA B 1 193 ? -0.567 -19.984 -10.906 1 60.06 193 ALA B N 1
ATOM 5306 C CA . ALA B 1 193 ? 0.428 -19.047 -10.406 1 60.06 193 ALA B CA 1
ATOM 5307 C C . ALA B 1 193 ? 0.293 -17.688 -11.094 1 60.06 193 ALA B C 1
ATOM 5309 O O . ALA B 1 193 ? 0.316 -16.641 -10.438 1 60.06 193 ALA B O 1
ATOM 5310 N N . ALA B 1 194 ? 0.069 -17.875 -12.445 1 63.66 194 ALA B N 1
ATOM 5311 C CA . ALA B 1 194 ? -0.061 -16.656 -13.227 1 63.66 194 ALA B CA 1
ATOM 5312 C C . ALA B 1 194 ? -1.305 -15.875 -12.812 1 63.66 194 ALA B C 1
ATOM 5314 O O . ALA B 1 194 ? -1.267 -14.641 -12.711 1 63.66 194 ALA B O 1
ATOM 5315 N N . GLY B 1 195 ? -2.33 -16.688 -12.469 1 67.38 195 GLY B N 1
ATOM 5316 C CA . GLY B 1 195 ? -3.555 -16.016 -12.039 1 67.38 195 GLY B CA 1
ATOM 5317 C C . GLY B 1 195 ? -3.422 -15.328 -10.695 1 67.38 195 GLY B C 1
ATOM 5318 O O . GLY B 1 195 ? -3.904 -14.211 -10.523 1 67.38 195 GLY B O 1
ATOM 5319 N N . ALA B 1 196 ? -2.727 -16.094 -9.836 1 71.88 196 ALA B N 1
ATOM 5320 C CA . ALA B 1 196 ? -2.506 -15.508 -8.516 1 71.88 196 ALA B CA 1
ATOM 5321 C C . ALA B 1 196 ? -1.661 -14.242 -8.617 1 71.88 196 ALA B C 1
ATOM 5323 O O . ALA B 1 196 ? -1.978 -13.227 -7.992 1 71.88 196 ALA B O 1
ATOM 5324 N N . LEU B 1 197 ? -0.696 -14.297 -9.43 1 75.25 197 LEU B N 1
ATOM 5325 C CA . LEU B 1 197 ? 0.187 -13.148 -9.609 1 75.25 197 LEU B CA 1
ATOM 5326 C C . LEU B 1 197 ? -0.557 -11.984 -10.258 1 75.25 197 LEU B C 1
ATOM 5328 O O . LEU B 1 197 ? -0.348 -10.828 -9.891 1 75.25 197 LEU B O 1
ATOM 5332 N N . GLN B 1 198 ? -1.383 -12.305 -11.141 1 78.12 198 GLN B N 1
ATOM 5333 C CA . GLN B 1 198 ? -2.152 -11.273 -11.828 1 78.12 198 GLN B CA 1
ATOM 5334 C C . GLN B 1 198 ? -3.062 -10.531 -10.859 1 78.12 198 GLN B C 1
ATOM 5336 O O . GLN B 1 198 ? -3.213 -9.312 -10.961 1 78.12 198 GLN B O 1
ATOM 5341 N N . SER B 1 199 ? -3.695 -11.281 -9.938 1 81.56 199 SER B N 1
ATOM 5342 C CA . SER B 1 199 ? -4.57 -10.656 -8.953 1 81.56 199 SER B CA 1
ATOM 5343 C C . SER B 1 199 ? -3.816 -9.625 -8.117 1 81.56 199 SER B C 1
ATOM 5345 O O . SER B 1 199 ? -4.312 -8.523 -7.887 1 81.56 199 SER B O 1
ATOM 5347 N N . TYR B 1 200 ? -2.672 -9.914 -7.777 1 78.62 200 TYR B N 1
ATOM 5348 C CA . TYR B 1 200 ? -1.881 -9.023 -6.941 1 78.62 200 TYR B CA 1
ATOM 5349 C C . TYR B 1 200 ? -1.389 -7.82 -7.738 1 78.62 200 TYR B C 1
ATOM 5351 O O . TYR B 1 200 ? -1.317 -6.703 -7.219 1 78.62 200 TYR B O 1
ATOM 5359 N N . LYS B 1 201 ? -1.053 -8.07 -8.93 1 81.06 201 LYS B N 1
ATOM 5360 C CA . LYS B 1 201 ? -0.6 -6.973 -9.781 1 81.06 201 LYS B CA 1
ATOM 5361 C C . LYS B 1 201 ? -1.711 -5.949 -9.992 1 81.06 201 LYS B C 1
ATOM 5363 O O . LYS B 1 201 ? -1.466 -4.742 -9.961 1 81.06 201 LYS B O 1
ATOM 5368 N N . LEU B 1 202 ? -2.84 -6.488 -10.242 1 82.94 202 LEU B N 1
ATOM 5369 C CA . LEU B 1 202 ? -3.982 -5.602 -10.422 1 82.94 202 LEU B CA 1
ATOM 5370 C C . LEU B 1 202 ? -4.273 -4.824 -9.148 1 82.94 202 LEU B C 1
ATOM 5372 O O . LEU B 1 202 ? -4.559 -3.625 -9.195 1 82.94 202 LEU B O 1
ATOM 5376 N N . ALA B 1 203 ? -4.16 -5.527 -8.039 1 86.62 203 ALA B N 1
ATOM 5377 C CA . ALA B 1 203 ? -4.348 -4.852 -6.754 1 86.62 203 ALA B CA 1
ATOM 5378 C C . ALA B 1 203 ? -3.256 -3.809 -6.523 1 86.62 203 ALA B C 1
ATOM 5380 O O . ALA B 1 203 ? -3.529 -2.717 -6.016 1 86.62 203 ALA B O 1
ATOM 5381 N N . ALA B 1 204 ? -2.064 -4.129 -6.84 1 83.56 204 ALA B N 1
ATOM 5382 C CA . ALA B 1 204 ? -0.95 -3.193 -6.699 1 83.56 204 ALA B CA 1
ATOM 5383 C C . ALA B 1 204 ? -1.178 -1.938 -7.535 1 83.56 204 ALA B C 1
ATOM 5385 O O . ALA B 1 204 ? -0.901 -0.825 -7.082 1 83.56 204 ALA B O 1
ATOM 5386 N N . LYS B 1 205 ? -1.637 -2.113 -8.688 1 84.81 205 LYS B N 1
ATOM 5387 C CA . LYS B 1 205 ? -1.963 -0.976 -9.539 1 84.81 205 LYS B CA 1
ATOM 5388 C C . LYS B 1 205 ? -3.049 -0.108 -8.914 1 84.81 205 LYS B C 1
ATOM 5390 O O . LYS B 1 205 ? -2.955 1.121 -8.93 1 84.81 205 LYS B O 1
ATOM 5395 N N . ALA B 1 206 ? -4.035 -0.737 -8.43 1 90.5 206 ALA B N 1
ATOM 5396 C CA . ALA B 1 206 ? -5.105 -0.023 -7.742 1 90.5 206 ALA B CA 1
ATOM 5397 C C . ALA B 1 206 ? -4.562 0.762 -6.551 1 90.5 206 ALA B C 1
ATOM 5399 O O . ALA B 1 206 ? -4.926 1.925 -6.348 1 90.5 206 ALA B O 1
ATOM 5400 N N . ILE B 1 207 ? -3.754 0.165 -5.84 1 87.62 207 ILE B N 1
ATOM 5401 C CA . ILE B 1 207 ? -3.146 0.781 -4.664 1 87.62 207 ILE B CA 1
ATOM 5402 C C . ILE B 1 207 ? -2.322 1.995 -5.086 1 87.62 207 ILE B C 1
ATOM 5404 O O . ILE B 1 207 ? -2.393 3.051 -4.453 1 87.62 207 ILE B O 1
ATOM 5408 N N . SER B 1 208 ? -1.614 1.859 -6.133 1 84.06 208 SER B N 1
ATOM 5409 C CA . SER B 1 208 ? -0.815 2.969 -6.645 1 84.06 208 SER B CA 1
ATOM 5410 C C . SER B 1 208 ? -1.694 4.16 -7.008 1 84.06 208 SER B C 1
ATOM 5412 O O . SER B 1 208 ? -1.317 5.309 -6.773 1 84.06 208 SER B O 1
ATOM 5414 N N . LYS B 1 209 ? -2.799 3.924 -7.508 1 88.88 209 LYS B N 1
ATOM 5415 C CA . LYS B 1 209 ? -3.738 4.984 -7.863 1 88.88 209 LYS B CA 1
ATOM 5416 C C . LYS B 1 209 ? -4.242 5.707 -6.617 1 88.88 209 LYS B C 1
ATOM 5418 O O . LYS B 1 209 ? -4.316 6.938 -6.598 1 88.88 209 LYS B O 1
ATOM 5423 N N . ILE B 1 210 ? -4.555 4.938 -5.676 1 89.75 210 ILE B N 1
ATOM 5424 C CA . ILE B 1 210 ? -5.031 5.504 -4.418 1 89.75 210 ILE B CA 1
ATOM 5425 C C . ILE B 1 210 ? -3.934 6.359 -3.791 1 89.75 210 ILE B C 1
ATOM 5427 O O . ILE B 1 210 ? -4.199 7.465 -3.311 1 89.75 210 ILE B O 1
ATOM 5431 N N . GLN B 1 211 ? -2.787 5.906 -3.855 1 82.06 211 GLN B N 1
ATOM 5432 C CA . GLN B 1 211 ? -1.644 6.57 -3.244 1 82.06 211 GLN B CA 1
ATOM 5433 C C . GLN B 1 211 ? -1.312 7.871 -3.971 1 82.06 211 GLN B C 1
ATOM 5435 O O . GLN B 1 211 ? -0.753 8.797 -3.375 1 82.06 211 GLN B O 1
ATOM 5440 N N . SER B 1 212 ? -1.647 7.953 -5.195 1 82.12 212 SER B N 1
ATOM 5441 C CA . SER B 1 212 ? -1.309 9.109 -6.016 1 82.12 212 SER B CA 1
ATOM 5442 C C . SER B 1 212 ? -2.328 10.234 -5.836 1 82.12 212 SER B C 1
ATOM 5444 O O . SER B 1 212 ? -2.131 11.344 -6.336 1 82.12 212 SER B O 1
ATOM 5446 N N . LEU B 1 213 ? -3.289 9.961 -5.09 1 86.69 213 LEU B N 1
ATOM 5447 C CA . LEU B 1 213 ? -4.309 10.984 -4.859 1 86.69 213 LEU B CA 1
ATOM 5448 C C . LEU B 1 213 ? -3.771 12.094 -3.961 1 86.69 213 LEU B C 1
ATOM 5450 O O . LEU B 1 213 ? -3.018 11.828 -3.023 1 86.69 213 LEU B O 1
ATOM 5454 N N . PRO B 1 214 ? -3.965 13.414 -4.199 1 76.5 214 PRO B N 1
ATOM 5455 C CA . PRO B 1 214 ? -3.463 14.539 -3.406 1 76.5 214 PRO B CA 1
ATOM 5456 C C . PRO B 1 214 ? -3.99 14.531 -1.973 1 76.5 214 PRO B C 1
ATOM 5458 O O . PRO B 1 214 ? -3.373 15.125 -1.083 1 76.5 214 PRO B O 1
ATOM 5461 N N . GLY B 1 215 ? -4.879 13.812 -1.593 1 78.5 215 GLY B N 1
ATOM 5462 C CA . GLY B 1 215 ? -5.477 13.852 -0.267 1 78.5 215 GLY B CA 1
ATOM 5463 C C . GLY B 1 215 ? -6.449 15 -0.081 1 78.5 215 GLY B C 1
ATOM 5464 O O . GLY B 1 215 ? -6.504 15.914 -0.907 1 78.5 215 GLY B O 1
ATOM 5465 N N . GLY B 1 216 ? -7.215 15.055 0.948 1 82.69 216 GLY B N 1
ATOM 5466 C CA . GLY B 1 216 ? -8.117 16.141 1.299 1 82.69 216 GLY B CA 1
ATOM 5467 C C . GLY B 1 216 ? -9.547 15.898 0.864 1 82.69 216 GLY B C 1
ATOM 5468 O O . GLY B 1 216 ? -10.414 16.75 1.043 1 82.69 216 GLY B O 1
ATOM 5469 N N . SER B 1 217 ? -9.719 14.836 0.255 1 90.88 217 SER B N 1
ATOM 5470 C CA . SER B 1 217 ? -11.078 14.539 -0.173 1 90.88 217 SER B CA 1
ATOM 5471 C C . SER B 1 217 ? -11.422 13.07 0.055 1 90.88 217 SER B C 1
ATOM 5473 O O . SER B 1 217 ? -11.047 12.211 -0.741 1 90.88 217 SER B O 1
ATOM 5475 N N . MET B 1 218 ? -12.242 12.875 0.985 1 93.81 218 MET B N 1
ATOM 5476 C CA . MET B 1 218 ? -12.727 11.531 1.273 1 93.81 218 MET B CA 1
ATOM 5477 C C . MET B 1 218 ? -13.562 10.992 0.118 1 93.81 218 MET B C 1
ATOM 5479 O O . MET B 1 218 ? -13.508 9.805 -0.194 1 93.81 218 MET B O 1
ATOM 5483 N N . GLU B 1 219 ? -14.281 11.867 -0.459 1 95.38 219 GLU B N 1
ATOM 5484 C CA . GLU B 1 219 ? -15.125 11.484 -1.581 1 95.38 219 GLU B CA 1
ATOM 5485 C C . GLU B 1 219 ? -14.297 10.953 -2.744 1 95.38 219 GLU B C 1
ATOM 5487 O O . GLU B 1 219 ? -14.617 9.906 -3.314 1 95.38 219 GLU B O 1
ATOM 5492 N N . MET B 1 220 ? -13.281 11.68 -3.053 1 95.5 220 MET B N 1
ATOM 5493 C CA . MET B 1 220 ? -12.398 11.258 -4.137 1 95.5 220 MET B CA 1
ATOM 5494 C C . MET B 1 220 ? -11.742 9.922 -3.809 1 95.5 220 MET B C 1
ATOM 5496 O O . MET B 1 220 ? -11.617 9.055 -4.676 1 95.5 220 MET B O 1
ATOM 5500 N N . LEU B 1 221 ? -11.281 9.844 -2.623 1 96.56 221 LEU B N 1
ATOM 5501 C CA . LEU B 1 221 ? -10.656 8.609 -2.152 1 96.56 221 LEU B CA 1
ATOM 5502 C C . LEU B 1 221 ? -11.617 7.43 -2.293 1 96.56 221 LEU B C 1
ATOM 5504 O O . LEU B 1 221 ? -11.258 6.402 -2.879 1 96.56 221 LEU B O 1
ATOM 5508 N N . CYS B 1 222 ? -12.867 7.555 -1.858 1 97.88 222 CYS B N 1
ATOM 5509 C CA . CYS B 1 222 ? -13.867 6.496 -1.896 1 97.88 222 CYS B CA 1
ATOM 5510 C C . CYS B 1 222 ? -14.266 6.172 -3.33 1 97.88 222 CYS B C 1
ATOM 5512 O O . CYS B 1 222 ? -14.406 5.004 -3.691 1 97.88 222 CYS B O 1
ATOM 5514 N N . ASN B 1 223 ? -14.43 7.199 -4.094 1 97.75 223 ASN B N 1
ATOM 5515 C CA . ASN B 1 223 ? -14.781 6.977 -5.492 1 97.75 223 ASN B CA 1
ATOM 5516 C C . ASN B 1 223 ? -13.703 6.172 -6.219 1 97.75 223 ASN B C 1
ATOM 5518 O O . ASN B 1 223 ? -14.016 5.285 -7.012 1 97.75 223 ASN B O 1
ATOM 5522 N N . THR B 1 224 ? -12.477 6.484 -5.961 1 97.31 224 THR B N 1
ATOM 5523 C CA . THR B 1 224 ? -11.367 5.797 -6.613 1 97.31 224 THR B CA 1
ATOM 5524 C C . THR B 1 224 ? -11.328 4.328 -6.203 1 97.31 224 THR B C 1
ATOM 5526 O O . THR B 1 224 ? -11.211 3.443 -7.051 1 97.31 224 THR B O 1
ATOM 5529 N N . VAL B 1 225 ? -11.43 4.039 -4.934 1 97.94 225 VAL B N 1
ATOM 5530 C CA . VAL B 1 225 ? -11.32 2.662 -4.461 1 97.94 225 VAL B CA 1
ATOM 5531 C C . VAL B 1 225 ? -12.492 1.841 -4.98 1 97.94 225 VAL B C 1
ATOM 5533 O O . VAL B 1 225 ? -12.328 0.681 -5.363 1 97.94 225 VAL B O 1
ATOM 5536 N N . VAL B 1 226 ? -13.703 2.416 -4.977 1 98.38 226 VAL B N 1
ATOM 5537 C CA . VAL B 1 226 ? -14.891 1.727 -5.469 1 98.38 226 VAL B CA 1
ATOM 5538 C C . VAL B 1 226 ? -14.711 1.367 -6.941 1 98.38 226 VAL B C 1
ATOM 5540 O O . VAL B 1 226 ? -15.039 0.256 -7.359 1 98.38 226 VAL B O 1
ATOM 5543 N N . LYS B 1 227 ? -14.18 2.25 -7.672 1 97.81 227 LYS B N 1
ATOM 5544 C CA . LYS B 1 227 ? -13.93 1.991 -9.086 1 97.81 227 LYS B CA 1
ATOM 5545 C C . LYS B 1 227 ? -12.898 0.875 -9.266 1 97.81 227 LYS B C 1
ATOM 5547 O O . LYS B 1 227 ? -13.094 -0.024 -10.086 1 97.81 227 LYS B O 1
ATOM 5552 N N . GLU B 1 228 ? -11.812 0.936 -8.523 1 96.44 228 GLU B N 1
ATOM 5553 C CA . GLU B 1 228 ? -10.766 -0.073 -8.625 1 96.44 228 GLU B CA 1
ATOM 5554 C C . GLU B 1 228 ? -11.289 -1.453 -8.242 1 96.44 228 GLU B C 1
ATOM 5556 O O . GLU B 1 228 ? -10.984 -2.447 -8.906 1 96.44 228 GLU B O 1
ATOM 5561 N N . VAL B 1 229 ? -12.07 -1.557 -7.188 1 97.56 229 VAL B N 1
ATOM 5562 C CA . VAL B 1 229 ? -12.641 -2.828 -6.754 1 97.56 229 VAL B CA 1
ATOM 5563 C C . VAL B 1 229 ? -13.609 -3.344 -7.812 1 97.56 229 VAL B C 1
ATOM 5565 O O . VAL B 1 229 ? -13.648 -4.543 -8.094 1 97.56 229 VAL B O 1
ATOM 5568 N N . PHE B 1 230 ? -14.383 -2.453 -8.375 1 97.75 230 PHE B N 1
ATOM 5569 C CA . PHE B 1 230 ? -15.32 -2.803 -9.445 1 97.75 230 PHE B CA 1
ATOM 5570 C C . PHE B 1 230 ? -14.586 -3.447 -10.617 1 97.75 230 PHE B C 1
ATOM 5572 O O . PHE B 1 230 ? -14.984 -4.516 -11.086 1 97.75 230 PHE B O 1
ATOM 5579 N N . ASP B 1 231 ? -13.492 -2.885 -11.008 1 94.12 231 ASP B N 1
ATOM 5580 C CA . ASP B 1 231 ? -12.711 -3.383 -12.133 1 94.12 231 ASP B CA 1
ATOM 5581 C C . ASP B 1 231 ? -12.016 -4.695 -11.773 1 94.12 231 ASP B C 1
ATOM 5583 O O . ASP B 1 231 ? -11.898 -5.59 -12.617 1 94.12 231 ASP B O 1
ATOM 5587 N N . LEU B 1 232 ? -11.586 -4.816 -10.57 1 92.31 232 LEU B N 1
ATOM 5588 C CA . LEU B 1 232 ? -10.82 -5.973 -10.117 1 92.31 232 LEU B CA 1
ATOM 5589 C C . LEU B 1 232 ? -11.719 -7.195 -9.969 1 92.31 232 LEU B C 1
ATOM 5591 O O . LEU B 1 232 ? -11.32 -8.312 -10.312 1 92.31 232 LEU B O 1
ATOM 5595 N N . THR B 1 233 ? -12.891 -7.039 -9.484 1 95.31 233 THR B N 1
ATOM 5596 C CA . THR B 1 233 ? -13.703 -8.172 -9.07 1 95.31 233 THR B CA 1
ATOM 5597 C C . THR B 1 233 ? -14.734 -8.523 -10.141 1 95.31 233 THR B C 1
ATOM 5599 O O . THR B 1 233 ? -15.172 -9.672 -10.234 1 95.31 233 THR B O 1
ATOM 5602 N N . GLY B 1 234 ? -15.211 -7.523 -10.875 1 95.38 234 GLY B N 1
ATOM 5603 C CA . GLY B 1 234 ? -16.203 -7.746 -11.906 1 95.38 234 GLY B CA 1
ATOM 5604 C C . GLY B 1 234 ? -17.609 -7.883 -11.367 1 95.38 234 GLY B C 1
ATOM 5605 O O . GLY B 1 234 ? -18.516 -8.367 -12.062 1 95.38 234 GLY B O 1
ATOM 5606 N N . TYR B 1 235 ? -17.844 -7.535 -10.148 1 98.12 235 TYR B N 1
ATOM 5607 C CA . TYR B 1 235 ? -19.188 -7.566 -9.578 1 98.12 235 TYR B CA 1
ATOM 5608 C C . TYR B 1 235 ? -20.078 -6.52 -10.234 1 98.12 235 TYR B C 1
ATOM 5610 O O . TYR B 1 235 ? -19.578 -5.562 -10.836 1 98.12 235 TYR B O 1
ATOM 5618 N N . ASP B 1 236 ? -21.406 -6.691 -10.102 1 98.38 236 ASP B N 1
ATOM 5619 C CA . ASP B 1 236 ? -22.375 -5.828 -10.773 1 98.38 236 ASP B CA 1
ATOM 5620 C C . ASP B 1 236 ? -22.469 -4.473 -10.078 1 98.38 236 ASP B C 1
ATOM 5622 O O . ASP B 1 236 ? -22.828 -3.473 -10.703 1 98.38 236 ASP B O 1
ATOM 5626 N N . ARG B 1 237 ? -22.219 -4.484 -8.836 1 98.31 237 ARG B N 1
ATOM 5627 C CA . ARG B 1 237 ? -22.312 -3.289 -8 1 98.31 237 ARG B CA 1
ATOM 5628 C C . ARG B 1 237 ? -21.234 -3.283 -6.922 1 98.31 237 ARG B C 1
ATOM 5630 O O . ARG B 1 237 ? -21 -4.301 -6.266 1 98.31 237 ARG B O 1
ATOM 5637 N N . VAL B 1 238 ? -20.547 -2.166 -6.781 1 98.81 238 VAL B N 1
ATOM 5638 C CA . VAL B 1 238 ? -19.594 -1.979 -5.695 1 98.81 238 VAL B CA 1
ATOM 5639 C C . VAL B 1 238 ? -19.891 -0.678 -4.957 1 98.81 238 VAL B C 1
ATOM 5641 O O . VAL B 1 238 ? -20.141 0.354 -5.582 1 98.81 238 VAL B O 1
ATOM 5644 N N . MET B 1 239 ? -19.875 -0.737 -3.6 1 98.69 239 MET B N 1
ATOM 5645 C CA . MET B 1 239 ? -20.234 0.412 -2.771 1 98.69 239 MET B CA 1
ATOM 5646 C C . MET B 1 239 ? -19.234 0.599 -1.639 1 98.69 239 MET B C 1
ATOM 5648 O O . MET B 1 239 ? -18.719 -0.378 -1.099 1 98.69 239 MET B O 1
ATOM 5652 N N . ALA B 1 240 ? -18.984 1.825 -1.358 1 98.69 240 ALA B N 1
ATOM 5653 C CA . ALA B 1 240 ? -18.422 2.172 -0.062 1 98.69 240 ALA B CA 1
ATOM 5654 C C . ALA B 1 240 ? -19.5 2.521 0.946 1 98.69 240 ALA B C 1
ATOM 5656 O O . ALA B 1 240 ? -20.203 3.523 0.79 1 98.69 240 ALA B O 1
ATOM 5657 N N . TYR B 1 241 ? -19.641 1.705 1.914 1 98 241 TYR B N 1
ATOM 5658 C CA . TYR B 1 241 ? -20.656 1.84 2.959 1 98 241 TYR B CA 1
ATOM 5659 C C . TYR B 1 241 ? -20.031 2.357 4.25 1 98 241 TYR B C 1
ATOM 5661 O O . TYR B 1 241 ? -19.266 1.651 4.906 1 98 241 TYR B O 1
ATOM 5669 N N . LYS B 1 242 ? -20.406 3.508 4.652 1 97.12 242 LYS B N 1
ATOM 5670 C CA . LYS B 1 242 ? -19.781 4.199 5.773 1 97.12 242 LYS B CA 1
ATOM 5671 C C . LYS B 1 242 ? -20.703 4.211 6.992 1 97.12 242 LYS B C 1
ATOM 5673 O O . LYS B 1 242 ? -21.906 4.402 6.859 1 97.12 242 LYS B O 1
ATOM 5678 N N . PHE B 1 243 ? -20.094 4.027 8.203 1 95.06 243 PHE B N 1
ATOM 5679 C CA . PHE B 1 243 ? -20.844 4.145 9.445 1 95.06 243 PHE B CA 1
ATOM 5680 C C . PHE B 1 243 ? -20.688 5.531 10.055 1 95.06 243 PHE B C 1
ATOM 5682 O O . PHE B 1 243 ? -19.578 6.078 10.078 1 95.06 243 PHE B O 1
ATOM 5689 N N . HIS B 1 244 ? -21.688 6.012 10.484 1 92.5 244 HIS B N 1
ATOM 5690 C CA . HIS B 1 244 ? -21.656 7.297 11.172 1 92.5 244 HIS B CA 1
ATOM 5691 C C . HIS B 1 244 ? -21.531 7.113 12.68 1 92.5 244 HIS B C 1
ATOM 5693 O O . HIS B 1 244 ? -21.469 5.984 13.164 1 92.5 244 HIS B O 1
ATOM 5699 N N . GLU B 1 245 ? -21.438 8.102 13.359 1 85.19 245 GLU B N 1
ATOM 5700 C CA . GLU B 1 245 ? -21.188 8.07 14.797 1 85.19 245 GLU B CA 1
ATOM 5701 C C . GLU B 1 245 ? -22.297 7.312 15.523 1 85.19 245 GLU B C 1
ATOM 5703 O O . GLU B 1 245 ? -22.031 6.602 16.5 1 85.19 245 GLU B O 1
ATOM 5708 N N . ASP B 1 246 ? -23.531 7.473 15.055 1 82.25 246 ASP B N 1
ATOM 5709 C CA . ASP B 1 246 ? -24.641 6.777 15.68 1 82.25 246 ASP B CA 1
ATOM 5710 C C . ASP B 1 246 ? -24.812 5.371 15.102 1 82.25 246 ASP B C 1
ATOM 5712 O O . ASP B 1 246 ? -25.859 4.742 15.273 1 82.25 246 ASP B O 1
ATOM 5716 N N . ASP B 1 247 ? -23.906 4.926 14.281 1 88.06 247 ASP B N 1
ATOM 5717 C CA . ASP B 1 247 ? -23.734 3.562 13.789 1 88.06 247 ASP B CA 1
ATOM 5718 C C . ASP B 1 247 ? -24.672 3.285 12.617 1 88.06 247 ASP B C 1
ATOM 5720 O O . ASP B 1 247 ? -24.734 2.162 12.109 1 88.06 247 ASP B O 1
ATOM 5724 N N . HIS B 1 248 ? -25.453 4.273 12.258 1 90.19 248 HIS B N 1
ATOM 5725 C CA . HIS B 1 248 ? -26.188 4.008 11.023 1 90.19 248 HIS B CA 1
ATOM 5726 C C . HIS B 1 248 ? -25.25 4.02 9.82 1 90.19 248 HIS B C 1
ATOM 5728 O O . HIS B 1 248 ? -24.141 4.551 9.898 1 90.19 248 HIS B O 1
ATOM 5734 N N . GLY B 1 249 ? -25.672 3.436 8.695 1 94.25 249 GLY B N 1
ATOM 5735 C CA . GLY B 1 249 ? -24.812 3.324 7.523 1 94.25 249 GLY B CA 1
ATOM 5736 C C . GLY B 1 249 ? -25.281 4.176 6.359 1 94.25 249 GLY B C 1
ATOM 5737 O O . GLY B 1 249 ? -26.453 4.531 6.273 1 94.25 249 GLY B O 1
ATOM 5738 N N . GLU B 1 250 ? -24.344 4.527 5.566 1 97.56 250 GLU B N 1
ATOM 5739 C CA . GLU B 1 250 ? -24.594 5.301 4.359 1 97.56 250 GLU B CA 1
ATOM 5740 C C . GLU B 1 250 ? -23.812 4.758 3.172 1 97.56 250 GLU B C 1
ATOM 5742 O O . GLU B 1 250 ? -22.625 4.438 3.301 1 97.56 250 GLU B O 1
ATOM 5747 N N . VAL B 1 251 ? -24.562 4.609 2.08 1 98.06 251 VAL B N 1
ATOM 5748 C CA . VAL B 1 251 ? -23.844 4.344 0.836 1 98.06 251 VAL B CA 1
ATOM 5749 C C . VAL B 1 251 ? -23.172 5.621 0.35 1 98.06 251 VAL B C 1
ATOM 5751 O O . VAL B 1 251 ? -23.797 6.441 -0.334 1 98.06 251 VAL B O 1
ATOM 5754 N N . PHE B 1 252 ? -21.938 5.75 0.616 1 98 252 PHE B N 1
ATOM 5755 C CA . PHE B 1 252 ? -21.188 6.977 0.424 1 98 252 PHE B CA 1
ATOM 5756 C C . PHE B 1 252 ? -20.672 7.086 -1.011 1 98 252 PHE B C 1
ATOM 5758 O O . PHE B 1 252 ? -20.531 8.188 -1.54 1 98 252 PHE B O 1
ATOM 5765 N N . SER B 1 253 ? -20.391 6.039 -1.651 1 98.44 253 SER B N 1
ATOM 5766 C CA . SER B 1 253 ? -19.938 5.93 -3.037 1 98.44 253 SER B CA 1
ATOM 5767 C C . SER B 1 253 ? -20.438 4.637 -3.678 1 98.44 253 SER B C 1
ATOM 5769 O O . SER B 1 253 ? -20.656 3.639 -2.986 1 98.44 253 SER B O 1
ATOM 5771 N N . GLU B 1 254 ? -20.641 4.723 -5.008 1 98.56 254 GLU B N 1
ATOM 5772 C CA . GLU B 1 254 ? -21.188 3.547 -5.684 1 98.56 254 GLU B CA 1
ATOM 5773 C C . GLU B 1 254 ? -20.828 3.549 -7.168 1 98.56 254 GLU B C 1
ATOM 5775 O O . GLU B 1 254 ? -20.75 4.609 -7.793 1 98.56 254 GLU B O 1
ATOM 5780 N N . ILE B 1 255 ? -20.594 2.355 -7.656 1 98.25 255 ILE B N 1
ATOM 5781 C CA . ILE B 1 255 ? -20.516 2.113 -9.094 1 98.25 255 ILE B CA 1
ATOM 5782 C C . ILE B 1 255 ? -21.312 0.865 -9.453 1 98.25 255 ILE B C 1
ATOM 5784 O O . ILE B 1 255 ? -21.297 -0.124 -8.711 1 98.25 255 ILE B O 1
ATOM 5788 N N . THR B 1 256 ? -22.078 0.909 -10.547 1 97.56 256 THR B N 1
ATOM 5789 C CA . THR B 1 256 ? -22.891 -0.22 -10.977 1 97.56 256 THR B CA 1
ATOM 5790 C C . THR B 1 256 ? -22.719 -0.472 -12.469 1 97.56 256 THR B C 1
ATOM 5792 O O . THR B 1 256 ? -22.297 0.416 -13.211 1 97.56 256 THR B O 1
ATOM 5795 N N . LYS B 1 257 ? -22.984 -1.679 -12.781 1 96.19 257 LYS B N 1
ATOM 5796 C CA . LYS B 1 257 ? -23.25 -1.919 -14.203 1 96.19 257 LYS B CA 1
ATOM 5797 C C . LYS B 1 257 ? -24.469 -1.141 -14.68 1 96.19 257 LYS B C 1
ATOM 5799 O O . LYS B 1 257 ? -25.328 -0.778 -13.883 1 96.19 257 LYS B O 1
ATOM 5804 N N . PRO B 1 258 ? -24.438 -0.927 -15.977 1 94.25 258 PRO B N 1
ATOM 5805 C CA . PRO B 1 258 ? -25.594 -0.196 -16.5 1 94.25 258 PRO B CA 1
ATOM 5806 C C . PRO B 1 258 ? -26.922 -0.921 -16.234 1 94.25 258 PRO B C 1
ATOM 5808 O O . PRO B 1 258 ? -26.984 -2.15 -16.344 1 94.25 258 PRO B O 1
ATOM 5811 N N . GLY B 1 259 ? -27.969 -0.129 -15.852 1 93 259 GLY B N 1
ATOM 5812 C CA . GLY B 1 259 ? -29.312 -0.681 -15.719 1 93 259 GLY B CA 1
ATOM 5813 C C . GLY B 1 259 ? -29.719 -0.938 -14.281 1 93 259 GLY B C 1
ATOM 5814 O O . GLY B 1 259 ? -30.891 -1.201 -14 1 93 259 GLY B O 1
ATOM 5815 N N . LEU B 1 260 ? -28.859 -0.9 -13.344 1 95.44 260 LEU B N 1
ATOM 5816 C CA . LEU B 1 260 ? -29.188 -1.167 -11.945 1 95.44 260 LEU B CA 1
ATOM 5817 C C . LEU B 1 260 ? -29.641 0.105 -11.242 1 95.44 260 LEU B C 1
ATOM 5819 O O . LEU B 1 260 ? -29.109 1.188 -11.5 1 95.44 260 LEU B O 1
ATOM 5823 N N . GLU B 1 261 ? -30.609 -0.056 -10.344 1 93.88 261 GLU B N 1
ATOM 5824 C CA . GLU B 1 261 ? -31.062 1.067 -9.531 1 93.88 261 GLU B CA 1
ATOM 5825 C C . GLU B 1 261 ? -29.984 1.53 -8.562 1 93.88 261 GLU B C 1
ATOM 5827 O O . GLU B 1 261 ? -29.406 0.722 -7.824 1 93.88 261 GLU B O 1
ATOM 5832 N N . PRO B 1 262 ? -29.75 2.781 -8.5 1 94.69 262 PRO B N 1
ATOM 5833 C CA . PRO B 1 262 ? -28.688 3.293 -7.633 1 94.69 262 PRO B CA 1
ATOM 5834 C C . PRO B 1 262 ? -29.062 3.275 -6.156 1 94.69 262 PRO B C 1
ATOM 5836 O O . PRO B 1 262 ? -30.219 3.5 -5.809 1 94.69 262 PRO B O 1
ATOM 5839 N N . TYR B 1 263 ? -28.109 3.033 -5.27 1 96.12 263 TYR B N 1
ATOM 5840 C CA . TYR B 1 263 ? -28.25 3.082 -3.816 1 96.12 263 TYR B CA 1
ATOM 5841 C C . TYR B 1 263 ? -27.469 4.258 -3.236 1 96.12 263 TYR B C 1
ATOM 5843 O O . TYR B 1 263 ? -27.5 4.5 -2.027 1 96.12 263 TYR B O 1
ATOM 5851 N N . LEU B 1 264 ? -26.797 5.02 -4.066 1 97.19 264 LEU B N 1
ATOM 5852 C CA . LEU B 1 264 ? -25.922 6.102 -3.641 1 97.19 264 LEU B CA 1
ATOM 5853 C C . LEU B 1 264 ? -26.672 7.09 -2.752 1 97.19 264 LEU B C 1
ATOM 5855 O O . LEU B 1 264 ? -27.781 7.535 -3.098 1 97.19 264 LEU B O 1
ATOM 5859 N N . GLY B 1 265 ? -26.125 7.348 -1.609 1 96.25 265 GLY B N 1
ATOM 5860 C CA . GLY B 1 265 ? -26.688 8.359 -0.729 1 96.25 265 GLY B CA 1
ATOM 5861 C C . GLY B 1 265 ? -27.75 7.816 0.212 1 96.25 265 GLY B C 1
ATOM 5862 O O . GLY B 1 265 ? -28.188 8.516 1.123 1 96.25 265 GLY B O 1
ATOM 5863 N N . LEU B 1 266 ? -28.125 6.613 0.087 1 94.75 266 LEU B N 1
ATOM 5864 C CA . LEU B 1 266 ? -29.125 6.008 0.965 1 94.75 266 LEU B CA 1
ATOM 5865 C C . LEU B 1 266 ? -28.531 5.719 2.34 1 94.75 266 LEU B C 1
ATOM 5867 O O . LEU B 1 266 ? -27.359 5.355 2.453 1 94.75 266 LEU B O 1
ATOM 5871 N N . HIS B 1 267 ? -29.312 5.84 3.342 1 94.88 267 HIS B N 1
ATOM 5872 C CA . HIS B 1 267 ? -28.953 5.551 4.723 1 94.88 267 HIS B CA 1
ATOM 5873 C C . HIS B 1 267 ? -29.719 4.352 5.258 1 94.88 267 HIS B C 1
ATOM 5875 O O . HIS B 1 267 ? -30.906 4.188 4.949 1 94.88 267 HIS B O 1
ATOM 5881 N N . TYR B 1 268 ? -29.125 3.635 5.957 1 90.75 268 TYR B N 1
ATOM 5882 C CA . TYR B 1 268 ? -29.719 2.459 6.574 1 90.75 268 TYR B CA 1
ATOM 5883 C C . TYR B 1 268 ? -29.562 2.492 8.086 1 90.75 268 TYR B C 1
ATOM 5885 O O . TYR B 1 268 ? -28.531 2.945 8.602 1 90.75 268 TYR B O 1
ATOM 5893 N N . PRO B 1 269 ? -30.531 2.004 8.797 1 87.31 269 PRO B N 1
ATOM 5894 C CA . PRO B 1 269 ? -30.438 2.02 10.258 1 87.31 269 PRO B CA 1
ATOM 5895 C C . PRO B 1 269 ? -29.281 1.169 10.789 1 87.31 269 PRO B C 1
ATOM 5897 O O . PRO B 1 269 ? -28.797 0.281 10.086 1 87.31 269 PRO B O 1
ATOM 5900 N N . ALA B 1 270 ? -28.891 1.381 11.961 1 84.94 270 ALA B N 1
ATOM 5901 C CA . ALA B 1 270 ? -27.766 0.683 12.602 1 84.94 270 ALA B CA 1
ATOM 5902 C C . ALA B 1 270 ? -28.047 -0.817 12.688 1 84.94 270 ALA B C 1
ATOM 5904 O O . ALA B 1 270 ? -27.109 -1.626 12.617 1 84.94 270 ALA B O 1
ATOM 5905 N N . THR B 1 271 ? -29.219 -1.194 12.758 1 78.62 271 THR B N 1
ATOM 5906 C CA . THR B 1 271 ? -29.609 -2.582 12.969 1 78.62 271 THR B CA 1
ATOM 5907 C C . THR B 1 271 ? -29.5 -3.385 11.68 1 78.62 271 THR B C 1
ATOM 5909 O O . THR B 1 271 ? -29.547 -4.617 11.695 1 78.62 271 THR B O 1
ATOM 5912 N N . ASP B 1 272 ? -29.359 -2.678 10.625 1 80.75 272 ASP B N 1
ATOM 5913 C CA . ASP B 1 272 ? -29.219 -3.367 9.352 1 80.75 272 ASP B CA 1
ATOM 5914 C C . ASP B 1 272 ? -27.984 -4.273 9.359 1 80.75 272 ASP B C 1
ATOM 5916 O O . ASP B 1 272 ? -27.984 -5.332 8.719 1 80.75 272 ASP B O 1
ATOM 5920 N N . ILE B 1 273 ? -26.984 -3.846 9.969 1 85.44 273 ILE B N 1
ATOM 5921 C CA . ILE B 1 273 ? -25.797 -4.66 10.219 1 85.44 273 ILE B CA 1
ATOM 5922 C C . ILE B 1 273 ? -25.625 -4.844 11.727 1 85.44 273 ILE B C 1
ATOM 5924 O O . ILE B 1 273 ? -25.094 -3.961 12.406 1 85.44 273 ILE B O 1
ATOM 5928 N N . PRO B 1 274 ? -25.984 -5.988 12.148 1 82.19 274 PRO B N 1
ATOM 5929 C CA . PRO B 1 274 ? -25.922 -6.246 13.594 1 82.19 274 PRO B CA 1
ATOM 5930 C C . PRO B 1 274 ? -24.516 -6.113 14.156 1 82.19 274 PRO B C 1
ATOM 5932 O O . PRO B 1 274 ? -23.531 -6.273 13.422 1 82.19 274 PRO B O 1
ATOM 5935 N N . GLN B 1 275 ? -24.391 -5.84 15.438 1 78.94 275 GLN B N 1
ATOM 5936 C CA . GLN B 1 275 ? -23.109 -5.676 16.109 1 78.94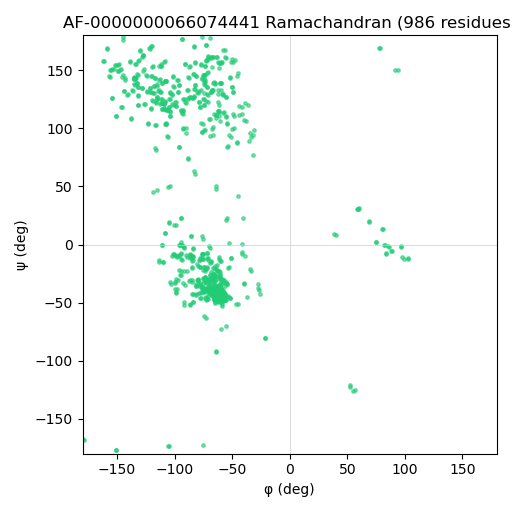 275 GLN B CA 1
ATOM 5937 C C . GLN B 1 275 ? -22.281 -6.953 16.016 1 78.94 275 GLN B C 1
ATOM 5939 O O . GLN B 1 275 ? -21.047 -6.895 15.867 1 78.94 275 GLN B O 1
ATOM 5944 N N . ALA B 1 276 ? -22.984 -8.039 16.109 1 78.44 276 ALA B N 1
ATOM 5945 C CA . ALA B 1 276 ? -22.281 -9.305 15.992 1 78.44 276 ALA B CA 1
ATOM 5946 C C . ALA B 1 276 ? -21.594 -9.438 14.633 1 78.44 276 ALA B C 1
ATOM 5948 O O . ALA B 1 276 ? -20.469 -9.938 14.539 1 78.44 276 ALA B O 1
ATOM 5949 N N . ALA B 1 277 ? -22.344 -9.023 13.625 1 84.56 277 ALA B N 1
ATOM 5950 C CA . ALA B 1 277 ? -21.781 -9.07 12.281 1 84.56 277 ALA B CA 1
ATOM 5951 C C . ALA B 1 277 ? -20.594 -8.117 12.148 1 84.56 277 ALA B C 1
ATOM 5953 O O . ALA B 1 277 ? -19.594 -8.453 11.516 1 84.56 277 ALA B O 1
ATOM 5954 N N . ARG B 1 278 ? -20.719 -6.945 12.742 1 86.75 278 ARG B N 1
ATOM 5955 C CA . ARG B 1 278 ? -19.625 -5.98 12.734 1 86.75 278 ARG B CA 1
ATOM 5956 C C . ARG B 1 278 ? -18.391 -6.551 13.422 1 86.75 278 ARG B C 1
ATOM 5958 O O . ARG B 1 278 ? -17.266 -6.359 12.945 1 86.75 278 ARG B O 1
ATOM 5965 N N . PHE B 1 279 ? -18.625 -7.262 14.461 1 82.5 279 PHE B N 1
ATOM 5966 C CA . PHE B 1 279 ? -17.531 -7.922 15.164 1 82.5 279 PHE B CA 1
ATOM 5967 C C . PHE B 1 279 ? -16.859 -8.961 14.281 1 82.5 279 PHE B C 1
ATOM 5969 O O . PHE B 1 279 ? -15.641 -9.078 14.258 1 82.5 279 PHE B O 1
ATOM 5976 N N . LEU B 1 280 ? -17.656 -9.695 13.609 1 84.5 280 LEU B N 1
ATOM 5977 C CA . LEU B 1 280 ? -17.141 -10.727 12.727 1 84.5 280 LEU B CA 1
ATOM 5978 C C . LEU B 1 280 ? -16.297 -10.117 11.602 1 84.5 280 LEU B C 1
ATOM 5980 O O . LEU B 1 280 ? -15.289 -10.688 11.188 1 84.5 280 LEU B O 1
ATOM 5984 N N . PHE B 1 281 ? -16.734 -8.945 11.125 1 89 281 PHE B N 1
ATOM 5985 C CA . PHE B 1 281 ? -15.977 -8.25 10.086 1 89 281 PHE B CA 1
ATOM 5986 C C . PHE B 1 281 ? -14.609 -7.824 10.602 1 89 281 PHE B C 1
ATOM 5988 O O . PHE B 1 281 ? -13.633 -7.785 9.852 1 89 281 PHE B O 1
ATOM 5995 N N . MET B 1 282 ? -14.531 -7.547 11.859 1 86.5 282 MET B N 1
ATOM 5996 C CA . MET B 1 282 ? -13.266 -7.152 12.461 1 86.5 282 MET B CA 1
ATOM 5997 C C . MET B 1 282 ? -12.312 -8.344 12.547 1 86.5 282 MET B C 1
ATOM 5999 O O . MET B 1 282 ? -11.094 -8.172 12.445 1 86.5 282 MET B O 1
ATOM 6003 N N . LYS B 1 283 ? -12.898 -9.461 12.664 1 80.5 283 LYS B N 1
ATOM 6004 C CA . LYS B 1 283 ? -12.094 -10.672 12.789 1 80.5 283 LYS B CA 1
ATOM 6005 C C . LYS B 1 283 ? -11.727 -11.234 11.414 1 80.5 283 LYS B C 1
ATOM 6007 O O . LYS B 1 283 ? -10.57 -11.562 11.164 1 80.5 283 LYS B O 1
ATOM 6012 N N . ASN B 1 284 ? -12.75 -11.391 10.609 1 85.5 284 ASN B N 1
ATOM 6013 C CA . ASN B 1 284 ? -12.602 -11.828 9.227 1 85.5 284 ASN B CA 1
ATOM 6014 C C . ASN B 1 284 ? -12.867 -10.688 8.25 1 85.5 284 ASN B C 1
ATOM 6016 O O . ASN B 1 284 ? -14.023 -10.375 7.953 1 85.5 284 ASN B O 1
ATOM 6020 N N . LYS B 1 285 ? -11.898 -10.156 7.703 1 90.75 285 LYS B N 1
ATOM 6021 C CA . LYS B 1 285 ? -11.961 -8.875 7.004 1 90.75 285 LYS B CA 1
ATOM 6022 C C . LYS B 1 285 ? -12.594 -9.031 5.625 1 90.75 285 LYS B C 1
ATOM 6024 O O . LYS B 1 285 ? -12.945 -8.039 4.98 1 90.75 285 LYS B O 1
ATOM 6029 N N . VAL B 1 286 ? -12.742 -10.281 5.203 1 94.75 286 VAL B N 1
ATOM 6030 C CA . VAL B 1 286 ? -13.359 -10.516 3.904 1 94.75 286 VAL B CA 1
ATOM 6031 C C . VAL B 1 286 ? -14.445 -11.578 4.035 1 94.75 286 VAL B C 1
ATOM 6033 O O . VAL B 1 286 ? -14.219 -12.641 4.617 1 94.75 286 VAL B O 1
ATOM 6036 N N . ARG B 1 287 ? -15.609 -11.281 3.566 1 95.69 287 ARG B N 1
ATOM 6037 C CA . ARG B 1 287 ? -16.734 -12.211 3.576 1 95.69 287 ARG B CA 1
ATOM 6038 C C . ARG B 1 287 ? -17.312 -12.383 2.176 1 95.69 287 ARG B C 1
ATOM 6040 O O . ARG B 1 287 ? -17.703 -11.406 1.535 1 95.69 287 ARG B O 1
ATOM 6047 N N . MET B 1 288 ? -17.297 -13.617 1.729 1 97.25 288 MET B N 1
ATOM 6048 C CA . MET B 1 288 ? -17.859 -13.938 0.418 1 97.25 288 MET B CA 1
ATOM 6049 C C . MET B 1 288 ? -19.078 -14.852 0.552 1 97.25 288 MET B C 1
ATOM 6051 O O . MET B 1 288 ? -19.031 -15.836 1.289 1 97.25 288 MET B O 1
ATOM 6055 N N . ILE B 1 289 ? -20.156 -14.516 -0.002 1 97.5 289 ILE B N 1
ATOM 6056 C CA . ILE B 1 289 ? -21.312 -15.383 -0.208 1 97.5 289 ILE B CA 1
ATOM 6057 C C . ILE B 1 289 ? -21.484 -15.672 -1.698 1 97.5 289 ILE B C 1
ATOM 6059 O O . ILE B 1 289 ? -21.781 -14.766 -2.48 1 97.5 289 ILE B O 1
ATOM 6063 N N . CYS B 1 290 ? -21.359 -16.906 -2.105 1 97.62 290 CYS B N 1
ATOM 6064 C CA . CYS B 1 290 ? -21.312 -17.281 -3.516 1 97.62 290 CYS B CA 1
ATOM 6065 C C . CYS B 1 290 ? -22.719 -17.359 -4.105 1 97.62 290 CYS B C 1
ATOM 6067 O O . CYS B 1 290 ? -22.938 -16.953 -5.25 1 97.62 290 CYS B O 1
ATOM 6069 N N . ASP B 1 291 ? -23.578 -17.891 -3.418 1 97.75 291 ASP B N 1
ATOM 6070 C CA . ASP B 1 291 ? -24.969 -18.078 -3.834 1 97.75 291 ASP B CA 1
ATOM 6071 C C . ASP B 1 291 ? -25.906 -18.078 -2.629 1 97.75 291 ASP B C 1
ATOM 6073 O O . ASP B 1 291 ? -25.953 -19.062 -1.884 1 97.75 291 ASP B O 1
ATOM 6077 N N . CYS B 1 292 ? -26.734 -17.016 -2.508 1 96.12 292 CYS B N 1
ATOM 6078 C CA . CYS B 1 292 ? -27.578 -16.891 -1.325 1 96.12 292 CYS B CA 1
ATOM 6079 C C . CYS B 1 292 ? -28.75 -17.859 -1.388 1 96.12 292 CYS B C 1
ATOM 6081 O O . CYS B 1 292 ? -29.438 -18.078 -0.387 1 96.12 292 CYS B O 1
ATOM 6083 N N . ARG B 1 293 ? -28.938 -18.531 -2.537 1 96.06 293 ARG B N 1
ATOM 6084 C CA . ARG B 1 293 ? -30.047 -19.453 -2.699 1 96.06 293 ARG B CA 1
ATOM 6085 C C . ARG B 1 293 ? -29.594 -20.891 -2.475 1 96.06 293 ARG B C 1
ATOM 6087 O O . ARG B 1 293 ? -30.438 -21.797 -2.41 1 96.06 293 ARG B O 1
ATOM 6094 N N . ALA B 1 294 ? -28.312 -21.094 -2.387 1 96.06 294 ALA B N 1
ATOM 6095 C CA . ALA B 1 294 ? -27.781 -22.438 -2.223 1 96.06 294 ALA B CA 1
ATOM 6096 C C . ALA B 1 294 ? -28.062 -22.984 -0.823 1 96.06 294 ALA B C 1
ATOM 6098 O O . ALA B 1 294 ? -28.078 -22.219 0.15 1 96.06 294 ALA B O 1
ATOM 6099 N N . ARG B 1 295 ? -28.234 -24.203 -0.76 1 93.69 295 ARG B N 1
ATOM 6100 C CA . ARG B 1 295 ? -28.453 -24.859 0.53 1 93.69 295 ARG B CA 1
ATOM 6101 C C . ARG B 1 295 ? -27.156 -24.938 1.33 1 93.69 295 ARG B C 1
ATOM 6103 O O . ARG B 1 295 ? -26.094 -25.219 0.77 1 93.69 295 ARG B O 1
ATOM 6110 N N . SER B 1 296 ? -27.297 -24.703 2.605 1 94.25 296 SER B N 1
ATOM 6111 C CA . SER B 1 296 ? -26.141 -24.812 3.482 1 94.25 296 SER B CA 1
ATOM 6112 C C . SER B 1 296 ? -25.797 -26.266 3.787 1 94.25 296 SER B C 1
ATOM 6114 O O . SER B 1 296 ? -26.672 -27.141 3.695 1 94.25 296 SER B O 1
ATOM 6116 N N . ILE B 1 297 ? -24.562 -26.531 4.105 1 96.31 297 ILE B N 1
ATOM 6117 C CA . ILE B 1 297 ? -24.062 -27.875 4.387 1 96.31 297 ILE B CA 1
ATOM 6118 C C . ILE B 1 297 ? -23.719 -28 5.871 1 96.31 297 ILE B C 1
ATOM 6120 O O . ILE B 1 297 ? -23.078 -27.109 6.441 1 96.31 297 ILE B O 1
ATOM 6124 N N . LYS B 1 298 ? -24.062 -29.109 6.434 1 95.31 298 LYS B N 1
ATOM 6125 C CA . LYS B 1 298 ? -23.844 -29.328 7.863 1 95.31 298 LYS B CA 1
ATOM 6126 C C . LYS B 1 298 ? -22.406 -29.797 8.133 1 95.31 298 LYS B C 1
ATOM 6128 O O . LYS B 1 298 ? -21.844 -30.562 7.34 1 95.31 298 LYS B O 1
ATOM 6133 N N . VAL B 1 299 ? -21.922 -29.375 9.281 1 95 299 VAL B N 1
ATOM 6134 C CA . VAL B 1 299 ? -20.641 -29.891 9.766 1 95 299 VAL B CA 1
ATOM 6135 C C . VAL B 1 299 ? -20.875 -30.984 10.797 1 95 299 VAL B C 1
ATOM 6137 O O . VAL B 1 299 ? -21.594 -30.797 11.781 1 95 299 VAL B O 1
ATOM 6140 N N . ILE B 1 300 ? -20.328 -32.125 10.5 1 94.69 300 ILE B N 1
ATOM 6141 C CA . ILE B 1 300 ? -20.422 -33.281 11.391 1 94.69 300 ILE B CA 1
ATOM 6142 C C . ILE B 1 300 ? -19.25 -33.281 12.359 1 94.69 300 ILE B C 1
ATOM 6144 O O . ILE B 1 300 ? -18.094 -33.25 11.945 1 94.69 300 ILE B O 1
ATOM 6148 N N . GLU B 1 301 ? -19.562 -33.25 13.633 1 92.25 301 GLU B N 1
ATOM 6149 C CA . GLU B 1 301 ? -18.516 -33.219 14.656 1 92.25 301 GLU B CA 1
ATOM 6150 C C . GLU B 1 301 ? -18.422 -34.562 15.398 1 92.25 301 GLU B C 1
ATOM 6152 O O . GLU B 1 301 ? -19.391 -35.312 15.445 1 92.25 301 GLU B O 1
ATOM 6157 N N . ALA B 1 302 ? -17.328 -34.719 15.914 1 89.81 302 ALA B N 1
ATOM 6158 C CA . ALA B 1 302 ? -17.156 -35.906 16.781 1 89.81 302 ALA B CA 1
ATOM 6159 C C . ALA B 1 302 ? -18.016 -35.781 18.031 1 89.81 302 ALA B C 1
ATOM 6161 O O . ALA B 1 302 ? -18.297 -34.688 18.516 1 89.81 302 ALA B O 1
ATOM 6162 N N . GLU B 1 303 ? -18.719 -36.844 18.562 1 82.25 303 GLU B N 1
ATOM 6163 C CA . GLU B 1 303 ? -19.656 -36.875 19.672 1 82.25 303 GLU B CA 1
ATOM 6164 C C . GLU B 1 303 ? -19.016 -36.312 20.938 1 82.25 303 GLU B C 1
ATOM 6166 O O . GLU B 1 303 ? -19.656 -35.594 21.703 1 82.25 303 GLU B O 1
ATOM 6171 N N . ALA B 1 304 ? -17.766 -36.406 21.25 1 77.81 304 ALA B N 1
ATOM 6172 C CA . ALA B 1 304 ? -17.172 -36.094 22.547 1 77.81 304 ALA B CA 1
ATOM 6173 C C . ALA B 1 304 ? -16.141 -34.969 22.422 1 77.81 304 ALA B C 1
ATOM 6175 O O . ALA B 1 304 ? -15.141 -34.969 23.141 1 77.81 304 ALA B O 1
ATOM 6176 N N . LEU B 1 305 ? -16.594 -33.938 21.656 1 83.12 305 LEU B N 1
ATOM 6177 C CA . LEU B 1 305 ? 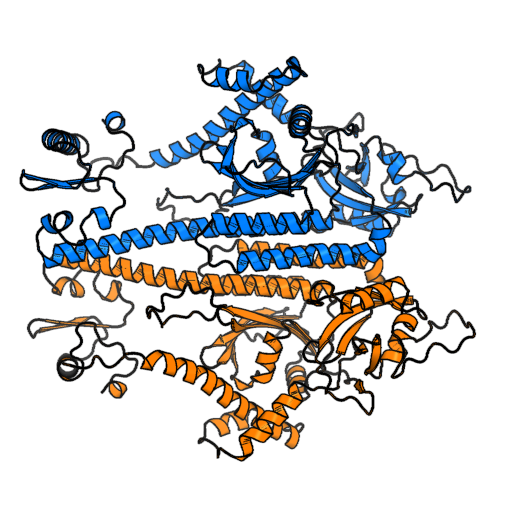-15.625 -32.844 21.609 1 83.12 305 LEU B CA 1
ATOM 6178 C C . LEU B 1 305 ? -15.773 -31.938 22.828 1 83.12 305 LEU B C 1
ATOM 6180 O O . LEU B 1 305 ? -16.875 -31.531 23.172 1 83.12 305 LEU B O 1
ATOM 6184 N N . PRO B 1 306 ? -14.781 -31.656 23.594 1 80.12 306 PRO B N 1
ATOM 6185 C CA . PRO B 1 306 ? -14.828 -30.828 24.812 1 80.12 306 PRO B CA 1
ATOM 6186 C C . PRO B 1 306 ? -15.016 -29.344 24.516 1 80.12 306 PRO B C 1
ATOM 6188 O O . PRO B 1 306 ? -15.172 -28.531 25.422 1 80.12 306 PRO B O 1
ATOM 6191 N N . PHE B 1 307 ? -14.977 -28.953 23.297 1 80.81 307 PHE B N 1
ATOM 6192 C CA . PHE B 1 307 ? -15.133 -27.547 22.922 1 80.81 307 PHE B CA 1
ATOM 6193 C C . PHE B 1 307 ? -16.016 -27.406 21.688 1 80.81 307 PHE B C 1
ATOM 6195 O O . PHE B 1 307 ? -16.25 -28.391 20.969 1 80.81 307 PHE B O 1
ATOM 6202 N N . ASP B 1 308 ? -16.594 -26.203 21.531 1 81 308 ASP B N 1
ATOM 6203 C CA . ASP B 1 308 ? -17.344 -25.875 20.328 1 81 308 ASP B CA 1
ATOM 6204 C C . ASP B 1 308 ? -16.438 -25.328 19.234 1 81 308 ASP B C 1
ATOM 6206 O O . ASP B 1 308 ? -15.633 -24.422 19.484 1 81 308 ASP B O 1
ATOM 6210 N N . ILE B 1 309 ? -16.516 -25.906 18.109 1 86.69 309 ILE B N 1
ATOM 6211 C CA . ILE B 1 309 ? -15.695 -25.453 17 1 86.69 309 ILE B CA 1
ATOM 6212 C C . ILE B 1 309 ? -16.25 -24.141 16.453 1 86.69 309 ILE B C 1
ATOM 6214 O O . ILE B 1 309 ? -17.422 -24.078 16.062 1 86.69 309 ILE B O 1
ATOM 6218 N N . SER B 1 310 ? -15.484 -23.172 16.484 1 86.31 310 SER B N 1
ATOM 6219 C CA . SER B 1 310 ? -15.875 -21.875 15.945 1 86.31 310 SER B CA 1
ATOM 6220 C C . SER B 1 310 ? -15.516 -21.766 14.469 1 86.31 310 SER B C 1
ATOM 6222 O O . SER B 1 310 ? -14.391 -22.078 14.07 1 86.31 310 SER B O 1
ATOM 6224 N N . LEU B 1 311 ? -16.469 -21.297 13.703 1 89.12 311 LEU B N 1
ATOM 6225 C CA . LEU B 1 311 ? -16.219 -21.109 12.273 1 89.12 311 LEU B CA 1
ATOM 6226 C C . LEU B 1 311 ? -16.031 -19.625 11.953 1 89.12 311 LEU B C 1
ATOM 6228 O O . LEU B 1 311 ? -16.156 -19.219 10.797 1 89.12 311 LEU B O 1
ATOM 6232 N N . CYS B 1 312 ? -15.742 -18.812 12.945 1 83.62 312 CYS B N 1
ATOM 6233 C CA . CYS B 1 312 ? -15.641 -17.359 12.789 1 83.62 312 CYS B CA 1
ATOM 6234 C C . CYS B 1 312 ? -14.555 -17 11.781 1 83.62 312 CYS B C 1
ATOM 6236 O O . CYS B 1 312 ? -14.68 -16.016 11.055 1 83.62 312 CYS B O 1
ATOM 6238 N N . GLY B 1 313 ? -13.547 -17.797 11.648 1 88.19 313 GLY B N 1
ATOM 6239 C CA . GLY B 1 313 ? -12.438 -17.5 10.758 1 88.19 313 GLY B CA 1
ATOM 6240 C C . GLY B 1 313 ? -12.602 -18.125 9.383 1 88.19 313 GLY B C 1
ATOM 6241 O O . GLY B 1 313 ? -11.836 -17.828 8.461 1 88.19 313 GLY B O 1
ATOM 6242 N N . SER B 1 314 ? -13.609 -18.953 9.219 1 91.81 314 SER B N 1
ATOM 6243 C CA . SER B 1 314 ? -13.797 -19.703 7.973 1 91.81 314 SER B CA 1
ATOM 6244 C C . SER B 1 314 ? -14.516 -18.859 6.93 1 91.81 314 SER B C 1
ATOM 6246 O O . SER B 1 314 ? -15.531 -18.219 7.227 1 91.81 314 SER B O 1
ATOM 6248 N N . ALA B 1 315 ? -13.992 -18.891 5.742 1 91.88 315 ALA B N 1
ATOM 6249 C CA . ALA B 1 315 ? -14.656 -18.203 4.633 1 91.88 315 ALA B CA 1
ATOM 6250 C C . ALA B 1 315 ? -15.875 -19 4.164 1 91.88 315 ALA B C 1
ATOM 6252 O O . ALA B 1 315 ? -16.734 -18.469 3.447 1 91.88 315 ALA B O 1
ATOM 6253 N N . LEU B 1 316 ? -15.992 -20.234 4.609 1 95.44 316 LEU B N 1
ATOM 6254 C CA . LEU B 1 316 ? -17.062 -21.109 4.164 1 95.44 316 LEU B CA 1
ATOM 6255 C C . LEU B 1 316 ? -18.297 -20.953 5.059 1 95.44 316 LEU B C 1
ATOM 6257 O O . LEU B 1 316 ? -19.375 -21.469 4.734 1 95.44 316 LEU B O 1
ATOM 6261 N N . ARG B 1 317 ? -18.172 -20.266 6.164 1 92.75 317 ARG B N 1
ATOM 6262 C CA . ARG B 1 317 ? -19.281 -20.125 7.098 1 92.75 317 ARG B CA 1
ATOM 6263 C C . ARG B 1 317 ? -20.547 -19.703 6.371 1 92.75 317 ARG B C 1
ATOM 6265 O O . ARG B 1 317 ? -20.531 -18.766 5.566 1 92.75 317 ARG B O 1
ATOM 6272 N N . ALA B 1 318 ? -21.609 -20.375 6.629 1 93.5 318 ALA B N 1
ATOM 6273 C CA . ALA B 1 318 ? -22.891 -20.047 5.992 1 93.5 318 ALA B CA 1
ATOM 6274 C C . ALA B 1 318 ? -23.484 -18.781 6.594 1 93.5 318 ALA B C 1
ATOM 6276 O O . ALA B 1 318 ? -23.375 -18.531 7.797 1 93.5 318 ALA B O 1
ATOM 6277 N N . PRO B 1 319 ? -24.109 -17.984 5.715 1 89.75 319 PRO B N 1
ATOM 6278 C CA . PRO B 1 319 ? -24.812 -16.812 6.25 1 89.75 319 PRO B CA 1
ATOM 6279 C C . PRO B 1 319 ? -26.094 -17.203 7 1 89.75 319 PRO B C 1
ATOM 6281 O O . PRO B 1 319 ? -26.641 -18.281 6.781 1 89.75 319 PRO B O 1
ATOM 6284 N N . HIS B 1 320 ? -26.484 -16.312 7.805 1 83.19 320 HIS B N 1
ATOM 6285 C CA . HIS B 1 320 ? -27.734 -16.516 8.516 1 83.19 320 HIS B CA 1
ATOM 6286 C C . HIS B 1 320 ? -28.922 -16.359 7.586 1 83.19 320 HIS B C 1
ATOM 6288 O O . HIS B 1 320 ? -28.859 -15.633 6.59 1 83.19 320 HIS B O 1
ATOM 6294 N N . SER B 1 321 ? -30.062 -16.953 7.984 1 82.25 321 SER B N 1
ATOM 6295 C CA . SER B 1 321 ? -31.25 -17 7.145 1 82.25 321 SER B CA 1
ATOM 6296 C C . SER B 1 321 ? -31.781 -15.609 6.863 1 82.25 321 SER B C 1
ATOM 6298 O O . SER B 1 321 ? -32.219 -15.312 5.742 1 82.25 321 SER B O 1
ATOM 6300 N N . CYS B 1 322 ? -31.812 -14.742 7.863 1 79.06 322 CYS B N 1
ATOM 6301 C CA . CYS B 1 322 ? -32.312 -13.383 7.676 1 79.06 322 CYS B CA 1
ATOM 6302 C C . CYS B 1 322 ? -31.5 -12.633 6.633 1 79.06 322 CYS B C 1
ATOM 6304 O O . CYS B 1 322 ? -32.062 -11.898 5.816 1 79.06 322 CYS B O 1
ATOM 6306 N N . HIS B 1 323 ? -30.203 -12.828 6.711 1 86.88 323 HIS B N 1
ATOM 6307 C CA . HIS B 1 323 ? -29.328 -12.164 5.75 1 86.88 323 HIS B CA 1
ATOM 6308 C C . HIS B 1 323 ? -29.562 -12.695 4.336 1 86.88 323 HIS B C 1
ATOM 6310 O O . HIS B 1 323 ? -29.547 -11.93 3.371 1 86.88 323 HIS B O 1
ATOM 6316 N N . LEU B 1 324 ? -29.781 -13.977 4.25 1 90.25 324 LEU B N 1
ATOM 6317 C CA . LEU B 1 324 ? -30.047 -14.594 2.955 1 90.25 324 LEU B CA 1
ATOM 6318 C C . LEU B 1 324 ? -31.328 -14.023 2.332 1 90.25 324 LEU B C 1
ATOM 6320 O O . LEU B 1 324 ? -31.344 -13.703 1.142 1 90.25 324 LEU B O 1
ATOM 6324 N N . GLN B 1 325 ? -32.281 -13.867 3.15 1 87.19 325 GLN B N 1
ATOM 6325 C CA . GLN B 1 325 ? -33.531 -13.289 2.672 1 87.19 325 GLN B CA 1
ATOM 6326 C C . GLN B 1 325 ? -33.344 -11.836 2.236 1 87.19 325 GLN B C 1
ATOM 6328 O O . GLN B 1 325 ? -33.906 -11.414 1.218 1 87.19 325 GLN B O 1
ATOM 6333 N N . TYR B 1 326 ? -32.625 -11.148 3.035 1 86 326 TYR B N 1
ATOM 6334 C CA . TYR B 1 326 ? -32.312 -9.766 2.711 1 86 326 TYR B CA 1
ATOM 6335 C C . TYR B 1 326 ? -31.625 -9.672 1.349 1 86 326 TYR B C 1
ATOM 6337 O O . TYR B 1 326 ? -32 -8.859 0.51 1 86 326 TYR B O 1
ATOM 6345 N N . MET B 1 327 ? -30.703 -10.492 1.079 1 93.31 327 MET B N 1
ATOM 6346 C CA . MET B 1 327 ? -29.953 -10.508 -0.177 1 93.31 327 MET B CA 1
ATOM 6347 C C . MET B 1 327 ? -30.859 -10.867 -1.345 1 93.31 327 MET B C 1
ATOM 6349 O O . MET B 1 327 ? -30.812 -10.227 -2.398 1 93.31 327 MET B O 1
ATOM 6353 N N . GLU B 1 328 ? -31.641 -11.852 -1.111 1 92.56 328 GLU B N 1
ATOM 6354 C CA . GLU B 1 328 ? -32.562 -12.289 -2.164 1 92.56 328 GLU B CA 1
ATOM 6355 C C . GLU B 1 328 ? -33.531 -11.172 -2.541 1 92.56 328 GLU B C 1
ATOM 6357 O O . GLU B 1 328 ? -33.812 -10.953 -3.723 1 92.56 328 GLU B O 1
ATOM 6362 N N . ASN B 1 329 ? -34.031 -10.477 -1.526 1 89.56 329 ASN B N 1
ATOM 6363 C CA . ASN B 1 329 ? -34.969 -9.375 -1.757 1 89.56 329 ASN B CA 1
ATOM 6364 C C . ASN B 1 329 ? -34.312 -8.242 -2.545 1 89.56 329 ASN B C 1
ATOM 6366 O O . ASN B 1 329 ? -35 -7.547 -3.314 1 89.56 329 ASN B O 1
ATOM 6370 N N . MET B 1 330 ? -33.031 -8.141 -2.404 1 91.44 330 MET B N 1
ATOM 6371 C CA . MET B 1 330 ? -32.281 -7.086 -3.09 1 91.44 330 MET B CA 1
ATOM 6372 C C . MET B 1 330 ? -31.766 -7.574 -4.438 1 91.44 330 MET B C 1
ATOM 6374 O O . MET B 1 330 ? -31.109 -6.82 -5.164 1 91.44 330 MET B O 1
ATOM 6378 N N . ASN B 1 331 ? -32.031 -8.781 -4.703 1 93.81 331 ASN B N 1
ATOM 6379 C CA . ASN B 1 331 ? -31.5 -9.43 -5.902 1 93.81 331 ASN B CA 1
ATOM 6380 C C . ASN B 1 331 ? -29.969 -9.422 -5.922 1 93.81 331 ASN B C 1
ATOM 6382 O O . ASN B 1 331 ? -29.359 -9.242 -6.977 1 93.81 331 ASN B O 1
ATOM 6386 N N . SER B 1 332 ? -29.375 -9.453 -4.824 1 95.75 332 SER B N 1
ATOM 6387 C CA . SER B 1 332 ? -27.938 -9.656 -4.633 1 95.75 332 SER B CA 1
ATOM 6388 C C . SER B 1 332 ? -27.625 -11.125 -4.328 1 95.75 332 SER B C 1
ATOM 6390 O O . SER B 1 332 ? -27.469 -11.5 -3.166 1 95.75 332 SER B O 1
ATOM 6392 N N . ILE B 1 333 ? -27.516 -11.891 -5.359 1 98.19 333 ILE B N 1
ATOM 6393 C CA . ILE B 1 333 ? -27.406 -13.336 -5.215 1 98.19 333 ILE B CA 1
ATOM 6394 C C . ILE B 1 333 ? -26.031 -13.703 -4.68 1 98.19 333 ILE B C 1
ATOM 6396 O O . ILE B 1 333 ? -25.891 -14.633 -3.879 1 98.19 333 ILE B O 1
ATOM 6400 N N . ALA B 1 334 ? -25.062 -13.023 -5.121 1 98.44 334 ALA B N 1
ATOM 6401 C CA . ALA B 1 334 ? -23.703 -13.164 -4.594 1 98.44 334 ALA B CA 1
ATOM 6402 C C . ALA B 1 334 ? -23.203 -11.852 -4.008 1 98.44 334 ALA B C 1
ATOM 6404 O O . ALA B 1 334 ? -23.672 -10.773 -4.387 1 98.44 334 ALA B O 1
ATOM 6405 N N . SER B 1 335 ? -22.297 -11.992 -3.059 1 98.12 335 SER B N 1
ATOM 6406 C CA . SER B 1 335 ? -21.734 -10.789 -2.443 1 98.12 335 SER B CA 1
ATOM 6407 C C . SER B 1 335 ? -20.297 -11 -1.994 1 98.12 335 SER B C 1
ATOM 6409 O O . SER B 1 335 ? -19.891 -12.141 -1.752 1 98.12 335 SER B O 1
ATOM 6411 N N . LEU B 1 336 ? -19.516 -10.008 -2.01 1 98.31 336 LEU B N 1
ATOM 6412 C CA . LEU B 1 336 ? -18.156 -9.898 -1.456 1 98.31 336 LEU B CA 1
ATOM 6413 C C . LEU B 1 336 ? -18.016 -8.617 -0.633 1 98.31 336 LEU B C 1
ATOM 6415 O O . LEU B 1 336 ? -18.266 -7.52 -1.136 1 98.31 336 LEU B O 1
ATOM 6419 N N . VAL B 1 337 ? -17.703 -8.789 0.641 1 98 337 VAL B N 1
ATOM 6420 C CA . VAL B 1 337 ? -17.656 -7.637 1.538 1 98 337 VAL B CA 1
ATOM 6421 C C . VAL B 1 337 ? -16.281 -7.566 2.201 1 98 337 VAL B C 1
ATOM 6423 O O . VAL B 1 337 ? -15.75 -8.578 2.658 1 98 337 VAL B O 1
ATOM 6426 N N . MET B 1 338 ? -15.656 -6.441 2.213 1 97.88 338 MET B N 1
ATOM 6427 C CA . MET B 1 338 ? -14.375 -6.191 2.873 1 97.88 338 MET B CA 1
ATOM 6428 C C . MET B 1 338 ? -14.523 -5.129 3.961 1 97.88 338 MET B C 1
ATOM 6430 O O . MET B 1 338 ? -15.164 -4.102 3.746 1 97.88 338 MET B O 1
ATOM 6434 N N . ALA B 1 339 ? -13.906 -5.418 5.062 1 96.94 339 ALA B N 1
ATOM 6435 C CA . ALA B 1 339 ? -13.984 -4.492 6.188 1 96.94 339 ALA B CA 1
ATOM 6436 C C . ALA B 1 339 ? -12.969 -3.365 6.043 1 96.94 339 ALA B C 1
ATOM 6438 O O . ALA B 1 339 ? -11.836 -3.59 5.594 1 96.94 339 ALA B O 1
ATOM 6439 N N . VAL B 1 340 ? -13.398 -2.184 6.336 1 97.19 340 VAL B N 1
ATOM 6440 C CA . VAL B 1 340 ? -12.508 -1.029 6.422 1 97.19 340 VAL B CA 1
ATOM 6441 C C . VAL B 1 340 ? -12.32 -0.625 7.879 1 97.19 340 VAL B C 1
ATOM 6443 O O . VAL B 1 340 ? -13.18 0.033 8.461 1 97.19 340 VAL B O 1
ATOM 6446 N N . VAL B 1 341 ? -11.195 -0.959 8.414 1 93.38 341 VAL B N 1
ATOM 6447 C CA . VAL B 1 341 ? -10.922 -0.75 9.836 1 93.38 341 VAL B CA 1
ATOM 6448 C C . VAL B 1 341 ? -9.906 0.378 10.008 1 93.38 341 VAL B C 1
ATOM 6450 O O . VAL B 1 341 ? -8.82 0.337 9.43 1 93.38 341 VAL B O 1
ATOM 6453 N N . VAL B 1 342 ? -10.227 1.37 10.727 1 91.69 342 VAL B N 1
ATOM 6454 C CA . VAL B 1 342 ? -9.359 2.531 10.906 1 91.69 342 VAL B CA 1
ATOM 6455 C C . VAL B 1 342 ? -9.039 2.703 12.391 1 91.69 342 VAL B C 1
ATOM 6457 O O . VAL B 1 342 ? -9.578 1.986 13.234 1 91.69 342 VAL B O 1
ATOM 6460 N N . ASN B 1 343 ? -8.094 3.617 12.625 1 83.06 343 ASN B N 1
ATOM 6461 C CA . ASN B 1 343 ? -7.75 3.945 14.008 1 83.06 343 ASN B CA 1
ATOM 6462 C C . ASN B 1 343 ? -8.805 4.844 14.648 1 83.06 343 ASN B C 1
ATOM 6464 O O . ASN B 1 343 ? -9.375 5.711 13.977 1 83.06 343 ASN B O 1
ATOM 6468 N N . GLU B 1 344 ? -9.016 4.59 15.875 1 73.5 344 GLU B N 1
ATOM 6469 C CA . GLU B 1 344 ? -9.961 5.445 16.578 1 73.5 344 GLU B CA 1
ATOM 6470 C C . GLU B 1 344 ? -9.336 6.793 16.922 1 73.5 344 GLU B C 1
ATOM 6472 O O . GLU B 1 344 ? -8.211 6.852 17.438 1 73.5 344 GLU B O 1
ATOM 6477 N N . ASN B 1 345 ? -9.508 7.93 16.141 1 57.69 345 ASN B N 1
ATOM 6478 C CA . ASN B 1 345 ? -9.008 9.273 16.406 1 57.69 345 ASN B CA 1
ATOM 6479 C C . ASN B 1 345 ? -9.32 9.711 17.828 1 57.69 345 ASN B C 1
ATOM 6481 O O . ASN B 1 345 ? -10.469 9.625 18.266 1 57.69 345 ASN B O 1
ATOM 6485 N N . GLU B 1 346 ? -8.414 9.664 18.766 1 48.78 346 GLU B N 1
ATOM 6486 C CA . GLU B 1 346 ? -8.648 10.195 20.094 1 48.78 346 GLU B CA 1
ATOM 6487 C C . GLU B 1 346 ? -8.859 11.703 20.062 1 48.78 346 GLU B C 1
ATOM 6489 O O . GLU B 1 346 ? -7.918 12.461 19.797 1 48.78 346 GLU B O 1
ATOM 6494 N N . GLU B 1 347 ? -9.602 12.359 19.297 1 42.94 347 GLU B N 1
ATOM 6495 C CA . GLU B 1 347 ? -9.75 13.805 19.484 1 42.94 347 GLU B CA 1
ATOM 6496 C C . GLU B 1 347 ? -9.375 14.219 20.906 1 42.94 347 GLU B C 1
ATOM 6498 O O . GLU B 1 347 ? -8.711 15.234 21.094 1 42.94 347 GLU B O 1
ATOM 6503 N N . ASP B 1 348 ? -10.305 14.047 21.891 1 37.5 348 ASP B N 1
ATOM 6504 C CA . ASP B 1 348 ? -10.523 14.898 23.062 1 37.5 348 ASP B CA 1
ATOM 6505 C C . ASP B 1 348 ? -9.391 14.758 24.078 1 37.5 348 ASP B C 1
ATOM 6507 O O . ASP B 1 348 ? -9.359 15.461 25.094 1 37.5 348 ASP B O 1
ATOM 6511 N N . ASP B 1 349 ? -8.844 13.602 24.469 1 35.44 349 ASP B N 1
ATOM 6512 C CA . ASP B 1 349 ? -8.156 13.703 25.75 1 35.44 349 ASP B CA 1
ATOM 6513 C C . ASP B 1 349 ? -6.738 14.25 25.578 1 35.44 349 ASP B C 1
ATOM 6515 O O . ASP B 1 349 ? -5.82 13.508 25.219 1 35.44 349 ASP B O 1
ATOM 6519 N N . GLU B 1 350 ? -6.551 15.422 25.125 1 35.41 350 GLU B N 1
ATOM 6520 C CA . GLU B 1 350 ? -5.309 16.125 25.422 1 35.41 350 GLU B CA 1
ATOM 6521 C C . GLU B 1 350 ? -4.801 15.766 26.812 1 35.41 350 GLU B C 1
ATOM 6523 O O . GLU B 1 350 ? -3.941 16.469 27.359 1 35.41 350 GLU B O 1
ATOM 6528 N N . ALA B 1 351 ? -5.531 15.266 27.891 1 33.94 351 ALA B N 1
ATOM 6529 C CA . ALA B 1 351 ? -4.809 15.125 29.156 1 33.94 351 ALA B CA 1
ATOM 6530 C C . ALA B 1 351 ? -3.443 14.477 28.938 1 33.94 351 ALA B C 1
ATOM 6532 O O . ALA B 1 351 ? -3.268 13.688 28 1 33.94 351 ALA B O 1
ATOM 6533 N N . GLU B 1 352 ? -2.418 14.867 29.703 1 34.25 352 GLU B N 1
ATOM 6534 C CA . GLU B 1 352 ? -1.015 14.703 30.078 1 34.25 352 GLU B CA 1
ATOM 6535 C C . GLU B 1 352 ? -0.614 13.234 30.094 1 34.25 352 GLU B C 1
ATOM 6537 O O . GLU B 1 352 ? 0.406 12.875 30.688 1 34.25 352 GLU B O 1
ATOM 6542 N N . SER B 1 353 ? -1.473 12.258 29.984 1 34.16 353 SER B N 1
ATOM 6543 C CA . SER B 1 353 ? -0.671 11.125 30.438 1 34.16 353 SER B CA 1
ATOM 6544 C C . SER B 1 353 ? 0.626 11.008 29.641 1 34.16 353 SER B C 1
ATOM 6546 O O . SER B 1 353 ? 0.624 11.148 28.422 1 34.16 353 SER B O 1
ATOM 6548 N N . GLU B 1 354 ? 1.789 11.398 30.188 1 33.75 354 GLU B N 1
ATOM 6549 C CA . GLU B 1 354 ? 3.229 11.266 30 1 33.75 354 GLU B CA 1
ATOM 6550 C C . GLU B 1 354 ? 3.564 9.977 29.25 1 33.75 354 GLU B C 1
ATOM 6552 O O . GLU B 1 354 ? 4.738 9.672 29.031 1 33.75 354 GLU B O 1
ATOM 6557 N N . GLN B 1 355 ? 2.844 8.852 29.656 1 34.97 355 GLN B N 1
ATOM 6558 C CA . GLN B 1 355 ? 3.555 7.637 29.266 1 34.97 355 GLN B CA 1
ATOM 6559 C C . GLN B 1 355 ? 3.715 7.555 27.75 1 34.97 355 GLN B C 1
ATOM 6561 O O . GLN B 1 355 ? 2.803 7.918 27.016 1 34.97 355 GLN B O 1
ATOM 6566 N N . PRO B 1 356 ? 4.953 7.5 27.297 1 38.41 356 PRO B N 1
ATOM 6567 C CA . PRO B 1 356 ? 5.312 7.234 25.891 1 38.41 356 PRO B CA 1
ATOM 6568 C C . PRO B 1 356 ? 4.316 6.32 25.188 1 38.41 356 PRO B C 1
ATOM 6570 O O . PRO B 1 356 ? 4.07 5.199 25.656 1 38.41 356 PRO B O 1
ATOM 6573 N N . ALA B 1 357 ? 3.184 6.691 24.766 1 37.88 357 ALA B N 1
ATOM 6574 C CA . ALA B 1 357 ? 1.948 6.145 24.203 1 37.88 357 ALA B CA 1
ATOM 6575 C C . ALA B 1 357 ? 2.244 5.105 23.125 1 37.88 357 ALA B C 1
ATOM 6577 O O . ALA B 1 357 ? 2.514 5.457 21.969 1 37.88 357 ALA B O 1
ATOM 6578 N N . GLN B 1 358 ? 3.111 4.242 23.188 1 39.75 358 GLN B N 1
ATOM 6579 C CA . GLN B 1 358 ? 3.092 3.033 22.375 1 39.75 358 GLN B CA 1
ATOM 6580 C C . GLN B 1 358 ? 1.683 2.451 22.281 1 39.75 358 GLN B C 1
ATOM 6582 O O . GLN B 1 358 ? 1.514 1.237 22.172 1 39.75 358 GLN B O 1
ATOM 6587 N N . GLN B 1 359 ? 0.614 2.959 22.844 1 41.22 359 GLN B N 1
ATOM 6588 C CA . GLN B 1 359 ? -0.69 2.312 22.953 1 41.22 359 GLN B CA 1
ATOM 6589 C C . GLN B 1 359 ? -1.271 2.002 21.578 1 41.22 359 GLN B C 1
ATOM 6591 O O . GLN B 1 359 ? -1.29 2.865 20.688 1 41.22 359 GLN B O 1
ATOM 6596 N N . GLN B 1 360 ? -1.252 0.792 21.234 1 50.94 360 GLN B N 1
ATOM 6597 C CA . GLN B 1 360 ? -2.008 0.262 20.109 1 50.94 360 GLN B CA 1
ATOM 6598 C C . GLN B 1 360 ? -3.314 1.026 19.906 1 50.94 360 GLN B C 1
ATOM 6600 O O . GLN B 1 360 ? -4.16 1.06 20.812 1 50.94 360 GLN B O 1
ATOM 6605 N N . LYS B 1 361 ? -3.34 2.033 19.047 1 60.84 361 LYS B N 1
ATOM 6606 C CA . LYS B 1 361 ? -4.543 2.789 18.719 1 60.84 361 LYS B CA 1
ATOM 6607 C C . LYS B 1 361 ? -5.75 1.866 18.562 1 60.84 361 LYS B C 1
ATOM 6609 O O . LYS B 1 361 ? -5.656 0.816 17.922 1 60.84 361 LYS B O 1
ATOM 6614 N N . LYS B 1 362 ? -6.691 2.041 19.344 1 79.94 362 LYS B N 1
ATOM 6615 C CA . LYS B 1 362 ? -7.938 1.295 19.219 1 79.94 362 LYS B CA 1
ATOM 6616 C C . LYS B 1 362 ? -8.469 1.352 17.781 1 79.94 362 LYS B C 1
ATOM 6618 O O . LYS B 1 362 ? -8.352 2.377 17.109 1 79.94 362 LYS B O 1
ATOM 6623 N N . LYS B 1 363 ? -8.898 0.177 17.297 1 87.06 363 LYS B N 1
ATOM 6624 C CA . LYS B 1 363 ? -9.391 0.055 15.922 1 87.06 363 LYS B CA 1
ATOM 6625 C C . LYS B 1 363 ? -10.914 0.127 15.875 1 87.06 363 LYS B C 1
ATOM 6627 O O . LYS B 1 363 ? -11.594 -0.263 16.828 1 87.06 363 LYS B O 1
ATOM 6632 N N . LYS B 1 364 ? -11.422 0.717 14.969 1 88.81 364 LYS B N 1
ATOM 6633 C CA . LYS B 1 364 ? -12.859 0.811 14.75 1 88.81 364 LYS B CA 1
ATOM 6634 C C . LYS B 1 364 ? -13.219 0.501 13.297 1 88.81 364 LYS B C 1
ATOM 6636 O O . LYS B 1 364 ? -12.438 0.775 12.391 1 88.81 364 LYS B O 1
ATOM 6641 N N . LEU B 1 365 ? -14.398 -0.122 13.156 1 94.06 365 LEU B N 1
ATOM 6642 C CA . LEU B 1 365 ? -14.938 -0.357 11.82 1 94.06 365 LEU B CA 1
ATOM 6643 C C . LEU B 1 365 ? -15.508 0.929 11.227 1 94.06 365 LEU B C 1
ATOM 6645 O O . LEU B 1 365 ? -16.578 1.386 11.633 1 94.06 365 LEU B O 1
ATOM 6649 N N . TRP B 1 366 ? -14.859 1.552 10.336 1 95.75 366 TRP B N 1
ATOM 6650 C CA . TRP B 1 366 ? -15.273 2.799 9.695 1 95.75 366 TRP B CA 1
ATOM 6651 C C . TRP B 1 366 ? -16.375 2.551 8.672 1 95.75 366 TRP B C 1
ATOM 6653 O O . TRP B 1 366 ? -17.312 3.342 8.562 1 95.75 366 TRP B O 1
ATOM 6663 N N . GLY B 1 367 ? -16.203 1.475 8.023 1 97.5 367 GLY B N 1
ATOM 6664 C CA . GLY B 1 367 ? -17.156 1.134 6.973 1 97.5 367 GLY B CA 1
ATOM 6665 C C . GLY B 1 367 ? -16.844 -0.187 6.293 1 97.5 367 GLY B C 1
ATOM 6666 O O . GLY B 1 367 ? -16.094 -1 6.824 1 97.5 367 GLY B O 1
ATOM 6667 N N . LEU B 1 368 ? -17.562 -0.417 5.125 1 98 368 LEU B N 1
ATOM 6668 C CA . LEU B 1 368 ? -17.422 -1.638 4.34 1 98 368 LEU B CA 1
ATOM 6669 C C . LEU B 1 368 ? -17.312 -1.314 2.852 1 98 368 LEU B C 1
ATOM 6671 O O . LEU B 1 368 ? -17.891 -0.327 2.383 1 98 368 LEU B O 1
ATOM 6675 N N . LEU B 1 369 ? -16.516 -2.045 2.203 1 98.56 369 LEU B N 1
ATOM 6676 C CA . LEU B 1 369 ? -16.641 -2.141 0.752 1 98.56 369 LEU B CA 1
ATOM 6677 C C . LEU B 1 369 ? -17.531 -3.314 0.357 1 98.56 369 LEU B C 1
ATOM 6679 O O . LEU B 1 369 ? -17.172 -4.473 0.603 1 98.56 369 LEU B O 1
ATOM 6683 N N . VAL B 1 370 ? -18.641 -3.029 -0.247 1 98.31 370 VAL B N 1
ATOM 6684 C CA . VAL B 1 370 ? -19.656 -4.047 -0.484 1 98.31 370 VAL B CA 1
ATOM 6685 C C . VAL B 1 370 ? -19.828 -4.277 -1.985 1 98.31 370 VAL B C 1
ATOM 6687 O O . VAL B 1 370 ? -20.047 -3.328 -2.742 1 98.31 370 VAL B O 1
ATOM 6690 N N . CYS B 1 371 ? -19.688 -5.48 -2.381 1 98.69 371 CYS B N 1
ATOM 6691 C CA . CYS B 1 371 ? -19.922 -5.875 -3.768 1 98.69 371 CYS B CA 1
ATOM 6692 C C . CYS B 1 371 ? -21.156 -6.762 -3.885 1 98.69 371 CYS B C 1
ATOM 6694 O O . CYS B 1 371 ? -21.297 -7.723 -3.133 1 98.69 371 CYS B O 1
ATOM 6696 N N . HIS B 1 372 ? -22.047 -6.453 -4.816 1 98.19 372 HIS B N 1
ATOM 6697 C CA . HIS B 1 372 ? -23.234 -7.242 -5.105 1 98.19 372 HIS B CA 1
ATOM 6698 C C . HIS B 1 372 ? -23.203 -7.797 -6.527 1 98.19 372 HIS B C 1
ATOM 6700 O O . HIS B 1 372 ? -22.688 -7.141 -7.441 1 98.19 372 HIS B O 1
ATOM 6706 N N . HIS B 1 373 ? -23.672 -8.953 -6.719 1 98.44 373 HIS B N 1
ATOM 6707 C CA . HIS B 1 373 ? -23.812 -9.586 -8.031 1 98.44 373 HIS B CA 1
ATOM 6708 C C . HIS B 1 373 ? -25.172 -10.242 -8.18 1 98.44 373 HIS B C 1
ATOM 6710 O O . HIS B 1 373 ? -25.672 -10.875 -7.246 1 98.44 373 HIS B O 1
ATOM 6716 N N . GLU B 1 374 ? -25.75 -10.188 -9.305 1 97.56 374 GLU B N 1
ATOM 6717 C CA . GLU B 1 374 ? -27.125 -10.633 -9.508 1 97.56 374 GLU B CA 1
ATOM 6718 C C . GLU B 1 374 ? -27.172 -12.125 -9.812 1 97.56 374 GLU B C 1
ATOM 6720 O O . GLU B 1 374 ? -28.266 -12.711 -9.906 1 97.56 374 GLU B O 1
ATOM 6725 N N . SER B 1 375 ? -26.094 -12.781 -10.023 1 97.75 375 SER B N 1
ATOM 6726 C CA . SER B 1 375 ? -25.969 -14.219 -10.227 1 97.75 375 SER B CA 1
ATOM 6727 C C . SER B 1 375 ? -24.875 -14.805 -9.352 1 97.75 375 SER B C 1
ATOM 6729 O O . SER B 1 375 ? -24.031 -14.07 -8.812 1 97.75 375 SER B O 1
ATOM 6731 N N . PRO B 1 376 ? -24.953 -16.109 -9.117 1 97.62 376 PRO B N 1
ATOM 6732 C CA . PRO B 1 376 ? -23.891 -16.719 -8.305 1 97.62 376 PRO B CA 1
ATOM 6733 C C . PRO B 1 376 ? -22.5 -16.391 -8.836 1 97.62 376 PRO B C 1
ATOM 6735 O O . PRO B 1 376 ? -22.297 -16.312 -10.047 1 97.62 376 PRO B O 1
ATOM 6738 N N . ARG B 1 377 ? -21.578 -16.203 -7.906 1 96.94 377 ARG B N 1
ATOM 6739 C CA . ARG B 1 377 ? -20.219 -15.844 -8.289 1 96.94 377 ARG B CA 1
ATOM 6740 C C . ARG B 1 377 ? -19.219 -16.281 -7.234 1 96.94 377 ARG B C 1
ATOM 6742 O O . ARG B 1 377 ? -19.391 -15.984 -6.047 1 96.94 377 ARG B O 1
ATOM 6749 N N . TYR B 1 378 ? -18.266 -17 -7.691 1 95.12 378 TYR B N 1
ATOM 6750 C CA . TYR B 1 378 ? -17.141 -17.438 -6.852 1 95.12 378 TYR B CA 1
ATOM 6751 C C . TYR B 1 378 ? -15.898 -16.625 -7.148 1 95.12 378 TYR B C 1
ATOM 6753 O O . TYR B 1 378 ? -15.547 -16.406 -8.312 1 95.12 378 TYR B O 1
ATOM 6761 N N . VAL B 1 379 ? -15.242 -16.094 -6.109 1 93.44 379 VAL B N 1
ATOM 6762 C CA . VAL B 1 379 ? -13.977 -15.383 -6.234 1 93.44 379 VAL B CA 1
ATOM 6763 C C . VAL B 1 379 ? -12.852 -16.219 -5.648 1 93.44 379 VAL B C 1
ATOM 6765 O O . VAL B 1 379 ? -12.828 -16.5 -4.445 1 93.44 379 VAL B O 1
ATOM 6768 N N . PRO B 1 380 ? -11.906 -16.609 -6.445 1 88.56 380 PRO B N 1
ATOM 6769 C CA . PRO B 1 380 ? -10.805 -17.438 -5.938 1 88.56 380 PRO B CA 1
ATOM 6770 C C . PRO B 1 380 ? -10.016 -16.75 -4.824 1 88.56 380 PRO B C 1
ATOM 6772 O O . PRO B 1 380 ? -10.008 -15.516 -4.742 1 88.56 380 PRO B O 1
ATOM 6775 N N . PHE B 1 381 ? -9.336 -17.547 -4 1 88.25 381 PHE B N 1
ATOM 6776 C CA . PHE B 1 381 ? -8.68 -17.062 -2.791 1 88.25 381 PHE B CA 1
ATOM 6777 C C . PHE B 1 381 ? -7.656 -15.984 -3.123 1 88.25 381 PHE B C 1
ATOM 6779 O O . PHE B 1 381 ? -7.613 -14.938 -2.471 1 88.25 381 PHE B O 1
ATOM 6786 N N . PRO B 1 382 ? -6.789 -16.141 -4.148 1 84.19 382 PRO B N 1
ATOM 6787 C CA . PRO B 1 382 ? -5.789 -15.102 -4.414 1 84.19 382 PRO B CA 1
ATOM 6788 C C . PRO B 1 382 ? -6.41 -13.734 -4.691 1 84.19 382 PRO B C 1
ATOM 6790 O O . PRO B 1 382 ? -5.898 -12.711 -4.219 1 84.19 382 PRO B O 1
ATOM 6793 N N . LEU B 1 383 ? -7.484 -13.727 -5.422 1 89.06 383 LEU B N 1
ATOM 6794 C CA . LEU B 1 383 ? -8.156 -12.469 -5.723 1 89.06 383 LEU B CA 1
ATOM 6795 C C . LEU B 1 383 ? -8.797 -11.883 -4.473 1 89.06 383 LEU B C 1
ATOM 6797 O O . LEU B 1 383 ? -8.758 -10.672 -4.258 1 89.06 383 LEU B O 1
ATOM 6801 N N . ARG B 1 384 ? -9.43 -12.695 -3.635 1 92.44 384 ARG B N 1
ATOM 6802 C CA . ARG B 1 384 ? -10 -12.219 -2.379 1 92.44 384 ARG B CA 1
ATOM 6803 C C . ARG B 1 384 ? -8.938 -11.594 -1.49 1 92.44 384 ARG B C 1
ATOM 6805 O O . ARG B 1 384 ? -9.172 -10.547 -0.883 1 92.44 384 ARG B O 1
ATOM 6812 N N . TYR B 1 385 ? -7.859 -12.273 -1.448 1 87.31 385 TYR B N 1
ATOM 6813 C CA . TYR B 1 385 ? -6.762 -11.781 -0.629 1 87.31 385 TYR B CA 1
ATOM 6814 C C . TYR B 1 385 ? -6.242 -10.445 -1.163 1 87.31 385 TYR B C 1
ATOM 6816 O O . TYR B 1 385 ? -5.895 -9.555 -0.387 1 87.31 385 TYR B O 1
ATOM 6824 N N . ALA B 1 386 ? -6.074 -10.367 -2.477 1 88.25 386 ALA B N 1
ATOM 6825 C CA . ALA B 1 386 ? -5.676 -9.109 -3.102 1 88.25 386 ALA B CA 1
ATOM 6826 C C . ALA B 1 386 ? -6.648 -7.984 -2.752 1 88.25 386 ALA B C 1
ATOM 6828 O O . ALA B 1 386 ? -6.234 -6.863 -2.453 1 88.25 386 ALA B O 1
ATOM 6829 N N . CYS B 1 387 ? -7.887 -8.273 -2.779 1 93.5 387 CYS B N 1
ATOM 6830 C CA . CYS B 1 387 ? -8.914 -7.301 -2.434 1 93.5 387 CYS B CA 1
ATOM 6831 C C . CYS B 1 387 ? -8.812 -6.895 -0.968 1 93.5 387 CYS B C 1
ATOM 6833 O O . CYS B 1 387 ? -9 -5.723 -0.628 1 93.5 387 CYS B O 1
ATOM 6835 N N . GLU B 1 388 ? -8.602 -7.879 -0.148 1 92.31 388 GLU B N 1
ATOM 6836 C CA . GLU B 1 388 ? -8.414 -7.594 1.271 1 92.31 388 GLU B CA 1
ATOM 6837 C C . GLU B 1 388 ? -7.258 -6.617 1.486 1 92.31 388 GLU B C 1
ATOM 6839 O O . GLU B 1 388 ? -7.367 -5.688 2.289 1 92.31 388 GLU B O 1
ATOM 6844 N N . PHE B 1 389 ? -6.215 -6.859 0.808 1 88.69 389 PHE B N 1
ATOM 6845 C CA . PHE B 1 389 ? -5.047 -5.992 0.911 1 88.69 389 PHE B CA 1
ATOM 6846 C C . PHE B 1 389 ? -5.375 -4.582 0.427 1 88.69 389 PHE B C 1
ATOM 6848 O O . PHE B 1 389 ? -4.973 -3.598 1.051 1 88.69 389 PHE B O 1
ATOM 6855 N N . LEU B 1 390 ? -5.984 -4.504 -0.676 1 92.75 390 LEU B N 1
ATOM 6856 C CA . LEU B 1 390 ? -6.426 -3.211 -1.192 1 92.75 390 LEU B CA 1
ATOM 6857 C C . LEU B 1 390 ? -7.273 -2.477 -0.161 1 92.75 390 LEU B C 1
ATOM 6859 O O . LEU B 1 390 ? -7.086 -1.279 0.065 1 92.75 390 LEU B O 1
ATOM 6863 N N . ALA B 1 391 ? -8.188 -3.162 0.469 1 94.81 391 ALA B N 1
ATOM 6864 C CA . ALA B 1 391 ? -9.055 -2.574 1.489 1 94.81 391 ALA B CA 1
ATOM 6865 C C . ALA B 1 391 ? -8.234 -2.074 2.678 1 94.81 391 ALA B C 1
ATOM 6867 O O . ALA B 1 391 ? -8.555 -1.037 3.266 1 94.81 391 ALA B O 1
ATOM 6868 N N . GLN B 1 392 ? -7.258 -2.773 3.053 1 90.12 392 GLN B N 1
ATOM 6869 C CA . GLN B 1 392 ? -6.383 -2.365 4.145 1 90.12 392 GLN B CA 1
ATOM 6870 C C . GLN B 1 392 ? -5.664 -1.059 3.814 1 90.12 392 GLN B C 1
ATOM 6872 O O . GLN B 1 392 ? -5.566 -0.167 4.66 1 90.12 392 GLN B O 1
ATOM 6877 N N . VAL B 1 393 ? -5.121 -1.064 2.621 1 89.31 393 VAL B N 1
ATOM 6878 C CA . VAL B 1 393 ? -4.449 0.155 2.186 1 89.31 393 VAL B CA 1
ATOM 6879 C C . VAL B 1 393 ? -5.441 1.313 2.16 1 89.31 393 VAL B C 1
ATOM 6881 O O . VAL B 1 393 ? -5.121 2.426 2.586 1 89.31 393 VAL B O 1
ATOM 6884 N N . PHE B 1 394 ? -6.551 1.106 1.66 1 93.81 394 PHE B N 1
ATOM 6885 C CA . PHE B 1 394 ? -7.621 2.1 1.674 1 93.81 394 PHE B CA 1
ATOM 6886 C C . PHE B 1 394 ? -7.859 2.617 3.088 1 93.81 394 PHE B C 1
ATOM 6888 O O . PHE B 1 394 ? -7.973 3.826 3.299 1 93.81 394 PHE B O 1
ATOM 6895 N N . ALA B 1 395 ? -7.934 1.716 4.027 1 93 395 ALA B N 1
ATOM 6896 C CA . ALA B 1 395 ? -8.164 2.094 5.418 1 93 395 ALA B CA 1
ATOM 6897 C C . ALA B 1 395 ? -7.074 3.041 5.914 1 93 395 ALA B C 1
ATOM 6899 O O . ALA B 1 395 ? -7.363 3.998 6.637 1 93 395 ALA B O 1
ATOM 6900 N N . VAL B 1 396 ? -5.926 2.789 5.57 1 86.75 396 VAL B N 1
ATOM 6901 C CA . VAL B 1 396 ? -4.809 3.646 5.953 1 86.75 396 VAL B CA 1
ATOM 6902 C C . VAL B 1 396 ? -5.012 5.047 5.379 1 86.75 396 VAL B C 1
ATOM 6904 O O . VAL B 1 396 ? -4.762 6.043 6.062 1 86.75 396 VAL B O 1
ATOM 6907 N N . HIS B 1 397 ? -5.43 5.105 4.16 1 90.19 397 HIS B N 1
ATOM 6908 C CA . HIS B 1 397 ? -5.645 6.395 3.514 1 90.19 397 HIS B CA 1
ATOM 6909 C C . HIS B 1 397 ? -6.855 7.113 4.102 1 90.19 397 HIS B C 1
ATOM 6911 O O . HIS B 1 397 ? -6.891 8.344 4.148 1 90.19 397 HIS B O 1
ATOM 6917 N N . VAL B 1 398 ? -7.801 6.359 4.512 1 93.25 398 VAL B N 1
ATOM 6918 C CA . VAL B 1 398 ? -8.906 6.961 5.242 1 93.25 398 VAL B CA 1
ATOM 6919 C C . VAL B 1 398 ? -8.391 7.633 6.512 1 93.25 398 VAL B C 1
ATOM 6921 O O . VAL B 1 398 ? -8.742 8.781 6.805 1 93.25 398 VAL B O 1
ATOM 6924 N N . ASN B 1 399 ? -7.57 6.949 7.219 1 89.12 399 ASN B N 1
ATOM 6925 C CA . ASN B 1 399 ? -6.949 7.527 8.406 1 89.12 399 ASN B CA 1
ATOM 6926 C C . ASN B 1 399 ? -6.188 8.805 8.078 1 89.12 399 ASN B C 1
ATOM 6928 O O . ASN B 1 399 ? -6.23 9.773 8.836 1 89.12 399 ASN B O 1
ATOM 6932 N N . ARG B 1 400 ? -5.539 8.758 7.043 1 84.88 400 ARG B N 1
ATOM 6933 C CA . ARG B 1 400 ? -4.766 9.914 6.613 1 84.88 400 ARG B CA 1
ATOM 6934 C C . ARG B 1 400 ? -5.676 11.102 6.316 1 84.88 400 ARG B C 1
ATOM 6936 O O . ARG B 1 400 ? -5.344 12.242 6.652 1 84.88 400 ARG B O 1
ATOM 6943 N N . GLU B 1 401 ? -6.688 10.789 5.691 1 89.5 401 GLU B N 1
ATOM 6944 C CA . GLU B 1 401 ? -7.648 11.844 5.41 1 89.5 401 GLU B CA 1
ATOM 6945 C C . GLU B 1 401 ? -8.141 12.508 6.695 1 89.5 401 GLU B C 1
ATOM 6947 O O . GLU B 1 401 ? -8.297 13.727 6.754 1 89.5 401 GLU B O 1
ATOM 6952 N N . PHE B 1 402 ? -8.352 11.758 7.715 1 88.62 402 PHE B N 1
ATOM 6953 C CA . PHE B 1 402 ? -8.773 12.289 9 1 88.62 402 PHE B CA 1
ATOM 6954 C C . PHE B 1 402 ? -7.684 13.18 9.602 1 88.62 402 PHE B C 1
ATOM 6956 O O . PHE B 1 402 ? -7.973 14.25 10.133 1 88.62 402 PHE B O 1
ATOM 6963 N N . GLU B 1 403 ? -6.559 12.711 9.523 1 84.06 403 GLU B N 1
ATOM 6964 C CA . GLU B 1 403 ? -5.434 13.477 10.07 1 84.06 403 GLU B CA 1
ATOM 6965 C C . GLU B 1 403 ? -5.254 14.797 9.328 1 84.06 403 GLU B C 1
ATOM 6967 O O . GLU B 1 403 ? -4.992 15.828 9.945 1 84.06 403 GLU B O 1
ATOM 6972 N N . LEU B 1 404 ? -5.355 14.727 8.047 1 84.19 404 LEU B N 1
ATOM 6973 C CA . LEU B 1 404 ? -5.223 15.938 7.234 1 84.19 404 LEU B CA 1
ATOM 6974 C C . LEU B 1 404 ? -6.324 16.938 7.57 1 84.19 404 LEU B C 1
ATOM 6976 O O . LEU B 1 404 ? -6.062 18.141 7.672 1 84.19 404 LEU B O 1
ATOM 6980 N N . GLU B 1 405 ? -7.43 16.438 7.703 1 86.06 405 GLU B N 1
ATOM 6981 C CA . GLU B 1 405 ? -8.547 17.297 8.07 1 86.06 405 GLU B CA 1
ATOM 6982 C C . GLU B 1 405 ? -8.312 17.969 9.422 1 86.06 405 GLU B C 1
ATOM 6984 O O . GLU B 1 405 ? -8.602 19.156 9.594 1 86.06 405 GLU B O 1
ATOM 6989 N N . LYS B 1 406 ? -7.871 17.25 10.32 1 85.44 406 LYS B N 1
ATOM 6990 C CA . LYS B 1 406 ? -7.559 17.781 11.641 1 85.44 406 LYS B CA 1
ATOM 6991 C C . LYS B 1 406 ? -6.473 18.844 11.555 1 85.44 406 LYS B C 1
ATOM 6993 O O . LYS B 1 406 ? -6.582 19.906 12.188 1 85.44 406 LYS B O 1
ATOM 6998 N N . GLN B 1 407 ? -5.535 18.578 10.805 1 82.69 407 GLN B N 1
ATOM 6999 C CA . GLN B 1 407 ? -4.438 19.516 10.641 1 82.69 407 GLN B CA 1
ATOM 7000 C C . GLN B 1 407 ? -4.914 20.797 9.961 1 82.69 407 GLN B C 1
ATOM 7002 O O . GLN B 1 407 ? -4.504 21.906 10.336 1 82.69 407 GLN B O 1
ATOM 7007 N N . LEU B 1 408 ? -5.676 20.609 8.984 1 83.88 408 LEU B N 1
ATOM 7008 C CA . LEU B 1 408 ? -6.211 21.766 8.273 1 83.88 408 LEU B CA 1
ATOM 7009 C C . LEU B 1 408 ? -7.066 22.609 9.203 1 83.88 408 LEU B C 1
ATOM 7011 O O . LEU B 1 408 ? -7.008 23.844 9.148 1 83.88 408 LEU B O 1
ATOM 7015 N N . ARG B 1 409 ? -7.785 22 10 1 84.44 409 ARG B N 1
ATOM 7016 C CA . ARG B 1 409 ? -8.594 22.734 10.969 1 84.44 409 ARG B CA 1
ATOM 7017 C C . ARG B 1 409 ? -7.715 23.5 11.945 1 84.44 409 ARG B C 1
ATOM 7019 O O . ARG B 1 409 ? -7.98 24.672 12.234 1 84.44 409 ARG B O 1
ATOM 7026 N N . GLU B 1 410 ? -6.801 22.844 12.422 1 84.56 410 GLU B N 1
ATOM 7027 C CA . GLU B 1 410 ? -5.871 23.5 13.352 1 84.56 410 GLU B CA 1
ATOM 7028 C C . GLU B 1 410 ? -5.164 24.672 12.688 1 84.56 410 GLU B C 1
ATOM 7030 O O . GLU B 1 410 ? -5.023 25.734 13.297 1 84.56 410 GLU B O 1
ATOM 7035 N N . LYS B 1 411 ? -4.762 24.5 11.539 1 83.94 411 LYS B N 1
ATOM 7036 C CA . LYS B 1 411 ? -4.105 25.562 10.781 1 83.94 411 LYS B CA 1
ATOM 7037 C C . LYS B 1 411 ? -5.043 26.75 10.578 1 83.94 411 LYS B C 1
ATOM 7039 O O . LYS B 1 411 ? -4.629 27.906 10.695 1 83.94 411 LYS B O 1
ATOM 7044 N N . ASN B 1 412 ? -6.164 26.406 10.273 1 83.94 412 ASN B N 1
ATOM 7045 C CA . ASN B 1 412 ? -7.156 27.453 10.07 1 83.94 412 ASN B CA 1
ATOM 7046 C C . ASN B 1 412 ? -7.398 28.25 11.352 1 83.94 412 ASN B C 1
ATOM 7048 O O . ASN B 1 412 ? -7.566 29.469 11.312 1 83.94 412 ASN B O 1
ATOM 7052 N N . ILE B 1 413 ? -7.418 27.578 12.398 1 84.19 413 ILE B N 1
ATOM 7053 C CA . ILE B 1 413 ? -7.609 28.219 13.695 1 84.19 413 ILE B CA 1
ATOM 7054 C C . ILE B 1 413 ? -6.441 29.156 13.977 1 84.19 413 ILE B C 1
ATOM 7056 O O . ILE B 1 413 ? -6.645 30.312 14.367 1 84.19 413 ILE B O 1
ATOM 7060 N N . LEU B 1 414 ? -5.289 28.703 13.734 1 84.44 414 LEU B N 1
ATOM 7061 C CA . LEU B 1 414 ? -4.098 29.516 13.984 1 84.44 414 LEU B CA 1
ATOM 7062 C C . LEU B 1 414 ? -4.051 30.719 13.047 1 84.44 414 LEU B C 1
ATOM 7064 O O . LEU B 1 414 ? -3.709 31.828 13.469 1 84.44 414 LEU B O 1
ATOM 7068 N N . LYS B 1 415 ? -4.418 30.516 11.844 1 83.62 415 LYS B N 1
ATOM 7069 C CA . LYS B 1 415 ? -4.461 31.609 10.875 1 83.62 415 LYS B CA 1
ATOM 7070 C C . LYS B 1 415 ? -5.477 32.656 11.289 1 83.62 415 LYS B C 1
ATOM 7072 O O . LYS B 1 415 ? -5.211 33.875 11.18 1 83.62 415 LYS B O 1
ATOM 7077 N N . MET B 1 416 ? -6.582 32.188 11.703 1 81.62 416 MET B N 1
ATOM 7078 C CA . MET B 1 416 ? -7.625 33.094 12.164 1 81.62 416 MET B CA 1
ATOM 7079 C C . MET B 1 416 ? -7.148 33.906 13.367 1 81.62 416 MET B C 1
ATOM 7081 O O . MET B 1 416 ? -7.422 35.094 13.461 1 81.62 416 MET B O 1
ATOM 7085 N N . GLN B 1 417 ? -6.516 33.25 14.227 1 80.69 417 GLN B N 1
ATOM 7086 C CA . GLN B 1 417 ? -5.98 33.906 15.406 1 80.69 417 GLN B CA 1
ATOM 7087 C C . GLN B 1 417 ? -4.984 35 15.008 1 80.69 417 GLN B C 1
ATOM 7089 O O . GLN B 1 417 ? -5 36.094 15.562 1 80.69 417 GLN B O 1
ATOM 7094 N N . THR B 1 418 ? -4.223 34.656 14.078 1 78.5 418 THR B N 1
ATOM 7095 C CA . THR B 1 418 ? -3.234 35.625 13.594 1 78.5 418 THR B CA 1
ATOM 7096 C C . THR B 1 418 ? -3.916 36.812 12.93 1 78.5 418 THR B C 1
ATOM 7098 O O . THR B 1 418 ? -3.537 37.969 13.156 1 78.5 418 THR B O 1
ATOM 7101 N N . MET B 1 419 ? -4.871 36.531 12.211 1 79.12 419 MET B N 1
ATOM 7102 C CA . MET B 1 419 ? -5.602 37.594 11.508 1 79.12 419 MET B CA 1
ATOM 7103 C C . MET B 1 419 ? -6.332 38.5 12.484 1 79.12 419 MET B C 1
ATOM 7105 O O . MET B 1 419 ? -6.336 39.719 12.32 1 79.12 419 MET B O 1
ATOM 7109 N N . LEU B 1 420 ? -6.883 37.906 13.508 1 78.25 420 LEU B N 1
ATOM 7110 C CA . LEU B 1 420 ? -7.598 38.656 14.523 1 78.25 420 LEU B CA 1
ATOM 7111 C C . LEU B 1 420 ? -6.641 39.562 15.312 1 78.25 420 LEU B C 1
ATOM 7113 O O . LEU B 1 420 ? -6.953 40.719 15.602 1 78.25 420 LEU B O 1
ATOM 7117 N N . SER B 1 421 ? -5.598 39.031 15.633 1 76.25 421 SER B N 1
ATOM 7118 C CA . SER B 1 421 ? -4.586 39.812 16.344 1 76.25 421 SER B CA 1
ATOM 7119 C C . SER B 1 421 ? -4.105 41 15.523 1 76.25 421 SER B C 1
ATOM 7121 O O . SER B 1 421 ? -3.951 42.094 16.047 1 76.25 421 SER B O 1
ATOM 7123 N N . ASP B 1 422 ? -3.883 40.719 14.258 1 75.06 422 ASP B N 1
ATOM 7124 C CA . ASP B 1 422 ? -3.451 41.781 13.367 1 75.06 422 ASP B CA 1
ATOM 7125 C C . ASP B 1 422 ? -4.5 42.875 13.289 1 75.06 422 ASP B C 1
ATOM 7127 O O . ASP B 1 422 ? -4.164 44.062 13.32 1 75.06 422 ASP B O 1
ATOM 7131 N N . MET B 1 423 ? -5.711 42.531 13.273 1 74.12 423 MET B N 1
ATOM 7132 C CA . MET B 1 423 ? -6.82 43.469 13.211 1 74.12 423 MET B CA 1
ATOM 7133 C C . MET B 1 423 ? -6.906 44.312 14.484 1 74.12 423 MET B C 1
ATOM 7135 O O . MET B 1 423 ? -7.082 45.531 14.43 1 74.12 423 MET B O 1
ATOM 7139 N N . LEU B 1 424 ? -6.699 43.625 15.562 1 74.44 424 LEU B N 1
ATOM 7140 C CA . LEU B 1 424 ? -6.816 44.312 16.859 1 74.44 424 LEU B CA 1
ATOM 7141 C C . LEU B 1 424 ? -5.629 45.219 17.109 1 74.44 424 LEU B C 1
ATOM 7143 O O . LEU B 1 424 ? -5.77 46.25 17.766 1 74.44 424 LEU B O 1
ATOM 7147 N N . PHE B 1 425 ? -4.582 44.844 16.562 1 71.81 425 PHE B N 1
ATOM 7148 C CA . PHE B 1 425 ? -3.377 45.625 16.75 1 71.81 425 PHE B CA 1
ATOM 7149 C C . PHE B 1 425 ? -3.4 46.875 15.891 1 71.81 425 PHE B C 1
ATOM 7151 O O . PHE B 1 425 ? -2.906 47.938 16.297 1 71.81 425 PHE B O 1
ATOM 7158 N N . ARG B 1 426 ? -3.941 46.75 14.781 1 69.81 426 ARG B N 1
ATOM 7159 C CA . ARG B 1 426 ? -3.973 47.875 13.859 1 69.81 426 ARG B CA 1
ATOM 7160 C C . ARG B 1 426 ? -4.949 48.938 14.336 1 69.81 426 ARG B C 1
ATOM 7162 O O . ARG B 1 426 ? -4.648 50.125 14.281 1 69.81 426 ARG B O 1
ATOM 7169 N N . GLU B 1 427 ? -6.117 48.625 14.727 1 63.66 427 GLU B N 1
ATOM 7170 C CA . GLU B 1 427 ? -7.148 49.625 14.953 1 63.66 427 GLU B CA 1
ATOM 7171 C C . GLU B 1 427 ? -7.426 49.812 16.453 1 63.66 427 GLU B C 1
ATOM 7173 O O . GLU B 1 427 ? -8.047 50.781 16.859 1 63.66 427 GLU B O 1
ATOM 7178 N N . ALA B 1 428 ? -6.625 49.25 17.328 1 61.72 428 ALA B N 1
ATOM 7179 C CA . ALA B 1 428 ? -6.703 49.312 18.797 1 61.72 428 ALA B CA 1
ATOM 7180 C C . ALA B 1 428 ? -8.156 49.25 19.266 1 61.72 428 ALA B C 1
ATOM 7182 O O . ALA B 1 428 ? -8.5 49.812 20.297 1 61.72 428 ALA B O 1
ATOM 7183 N N . SER B 1 429 ? -9.117 48.969 18.359 1 71.44 429 SER B N 1
ATOM 7184 C CA . SER B 1 429 ? -10.508 48.875 18.812 1 71.44 429 SER B CA 1
ATOM 7185 C C . SER B 1 429 ? -11.094 47.5 18.5 1 71.44 429 SER B C 1
ATOM 7187 O O . SER B 1 429 ? -10.906 46.969 17.406 1 71.44 429 SER B O 1
ATOM 7189 N N . PRO B 1 430 ? -11.758 46.844 19.516 1 77.56 430 PRO B N 1
ATOM 7190 C CA . PRO B 1 430 ? -12.43 45.562 19.281 1 77.56 430 PRO B CA 1
ATOM 7191 C C . PRO B 1 430 ? -13.523 45.656 18.219 1 77.56 430 PRO B C 1
ATOM 7193 O O . PRO B 1 430 ? -13.961 44.656 17.688 1 77.56 430 PRO B O 1
ATOM 7196 N N . LEU B 1 431 ? -13.844 46.906 17.953 1 80.12 431 LEU B N 1
ATOM 7197 C CA . LEU B 1 431 ? -14.891 47.125 16.953 1 80.12 431 LEU B CA 1
ATOM 7198 C C . LEU B 1 431 ? -14.438 46.656 15.578 1 80.12 431 LEU B C 1
ATOM 7200 O O . LEU B 1 431 ? -15.266 46.344 14.711 1 80.12 431 LEU B O 1
ATOM 7204 N N . THR B 1 432 ? -13.227 46.562 15.477 1 79.5 432 THR B N 1
ATOM 7205 C CA . THR B 1 432 ? -12.672 46.188 14.18 1 79.5 432 THR B CA 1
ATOM 7206 C C . THR B 1 432 ? -13.047 44.719 13.844 1 79.5 432 THR B C 1
ATOM 7208 O O . THR B 1 432 ? -13.117 44.375 12.664 1 79.5 432 THR B O 1
ATOM 7211 N N . ILE B 1 433 ? -13.328 43.938 14.781 1 82.62 433 ILE B N 1
ATOM 7212 C CA . ILE B 1 433 ? -13.664 42.531 14.594 1 82.62 433 ILE B CA 1
ATOM 7213 C C . ILE B 1 433 ? -15.008 42.406 13.883 1 82.62 433 ILE B C 1
ATOM 7215 O O . ILE B 1 433 ? -15.242 41.438 13.141 1 82.62 433 ILE B O 1
ATOM 7219 N N . VAL B 1 434 ? -15.844 43.375 14.109 1 83.25 434 VAL B N 1
ATOM 7220 C CA . VAL B 1 434 ? -17.188 43.344 13.547 1 83.25 434 VAL B CA 1
ATOM 7221 C C . VAL B 1 434 ? -17.281 44.281 12.352 1 83.25 434 VAL B C 1
ATOM 7223 O O . VAL B 1 434 ? -18.156 44.125 11.492 1 83.25 434 VAL B O 1
ATOM 7226 N N . SER B 1 435 ? -16.547 45.344 12.477 1 77.69 435 SER B N 1
ATOM 7227 C CA . SER B 1 435 ? -16.719 46.375 11.477 1 77.69 435 SER B CA 1
ATOM 7228 C C . SER B 1 435 ? -15.609 46.344 10.438 1 77.69 435 SER B C 1
ATOM 7230 O O . SER B 1 435 ? -15.688 47.031 9.414 1 77.69 435 SER B O 1
ATOM 7232 N N . GLY B 1 436 ? -14.68 45.562 10.703 1 75.06 436 GLY B N 1
ATOM 7233 C CA . GLY B 1 436 ? -13.539 45.531 9.805 1 75.06 436 GLY B CA 1
ATOM 7234 C C . GLY B 1 436 ? -13.75 44.656 8.594 1 75.06 436 GLY B C 1
ATOM 7235 O O . GLY B 1 436 ? -14.82 44.062 8.422 1 75.06 436 GLY B O 1
ATOM 7236 N N . ASN B 1 437 ? -12.734 44.75 7.523 1 77.62 437 ASN B N 1
ATOM 7237 C CA . ASN B 1 437 ? -12.641 43.844 6.375 1 77.62 437 ASN B CA 1
ATOM 7238 C C . ASN B 1 437 ? -11.273 43.188 6.293 1 77.62 437 ASN B C 1
ATOM 7240 O O . ASN B 1 437 ? -10.289 43.812 5.93 1 77.62 437 ASN B O 1
ATOM 7244 N N . PRO B 1 438 ? -11.305 41.906 6.688 1 78.44 438 PRO B N 1
ATOM 7245 C CA . PRO B 1 438 ? -12.391 41 7.008 1 78.44 438 PRO B CA 1
ATOM 7246 C C . PRO B 1 438 ? -12.914 41.156 8.43 1 78.44 438 PRO B C 1
ATOM 7248 O O . PRO B 1 438 ? -12.289 41.844 9.242 1 78.44 438 PRO B O 1
ATOM 7251 N N . ASN B 1 439 ? -14.117 40.75 8.594 1 84.75 439 ASN B N 1
ATOM 7252 C CA . ASN B 1 439 ? -14.68 40.719 9.938 1 84.75 439 ASN B CA 1
ATOM 7253 C C . ASN B 1 439 ? -14.766 39.312 10.5 1 84.75 439 ASN B C 1
ATOM 7255 O O . ASN B 1 439 ? -14.25 38.375 9.891 1 84.75 439 ASN B O 1
ATOM 7259 N N . ILE B 1 440 ? -15.344 39.062 11.617 1 82.94 440 ILE B N 1
ATOM 7260 C CA . ILE B 1 440 ? -15.312 37.812 12.359 1 82.94 440 ILE B CA 1
ATOM 7261 C C . ILE B 1 440 ? -16.031 36.719 11.57 1 82.94 440 ILE B C 1
ATOM 7263 O O . ILE B 1 440 ? -15.68 35.531 11.672 1 82.94 440 ILE B O 1
ATOM 7267 N N . MET B 1 441 ? -16.969 37.094 10.789 1 86.31 441 MET B N 1
ATOM 7268 C CA . MET B 1 441 ? -17.75 36.094 10.055 1 86.31 441 MET B CA 1
ATOM 7269 C C . MET B 1 441 ? -16.938 35.531 8.898 1 86.31 441 MET B C 1
ATOM 7271 O O . MET B 1 441 ? -17.25 34.438 8.398 1 86.31 441 MET B O 1
ATOM 7275 N N . ASP B 1 442 ? -16 36.281 8.523 1 81.44 442 ASP B N 1
ATOM 7276 C CA . ASP B 1 442 ? -15.109 35.781 7.473 1 81.44 442 ASP B CA 1
ATOM 7277 C C . ASP B 1 442 ? -14.07 34.844 8.039 1 81.44 442 ASP B C 1
ATOM 7279 O O . ASP B 1 442 ? -13.5 34.031 7.305 1 81.44 442 ASP B O 1
ATOM 7283 N N . LEU B 1 443 ? -13.945 34.938 9.336 1 79 443 LEU B N 1
ATOM 7284 C CA . LEU B 1 443 ? -12.867 34.188 9.969 1 79 443 LEU B CA 1
ATOM 7285 C C . LEU B 1 443 ? -13.398 32.906 10.578 1 79 443 LEU B C 1
ATOM 7287 O O . LEU B 1 443 ? -12.695 31.891 10.617 1 79 443 LEU B O 1
ATOM 7291 N N . VAL B 1 444 ? -14.586 33 11.141 1 80.5 444 VAL B N 1
ATOM 7292 C CA . VAL B 1 444 ? -15.219 31.828 11.773 1 80.5 444 VAL B CA 1
ATOM 7293 C C . VAL B 1 444 ? -16.469 31.438 10.984 1 80.5 444 VAL B C 1
ATOM 7295 O O . VAL B 1 444 ? -17.25 32.281 10.586 1 80.5 444 VAL B O 1
ATOM 7298 N N . LYS B 1 445 ? -16.484 30.188 10.773 1 80.31 445 LYS B N 1
ATOM 7299 C CA . LYS B 1 445 ? -17.672 29.703 10.07 1 80.31 445 LYS B CA 1
ATOM 7300 C C . LYS B 1 445 ? -18.922 29.844 10.945 1 80.31 445 LYS B C 1
ATOM 7302 O O . LYS B 1 445 ? -19.156 29.016 11.82 1 80.31 445 LYS B O 1
ATOM 7307 N N . CYS B 1 446 ? -19.734 30.906 10.727 1 85.81 446 CYS B N 1
ATOM 7308 C CA . CYS B 1 446 ? -20.953 31.141 11.492 1 85.81 446 CYS B CA 1
ATOM 7309 C C . CYS B 1 446 ? -22 31.891 10.656 1 85.81 446 CYS B C 1
ATOM 7311 O O . CYS B 1 446 ? -21.641 32.531 9.68 1 85.81 446 CYS B O 1
ATOM 7313 N N . ASP B 1 447 ? -23.234 31.703 11.023 1 91.12 447 ASP B N 1
ATOM 7314 C CA . ASP B 1 447 ? -24.344 32.375 10.32 1 91.12 447 ASP B CA 1
ATOM 7315 C C . ASP B 1 447 ? -24.578 33.781 10.859 1 91.12 447 ASP B C 1
ATOM 7317 O O . ASP B 1 447 ? -25.234 34.594 10.203 1 91.12 447 ASP B O 1
ATOM 7321 N N . GLY B 1 448 ? -24.156 34.094 11.992 1 90.69 448 GLY B N 1
ATOM 7322 C CA . GLY B 1 448 ? -24.297 35.406 12.641 1 90.69 448 GLY B CA 1
ATOM 7323 C C . GLY B 1 448 ? -23.312 35.594 13.781 1 90.69 448 GLY B C 1
ATOM 7324 O O . GLY B 1 448 ? -22.734 34.625 14.289 1 90.69 448 GLY B O 1
ATOM 7325 N N . ALA B 1 449 ? -23.062 36.781 14.094 1 92.19 449 ALA B N 1
ATOM 7326 C CA . ALA B 1 449 ? -22.188 37.125 15.195 1 92.19 449 ALA B CA 1
ATOM 7327 C C . ALA B 1 449 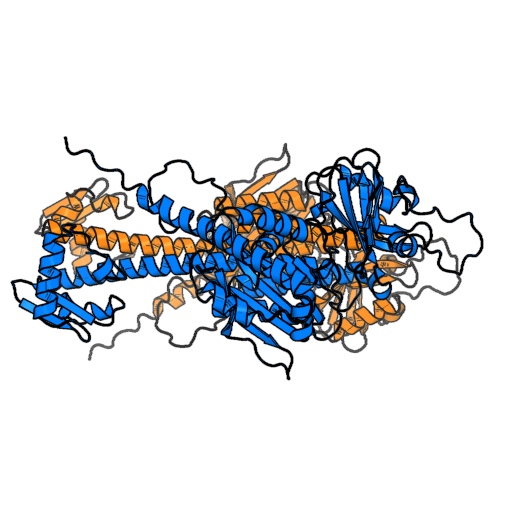? -22.625 38.438 15.867 1 92.19 449 ALA B C 1
ATOM 7329 O O . ALA B 1 449 ? -23.359 39.219 15.266 1 92.19 449 ALA B O 1
ATOM 7330 N N . ALA B 1 450 ? -22.281 38.656 17.172 1 91.94 450 ALA B N 1
ATOM 7331 C CA . ALA B 1 450 ? -22.594 39.875 17.891 1 91.94 450 ALA B CA 1
ATOM 7332 C C . ALA B 1 450 ? -21.469 40.25 18.844 1 91.94 450 ALA B C 1
ATOM 7334 O O . ALA B 1 450 ? -20.797 39.375 19.406 1 91.94 450 ALA B O 1
ATOM 7335 N N . LEU B 1 451 ? -21.234 41.5 18.922 1 91.12 451 LEU B N 1
ATOM 7336 C CA . LEU B 1 451 ? -20.281 42.031 19.891 1 91.12 451 LEU B CA 1
ATOM 7337 C C . LEU B 1 451 ? -20.984 42.938 20.906 1 91.12 451 LEU B C 1
ATOM 7339 O O . LEU B 1 451 ? -21.734 43.844 20.531 1 91.12 451 LEU B O 1
ATOM 7343 N N . LEU B 1 452 ? -20.875 42.625 22.125 1 91.06 452 LEU B N 1
ATOM 7344 C CA . LEU B 1 452 ? -21.297 43.5 23.219 1 91.06 452 LEU B CA 1
ATOM 7345 C C . LEU B 1 452 ? -20.078 44.156 23.875 1 91.06 452 LEU B C 1
ATOM 7347 O O . LEU B 1 452 ? -19.266 43.469 24.5 1 91.06 452 LEU B O 1
ATOM 7351 N N . TYR B 1 453 ? -20.031 45.375 23.641 1 88.25 453 TYR B N 1
ATOM 7352 C CA . TYR B 1 453 ? -18.891 46.125 24.188 1 88.25 453 TYR B CA 1
ATOM 7353 C C . TYR B 1 453 ? -19.328 47.5 24.672 1 88.25 453 TYR B C 1
ATOM 7355 O O . TYR B 1 453 ? -19.969 48.25 23.938 1 88.25 453 TYR B O 1
ATOM 7363 N N . GLY B 1 454 ? -18.969 47.781 25.859 1 87.31 454 GLY B N 1
ATOM 7364 C CA . GLY B 1 454 ? -19.344 49.094 26.438 1 87.31 454 GLY B CA 1
ATOM 7365 C C . GLY B 1 454 ? -20.844 49.312 26.5 1 87.31 454 GLY B C 1
ATOM 7366 O O . GLY B 1 454 ? -21.312 50.406 26.25 1 87.31 454 GLY B O 1
ATOM 7367 N N . GLY B 1 455 ? -21.484 48.25 26.672 1 87.38 455 GLY B N 1
ATOM 7368 C CA . GLY B 1 455 ? -22.922 48.375 26.781 1 87.38 455 GLY B CA 1
ATOM 7369 C C . GLY B 1 455 ? -23.625 48.438 25.438 1 87.38 455 GLY B C 1
ATOM 7370 O O . GLY B 1 455 ? -24.859 48.438 25.375 1 87.38 455 GLY B O 1
ATOM 7371 N N . LYS B 1 456 ? -22.859 48.531 24.406 1 91.25 456 LYS B N 1
ATOM 7372 C CA . LYS B 1 456 ? -23.422 48.625 23.062 1 91.25 456 LYS B CA 1
ATOM 7373 C C . LYS B 1 456 ? -23.344 47.281 22.344 1 91.25 456 LYS B C 1
ATOM 7375 O O . LYS B 1 456 ? -22.375 46.531 22.531 1 91.25 456 LYS B O 1
ATOM 7380 N N . VAL B 1 457 ? -24.438 47.031 21.5 1 93.75 457 VAL B N 1
ATOM 7381 C CA . VAL B 1 457 ? -24.484 45.75 20.766 1 93.75 457 VAL B CA 1
ATOM 7382 C C . VAL B 1 457 ? -24.312 46 19.281 1 93.75 457 VAL B C 1
ATOM 7384 O O . VAL B 1 457 ? -24.953 46.906 18.719 1 93.75 457 VAL B O 1
ATOM 7387 N N . TRP B 1 458 ? -23.359 45.344 18.688 1 92.31 458 TRP B N 1
ATOM 7388 C CA . TRP B 1 458 ? -23.188 45.312 17.234 1 92.31 458 TRP B CA 1
ATOM 7389 C C . TRP B 1 458 ? -23.547 43.938 16.688 1 92.31 458 TRP B C 1
ATOM 7391 O O . TRP B 1 458 ? -22.984 42.906 17.125 1 92.31 458 TRP B O 1
ATOM 7401 N N . ARG B 1 459 ? -24.453 43.875 15.852 1 92.81 459 ARG B N 1
ATOM 7402 C CA . ARG B 1 459 ? -24.922 42.594 15.297 1 92.81 459 ARG B CA 1
ATOM 7403 C C . ARG B 1 459 ? -24.484 42.438 13.844 1 92.81 459 ARG B C 1
ATOM 7405 O O . ARG B 1 459 ? -24.469 43.406 13.086 1 92.81 459 ARG B O 1
ATOM 7412 N N . LEU B 1 460 ? -24.125 41.281 13.547 1 91.38 460 LEU B N 1
ATOM 7413 C CA . LEU B 1 460 ? -23.797 40.906 12.172 1 91.38 460 LEU B CA 1
ATOM 7414 C C . LEU B 1 460 ? -24.719 39.812 11.664 1 91.38 460 LEU B C 1
ATOM 7416 O O . LEU B 1 460 ? -24.828 38.75 12.289 1 91.38 460 LEU B O 1
ATOM 7420 N N . ARG B 1 461 ? -25.391 40.062 10.57 1 92.06 461 ARG B N 1
ATOM 7421 C CA . ARG B 1 461 ? -26.234 39.125 9.844 1 92.06 461 ARG B CA 1
ATOM 7422 C C . ARG B 1 461 ? -27.25 38.469 10.766 1 92.06 461 ARG B C 1
ATOM 7424 O O . ARG B 1 461 ? -28.016 39.156 11.445 1 92.06 461 ARG B O 1
ATOM 7431 N N . ASN B 1 462 ? -27.25 37 10.898 1 92.5 462 ASN B N 1
ATOM 7432 C CA . ASN B 1 462 ? -28.281 36.281 11.633 1 92.5 462 ASN B CA 1
ATOM 7433 C C . ASN B 1 462 ? -27.922 36.156 13.109 1 92.5 462 ASN B C 1
ATOM 7435 O O . ASN B 1 462 ? -27.531 35.062 13.555 1 92.5 462 ASN B O 1
ATOM 7439 N N . ALA B 1 463 ? -28.031 37.25 13.828 1 92.75 463 ALA B N 1
ATOM 7440 C CA . ALA B 1 463 ? -27.781 37.25 15.266 1 92.75 463 ALA B CA 1
ATOM 7441 C C . ALA B 1 463 ? -29.062 37.5 16.047 1 92.75 463 ALA B C 1
ATOM 7443 O O . ALA B 1 463 ? -30 38.125 15.531 1 92.75 463 ALA B O 1
ATOM 7444 N N . PRO B 1 464 ? -29.156 37.062 17.281 1 91.88 464 PRO B N 1
ATOM 7445 C CA . PRO B 1 464 ? -30.312 37.344 18.125 1 91.88 464 PRO B CA 1
ATOM 7446 C C . PRO B 1 464 ? -30.547 38.844 18.297 1 91.88 464 PRO B C 1
ATOM 7448 O O . PRO B 1 464 ? -29.703 39.656 17.906 1 91.88 464 PRO B O 1
ATOM 7451 N N . THR B 1 465 ? -31.734 39.188 18.844 1 93 465 THR B N 1
ATOM 7452 C CA . THR B 1 465 ? -32.094 40.562 19.062 1 93 465 THR B CA 1
ATOM 7453 C C . THR B 1 465 ? -31.203 41.188 20.172 1 93 465 THR B C 1
ATOM 7455 O O . THR B 1 465 ? -30.578 40.438 20.938 1 93 465 THR B O 1
ATOM 7458 N N . GLU B 1 466 ? -31.172 42.5 20.172 1 93.44 466 GLU B N 1
ATOM 7459 C CA . GLU B 1 466 ? -30.344 43.188 21.156 1 93.44 466 GLU B CA 1
ATOM 7460 C C . GLU B 1 466 ? -30.734 42.781 22.578 1 93.44 466 GLU B C 1
ATOM 7462 O O . GLU B 1 466 ? -29.875 42.594 23.438 1 93.44 466 GLU B O 1
ATOM 7467 N N . SER B 1 467 ? -32.062 42.688 22.797 1 93.5 467 SER B N 1
ATOM 7468 C CA . SER B 1 467 ? -32.531 42.312 24.109 1 93.5 467 SER B CA 1
ATOM 7469 C C . SER B 1 467 ? -32.062 40.875 24.469 1 93.5 467 SER B C 1
ATOM 7471 O O . SER B 1 467 ? -31.672 40.625 25.609 1 93.5 467 SER B O 1
ATOM 7473 N N . GLN B 1 468 ? -32.094 40.094 23.469 1 92.81 468 GLN B N 1
ATOM 7474 C CA . GLN B 1 468 ? -31.703 38.688 23.672 1 92.81 468 GLN B CA 1
ATOM 7475 C C . GLN B 1 468 ? -30.203 38.594 23.953 1 92.81 468 GLN B C 1
ATOM 7477 O O . GLN B 1 468 ? -29.766 37.781 24.766 1 92.81 468 GLN B O 1
ATOM 7482 N N . ILE B 1 469 ? -29.453 39.344 23.297 1 93.62 469 ILE B N 1
ATOM 7483 C CA . ILE B 1 469 ? -28 39.312 23.469 1 93.62 469 ILE B CA 1
ATOM 7484 C C . ILE B 1 469 ? -27.656 39.781 24.891 1 93.62 469 ILE B C 1
ATOM 7486 O O . ILE B 1 469 ? -26.766 39.219 25.531 1 93.62 469 ILE B O 1
ATOM 7490 N N . HIS B 1 470 ? -28.328 40.719 25.359 1 93.12 470 HIS B N 1
ATOM 7491 C CA . HIS B 1 470 ? -28.125 41.188 26.734 1 93.12 470 HIS B CA 1
ATOM 7492 C C . HIS B 1 470 ? -28.484 40.094 27.734 1 93.12 470 HIS B C 1
ATOM 7494 O O . HIS B 1 470 ? -27.781 39.906 28.734 1 93.12 470 HIS B O 1
ATOM 7500 N N . ASP B 1 471 ? -29.562 39.438 27.422 1 89.56 471 ASP B N 1
ATOM 7501 C CA . ASP B 1 471 ? -29.984 38.344 28.297 1 89.56 471 ASP B CA 1
ATOM 7502 C C . ASP B 1 471 ? -28.922 37.25 28.344 1 89.56 471 ASP B C 1
ATOM 7504 O O . ASP B 1 471 ? -28.625 36.688 29.406 1 89.56 471 ASP B O 1
ATOM 7508 N N . ILE B 1 472 ? -28.422 36.875 27.203 1 89.12 472 ILE B N 1
ATOM 7509 C CA . ILE B 1 472 ? -27.422 35.844 27.094 1 89.12 472 ILE B CA 1
ATOM 7510 C C . ILE B 1 472 ? -26.156 36.25 27.828 1 89.12 472 ILE B C 1
ATOM 7512 O O . ILE B 1 472 ? -25.531 35.438 28.531 1 89.12 472 ILE B O 1
ATOM 7516 N N . ALA B 1 473 ? -25.75 37.5 27.625 1 87.81 473 ALA B N 1
ATOM 7517 C CA . ALA B 1 473 ? -24.547 38 28.266 1 87.81 473 ALA B CA 1
ATOM 7518 C C . ALA B 1 473 ? -24.688 37.969 29.781 1 87.81 473 ALA B C 1
ATOM 7520 O O . ALA B 1 473 ? -23.734 37.625 30.5 1 87.81 473 ALA B O 1
ATOM 7521 N N . PHE B 1 474 ? -25.859 38.344 30.188 1 86.31 474 PHE B N 1
ATOM 7522 C CA . PHE B 1 474 ? -26.125 38.312 31.625 1 86.31 474 PHE B CA 1
ATOM 7523 C C . PHE B 1 474 ? -26.062 36.875 32.156 1 86.31 474 PHE B C 1
ATOM 7525 O O . PHE B 1 474 ? -25.484 36.625 33.219 1 86.31 474 PHE B O 1
ATOM 7532 N N . TRP B 1 475 ? -26.656 36.062 31.422 1 85.62 475 TRP B N 1
ATOM 7533 C CA . TRP B 1 475 ? -26.641 34.656 31.797 1 85.62 475 TRP B CA 1
ATOM 7534 C C . TRP B 1 475 ? -25.219 34.125 31.844 1 85.62 475 TRP B C 1
ATOM 7536 O O . TRP B 1 475 ? -24.859 33.406 32.781 1 85.62 475 TRP B O 1
ATOM 7546 N N . LEU B 1 476 ? -24.438 34.344 30.859 1 83.62 476 LEU B N 1
ATOM 7547 C CA . LEU B 1 476 ? -23.062 33.875 30.797 1 83.62 476 LEU B CA 1
ATOM 7548 C C . LEU B 1 476 ? -22.25 34.406 31.969 1 83.62 476 LEU B C 1
ATOM 7550 O O . LEU B 1 476 ? -21.406 33.688 32.531 1 83.62 476 LEU B O 1
ATOM 7554 N N . SER B 1 477 ? -22.438 35.625 32.25 1 81.94 477 SER B N 1
ATOM 7555 C CA . SER B 1 477 ? -21.703 36.25 33.344 1 81.94 477 SER B CA 1
ATOM 7556 C C . SER B 1 477 ? -22.094 35.656 34.688 1 81.94 477 SER B C 1
ATOM 7558 O O . SER B 1 477 ? -21.281 35.594 35.625 1 81.94 477 SER B O 1
ATOM 7560 N N . ASP B 1 478 ? -23.312 35.25 34.688 1 80.06 478 ASP B N 1
ATOM 7561 C CA . ASP B 1 478 ? -23.828 34.75 35.938 1 80.06 478 ASP B CA 1
ATOM 7562 C C . ASP B 1 478 ? -23.484 33.281 36.125 1 80.06 478 ASP B C 1
ATOM 7564 O O . ASP B 1 478 ? -23.156 32.844 37.25 1 80.06 478 ASP B O 1
ATOM 7568 N N . VAL B 1 479 ? -23.641 32.562 35.031 1 74.94 479 VAL B N 1
ATOM 7569 C CA . VAL B 1 479 ? -23.562 31.109 35.156 1 74.94 479 VAL B CA 1
ATOM 7570 C C . VAL B 1 479 ? -22.172 30.625 34.75 1 74.94 479 VAL B C 1
ATOM 7572 O O . VAL B 1 479 ? -21.672 29.641 35.281 1 74.94 479 VAL B O 1
ATOM 7575 N N . HIS B 1 480 ? -21.609 31.188 33.688 1 67.56 480 HIS B N 1
ATOM 7576 C CA . HIS B 1 480 ? -20.344 30.719 33.094 1 67.56 480 HIS B CA 1
ATOM 7577 C C . HIS B 1 480 ? -19.266 31.797 33.219 1 67.56 480 HIS B C 1
ATOM 7579 O O . HIS B 1 480 ? -19.172 32.656 32.344 1 67.56 480 HIS B O 1
ATOM 7585 N N . ARG B 1 481 ? -18.672 31.906 34.25 1 64.06 481 ARG B N 1
ATOM 7586 C CA . ARG B 1 481 ? -17.703 32.969 34.5 1 64.06 481 ARG B CA 1
ATOM 7587 C C . ARG B 1 481 ? -16.391 32.719 33.781 1 64.06 481 ARG B C 1
ATOM 7589 O O . ARG B 1 481 ? -15.414 33.438 34 1 64.06 481 ARG B O 1
ATOM 7596 N N . ASP B 1 482 ? -16.5 31.625 33 1 60.56 482 ASP B N 1
ATOM 7597 C CA . ASP B 1 482 ? -15.18 31.281 32.438 1 60.56 482 ASP B CA 1
ATOM 7598 C C . ASP B 1 482 ? -14.805 32.188 31.281 1 60.56 482 ASP B C 1
ATOM 7600 O O . ASP B 1 482 ? -15.664 32.625 30.516 1 60.56 482 ASP B O 1
ATOM 7604 N N . SER B 1 483 ? -13.57 32.719 31.266 1 61.78 483 SER B N 1
ATOM 7605 C CA . SER B 1 483 ? -12.984 33.625 30.281 1 61.78 483 SER B CA 1
ATOM 7606 C C . SER B 1 483 ? -12.867 32.938 28.922 1 61.78 483 SER B C 1
ATOM 7608 O O . SER B 1 483 ? -12.727 33.594 27.891 1 61.78 483 SER B O 1
ATOM 7610 N N . THR B 1 484 ? -12.906 31.672 28.797 1 61.81 484 THR B N 1
ATOM 7611 C CA . THR B 1 484 ? -12.539 31 27.562 1 61.81 484 THR B CA 1
ATOM 7612 C C . THR B 1 484 ? -13.766 30.734 26.703 1 61.81 484 THR B C 1
ATOM 7614 O O . THR B 1 484 ? -13.648 30.328 25.547 1 61.81 484 THR B O 1
ATOM 7617 N N . GLY B 1 485 ? -14.828 31.031 26.938 1 69.88 485 GLY B N 1
ATOM 7618 C CA . GLY B 1 485 ? -16.016 30.922 26.109 1 69.88 485 GLY B CA 1
ATOM 7619 C C . GLY B 1 485 ? -16.766 29.625 26.312 1 69.88 485 GLY B C 1
ATOM 7620 O O . GLY B 1 485 ? -16.25 28.688 26.922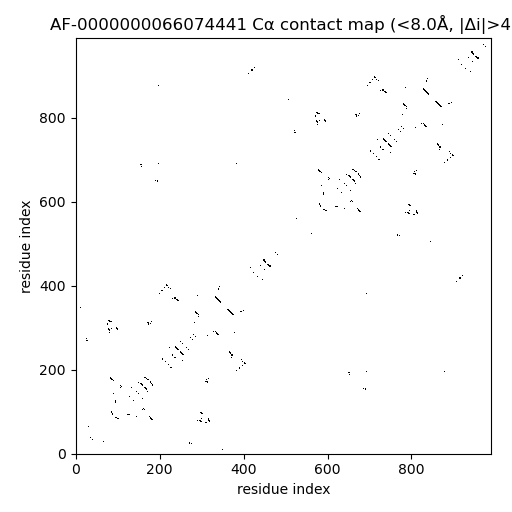 1 69.88 485 GLY B O 1
ATOM 7621 N N . LEU B 1 486 ? -18.047 29.531 26.156 1 75.31 486 LEU B N 1
ATOM 7622 C CA . LEU B 1 486 ? -18.953 28.406 26.234 1 75.31 486 LEU B CA 1
ATOM 7623 C C . LEU B 1 486 ? -19.391 27.969 24.828 1 75.31 486 LEU B C 1
ATOM 7625 O O . LEU B 1 486 ? -19.672 28.797 23.969 1 75.31 486 LEU B O 1
ATOM 7629 N N . SER B 1 487 ? -19.172 26.641 24.516 1 78.62 487 SER B N 1
ATOM 7630 C CA . SER B 1 487 ? -19.688 26.047 23.281 1 78.62 487 SER B CA 1
ATOM 7631 C C . SER B 1 487 ? -20.766 25.016 23.594 1 78.62 487 SER B C 1
ATOM 7633 O O . SER B 1 487 ? -20.578 24.141 24.422 1 78.62 487 SER B O 1
ATOM 7635 N N . THR B 1 488 ? -21.969 25.219 23.078 1 77.19 488 THR B N 1
ATOM 7636 C CA . THR B 1 488 ? -23.062 24.281 23.344 1 77.19 488 THR B CA 1
ATOM 7637 C C . THR B 1 488 ? -23.969 24.156 22.125 1 77.19 488 THR B C 1
ATOM 7639 O O . THR B 1 488 ? -24.047 25.078 21.312 1 77.19 488 THR B O 1
ATOM 7642 N N . ASP B 1 489 ? -24.469 22.953 21.969 1 75.06 489 ASP B N 1
ATOM 7643 C CA . ASP B 1 489 ? -25.438 22.734 20.906 1 75.06 489 ASP B CA 1
ATOM 7644 C C . ASP B 1 489 ? -26.844 23.125 21.359 1 75.06 489 ASP B C 1
ATOM 7646 O O . ASP B 1 489 ? -27.766 23.156 20.547 1 75.06 489 ASP B O 1
ATOM 7650 N N . SER B 1 490 ? -26.953 23.359 22.672 1 76.31 490 SER B N 1
ATOM 7651 C CA . SER B 1 490 ? -28.25 23.734 23.234 1 76.31 490 SER B CA 1
ATOM 7652 C C . SER B 1 490 ? -28.094 24.703 24.406 1 76.31 490 SER B C 1
ATOM 7654 O O . SER B 1 490 ? -27.562 24.328 25.453 1 76.31 490 SER B O 1
ATOM 7656 N N . LEU B 1 491 ? -28.688 25.953 24.219 1 76.06 491 LEU B N 1
ATOM 7657 C CA . LEU B 1 491 ? -28.594 26.938 25.281 1 76.06 491 LEU B CA 1
ATOM 7658 C C . LEU B 1 491 ? -29.484 26.562 26.469 1 76.06 491 LEU B C 1
ATOM 7660 O O . LEU B 1 491 ? -29.141 26.812 27.625 1 76.06 491 LEU B O 1
ATOM 7664 N N . HIS B 1 492 ? -30.5 25.906 25.953 1 71 492 HIS B N 1
ATOM 7665 C CA . HIS B 1 492 ? -31.438 25.484 26.984 1 71 492 HIS B CA 1
ATOM 7666 C C . HIS B 1 492 ? -30.812 24.438 27.906 1 71 492 HIS B C 1
ATOM 7668 O O . HIS B 1 492 ? -30.938 24.547 29.141 1 71 492 HIS B O 1
ATOM 7674 N N . ASP B 1 493 ? -30.047 23.547 27.25 1 70.06 493 ASP B N 1
ATOM 7675 C CA . ASP B 1 493 ? -29.469 22.453 28.016 1 70.06 493 ASP B CA 1
ATOM 7676 C C . ASP B 1 493 ? -28.25 22.922 28.812 1 70.06 493 ASP B C 1
ATOM 7678 O O . ASP B 1 493 ? -27.891 22.328 29.828 1 70.06 493 ASP B O 1
ATOM 7682 N N . ALA B 1 494 ? -27.781 23.969 28.375 1 69.19 494 ALA B N 1
ATOM 7683 C CA . ALA B 1 494 ? -26.578 24.469 29.031 1 69.19 494 ALA B CA 1
ATOM 7684 C C . ALA B 1 494 ? -26.922 25.312 30.25 1 69.19 494 ALA B C 1
ATOM 7686 O O . ALA B 1 494 ? -26.047 25.594 31.078 1 69.19 494 ALA B O 1
ATOM 7687 N N . GLY B 1 495 ? -28.266 25.734 30.578 1 66.31 495 GLY B N 1
ATOM 7688 C CA . GLY B 1 495 ? -28.703 26.438 31.766 1 66.31 495 GLY B CA 1
ATOM 7689 C C . GLY B 1 495 ? -29.656 27.578 31.469 1 66.31 495 GLY B C 1
ATOM 7690 O O . GLY B 1 495 ? -30.172 28.234 32.375 1 66.31 495 GLY B O 1
#

Sequence (990 aa):
MSSSRPASSSSSRNRQSSQARVLAQTTLDAELNAEYEESGDSFDYSKLVEAQRDGPPVQQGRSEKVIAYLQHIQKGKLIQTFGCLLALDEKSFNVIAFSENAPEMLTTVSHAVPSVDDPPRLGIGTNVRSLFSDQGATALHKALGFADVSLLNPILVQCKTSGKPFYAIVHRATGCLVVDFEPVKPTEFPATAAGALQSYKLAAKAISKIQSLPGGSMEMLCNTVVKEVFDLTGYDRVMAYKFHEDDHGEVFSEITKPGLEPYLGLHYPATDIPQAARFLFMKNKVRMICDCRARSIKVIEAEALPFDISLCGSALRAPHSCHLQYMENMNSIASLVMAVVVNENEEDDEAESEQPAQQQKKKKLWGLLVCHHESPRYVPFPLRYACEFLAQVFAVHVNREFELEKQLREKNILKMQTMLSDMLFREASPLTIVSGNPNIMDLVKCDGAALLYGGKVWRLRNAPTESQIHDIAFWLSDVHRDSTGLSTDSLHDAGMSSSRPASSSSSRNRQSSQARVLAQTTLDAELNAEYEESGDSFDYSKLVEAQRDGPPVQQGRSEKVIAYLQHIQKGKLIQTFGCLLALDEKSFNVIAFSENAPEMLTTVSHAVPSVDDPPRLGIGTNVRSLFSDQGATALHKALGFADVSLLNPILVQCKTSGKPFYAIVHRATGCLVVDFEPVKPTEFPATAAGALQSYKLAAKAISKIQSLPGGSMEMLCNTVVKEVFDLTGYDRVMAYKFHEDDHGEVFSEITKPGLEPYLGLHYPATDIPQAARFLFMKNKVRMICDCRARSIKVIEAEALPFDISLCGSALRAPHSCHLQYMENMNSIASLVMAVVVNENEEDDEAESEQPAQQQKKKKLWGLLVCHHESPRYVPFPLRYACEFLAQVFAVHVNREFELEKQLREKNILKMQTMLSDMLFREASPLTIVSGNPNIMDLVKCDGAALLYGGKVWRLRNAPTESQIHDIAFWLSDVHRDSTGLSTDSLHDAG

Nearest PDB structures (foldseek):
  6tc7-assembly1_AAA  TM=9.771E-01  e=1.750E-48  Glycine max
  9iuz-assembly1_B  TM=8.642E-01  e=6.483E-51  Arabidopsis thaliana
  4our-assembly1_A  TM=9.052E-01  e=2.770E-43  Arabidopsis thaliana
  6tby-assembly1_AAA  TM=9.528E-01  e=8.831E-41  Sorghum bicolor
  6tc5-assembly1_AAA  TM=9.625E-01  e=1.919E-40  Sorghum bicolor

Secondary structure (DSSP, 8-state):
-------THHHHHHHHHHHHHHHHHHHHHHHHHHHHHHHGGG--HHHHHHHHTS----SSTHHHHHHHHHHHHH---EE-TTSEEEEEETTT-BEEEEETTHHHHHH---TT---SS------TT-BGGGTB-HHHHHHHHHHTT-S-GGGGPSEEEEBTTT--EEEEEEEEETTEEEEEEEEPPGGGSHHHHHHHHHHHHHHHHHHHHHHTS-SS-HHHHHHHHHHHHHHHH--SEEEEEEE-TTS-EEEEEEEE-TTPPP-TT-EE-GGGS-HHHHHHHHHSSEEEES-TTSPPEEEEE-TT-SSPPP-TT-TTBPPPHHHHHHHHHTT--EEEEEEEEEE----S------S-------EEEEEEEEEEESS-----HHHHHHHHHHHHHHHHHHHHHHHHHHHHHHHHHHHHHHHHHHHHHHHSSTTHHHHSSS-HHHHS--SEEEEEETTEEEEEES---HHHHHHHHHHHHHH---TT----S-HHHH-/-------THHHHHHHHHHHHHHHHHHHHHHHHHHHHHHHGGG--HHHHHHHHTS----SSTHHHHHHHHHHHHH---EE-TTSEEEEEETTT-BEEEEETTHHHHHH---TT----S------TT-BGGGTB-HHHHHHHHHHTT-S-GGGGPSEEEEBTTT--EEEEEEEEETTEEEEEEEEPPGGGSHHHHHHHHHHHHHHHHHHHHHHTS-SS-HHHHHHHHHHHHHHHH--SEEEEEEE-TTS-EEEEEEEE-TTPPP-TT-EE-GGGS-HHHHHHHHHSSEEEES-TTSPPEEEEE-TT-SSPPP-TT-TTBPPPHHHHHHHHHTT--EEEEEEEEEE----S------S-------EEEEEEEEEEESS-----HHHHHHHHHHHHHHHHHHHHHHHHHHHHHHHHHHHHHHHHHHHHHHHSSTTHHHHSSS-HHHHS--SEEEEEETTEEEEEES---HHHHHHHHHHHHHH---TT----S-HHHH-